Protein AF-0000000080323857 (afdb_homodimer)

Structure (mmCIF, N/CA/C/O backbone):
data_AF-0000000080323857-model_v1
#
loop_
_entity.id
_entity.type
_entity.pdbx_description
1 polymer 'Lantibiotic dehydratase N-terminal domain-containing protein'
#
loop_
_atom_site.group_PDB
_atom_site.id
_atom_site.type_symbol
_atom_site.label_atom_id
_atom_site.label_alt_id
_atom_site.label_comp_id
_atom_site.label_asym_id
_atom_site.label_entity_id
_atom_site.label_seq_id
_atom_site.pdbx_PDB_ins_code
_atom_site.Cartn_x
_atom_site.Cartn_y
_atom_site.Cartn_z
_atom_site.occupancy
_atom_site.B_iso_or_equiv
_atom_site.auth_seq_id
_atom_site.auth_comp_id
_atom_site.auth_asym_id
_atom_site.auth_atom_id
_atom_site.pdbx_PDB_model_num
ATOM 1 N N . MET A 1 1 ? -6.594 -5.926 -28.531 1 77.56 1 MET A N 1
ATOM 2 C CA . MET A 1 1 ? -6.273 -7.254 -29.047 1 77.56 1 MET A CA 1
ATOM 3 C C . MET A 1 1 ? -7.527 -7.961 -29.562 1 77.56 1 MET A C 1
ATOM 5 O O . MET A 1 1 ? -8.578 -7.887 -28.922 1 77.56 1 MET A O 1
ATOM 9 N N . LYS A 1 2 ? -7.461 -8.484 -30.781 1 89.31 2 LYS A N 1
ATOM 10 C CA . LYS A 1 2 ? -8.602 -9.227 -31.312 1 89.31 2 LYS A CA 1
ATOM 11 C C . LYS A 1 2 ? -8.562 -10.688 -30.875 1 89.31 2 LYS A C 1
ATOM 13 O O . LYS A 1 2 ? -7.926 -11.523 -31.516 1 89.31 2 LYS A O 1
ATOM 18 N N . LEU A 1 3 ? -9.258 -11.008 -29.844 1 95.25 3 LEU A N 1
ATOM 19 C CA . LEU A 1 3 ? -9.297 -12.344 -29.266 1 95.25 3 LEU A CA 1
ATOM 20 C C . LEU A 1 3 ? -10.312 -13.219 -29.984 1 95.25 3 LEU A C 1
ATOM 22 O O . LEU A 1 3 ? -11.414 -12.766 -30.297 1 95.25 3 LEU A O 1
ATOM 26 N N . THR A 1 4 ? -9.914 -14.414 -30.328 1 96.25 4 THR A N 1
ATOM 27 C CA . THR A 1 4 ? -10.805 -15.398 -30.922 1 96.25 4 THR A CA 1
ATOM 28 C C . THR A 1 4 ? -10.812 -16.688 -30.094 1 96.25 4 THR A C 1
ATOM 30 O O . THR A 1 4 ? -9.883 -16.953 -29.344 1 96.25 4 THR A O 1
ATOM 33 N N . ILE A 1 5 ? -11.867 -17.516 -30.266 1 97.12 5 ILE A N 1
ATOM 34 C CA . ILE A 1 5 ? -12.008 -18.781 -29.562 1 97.12 5 ILE A CA 1
ATOM 35 C C . ILE A 1 5 ? -11.344 -19.891 -30.359 1 97.12 5 ILE A C 1
ATOM 37 O O . ILE A 1 5 ? -11.555 -20 -31.578 1 97.12 5 ILE A O 1
ATOM 41 N N . SER A 1 6 ? -10.539 -20.672 -29.688 1 96.69 6 SER A N 1
ATOM 42 C CA . SER A 1 6 ? -9.93 -21.828 -30.359 1 96.69 6 SER A CA 1
ATOM 43 C C . SER A 1 6 ? -10.992 -22.812 -30.812 1 96.69 6 SER A C 1
ATOM 45 O O . SER A 1 6 ? -12 -23.016 -30.141 1 96.69 6 SER A O 1
ATOM 47 N N . PRO A 1 7 ? -10.766 -23.547 -31.828 1 95.44 7 PRO A N 1
ATOM 48 C CA . PRO A 1 7 ? -11.766 -24.453 -32.406 1 95.44 7 PRO A CA 1
ATOM 49 C C . PRO A 1 7 ? -11.93 -25.734 -31.578 1 95.44 7 PRO A C 1
ATOM 51 O O . PRO A 1 7 ? -12.844 -26.516 -31.828 1 95.44 7 PRO A O 1
ATOM 54 N N . VAL A 1 8 ? -11.109 -25.953 -30.656 1 95.56 8 VAL A N 1
ATOM 55 C CA . VAL A 1 8 ? -11.188 -27.172 -29.859 1 95.56 8 VAL A CA 1
ATOM 56 C C . VAL A 1 8 ? -11.109 -26.812 -28.375 1 95.56 8 VAL A C 1
ATOM 58 O O . VAL A 1 8 ? -10.422 -25.875 -27.984 1 95.56 8 VAL A O 1
ATOM 61 N N . SER A 1 9 ? -11.883 -27.484 -27.594 1 95.75 9 SER A N 1
ATOM 62 C CA . SER A 1 9 ? -11.852 -27.375 -26.141 1 95.75 9 SER A CA 1
ATOM 63 C C . SER A 1 9 ? -11.57 -28.719 -25.484 1 95.75 9 SER A C 1
ATOM 65 O O . SER A 1 9 ? -11.664 -29.766 -26.125 1 95.75 9 SER A O 1
ATOM 67 N N . ILE A 1 10 ? -11.102 -28.641 -24.25 1 95.94 10 ILE A N 1
ATOM 68 C CA . ILE A 1 10 ? -10.898 -29.828 -23.438 1 95.94 10 ILE A CA 1
ATOM 69 C C . ILE A 1 10 ? -11.914 -29.859 -22.297 1 95.94 10 ILE A C 1
ATOM 71 O O . ILE A 1 10 ? -12.188 -28.828 -21.688 1 95.94 10 ILE A O 1
ATOM 75 N N . THR A 1 11 ? -12.469 -31.016 -22.109 1 96.19 11 THR A N 1
ATOM 76 C CA . THR A 1 11 ? -13.469 -31.156 -21.062 1 96.19 11 THR A CA 1
ATOM 77 C C . THR A 1 11 ? -13.055 -32.25 -20.062 1 96.19 11 THR A C 1
ATOM 79 O O . THR A 1 11 ? -12.492 -33.25 -20.438 1 96.19 11 THR A O 1
ATOM 82 N N . ARG A 1 12 ? -13.305 -31.969 -18.828 1 96.19 12 ARG A N 1
ATOM 83 C CA . ARG A 1 12 ? -13.094 -32.938 -17.75 1 96.19 12 ARG A CA 1
ATOM 84 C C . ARG A 1 12 ? -14.414 -33.344 -17.094 1 96.19 12 ARG A C 1
ATOM 86 O O . ARG A 1 12 ? -15.258 -32.469 -16.828 1 96.19 12 ARG A O 1
ATOM 93 N N . THR A 1 13 ? -14.633 -34.562 -16.922 1 96.94 13 THR A N 1
ATOM 94 C CA . THR A 1 13 ? -15.859 -35.062 -16.297 1 96.94 13 THR A CA 1
ATOM 95 C C . THR A 1 13 ? -15.539 -36.062 -15.18 1 96.94 13 THR A C 1
ATOM 97 O O . THR A 1 13 ? -14.609 -36.875 -15.305 1 96.94 13 THR A O 1
ATOM 100 N N . PRO A 1 14 ? -16.344 -36.062 -14.109 1 96.44 14 PRO A N 1
ATOM 101 C CA . PRO A 1 14 ? -16.188 -37.094 -13.102 1 96.44 14 PRO A CA 1
ATOM 102 C C . PRO A 1 14 ? -16.578 -38.5 -13.625 1 96.44 14 PRO A C 1
ATOM 104 O O . PRO A 1 14 ? -17.172 -38.594 -14.695 1 96.44 14 PRO A O 1
ATOM 107 N N . VAL A 1 15 ? -16.266 -39.469 -12.836 1 96.31 15 VAL A N 1
ATOM 108 C CA . VAL A 1 15 ? -16.484 -40.812 -13.312 1 96.31 15 VAL A CA 1
ATOM 109 C C . VAL A 1 15 ? -17.969 -41.156 -13.25 1 96.31 15 VAL A C 1
ATOM 111 O O . VAL A 1 15 ? -18.5 -41.844 -14.133 1 96.31 15 VAL A O 1
ATOM 114 N N . PHE A 1 16 ? -18.625 -40.656 -12.219 1 97.19 16 PHE A N 1
ATOM 115 C CA . PHE A 1 16 ? -20.047 -40.938 -12.078 1 97.19 16 PHE A CA 1
ATOM 116 C C . PHE A 1 16 ? -20.891 -39.719 -12.422 1 97.19 16 PHE A C 1
ATOM 118 O O . PHE A 1 16 ? -20.422 -38.594 -12.32 1 97.19 16 PHE A O 1
ATOM 125 N N . SER A 1 17 ? -22.141 -40 -12.852 1 97.06 17 SER A N 1
ATOM 126 C CA . SER A 1 17 ? -23.141 -38.938 -12.969 1 97.06 17 SER A CA 1
ATOM 127 C C . SER A 1 17 ? -23.422 -38.281 -11.625 1 97.06 17 SER A C 1
ATOM 129 O O . SER A 1 17 ? -23.375 -38.969 -10.586 1 97.06 17 SER A O 1
ATOM 131 N N . HIS A 1 18 ? -23.75 -36.969 -11.648 1 95.88 18 HIS A N 1
ATOM 132 C CA . HIS A 1 18 ? -24.047 -36.281 -10.398 1 95.88 18 HIS A CA 1
ATOM 133 C C . HIS A 1 18 ? -25.344 -36.781 -9.781 1 95.88 18 HIS A C 1
ATOM 135 O O . HIS A 1 18 ? -25.641 -36.5 -8.625 1 95.88 18 HIS A O 1
ATOM 141 N N . GLN A 1 19 ? -26.078 -37.688 -10.523 1 95.31 19 GLN A N 1
ATOM 142 C CA . GLN A 1 19 ? -27.328 -38.25 -10.039 1 95.31 19 GLN A CA 1
ATOM 143 C C . GLN A 1 19 ? -27.172 -39.719 -9.68 1 95.31 19 GLN A C 1
ATOM 145 O O . GLN A 1 19 ? -28.156 -40.406 -9.391 1 95.31 19 GLN A O 1
ATOM 150 N N . GLN A 1 20 ? -26.016 -40.156 -9.656 1 95.69 20 GLN A N 1
ATOM 151 C CA . GLN A 1 20 ? -25.766 -41.594 -9.414 1 95.69 20 GLN A CA 1
ATOM 152 C C . GLN A 1 20 ? -26.062 -41.938 -7.965 1 95.69 20 GLN A C 1
ATOM 154 O O . GLN A 1 20 ? -25.859 -41.125 -7.059 1 95.69 20 GLN A O 1
ATOM 159 N N . ASP A 1 21 ? -26.5 -43.188 -7.805 1 95.25 21 ASP A N 1
ATOM 160 C CA . ASP A 1 21 ? -26.734 -43.719 -6.473 1 95.25 21 ASP A CA 1
ATOM 161 C C . ASP A 1 21 ? -25.594 -44.625 -6.035 1 95.25 21 ASP A C 1
ATOM 163 O O . ASP A 1 21 ? -25.125 -45.469 -6.809 1 95.25 21 ASP A O 1
ATOM 167 N N . LEU A 1 22 ? -25.219 -44.5 -4.84 1 96.12 22 LEU A N 1
ATOM 168 C CA . LEU A 1 22 ? -24.078 -45.25 -4.32 1 96.12 22 LEU A CA 1
ATOM 169 C C . LEU A 1 22 ? -24.344 -46.75 -4.359 1 96.12 22 LEU A C 1
ATOM 171 O O . LEU A 1 22 ? -23.453 -47.562 -4.637 1 96.12 22 LEU A O 1
ATOM 175 N N . GLY A 1 23 ? -25.609 -47.156 -4.012 1 94.94 23 GLY A N 1
ATOM 176 C CA . GLY A 1 23 ? -25.938 -48.562 -3.982 1 94.94 23 GLY A CA 1
ATOM 177 C C . GLY A 1 23 ? -25.734 -49.25 -5.316 1 94.94 23 GLY A C 1
ATOM 178 O O . GLY A 1 23 ? -25.359 -50.438 -5.359 1 94.94 23 GLY A O 1
ATOM 179 N N . ILE A 1 24 ? -25.859 -48.531 -6.34 1 95.19 24 ILE A N 1
ATOM 180 C CA . ILE A 1 24 ? -25.766 -49.094 -7.688 1 95.19 24 ILE A CA 1
ATOM 181 C C . ILE A 1 24 ? -24.297 -49.25 -8.094 1 95.19 24 ILE A C 1
ATOM 183 O O . ILE A 1 24 ? -23.922 -50.188 -8.766 1 95.19 24 ILE A O 1
ATOM 187 N N . VAL A 1 25 ? -23.453 -48.312 -7.652 1 96.19 25 VAL A N 1
ATOM 188 C CA . VAL A 1 25 ? -22.094 -48.281 -8.188 1 96.19 25 VAL A CA 1
ATOM 189 C C . VAL A 1 25 ? -21.094 -48.594 -7.082 1 96.19 25 VAL A C 1
ATOM 191 O O . VAL A 1 25 ? -19.922 -48.25 -7.176 1 96.19 25 VAL A O 1
ATOM 194 N N . TRP A 1 26 ? -21.516 -49.156 -6.004 1 97 26 TRP A N 1
ATOM 195 C CA . TRP A 1 26 ? -20.656 -49.406 -4.852 1 97 26 TRP A CA 1
ATOM 196 C C . TRP A 1 26 ? -19.438 -50.25 -5.254 1 97 26 TRP A C 1
ATOM 198 O O . TRP A 1 26 ? -18.312 -49.906 -4.906 1 97 26 TRP A O 1
ATOM 208 N N . ASP A 1 27 ? -19.609 -51.344 -6.035 1 95.56 27 ASP A N 1
ATOM 209 C CA . ASP A 1 27 ? -18.5 -52.188 -6.441 1 95.56 27 ASP A CA 1
ATOM 210 C C . ASP A 1 27 ? -17.531 -51.438 -7.348 1 95.56 27 ASP A C 1
ATOM 212 O O . ASP A 1 27 ? -16.312 -51.625 -7.246 1 95.56 27 ASP A O 1
ATOM 216 N N . GLU A 1 28 ? -18.078 -50.719 -8.227 1 95.19 28 GLU A N 1
ATOM 217 C CA . GLU A 1 28 ? -17.234 -49.906 -9.086 1 95.19 28 GLU A CA 1
ATOM 218 C C . GLU A 1 28 ? -16.406 -48.906 -8.273 1 95.19 28 GLU A C 1
ATOM 220 O O . GLU A 1 28 ? -15.219 -48.719 -8.531 1 95.19 28 GLU A O 1
ATOM 225 N N . LEU A 1 29 ? -17.062 -48.219 -7.324 1 96.56 29 LEU A N 1
ATOM 226 C CA . LEU A 1 29 ? -16.359 -47.281 -6.461 1 96.56 29 LEU A CA 1
ATOM 227 C C . LEU A 1 29 ? -15.242 -47.969 -5.691 1 96.56 29 LEU A C 1
ATOM 229 O O . LEU A 1 29 ? -14.141 -47.406 -5.57 1 96.56 29 LEU A O 1
ATOM 233 N N . LYS A 1 30 ? -15.477 -49.062 -5.18 1 95.75 30 LYS A N 1
ATOM 234 C CA . LYS A 1 30 ? -14.461 -49.844 -4.469 1 95.75 30 LYS A CA 1
ATOM 235 C C . LYS A 1 30 ? -13.242 -50.094 -5.352 1 95.75 30 LYS A C 1
ATOM 237 O O . LYS A 1 30 ? -12.102 -50 -4.891 1 95.75 30 LYS A O 1
ATOM 242 N N . ALA A 1 31 ? -13.523 -50.438 -6.574 1 92.94 31 ALA A N 1
ATOM 243 C CA . ALA A 1 31 ? -12.438 -50.719 -7.516 1 92.94 31 ALA A CA 1
ATOM 244 C C . ALA A 1 31 ? -11.578 -49.469 -7.719 1 92.94 31 ALA A C 1
ATOM 246 O O . ALA A 1 31 ? -10.352 -49.562 -7.777 1 92.94 31 ALA A O 1
ATOM 247 N N . TYR A 1 32 ? -12.227 -48.375 -7.84 1 92.69 32 TYR A N 1
ATOM 248 C CA . TYR A 1 32 ? -11.484 -47.125 -8 1 92.69 32 TYR A CA 1
ATOM 249 C C . TYR A 1 32 ? -10.695 -46.812 -6.738 1 92.69 32 TYR A C 1
ATOM 251 O O . TYR A 1 32 ? -9.57 -46.312 -6.816 1 92.69 32 TYR A O 1
ATOM 259 N N . ILE A 1 33 ? -11.266 -47 -5.562 1 93.56 33 ILE A N 1
ATOM 260 C CA . ILE A 1 33 ? -10.586 -46.75 -4.293 1 93.56 33 ILE A CA 1
ATOM 261 C C . ILE A 1 33 ? -9.383 -47.688 -4.164 1 93.56 33 ILE A C 1
ATOM 263 O O . ILE A 1 33 ? -8.336 -47.281 -3.652 1 93.56 33 ILE A O 1
ATOM 267 N N . GLN A 1 34 ? -9.516 -48.906 -4.648 1 91.12 34 GLN A N 1
ATOM 268 C CA . GLN A 1 34 ? -8.406 -49.875 -4.625 1 91.12 34 GLN A CA 1
ATOM 269 C C . GLN A 1 34 ? -7.184 -49.281 -5.34 1 91.12 34 GLN A C 1
ATOM 271 O O . GLN A 1 34 ? -6.055 -49.438 -4.859 1 91.12 34 GLN A O 1
ATOM 276 N N . GLU A 1 35 ? -7.418 -48.688 -6.41 1 86.06 35 GLU A N 1
ATOM 277 C CA . GLU A 1 35 ? -6.34 -48.156 -7.227 1 86.06 35 GLU A CA 1
ATOM 278 C C . GLU A 1 35 ? -5.738 -46.906 -6.586 1 86.06 35 GLU A C 1
ATOM 280 O O . GLU A 1 35 ? -4.523 -46.688 -6.621 1 86.06 35 GLU A O 1
ATOM 285 N N . SER A 1 36 ? -6.566 -46.094 -6.023 1 85.69 36 SER A N 1
ATOM 286 C CA . SER A 1 36 ? -6.117 -44.812 -5.531 1 85.69 36 SER A CA 1
ATOM 287 C C . SER A 1 36 ? -5.617 -44.906 -4.094 1 85.69 36 SER A C 1
ATOM 289 O O . SER A 1 36 ? -4.734 -44.125 -3.686 1 85.69 36 SER A O 1
ATOM 291 N N . SER A 1 37 ? -6.289 -45.75 -3.287 1 88.94 37 SER A N 1
ATOM 292 C CA . SER A 1 37 ? -5.938 -45.906 -1.881 1 88.94 37 SER A CA 1
ATOM 293 C C . SER A 1 37 ? -6.031 -47.375 -1.472 1 88.94 37 SER A C 1
ATOM 295 O O . SER A 1 37 ? -6.984 -47.781 -0.802 1 88.94 37 SER A O 1
ATOM 297 N N . PRO A 1 38 ? -4.996 -48.062 -1.685 1 88.5 38 PRO A N 1
ATOM 298 C CA . PRO A 1 38 ? -5.02 -49.469 -1.378 1 88.5 38 PRO A CA 1
ATOM 299 C C . PRO A 1 38 ? -5.219 -49.75 0.109 1 88.5 38 PRO A C 1
ATOM 301 O O . PRO A 1 38 ? -5.902 -50.719 0.471 1 88.5 38 PRO A O 1
ATOM 304 N N . SER A 1 39 ? -4.668 -48.969 0.921 1 91.44 39 SER A N 1
ATOM 305 C CA . SER A 1 39 ? -4.785 -49.156 2.361 1 91.44 39 SER A CA 1
ATOM 306 C C . SER A 1 39 ? -6.234 -49.031 2.822 1 91.44 39 SER A C 1
ATOM 308 O O . SER A 1 39 ? -6.707 -49.844 3.625 1 91.44 39 SER A O 1
ATOM 310 N N . PHE A 1 40 ? -6.941 -48.094 2.271 1 94.44 40 PHE A N 1
ATOM 311 C CA . PHE A 1 40 ? -8.336 -47.906 2.652 1 94.44 40 PHE A CA 1
ATOM 312 C C . PHE A 1 40 ? -9.211 -49 2.057 1 94.44 40 PHE A C 1
ATOM 314 O O . PHE A 1 40 ? -10.172 -49.469 2.682 1 94.44 40 PHE A O 1
ATOM 321 N N . PHE A 1 41 ? -8.875 -49.438 0.866 1 94.06 41 PHE A N 1
ATOM 322 C CA . PHE A 1 41 ? -9.609 -50.5 0.214 1 94.06 41 PHE A CA 1
ATOM 323 C C . PHE A 1 41 ? -9.625 -51.75 1.084 1 94.06 41 PHE A C 1
ATOM 325 O O . PHE A 1 41 ? -10.648 -52.438 1.197 1 94.06 41 PHE A O 1
ATOM 332 N N . GLU A 1 42 ? -8.531 -52 1.746 1 94.5 42 GLU A N 1
ATOM 333 C CA . GLU A 1 42 ? -8.43 -53.188 2.596 1 94.5 42 GLU A CA 1
ATOM 334 C C . GLU A 1 42 ? -9.445 -53.125 3.736 1 94.5 42 GLU A C 1
ATOM 336 O O . GLU A 1 42 ? -9.945 -54.188 4.18 1 94.5 42 GLU A O 1
ATOM 341 N N . MET A 1 43 ? -9.773 -51.969 4.086 1 94.56 43 MET A N 1
ATOM 342 C CA . MET A 1 43 ? -10.688 -51.812 5.207 1 94.56 43 MET A CA 1
ATOM 343 C C . MET A 1 43 ? -12.133 -52 4.762 1 94.56 43 MET A C 1
ATOM 345 O O . MET A 1 43 ? -12.992 -52.375 5.57 1 94.56 43 MET A O 1
ATOM 349 N N . ILE A 1 44 ? -12.398 -51.844 3.484 1 96.06 44 ILE A N 1
ATOM 350 C CA . ILE A 1 44 ? -13.797 -51.812 3.076 1 96.06 44 ILE A CA 1
ATOM 351 C C . ILE A 1 44 ? -14.062 -52.938 2.07 1 96.06 44 ILE A C 1
ATOM 353 O O . ILE A 1 44 ? -15.203 -53.156 1.656 1 96.06 44 ILE A O 1
ATOM 357 N N . LYS A 1 45 ? -13.148 -53.719 1.583 1 94.69 45 LYS A N 1
ATOM 358 C CA . LYS A 1 45 ? -13.219 -54.625 0.454 1 94.69 45 LYS A CA 1
ATOM 359 C C . LYS A 1 45 ? -14.281 -55.688 0.68 1 94.69 45 LYS A C 1
ATOM 361 O O . LYS A 1 45 ? -14.93 -56.156 -0.27 1 94.69 45 LYS A O 1
ATOM 366 N N . ASP A 1 46 ? -14.578 -56.062 1.938 1 93.81 46 ASP A N 1
ATOM 367 C CA . ASP A 1 46 ? -15.453 -57.188 2.217 1 93.81 46 ASP A CA 1
ATOM 368 C C . ASP A 1 46 ? -16.875 -56.719 2.539 1 93.81 46 ASP A C 1
ATOM 370 O O . ASP A 1 46 ? -17.766 -57.531 2.791 1 93.81 46 ASP A O 1
ATOM 374 N N . TYR A 1 47 ? -17.062 -55.469 2.523 1 94.88 47 TYR A N 1
ATOM 375 C CA . TYR A 1 47 ? -18.375 -54.938 2.906 1 94.88 47 TYR A CA 1
ATOM 376 C C . TYR A 1 47 ? -19.25 -54.719 1.68 1 94.88 47 TYR A C 1
ATOM 378 O O . TYR A 1 47 ? -18.766 -54.219 0.657 1 94.88 47 TYR A O 1
ATOM 386 N N . GLU A 1 48 ? -20.516 -55.156 1.767 1 94.62 48 GLU A N 1
ATOM 387 C CA . GLU A 1 48 ? -21.531 -54.812 0.767 1 94.62 48 GLU A CA 1
ATOM 388 C C . GLU A 1 48 ? -22.25 -53.531 1.109 1 94.62 48 GLU A C 1
ATOM 390 O O . GLU A 1 48 ? -22.141 -53.031 2.23 1 94.62 48 GLU A O 1
ATOM 395 N N . TYR A 1 49 ? -22.891 -52.969 0.083 1 93.81 49 TYR A N 1
ATOM 396 C CA . TYR A 1 49 ? -23.531 -51.688 0.27 1 93.81 49 TYR A CA 1
ATOM 397 C C . TYR A 1 49 ? -24.453 -51.688 1.483 1 93.81 49 TYR A C 1
ATOM 399 O O . TYR A 1 49 ? -24.516 -50.719 2.248 1 93.81 49 TYR A O 1
ATOM 407 N N . GLU A 1 50 ? -25.156 -52.781 1.721 1 91.62 50 GLU A N 1
ATOM 408 C CA . GLU A 1 50 ? -26.141 -52.906 2.799 1 91.62 50 GLU A CA 1
ATOM 409 C C . GLU A 1 50 ? -25.453 -52.844 4.164 1 91.62 50 GLU A C 1
ATOM 411 O O . GLU A 1 50 ? -26.078 -52.469 5.16 1 91.62 50 GLU A O 1
ATOM 416 N N . ASP A 1 51 ? -24.156 -53.188 4.16 1 91.88 51 ASP A N 1
ATOM 417 C CA . ASP A 1 51 ? -23.422 -53.281 5.414 1 91.88 51 ASP A CA 1
ATOM 418 C C . ASP A 1 51 ? -22.844 -51.906 5.805 1 91.88 51 ASP A C 1
ATOM 420 O O . ASP A 1 51 ? -22.312 -51.75 6.914 1 91.88 51 ASP A O 1
ATOM 424 N N . LEU A 1 52 ? -22.906 -51 4.961 1 91.94 52 LEU A N 1
ATOM 425 C CA . LEU A 1 52 ? -22.188 -49.719 5.168 1 91.94 52 LEU A CA 1
ATOM 426 C C . LEU A 1 52 ? -22.734 -49 6.383 1 91.94 52 LEU A C 1
ATOM 428 O O . LEU A 1 52 ? -22 -48.281 7.062 1 91.94 52 LEU A O 1
ATOM 432 N N . ARG A 1 53 ? -23.969 -49.125 6.664 1 90.12 53 ARG A N 1
ATOM 433 C CA . ARG A 1 53 ? -24.594 -48.438 7.785 1 90.12 53 ARG A CA 1
ATOM 434 C C . ARG A 1 53 ? -24.016 -48.906 9.117 1 90.12 53 ARG A C 1
ATOM 436 O O . ARG A 1 53 ? -24.031 -48.156 10.094 1 90.12 53 ARG A O 1
ATOM 443 N N . SER A 1 54 ? -23.5 -50.125 9.117 1 90.44 54 SER A N 1
ATOM 444 C CA . SER A 1 54 ? -23 -50.688 10.359 1 90.44 54 SER A CA 1
ATOM 445 C C . SER A 1 54 ? -21.531 -50.312 10.594 1 90.44 54 SER A C 1
ATOM 447 O O . SER A 1 54 ? -21 -50.562 11.68 1 90.44 54 SER A O 1
ATOM 449 N N . LEU A 1 55 ? -20.969 -49.656 9.648 1 92.44 55 LEU A N 1
ATOM 450 C CA . LEU A 1 55 ? -19.562 -49.281 9.75 1 92.44 55 LEU A CA 1
ATOM 451 C C . LEU A 1 55 ? -19.359 -48.125 10.695 1 92.44 55 LEU A C 1
ATOM 453 O O . LEU A 1 55 ? -20.328 -47.406 11.016 1 92.44 55 LEU A O 1
ATOM 457 N N . GLU A 1 56 ? -18.141 -47.938 11.125 1 92.56 56 GLU A N 1
ATOM 458 C CA . GLU A 1 56 ? -17.781 -46.812 11.945 1 92.56 56 GLU A CA 1
ATOM 459 C C . GLU A 1 56 ? -18 -45.5 11.188 1 92.56 56 GLU A C 1
ATOM 461 O O . GLU A 1 56 ? -17.75 -45.406 9.984 1 92.56 56 GLU A O 1
ATOM 466 N N . PRO A 1 57 ? -18.375 -44.5 11.875 1 89.25 57 PRO A N 1
ATOM 467 C CA . PRO A 1 57 ? -18.703 -43.219 11.242 1 89.25 57 PRO A CA 1
ATOM 468 C C . PRO A 1 57 ? -17.547 -42.625 10.43 1 89.25 57 PRO A C 1
ATOM 470 O O . PRO A 1 57 ? -17.766 -42.062 9.359 1 89.25 57 PRO A O 1
ATOM 473 N N . LYS A 1 58 ? -16.406 -42.844 10.914 1 91.69 58 LYS A N 1
ATOM 474 C CA . LYS A 1 58 ? -15.25 -42.281 10.227 1 91.69 58 LYS A CA 1
ATOM 475 C C . LYS A 1 58 ? -15.047 -42.969 8.875 1 91.69 58 LYS A C 1
ATOM 477 O O . LYS A 1 58 ? -14.688 -42.312 7.891 1 91.69 58 LYS A O 1
ATOM 482 N N . ILE A 1 59 ? -15.242 -44.219 8.836 1 95.25 59 ILE A N 1
ATOM 483 C CA . ILE A 1 59 ? -15.109 -45 7.605 1 95.25 59 ILE A CA 1
ATOM 484 C C . ILE A 1 59 ? -16.219 -44.625 6.629 1 95.25 59 ILE A C 1
ATOM 486 O O . ILE A 1 59 ? -15.969 -44.438 5.438 1 95.25 59 ILE A O 1
ATOM 490 N N . ARG A 1 60 ? -17.406 -44.5 7.145 1 95.56 60 ARG A N 1
ATOM 491 C CA . ARG A 1 60 ? -18.547 -44.094 6.316 1 95.56 60 ARG A CA 1
ATOM 492 C C . ARG A 1 60 ? -18.312 -42.719 5.699 1 95.56 60 ARG A C 1
ATOM 494 O O . ARG A 1 60 ? -18.625 -42.5 4.527 1 95.56 60 ARG A O 1
ATOM 501 N N . PHE A 1 61 ? -17.781 -41.875 6.527 1 95.38 61 PHE A N 1
ATOM 502 C CA . PHE A 1 61 ? -17.5 -40.531 6.062 1 95.38 61 PHE A CA 1
ATOM 503 C C . PHE A 1 61 ? -16.469 -40.531 4.949 1 95.38 61 PHE A C 1
ATOM 505 O O . PHE A 1 61 ? -16.594 -39.812 3.961 1 95.38 61 PHE A O 1
ATOM 512 N N . THR A 1 62 ? -15.484 -41.312 5.113 1 96.19 62 THR A N 1
ATOM 513 C CA . THR A 1 62 ? -14.453 -41.438 4.09 1 96.19 62 THR A CA 1
ATOM 514 C C . THR A 1 62 ? -15.047 -42 2.791 1 96.19 62 THR A C 1
ATOM 516 O O . THR A 1 62 ? -14.727 -41.5 1.707 1 96.19 62 THR A O 1
ATOM 519 N N . ILE A 1 63 ? -15.875 -43.031 2.9 1 96.75 63 ILE A N 1
ATOM 520 C CA . ILE A 1 63 ? -16.562 -43.562 1.73 1 96.75 63 ILE A CA 1
ATOM 521 C C . ILE A 1 63 ? -17.391 -42.469 1.064 1 96.75 63 ILE A C 1
ATOM 523 O O . ILE A 1 63 ? -17.359 -42.312 -0.158 1 96.75 63 ILE A O 1
ATOM 527 N N . TRP A 1 64 ? -18.062 -41.75 1.915 1 96.56 64 TRP A N 1
ATOM 528 C CA . TRP A 1 64 ? -18.906 -40.656 1.421 1 96.56 64 TRP A CA 1
ATOM 529 C C . TRP A 1 64 ? -18.062 -39.625 0.665 1 96.56 64 TRP A C 1
ATOM 531 O O . TRP A 1 64 ? -18.484 -39.125 -0.395 1 96.56 64 TRP A O 1
ATOM 541 N N . LYS A 1 65 ? -16.953 -39.25 1.149 1 96.19 65 LYS A N 1
ATOM 542 C CA . LYS A 1 65 ? -16.078 -38.281 0.495 1 96.19 65 LYS A CA 1
ATOM 543 C C . LYS A 1 65 ? -15.641 -38.781 -0.882 1 96.19 65 LYS A C 1
ATOM 545 O O . LYS A 1 65 ? -15.656 -38.031 -1.854 1 96.19 65 LYS A O 1
ATOM 550 N N . TYR A 1 66 ? -15.273 -40.031 -0.953 1 95.81 66 TYR A N 1
ATOM 551 C CA . TYR A 1 66 ? -14.867 -40.594 -2.232 1 95.81 66 TYR A CA 1
ATOM 552 C C . TYR A 1 66 ? -16.016 -40.562 -3.234 1 95.81 66 TYR A C 1
ATOM 554 O O . TYR A 1 66 ? -15.812 -40.219 -4.402 1 95.81 66 TYR A O 1
ATOM 562 N N . PHE A 1 67 ? -17.141 -40.938 -2.754 1 96.88 67 PHE A N 1
ATOM 563 C CA . PHE A 1 67 ? -18.297 -40.938 -3.631 1 96.88 67 PHE A CA 1
ATOM 564 C C . PHE A 1 67 ? -18.656 -39.531 -4.062 1 96.88 67 PHE A C 1
ATOM 566 O O . PHE A 1 67 ? -19 -39.281 -5.227 1 96.88 67 PHE A O 1
ATOM 573 N N . ASN A 1 68 ? -18.625 -38.594 -3.098 1 96.69 68 ASN A N 1
ATOM 574 C CA . ASN A 1 68 ? -18.859 -37.188 -3.391 1 96.69 68 ASN A CA 1
ATOM 575 C C . ASN A 1 68 ? -17.922 -36.688 -4.488 1 96.69 68 ASN A C 1
ATOM 577 O O . ASN A 1 68 ? -18.375 -36.094 -5.477 1 96.69 68 ASN A O 1
ATOM 581 N N . ARG A 1 69 ? -16.688 -36.969 -4.402 1 95.56 69 ARG A N 1
ATOM 582 C CA . ARG A 1 69 ? -15.688 -36.531 -5.371 1 95.56 69 ARG A CA 1
ATOM 583 C C . ARG A 1 69 ? -15.891 -37.25 -6.715 1 95.56 69 ARG A C 1
ATOM 585 O O . ARG A 1 69 ? -15.695 -36.625 -7.77 1 95.56 69 ARG A O 1
ATOM 592 N N . ALA A 1 70 ? -16.266 -38.469 -6.66 1 96.31 70 ALA A N 1
ATOM 593 C CA . ALA A 1 70 ? -16.484 -39.25 -7.883 1 96.31 70 ALA A CA 1
ATOM 594 C C . ALA A 1 70 ? -17.641 -38.656 -8.695 1 96.31 70 ALA A C 1
ATOM 596 O O . ALA A 1 70 ? -17.734 -38.875 -9.906 1 96.31 70 ALA A O 1
ATOM 597 N N . LYS A 1 71 ? -18.484 -37.938 -8.031 1 96.12 71 LYS A N 1
ATOM 598 C CA . LYS A 1 71 ? -19.656 -37.375 -8.695 1 96.12 71 LYS A CA 1
ATOM 599 C C . LYS A 1 71 ? -19.422 -35.938 -9.125 1 96.12 71 LYS A C 1
ATOM 601 O O . LYS A 1 71 ? -19.953 -35.5 -10.148 1 96.12 71 LYS A O 1
ATOM 606 N N . PHE A 1 72 ? -18.562 -35.25 -8.312 1 95.25 72 PHE A N 1
ATOM 607 C CA . PHE A 1 72 ? -18.625 -33.812 -8.469 1 95.25 72 PHE A CA 1
ATOM 608 C C . PHE A 1 72 ? -17.266 -33.25 -8.844 1 95.25 72 PHE A C 1
ATOM 610 O O . PHE A 1 72 ? -17.156 -32.094 -9.297 1 95.25 72 PHE A O 1
ATOM 617 N N . ARG A 1 73 ? -16.219 -33.938 -8.641 1 94 73 ARG A N 1
ATOM 618 C CA . ARG A 1 73 ? -14.875 -33.438 -8.93 1 94 73 ARG A CA 1
ATOM 619 C C . ARG A 1 73 ? -14.414 -33.875 -10.312 1 94 73 ARG A C 1
ATOM 621 O O . ARG A 1 73 ? -14.195 -35.062 -10.562 1 94 73 ARG A O 1
ATOM 628 N N . ALA A 1 74 ? -14.164 -32.969 -11.094 1 92.81 74 ALA A N 1
ATOM 629 C CA . ALA A 1 74 ? -13.844 -33.312 -12.484 1 92.81 74 ALA A CA 1
ATOM 630 C C . ALA A 1 74 ? -12.336 -33.312 -12.711 1 92.81 74 ALA A C 1
ATOM 632 O O . ALA A 1 74 ? -11.867 -33.594 -13.812 1 92.81 74 ALA A O 1
ATOM 633 N N . THR A 1 75 ? -11.555 -32.969 -11.727 1 86.25 75 THR A N 1
ATOM 634 C CA . THR A 1 75 ? -10.102 -33 -11.883 1 86.25 75 THR A CA 1
ATOM 635 C C . THR A 1 75 ? -9.578 -34.406 -12.016 1 86.25 75 THR A C 1
ATOM 637 O O . THR A 1 75 ? -9.844 -35.25 -11.156 1 86.25 75 THR A O 1
ATOM 640 N N . PRO A 1 76 ? -8.844 -34.656 -12.969 1 78.25 76 PRO A N 1
ATOM 641 C CA . PRO A 1 76 ? -8.391 -36.031 -13.188 1 78.25 76 PRO A CA 1
ATOM 642 C C . PRO A 1 76 ? -7.477 -36.531 -12.078 1 78.25 76 PRO A C 1
ATOM 644 O O . PRO A 1 76 ? -6.449 -35.906 -11.781 1 78.25 76 PRO A O 1
ATOM 647 N N . TYR A 1 77 ? -7.879 -37.531 -11.422 1 80.75 77 TYR A N 1
ATOM 648 C CA . TYR A 1 77 ? -7.168 -38.281 -10.406 1 80.75 77 TYR A CA 1
ATOM 649 C C . TYR A 1 77 ? -7.414 -39.781 -10.57 1 80.75 77 TYR A C 1
ATOM 651 O O . TYR A 1 77 ? -8.398 -40.312 -10.055 1 80.75 77 TYR A O 1
ATOM 659 N N . GLY A 1 78 ? -6.48 -40.312 -11.227 1 82.88 78 GLY A N 1
ATOM 660 C CA . GLY A 1 78 ? -6.699 -41.719 -11.555 1 82.88 78 GLY A CA 1
ATOM 661 C C . GLY A 1 78 ? -7.902 -41.938 -12.453 1 82.88 78 GLY A C 1
ATOM 662 O O . GLY A 1 78 ? -8.023 -41.281 -13.5 1 82.88 78 GLY A O 1
ATOM 663 N N . ASN A 1 79 ? -8.719 -42.812 -11.945 1 90.12 79 ASN A N 1
ATOM 664 C CA . ASN A 1 79 ? -9.883 -43.156 -12.758 1 90.12 79 ASN A CA 1
ATOM 665 C C . ASN A 1 79 ? -11.133 -42.438 -12.273 1 90.12 79 ASN A C 1
ATOM 667 O O . ASN A 1 79 ? -12.234 -42.688 -12.773 1 90.12 79 ASN A O 1
ATOM 671 N N . PHE A 1 80 ? -10.961 -41.5 -11.414 1 93.94 80 PHE A N 1
ATOM 672 C CA . PHE A 1 80 ? -12.109 -40.812 -10.82 1 93.94 80 PHE A CA 1
ATOM 673 C C . PHE A 1 80 ? -12.625 -39.719 -11.742 1 93.94 80 PHE A C 1
ATOM 675 O O . PHE A 1 80 ? -13.703 -39.188 -11.508 1 93.94 80 PHE A O 1
ATOM 682 N N . ALA A 1 81 ? -11.898 -39.375 -12.742 1 94.56 81 ALA A N 1
ATOM 683 C CA . ALA A 1 81 ? -12.297 -38.406 -13.75 1 94.56 81 ALA A CA 1
ATOM 684 C C . ALA A 1 81 ? -11.578 -38.656 -15.078 1 94.56 81 ALA A C 1
ATOM 686 O O . ALA A 1 81 ? -10.617 -39.438 -15.133 1 94.56 81 ALA A O 1
ATOM 687 N N . ALA A 1 82 ? -12.078 -38.062 -16.109 1 96.25 82 ALA A N 1
ATOM 688 C CA . ALA A 1 82 ? -11.508 -38.281 -17.438 1 96.25 82 ALA A CA 1
ATOM 689 C C . ALA A 1 82 ? -11.555 -37 -18.266 1 96.25 82 ALA A C 1
ATOM 691 O O . ALA A 1 82 ? -12.391 -36.125 -18 1 96.25 82 ALA A O 1
ATOM 692 N N . PHE A 1 83 ? -10.625 -36.906 -19.203 1 96.38 83 PHE A N 1
ATOM 693 C CA . PHE A 1 83 ? -10.664 -35.781 -20.125 1 96.38 83 PHE A CA 1
ATOM 694 C C . PHE A 1 83 ? -11.242 -36.188 -21.469 1 96.38 83 PHE A C 1
ATOM 696 O O . PHE A 1 83 ? -11.312 -37.375 -21.797 1 96.38 83 PHE A O 1
ATOM 703 N N . SER A 1 84 ? -11.758 -35.25 -22.219 1 96.75 84 SER A N 1
ATOM 704 C CA . SER A 1 84 ? -12.25 -35.406 -23.578 1 96.75 84 SER A CA 1
ATOM 705 C C . SER A 1 84 ? -11.953 -34.188 -24.422 1 96.75 84 SER A C 1
ATOM 707 O O . SER A 1 84 ? -11.797 -33.062 -23.891 1 96.75 84 SER A O 1
ATOM 709 N N . VAL A 1 85 ? -11.742 -34.375 -25.672 1 96.94 85 VAL A N 1
ATOM 710 C CA . VAL A 1 85 ? -11.586 -33.281 -26.609 1 96.94 85 VAL A CA 1
ATOM 711 C C . VAL A 1 85 ? -12.922 -33 -27.297 1 96.94 85 VAL A C 1
ATOM 713 O O . VAL A 1 85 ? -13.539 -33.906 -27.875 1 96.94 85 VAL A O 1
ATOM 716 N N . ILE A 1 86 ? -13.383 -31.812 -27.156 1 96.25 86 ILE A N 1
ATOM 717 C CA . ILE A 1 86 ? -14.672 -31.422 -27.734 1 96.25 86 ILE A CA 1
ATOM 718 C C . ILE A 1 86 ? -14.492 -30.234 -28.672 1 96.25 86 ILE A C 1
ATOM 720 O O . ILE A 1 86 ? -13.977 -29.188 -28.266 1 96.25 86 ILE A O 1
ATOM 724 N N . PRO A 1 87 ? -14.93 -30.312 -29.891 1 95.38 87 PRO A N 1
ATOM 725 C CA . PRO A 1 87 ? -14.836 -29.188 -30.812 1 95.38 87 PRO A CA 1
ATOM 726 C C . PRO A 1 87 ? -15.773 -28.047 -30.453 1 95.38 87 PRO A C 1
ATOM 728 O O . PRO A 1 87 ? -16.797 -28.266 -29.797 1 95.38 87 PRO A O 1
ATOM 731 N N . VAL A 1 88 ? -15.414 -26.891 -30.797 1 95.19 88 VAL A N 1
ATOM 732 C CA . VAL A 1 88 ? -16.234 -25.688 -30.688 1 95.19 88 VAL A CA 1
ATOM 733 C C . VAL A 1 88 ? -16.781 -25.297 -32.062 1 95.19 88 VAL A C 1
ATOM 735 O O . VAL A 1 88 ? -16.031 -25.141 -33 1 95.19 88 VAL A O 1
ATOM 738 N N . SER A 1 89 ? -18.047 -25.172 -32.125 1 91.56 89 SER A N 1
ATOM 739 C CA . SER A 1 89 ? -18.672 -24.969 -33.438 1 91.56 89 SER A CA 1
ATOM 740 C C . SER A 1 89 ? -19.328 -23.594 -33.5 1 91.56 89 SER A C 1
ATOM 742 O O . SER A 1 89 ? -19.844 -23.078 -32.5 1 91.56 89 SER A O 1
ATOM 744 N N . LYS A 1 90 ? -19.375 -23.031 -34.688 1 88.25 90 LYS A N 1
ATOM 745 C CA . LYS A 1 90 ? -20.016 -21.75 -34.938 1 88.25 90 LYS A CA 1
ATOM 746 C C . LYS A 1 90 ? -21.5 -21.922 -35.25 1 88.25 90 LYS A C 1
ATOM 748 O O . LYS A 1 90 ? -22.234 -20.938 -35.375 1 88.25 90 LYS A O 1
ATOM 753 N N . GLU A 1 91 ? -21.844 -23.156 -35.219 1 81.94 91 GLU A N 1
ATOM 754 C CA . GLU A 1 91 ? -23.25 -23.422 -35.531 1 81.94 91 GLU A CA 1
ATOM 755 C C . GLU A 1 91 ? -24.156 -22.891 -34.406 1 81.94 91 GLU A C 1
ATOM 757 O O . GLU A 1 91 ? -23.75 -22.891 -33.219 1 81.94 91 GLU A O 1
ATOM 762 N N . SER A 1 92 ? -25.281 -22.375 -34.656 1 72.75 92 SER A N 1
ATOM 763 C CA . SER A 1 92 ? -26.188 -21.688 -33.75 1 72.75 92 SER A CA 1
ATOM 764 C C . SER A 1 92 ? -26.75 -22.656 -32.719 1 72.75 92 SER A C 1
ATOM 766 O O . SER A 1 92 ? -26.906 -22.297 -31.547 1 72.75 92 SER A O 1
ATOM 768 N N . ASN A 1 93 ? -27.109 -23.797 -33.094 1 71.31 93 ASN A N 1
ATOM 769 C CA . ASN A 1 93 ? -27.75 -24.703 -32.156 1 71.31 93 ASN A CA 1
ATOM 770 C C . ASN A 1 93 ? -27.109 -26.094 -32.188 1 71.31 93 ASN A C 1
ATOM 772 O O . ASN A 1 93 ? -27.688 -27.031 -32.75 1 71.31 93 ASN A O 1
ATOM 776 N N . PRO A 1 94 ? -25.922 -26.109 -31.5 1 71.25 94 PRO A N 1
ATOM 777 C CA . PRO A 1 94 ? -25.281 -27.422 -31.578 1 71.25 94 PRO A CA 1
ATOM 778 C C . PRO A 1 94 ? -25.938 -28.453 -30.672 1 71.25 94 PRO A C 1
ATOM 780 O O . PRO A 1 94 ? -26.578 -28.094 -29.672 1 71.25 94 PRO A O 1
ATOM 783 N N . GLU A 1 95 ? -25.969 -29.688 -31.031 1 78.19 95 GLU A N 1
ATOM 784 C CA . GLU A 1 95 ? -26.453 -30.797 -30.219 1 78.19 95 GLU A CA 1
ATOM 785 C C . GLU A 1 95 ? -25.641 -30.922 -28.922 1 78.19 95 GLU A C 1
ATOM 787 O O . GLU A 1 95 ? -24.453 -30.641 -28.891 1 78.19 95 GLU A O 1
ATOM 792 N N . PRO A 1 96 ? -26.344 -31.281 -27.797 1 84.75 96 PRO A N 1
ATOM 793 C CA . PRO A 1 96 ? -25.609 -31.516 -26.562 1 84.75 96 PRO A CA 1
ATOM 794 C C . PRO A 1 96 ? -24.516 -32.594 -26.719 1 84.75 96 PRO A C 1
ATOM 796 O O . PRO A 1 96 ? -24.641 -33.5 -27.531 1 84.75 96 PRO A O 1
ATOM 799 N N . VAL A 1 97 ? -23.5 -32.531 -26.031 1 94.62 97 VAL A N 1
ATOM 800 C CA . VAL A 1 97 ? -22.344 -33.406 -26.156 1 94.62 97 VAL A CA 1
ATOM 801 C C . VAL A 1 97 ? -22.641 -34.75 -25.469 1 94.62 97 VAL A C 1
ATOM 803 O O . VAL A 1 97 ? -23.141 -34.781 -24.344 1 94.62 97 VAL A O 1
ATOM 806 N N . THR A 1 98 ? -22.438 -35.781 -26.125 1 97.25 98 THR A N 1
ATOM 807 C CA . THR A 1 98 ? -22.516 -37.125 -25.562 1 97.25 98 THR A CA 1
ATOM 808 C C . THR A 1 98 ? -21.141 -37.781 -25.531 1 97.25 98 THR A C 1
ATOM 810 O O . THR A 1 98 ? -20.453 -37.844 -26.547 1 97.25 98 THR A O 1
ATOM 813 N N . LEU A 1 99 ? -20.766 -38.219 -24.391 1 97.75 99 LEU A N 1
ATOM 814 C CA . LEU A 1 99 ? -19.484 -38.906 -24.203 1 97.75 99 LEU A CA 1
ATOM 815 C C . LEU A 1 99 ? -19.719 -40.375 -23.875 1 97.75 99 LEU A C 1
ATOM 817 O O . LEU A 1 99 ? -20.781 -40.781 -23.375 1 97.75 99 LEU A O 1
ATOM 821 N N . SER A 1 100 ? -18.688 -41.125 -24.125 1 97.25 100 SER A N 1
ATOM 822 C CA . SER A 1 100 ? -18.75 -42.562 -23.75 1 97.25 100 SER A CA 1
ATOM 823 C C . SER A 1 100 ? -18.703 -42.719 -22.25 1 97.25 100 SER A C 1
ATOM 825 O O . SER A 1 100 ? -17.969 -42.031 -21.547 1 97.25 100 SER A O 1
ATOM 827 N N . LYS A 1 101 ? -19.5 -43.625 -21.797 1 95.44 101 LYS A N 1
ATOM 828 C CA . LYS A 1 101 ? -19.469 -43.938 -20.375 1 95.44 101 LYS A CA 1
ATOM 829 C C . LYS A 1 101 ? -18.156 -44.625 -20 1 95.44 101 LYS A C 1
ATOM 831 O O . LYS A 1 101 ? -17.594 -44.375 -18.922 1 95.44 101 LYS A O 1
ATOM 836 N N . SER A 1 102 ? -17.656 -45.375 -20.906 1 93.69 102 SER A N 1
ATOM 837 C CA . SER A 1 102 ? -16.422 -46.125 -20.672 1 93.69 102 SER A CA 1
ATOM 838 C C . SER A 1 102 ? -15.203 -45.219 -20.812 1 93.69 102 SER A C 1
ATOM 840 O O . SER A 1 102 ? -15.203 -44.312 -21.625 1 93.69 102 SER A O 1
ATOM 842 N N . HIS A 1 103 ? -14.227 -45.562 -20.062 1 93.75 103 HIS A N 1
ATOM 843 C CA . HIS A 1 103 ? -12.969 -44.844 -20.078 1 93.75 103 HIS A CA 1
ATOM 844 C C . HIS A 1 103 ? -11.93 -45.562 -20.938 1 93.75 103 HIS A C 1
ATOM 846 O O . HIS A 1 103 ? -11.914 -46.781 -20.984 1 93.75 103 HIS A O 1
ATOM 852 N N . ILE A 1 104 ? -11.211 -44.812 -21.656 1 94.69 104 ILE A N 1
ATOM 853 C CA . ILE A 1 104 ? -9.914 -45.281 -22.141 1 94.69 104 ILE A CA 1
ATOM 854 C C . ILE A 1 104 ? -8.828 -44.969 -21.125 1 94.69 104 ILE A C 1
ATOM 856 O O . ILE A 1 104 ? -8.508 -43.781 -20.891 1 94.69 104 ILE A O 1
ATOM 860 N N . VAL A 1 105 ? -8.273 -45.938 -20.516 1 93.19 105 VAL A N 1
ATOM 861 C CA . VAL A 1 105 ? -7.336 -45.75 -19.406 1 93.19 105 VAL A CA 1
ATOM 862 C C . VAL A 1 105 ? -5.902 -45.844 -19.938 1 93.19 105 VAL A C 1
ATOM 864 O O . VAL A 1 105 ? -5.488 -46.844 -20.5 1 93.19 105 VAL A O 1
ATOM 867 N N . HIS A 1 106 ? -5.199 -44.75 -19.859 1 93.69 106 HIS A N 1
ATOM 868 C CA . HIS A 1 106 ? -3.768 -44.719 -20.141 1 93.69 106 HIS A CA 1
ATOM 869 C C . HIS A 1 106 ? -2.947 -44.906 -18.875 1 93.69 106 HIS A C 1
ATOM 871 O O . HIS A 1 106 ? -2.967 -44.062 -17.984 1 93.69 106 HIS A O 1
ATOM 877 N N . ARG A 1 107 ? -2.236 -45.969 -18.797 1 91.94 107 ARG A N 1
ATOM 878 C CA . ARG A 1 107 ? -1.461 -46.281 -17.594 1 91.94 107 ARG A CA 1
ATOM 879 C C . ARG A 1 107 ? 0.03 -46.062 -17.844 1 91.94 107 ARG A C 1
ATOM 881 O O . ARG A 1 107 ? 0.557 -46.469 -18.891 1 91.94 107 ARG A O 1
ATOM 888 N N . PHE A 1 108 ? 0.639 -45.469 -16.938 1 92.25 108 PHE A N 1
ATOM 889 C CA . PHE A 1 108 ? 2.076 -45.219 -16.969 1 92.25 108 PHE A CA 1
ATOM 890 C C . PHE A 1 108 ? 2.713 -45.625 -15.641 1 92.25 108 PHE A C 1
ATOM 892 O O . PHE A 1 108 ? 2.068 -45.562 -14.594 1 92.25 108 PHE A O 1
ATOM 899 N N . ILE A 1 109 ? 3.928 -46.031 -15.711 1 92.88 109 ILE A N 1
ATOM 900 C CA . ILE A 1 109 ? 4.664 -46.312 -14.484 1 92.88 109 ILE A CA 1
ATOM 901 C C . ILE A 1 109 ? 4.824 -45.031 -13.664 1 92.88 109 ILE A C 1
ATOM 903 O O . ILE A 1 109 ? 5.121 -43.969 -14.211 1 92.88 109 ILE A O 1
ATOM 907 N N . ASN A 1 110 ? 4.574 -45.219 -12.391 1 91.88 110 ASN A N 1
ATOM 908 C CA . ASN A 1 110 ? 4.758 -44.062 -11.516 1 91.88 110 ASN A CA 1
ATOM 909 C C . ASN A 1 110 ? 6.18 -43.5 -11.586 1 91.88 110 ASN A C 1
ATOM 911 O O . ASN A 1 110 ? 7.145 -44.281 -11.609 1 91.88 110 ASN A O 1
ATOM 915 N N . TRP A 1 111 ? 6.301 -42.25 -11.594 1 92.44 111 TRP A N 1
ATOM 916 C CA . TRP A 1 111 ? 7.594 -41.594 -11.789 1 92.44 111 TRP A CA 1
ATOM 917 C C . TRP A 1 111 ? 8.547 -41.938 -10.648 1 92.44 111 TRP A C 1
ATOM 919 O O . TRP A 1 111 ? 9.766 -42 -10.852 1 92.44 111 TRP A O 1
ATOM 929 N N . GLN A 1 112 ? 8.031 -42.156 -9.516 1 89.75 112 GLN A N 1
ATOM 930 C CA . GLN A 1 112 ? 8.836 -42.469 -8.336 1 89.75 112 GLN A CA 1
ATOM 931 C C . GLN A 1 112 ? 9.641 -43.75 -8.516 1 89.75 112 GLN A C 1
ATOM 933 O O . GLN A 1 112 ? 10.648 -43.938 -7.832 1 89.75 112 GLN A O 1
ATOM 938 N N . GLU A 1 113 ? 9.234 -44.562 -9.367 1 89.69 113 GLU A N 1
ATOM 939 C CA . GLU A 1 113 ? 9.898 -45.844 -9.586 1 89.69 113 GLU A CA 1
ATOM 940 C C . GLU A 1 113 ? 11.328 -45.656 -10.094 1 89.69 113 GLU A C 1
ATOM 942 O O . GLU A 1 113 ? 12.164 -46.531 -9.953 1 89.69 113 GLU A O 1
ATOM 947 N N . LYS A 1 114 ? 11.586 -44.5 -10.609 1 89.44 114 LYS A N 1
ATOM 948 C CA . LYS A 1 114 ? 12.914 -44.25 -11.148 1 89.44 114 LYS A CA 1
ATOM 949 C C . LYS A 1 114 ? 13.961 -44.25 -10.039 1 89.44 114 LYS A C 1
ATOM 951 O O . LYS A 1 114 ? 15.148 -44.469 -10.305 1 89.44 114 LYS A O 1
ATOM 956 N N . GLU A 1 115 ? 13.523 -44 -8.883 1 87.62 115 GLU A N 1
ATOM 957 C CA . GLU A 1 115 ? 14.43 -43.969 -7.738 1 87.62 115 GLU A CA 1
ATOM 958 C C . GLU A 1 115 ? 15 -45.375 -7.449 1 87.62 115 GLU A C 1
ATOM 960 O O . GLU A 1 115 ? 16.016 -45.5 -6.754 1 87.62 115 GLU A O 1
ATOM 965 N N . ASN A 1 116 ? 14.344 -46.25 -7.977 1 83.5 116 ASN A N 1
ATOM 966 C CA . ASN A 1 116 ? 14.773 -47.625 -7.723 1 83.5 116 ASN A CA 1
ATOM 967 C C . ASN A 1 116 ? 15.898 -48.062 -8.664 1 83.5 116 ASN A C 1
ATOM 969 O O . ASN A 1 116 ? 16.516 -49.094 -8.469 1 83.5 116 ASN A O 1
ATOM 973 N N . PHE A 1 117 ? 16.109 -47.219 -9.625 1 84.44 117 PHE A N 1
ATOM 974 C CA . PHE A 1 117 ? 17.188 -47.5 -10.555 1 84.44 117 PHE A CA 1
ATOM 975 C C . PHE A 1 117 ? 18.516 -46.969 -10.031 1 84.44 117 PHE A C 1
ATOM 977 O O . PHE A 1 117 ? 18.656 -45.781 -9.727 1 84.44 117 PHE A O 1
ATOM 984 N N . ASN A 1 118 ? 19.406 -47.844 -9.539 1 78.38 118 ASN A N 1
ATOM 985 C CA . ASN A 1 118 ? 20.734 -47.438 -9.086 1 78.38 118 ASN A CA 1
ATOM 986 C C . ASN A 1 118 ? 21.828 -47.969 -10.016 1 78.38 118 ASN A C 1
ATOM 988 O O . ASN A 1 118 ? 22.531 -48.906 -9.672 1 78.38 118 ASN A O 1
ATOM 992 N N . PHE A 1 119 ? 21.969 -47.219 -11.133 1 86.75 119 PHE A N 1
ATOM 993 C CA . PHE A 1 119 ? 23.031 -47.594 -12.055 1 86.75 119 PHE A CA 1
ATOM 994 C C . PHE A 1 119 ? 24.359 -46.969 -11.648 1 86.75 119 PHE A C 1
ATOM 996 O O . PHE A 1 119 ? 24.422 -45.75 -11.414 1 86.75 119 PHE A O 1
ATOM 1003 N N . ASP A 1 120 ? 25.266 -47.781 -11.398 1 89.19 120 ASP A N 1
ATOM 1004 C CA . ASP A 1 120 ? 26.578 -47.188 -11.117 1 89.19 120 ASP A CA 1
ATOM 1005 C C . ASP A 1 120 ? 27.25 -46.688 -12.406 1 89.19 120 ASP A C 1
ATOM 1007 O O . ASP A 1 120 ? 26.844 -47.094 -13.5 1 89.19 120 ASP A O 1
ATOM 1011 N N . SER A 1 121 ? 28.203 -45.875 -12.312 1 91.31 121 SER A N 1
ATOM 1012 C CA . SER A 1 121 ? 28.844 -45.219 -13.453 1 91.31 121 SER A CA 1
ATOM 1013 C C . SER A 1 121 ? 29.5 -46.25 -14.383 1 91.31 121 SER A C 1
ATOM 1015 O O . SER A 1 121 ? 29.5 -46.062 -15.602 1 91.31 121 SER A O 1
ATOM 1017 N N . LYS A 1 122 ? 30.031 -47.25 -13.82 1 92.31 122 LYS A N 1
ATOM 1018 C CA . LYS A 1 122 ? 30.672 -48.281 -14.625 1 92.31 122 LYS A CA 1
ATOM 1019 C C . LYS A 1 122 ? 29.656 -49 -15.508 1 92.31 122 LYS A C 1
ATOM 1021 O O . LYS A 1 122 ? 29.906 -49.25 -16.688 1 92.31 122 LYS A O 1
ATOM 1026 N N . TRP A 1 123 ? 28.656 -49.312 -14.844 1 94 123 TRP A N 1
ATOM 1027 C CA . TRP A 1 123 ? 27.562 -49.938 -15.586 1 94 123 TRP A CA 1
ATOM 1028 C C . TRP A 1 123 ? 27.031 -49 -16.688 1 94 123 TRP A C 1
ATOM 1030 O O . TRP A 1 123 ? 26.812 -49.438 -17.812 1 94 123 TRP A O 1
ATOM 1040 N N . LEU A 1 124 ? 26.812 -47.812 -16.422 1 94.75 124 LEU A N 1
ATOM 1041 C CA . LEU A 1 124 ? 26.281 -46.844 -17.359 1 94.75 124 LEU A CA 1
ATOM 1042 C C . LEU A 1 124 ? 27.172 -46.719 -18.578 1 94.75 124 LEU A C 1
ATOM 1044 O O . LEU A 1 124 ? 26.688 -46.688 -19.719 1 94.75 124 LEU A O 1
ATOM 1048 N N . ILE A 1 125 ? 28.453 -46.625 -18.359 1 93.12 125 ILE A N 1
ATOM 1049 C CA . ILE A 1 125 ? 29.406 -46.438 -19.469 1 93.12 125 ILE A CA 1
ATOM 1050 C C . ILE A 1 125 ? 29.391 -47.688 -20.344 1 93.12 125 ILE A C 1
ATOM 1052 O O . ILE A 1 125 ? 29.516 -47.594 -21.562 1 93.12 125 ILE A O 1
ATOM 1056 N N . ARG A 1 126 ? 29.219 -48.812 -19.672 1 92.19 126 ARG A N 1
ATOM 1057 C CA . ARG A 1 126 ? 29.25 -50.094 -20.391 1 92.19 126 ARG A CA 1
ATOM 1058 C C . ARG A 1 126 ? 28 -50.25 -21.234 1 92.19 126 ARG A C 1
ATOM 1060 O O . ARG A 1 126 ? 28.031 -50.875 -22.312 1 92.19 126 ARG A O 1
ATOM 1067 N N . HIS A 1 127 ? 26.984 -49.688 -20.797 1 93.31 127 HIS A N 1
ATOM 1068 C CA . HIS A 1 127 ? 25.703 -50 -21.422 1 93.31 127 HIS A CA 1
ATOM 1069 C C . HIS A 1 127 ? 25.109 -48.812 -22.156 1 93.31 127 HIS A C 1
ATOM 1071 O O . HIS A 1 127 ? 24.203 -48.969 -22.969 1 93.31 127 HIS A O 1
ATOM 1077 N N . ALA A 1 128 ? 25.641 -47.656 -21.891 1 93.38 128 ALA A N 1
ATOM 1078 C CA . ALA A 1 128 ? 25.078 -46.438 -22.5 1 93.38 128 ALA A CA 1
ATOM 1079 C C . ALA A 1 128 ? 25.312 -46.438 -24 1 93.38 128 ALA A C 1
ATOM 1081 O O . ALA A 1 128 ? 26.375 -46.844 -24.484 1 93.38 128 ALA A O 1
ATOM 1082 N N . GLY A 1 129 ? 24.281 -46.062 -24.672 1 91.06 129 GLY A N 1
ATOM 1083 C CA . GLY A 1 129 ? 24.438 -45.812 -26.109 1 91.06 129 GLY A CA 1
ATOM 1084 C C . GLY A 1 129 ? 24.984 -44.438 -26.438 1 91.06 129 GLY A C 1
ATOM 1085 O O . GLY A 1 129 ? 25.781 -44.281 -27.359 1 91.06 129 GLY A O 1
ATOM 1086 N N . PHE A 1 130 ? 24.531 -43.5 -25.688 1 95.81 130 PHE A N 1
ATOM 1087 C CA . PHE A 1 130 ? 24.906 -42.125 -25.953 1 95.81 130 PHE A CA 1
ATOM 1088 C C . PHE A 1 130 ? 25.203 -41.375 -24.656 1 95.81 130 PHE A C 1
ATOM 1090 O O . PHE A 1 130 ? 24.688 -41.75 -23.594 1 95.81 130 PHE A O 1
ATOM 1097 N N . LEU A 1 131 ? 26.016 -40.406 -24.75 1 97.19 131 LEU A N 1
ATOM 1098 C CA . LEU A 1 131 ? 26.312 -39.469 -23.672 1 97.19 131 LEU A CA 1
ATOM 1099 C C . LEU A 1 131 ? 26.172 -38.031 -24.141 1 97.19 131 LEU A C 1
ATOM 1101 O O . LEU A 1 131 ? 26.328 -37.75 -25.344 1 97.19 131 LEU A O 1
ATOM 1105 N N . THR A 1 132 ? 25.812 -37.188 -23.266 1 96.69 132 THR A N 1
ATOM 1106 C CA . THR A 1 132 ? 25.75 -35.75 -23.562 1 96.69 132 THR A CA 1
ATOM 1107 C C . THR A 1 132 ? 26.203 -34.938 -22.344 1 96.69 132 THR A C 1
ATOM 1109 O O . THR A 1 132 ? 26.188 -35.438 -21.219 1 96.69 132 THR A O 1
ATOM 1112 N N . THR A 1 133 ? 26.594 -33.75 -22.609 1 97.19 133 THR A N 1
ATOM 1113 C CA . THR A 1 133 ? 27.094 -32.875 -21.578 1 97.19 133 THR A CA 1
ATOM 1114 C C . THR A 1 133 ? 25.938 -32.344 -20.734 1 97.19 133 THR A C 1
ATOM 1116 O O . THR A 1 133 ? 24.875 -32 -21.266 1 97.19 133 THR A O 1
ATOM 1119 N N . ASN A 1 134 ? 26.156 -32.25 -19.422 1 96.81 134 ASN A N 1
ATOM 1120 C CA . ASN A 1 134 ? 25.281 -31.484 -18.516 1 96.81 134 ASN A CA 1
ATOM 1121 C C . ASN A 1 134 ? 25.125 -30.047 -18.969 1 96.81 134 ASN A C 1
ATOM 1123 O O . ASN A 1 134 ? 26.094 -29.281 -18.969 1 96.81 134 ASN A O 1
ATOM 1127 N N . THR A 1 135 ? 23.984 -29.656 -19.234 1 96.06 135 THR A N 1
ATOM 1128 C CA . THR A 1 135 ? 23.719 -28.359 -19.875 1 96.06 135 THR A CA 1
ATOM 1129 C C . THR A 1 135 ? 23.906 -27.219 -18.891 1 96.06 135 THR A C 1
ATOM 1131 O O . THR A 1 135 ? 23.875 -26.047 -19.266 1 96.06 135 THR A O 1
ATOM 1134 N N . THR A 1 136 ? 24.109 -27.469 -17.641 1 95.94 136 THR A N 1
ATOM 1135 C CA . THR A 1 136 ? 24.25 -26.438 -16.625 1 95.94 136 THR A CA 1
ATOM 1136 C C . THR A 1 136 ? 25.719 -26.109 -16.359 1 95.94 136 THR A C 1
ATOM 1138 O O . THR A 1 136 ? 26.047 -25.219 -15.578 1 95.94 136 THR A O 1
ATOM 1141 N N . ALA A 1 137 ? 26.609 -26.781 -17.047 1 94.88 137 ALA A N 1
ATOM 1142 C CA . ALA A 1 137 ? 28.031 -26.609 -16.797 1 94.88 137 ALA A CA 1
ATOM 1143 C C . ALA A 1 137 ? 28.547 -25.297 -17.391 1 94.88 137 ALA A C 1
ATOM 1145 O O . ALA A 1 137 ? 28.172 -24.922 -18.5 1 94.88 137 ALA A O 1
ATOM 1146 N N . TYR A 1 138 ? 29.422 -24.656 -16.609 1 90.94 138 TYR A N 1
ATOM 1147 C CA . TYR A 1 138 ? 30.016 -23.406 -17.078 1 90.94 138 TYR A CA 1
ATOM 1148 C C . TYR A 1 138 ? 31.312 -23.109 -16.328 1 90.94 138 TYR A C 1
ATOM 1150 O O . TYR A 1 138 ? 31.578 -23.688 -15.273 1 90.94 138 TYR A O 1
ATOM 1158 N N . ILE A 1 139 ? 32.031 -22.234 -16.922 1 86.75 139 ILE A N 1
ATOM 1159 C CA . ILE A 1 139 ? 33.25 -21.797 -16.281 1 86.75 139 ILE A CA 1
ATOM 1160 C C . ILE A 1 139 ? 33.031 -20.484 -15.539 1 86.75 139 ILE A C 1
ATOM 1162 O O . ILE A 1 139 ? 32.562 -19.5 -16.125 1 86.75 139 ILE A O 1
ATOM 1166 N N . GLY A 1 140 ? 33.219 -20.547 -14.281 1 78.31 140 GLY A N 1
ATOM 1167 C CA . GLY A 1 140 ? 33.094 -19.359 -13.453 1 78.31 140 GLY A CA 1
ATOM 1168 C C . GLY A 1 140 ? 34.094 -19.344 -12.305 1 78.31 140 GLY A C 1
ATOM 1169 O O . GLY A 1 140 ? 34.312 -20.359 -11.641 1 78.31 140 GLY A O 1
ATOM 1170 N N . GLY A 1 141 ? 34.656 -18.203 -12.039 1 66.19 141 GLY A N 1
ATOM 1171 C CA . GLY A 1 141 ? 35.594 -18.062 -10.945 1 66.19 141 GLY A CA 1
ATOM 1172 C C . GLY A 1 141 ? 36.812 -18.953 -11.094 1 66.19 141 GLY A C 1
ATOM 1173 O O . GLY A 1 141 ? 37.375 -19.453 -10.102 1 66.19 141 GLY A O 1
ATOM 1174 N N . GLY A 1 142 ? 37.125 -19.375 -12.203 1 72.19 142 GLY A N 1
ATOM 1175 C CA . GLY A 1 142 ? 38.281 -20.219 -12.461 1 72.19 142 GLY A CA 1
ATOM 1176 C C . GLY A 1 142 ? 37.969 -21.703 -12.297 1 72.19 142 GLY A C 1
ATOM 1177 O O . GLY A 1 142 ? 38.875 -22.531 -12.438 1 72.19 142 GLY A O 1
ATOM 1178 N N . GLU A 1 143 ? 36.75 -21.906 -12.031 1 85 143 GLU A N 1
ATOM 1179 C CA . GLU A 1 143 ? 36.344 -23.297 -11.812 1 85 143 GLU A CA 1
ATOM 1180 C C . GLU A 1 143 ? 35.25 -23.719 -12.797 1 85 143 GLU A C 1
ATOM 1182 O O . GLU A 1 143 ? 34.594 -22.859 -13.398 1 85 143 GLU A O 1
ATOM 1187 N N . LEU A 1 144 ? 35.219 -25.047 -12.992 1 90.88 144 LEU A N 1
ATOM 1188 C CA . LEU A 1 144 ? 34.062 -25.609 -13.711 1 90.88 144 LEU A CA 1
ATOM 1189 C C . LEU A 1 144 ? 32.906 -25.875 -12.766 1 90.88 144 LEU A C 1
ATOM 1191 O O . LEU A 1 144 ? 33.031 -26.734 -11.875 1 90.88 144 LEU A O 1
ATOM 1195 N N . ARG A 1 145 ? 31.875 -25.141 -12.961 1 91.88 145 ARG A N 1
ATOM 1196 C CA . ARG A 1 145 ? 30.719 -25.234 -12.078 1 91.88 145 ARG A CA 1
ATOM 1197 C C . ARG A 1 145 ? 29.531 -25.875 -12.789 1 91.88 145 ARG A C 1
ATOM 1199 O O . ARG A 1 145 ? 29.406 -25.766 -14.008 1 91.88 145 ARG A O 1
ATOM 1206 N N . TYR A 1 146 ? 28.766 -26.609 -12.086 1 93.38 146 TYR A N 1
ATOM 1207 C CA . TYR A 1 146 ? 27.609 -27.281 -12.664 1 93.38 146 TYR A CA 1
ATOM 1208 C C . TYR A 1 146 ? 26.594 -27.656 -11.586 1 93.38 146 TYR A C 1
ATOM 1210 O O . TYR A 1 146 ? 26.938 -27.703 -10.398 1 93.38 146 TYR A O 1
ATOM 1218 N N . ILE A 1 147 ? 25.391 -27.875 -12.031 1 94.19 147 ILE A N 1
ATOM 1219 C CA . ILE A 1 147 ? 24.344 -28.328 -11.133 1 94.19 147 ILE A CA 1
ATOM 1220 C C . ILE A 1 147 ? 24.281 -29.859 -11.156 1 94.19 147 ILE A C 1
ATOM 1222 O O . ILE A 1 147 ? 24.328 -30.469 -12.227 1 94.19 147 ILE A O 1
ATOM 1226 N N . ASN A 1 148 ? 24.281 -30.469 -10.055 1 93.81 148 ASN A N 1
ATOM 1227 C CA . ASN A 1 148 ? 24.078 -31.906 -9.93 1 93.81 148 ASN A CA 1
ATOM 1228 C C . ASN A 1 148 ? 23.016 -32.25 -8.875 1 93.81 148 ASN A C 1
ATOM 1230 O O . ASN A 1 148 ? 22.516 -31.344 -8.195 1 93.81 148 ASN A O 1
ATOM 1234 N N . THR A 1 149 ? 22.516 -33.406 -8.93 1 90.38 149 THR A N 1
ATOM 1235 C CA . THR A 1 149 ? 21.578 -33.875 -7.906 1 90.38 149 THR A CA 1
ATOM 1236 C C . THR A 1 149 ? 22.281 -34.75 -6.879 1 90.38 149 THR A C 1
ATOM 1238 O O . THR A 1 149 ? 23.125 -35.562 -7.234 1 90.38 149 THR A O 1
ATOM 1241 N N . ASP A 1 150 ? 22.062 -34.438 -5.695 1 85.56 150 ASP A N 1
ATOM 1242 C CA . ASP A 1 150 ? 22.562 -35.25 -4.59 1 85.56 150 ASP A CA 1
ATOM 1243 C C . ASP A 1 150 ? 21.469 -35.5 -3.551 1 85.56 150 ASP A C 1
ATOM 1245 O O . ASP A 1 150 ? 20.891 -34.562 -3.021 1 85.56 150 ASP A O 1
ATOM 1249 N N . ASN A 1 151 ? 21.172 -36.75 -3.324 1 80.94 151 ASN A N 1
ATOM 1250 C CA . ASN A 1 151 ? 20.172 -37.125 -2.348 1 80.94 151 ASN A CA 1
ATOM 1251 C C . ASN A 1 151 ? 18.828 -36.438 -2.604 1 80.94 151 ASN A C 1
ATOM 1253 O O . ASN A 1 151 ? 18.234 -35.875 -1.686 1 80.94 151 ASN A O 1
ATOM 1257 N N . GLY A 1 152 ? 18.562 -36.281 -3.854 1 82.12 152 GLY A N 1
ATOM 1258 C CA . GLY A 1 152 ? 17.25 -35.781 -4.219 1 82.12 152 GLY A CA 1
ATOM 1259 C C . GLY A 1 152 ? 17.172 -34.281 -4.242 1 82.12 152 GLY A C 1
ATOM 1260 O O . GLY A 1 152 ? 16.078 -33.719 -4.32 1 82.12 152 GLY A O 1
ATOM 1261 N N . THR A 1 153 ? 18.234 -33.625 -4.133 1 86.69 153 THR A N 1
ATOM 1262 C CA . THR A 1 153 ? 18.25 -32.156 -4.176 1 86.69 153 THR A CA 1
ATOM 1263 C C . THR A 1 153 ? 19.266 -31.656 -5.184 1 86.69 153 THR A C 1
ATOM 1265 O O . THR A 1 153 ? 20.266 -32.344 -5.449 1 86.69 153 THR A O 1
ATOM 1268 N N . PHE A 1 154 ? 18.984 -30.5 -5.715 1 89.94 154 PHE A N 1
ATOM 1269 C CA . PHE A 1 154 ? 19.938 -29.859 -6.613 1 89.94 154 PHE A CA 1
ATOM 1270 C C . PHE A 1 154 ? 21.031 -29.156 -5.828 1 89.94 154 PHE A C 1
ATOM 1272 O O . PHE A 1 154 ? 20.766 -28.562 -4.781 1 89.94 154 PHE A O 1
ATOM 1279 N N . GLU A 1 155 ? 22.203 -29.266 -6.371 1 89.19 155 GLU A N 1
ATOM 1280 C CA . GLU A 1 155 ? 23.344 -28.594 -5.758 1 89.19 155 GLU A CA 1
ATOM 1281 C C . GLU A 1 155 ? 24.266 -28 -6.816 1 89.19 155 GLU A C 1
ATOM 1283 O O . GLU A 1 155 ? 24.422 -28.562 -7.902 1 89.19 155 GLU A O 1
ATOM 1288 N N . LEU A 1 156 ? 24.734 -26.844 -6.496 1 88.38 156 LEU A N 1
ATOM 1289 C CA . LEU A 1 156 ? 25.781 -26.266 -7.34 1 88.38 156 LEU A CA 1
ATOM 1290 C C . LEU A 1 156 ? 27.156 -26.781 -6.934 1 88.38 156 LEU A C 1
ATOM 1292 O O . LEU A 1 156 ? 27.609 -26.547 -5.809 1 88.38 156 LEU A O 1
ATOM 1296 N N . SER A 1 157 ? 27.797 -27.469 -7.824 1 91 157 SER A N 1
ATOM 1297 C CA . SER A 1 157 ? 29.109 -28.062 -7.566 1 91 157 SER A CA 1
ATOM 1298 C C . SER A 1 157 ? 30.188 -27.422 -8.438 1 91 157 SER A C 1
ATOM 1300 O O . SER A 1 157 ? 29.875 -26.766 -9.438 1 91 157 SER A O 1
ATOM 1302 N N . ALA A 1 158 ? 31.422 -27.531 -7.961 1 89.56 158 ALA A N 1
ATOM 1303 C CA . ALA A 1 158 ? 32.531 -26.953 -8.688 1 89.56 158 ALA A CA 1
ATOM 1304 C C . ALA A 1 158 ? 33.75 -27.891 -8.664 1 89.56 158 ALA A C 1
ATOM 1306 O O . ALA A 1 158 ? 34.031 -28.531 -7.652 1 89.56 158 ALA A O 1
ATOM 1307 N N . ILE A 1 159 ? 34.375 -28.031 -9.797 1 90.62 159 ILE A N 1
ATOM 1308 C CA . ILE A 1 159 ? 35.625 -28.766 -9.891 1 90.62 159 ILE A CA 1
ATOM 1309 C C . ILE A 1 159 ? 36.688 -27.906 -10.617 1 90.62 159 ILE A C 1
ATOM 1311 O O . ILE A 1 159 ? 36.344 -26.875 -11.203 1 90.62 159 ILE A O 1
ATOM 1315 N N . GLU A 1 160 ? 37.875 -28.312 -10.539 1 87.81 160 GLU A N 1
ATOM 1316 C CA . GLU A 1 160 ? 38.906 -27.594 -11.25 1 87.81 160 GLU A CA 1
ATOM 1317 C C . GLU A 1 160 ? 38.688 -27.641 -12.758 1 87.81 160 GLU A C 1
ATOM 1319 O O . GLU A 1 160 ? 38.312 -28.688 -13.305 1 87.81 160 GLU A O 1
ATOM 1324 N N . ALA A 1 161 ? 38.969 -26.594 -13.312 1 87 161 ALA A N 1
ATOM 1325 C CA . ALA A 1 161 ? 38.781 -26.5 -14.758 1 87 161 ALA A CA 1
ATOM 1326 C C . ALA A 1 161 ? 39.969 -27.094 -15.508 1 87 161 ALA A C 1
ATOM 1328 O O . ALA A 1 161 ? 40.875 -26.359 -15.891 1 87 161 ALA A O 1
ATOM 1329 N N . GLU A 1 162 ? 39.906 -28.297 -15.789 1 89.38 162 GLU A N 1
ATOM 1330 C CA . GLU A 1 162 ? 40.969 -28.969 -16.547 1 89.38 162 GLU A CA 1
ATOM 1331 C C . GLU A 1 162 ? 40.656 -28.969 -18.047 1 89.38 162 GLU A C 1
ATOM 1333 O O . GLU A 1 162 ? 39.5 -29.109 -18.453 1 89.38 162 GLU A O 1
ATOM 1338 N N . GLU A 1 163 ? 41.688 -28.922 -18.781 1 90.94 163 GLU A N 1
ATOM 1339 C CA . GLU A 1 163 ? 41.531 -28.812 -20.234 1 90.94 163 GLU A CA 1
ATOM 1340 C C . GLU A 1 163 ? 40.875 -30.047 -20.828 1 90.94 163 GLU A C 1
ATOM 1342 O O . GLU A 1 163 ? 40 -29.938 -21.688 1 90.94 163 GLU A O 1
ATOM 1347 N N . THR A 1 164 ? 41.281 -31.203 -20.406 1 93.5 164 THR A N 1
ATOM 1348 C CA . THR A 1 164 ? 40.75 -32.438 -20.922 1 93.5 164 THR A CA 1
ATOM 1349 C C . THR A 1 164 ? 39.25 -32.531 -20.625 1 93.5 164 THR A C 1
ATOM 1351 O O . THR A 1 164 ? 38.469 -32.969 -21.484 1 93.5 164 THR A O 1
ATOM 1354 N N . THR A 1 165 ? 38.906 -32.125 -19.469 1 95.44 165 THR A N 1
ATOM 1355 C CA . THR A 1 165 ? 37.5 -32.156 -19.062 1 95.44 165 THR A CA 1
ATOM 1356 C C . THR A 1 165 ? 36.688 -31.188 -19.906 1 95.44 165 THR A C 1
ATOM 1358 O O . THR A 1 165 ? 35.625 -31.562 -20.453 1 95.44 165 THR A O 1
ATOM 1361 N N . GLN A 1 166 ? 37.156 -30.062 -20.109 1 93.69 166 GLN A N 1
ATOM 1362 C CA . GLN A 1 166 ? 36.438 -29.031 -20.859 1 93.69 166 GLN A CA 1
ATOM 1363 C C . GLN A 1 166 ? 36.281 -29.422 -22.328 1 93.69 166 GLN A C 1
ATOM 1365 O O . GLN A 1 166 ? 35.188 -29.25 -22.906 1 93.69 166 GLN A O 1
ATOM 1370 N N . SER A 1 167 ? 37.344 -29.906 -22.812 1 94.88 167 SER A N 1
ATOM 1371 C CA . SER A 1 167 ? 37.312 -30.312 -24.219 1 94.88 167 SER A CA 1
ATOM 1372 C C . SER A 1 167 ? 36.344 -31.453 -24.422 1 94.88 167 SER A C 1
ATOM 1374 O O . SER A 1 167 ? 35.688 -31.531 -25.469 1 94.88 167 SER A O 1
ATOM 1376 N N . THR A 1 168 ? 36.312 -32.375 -23.516 1 96.62 168 THR A N 1
ATOM 1377 C CA . THR A 1 168 ? 35.406 -33.5 -23.609 1 96.62 168 THR A CA 1
ATOM 1378 C C . THR A 1 168 ? 33.969 -33 -23.516 1 96.62 168 THR A C 1
ATOM 1380 O O . THR A 1 168 ? 33.094 -33.469 -24.281 1 96.62 168 THR A O 1
ATOM 1383 N N . LEU A 1 169 ? 33.688 -32.125 -22.594 1 96.81 169 LEU A N 1
ATOM 1384 C CA . LEU A 1 169 ? 32.344 -31.594 -22.422 1 96.81 169 LEU A CA 1
ATOM 1385 C C . LEU A 1 169 ? 31.906 -30.828 -23.672 1 96.81 169 LEU A C 1
ATOM 1387 O O . LEU A 1 169 ? 30.75 -30.938 -24.078 1 96.81 169 LEU A O 1
ATOM 1391 N N . ASN A 1 170 ? 32.812 -30.125 -24.219 1 94.94 170 ASN A N 1
ATOM 1392 C CA . ASN A 1 170 ? 32.5 -29.406 -25.453 1 94.94 170 ASN A CA 1
ATOM 1393 C C . ASN A 1 170 ? 32.188 -30.375 -26.594 1 94.94 170 ASN A C 1
ATOM 1395 O O . ASN A 1 170 ? 31.266 -30.125 -27.391 1 94.94 170 ASN A O 1
ATOM 1399 N N . TYR A 1 171 ? 32.938 -31.406 -26.578 1 95.88 171 TYR A N 1
ATOM 1400 C CA . TYR A 1 171 ? 32.75 -32.438 -27.609 1 95.88 171 TYR A CA 1
ATOM 1401 C C . TYR A 1 171 ? 31.391 -33.125 -27.453 1 95.88 171 TYR A C 1
ATOM 1403 O O . TYR A 1 171 ? 30.75 -33.469 -28.438 1 95.88 171 TYR A O 1
ATOM 1411 N N . CYS A 1 172 ? 30.922 -33.219 -26.297 1 96.81 172 CYS A N 1
ATOM 1412 C CA . CYS A 1 172 ? 29.703 -33.938 -25.984 1 96.81 172 CYS A CA 1
ATOM 1413 C C . CYS A 1 172 ? 28.5 -33 -25.891 1 96.81 172 CYS A C 1
ATOM 1415 O O . CYS A 1 172 ? 27.469 -33.375 -25.328 1 96.81 172 CYS A O 1
ATOM 1417 N N . ARG A 1 173 ? 28.609 -31.812 -26.344 1 93.5 173 ARG A N 1
ATOM 1418 C CA . ARG A 1 173 ? 27.453 -30.938 -26.406 1 93.5 173 ARG A CA 1
ATOM 1419 C C . ARG A 1 173 ? 26.375 -31.5 -27.328 1 93.5 173 ARG A C 1
ATOM 1421 O O . ARG A 1 173 ? 25.188 -31.219 -27.156 1 93.5 173 ARG A O 1
ATOM 1428 N N . THR A 1 174 ? 26.891 -32.219 -28.203 1 92.12 174 THR A N 1
ATOM 1429 C CA . THR A 1 174 ? 26.016 -33.062 -29.016 1 92.12 174 THR A CA 1
ATOM 1430 C C . THR A 1 174 ? 26.109 -34.531 -28.562 1 92.12 174 THR A C 1
ATOM 1432 O O . THR A 1 174 ? 27.125 -34.938 -28.016 1 92.12 174 THR A O 1
ATOM 1435 N N . LYS A 1 175 ? 25.094 -35.25 -28.812 1 94.69 175 LYS A N 1
ATOM 1436 C CA . LYS A 1 175 ? 25.094 -36.656 -28.422 1 94.69 175 LYS A CA 1
ATOM 1437 C C . LYS A 1 175 ? 26.219 -37.438 -29.109 1 94.69 175 LYS A C 1
ATOM 1439 O O . LYS A 1 175 ? 26.391 -37.312 -30.312 1 94.69 175 LYS A O 1
ATOM 1444 N N . ARG A 1 176 ? 26.953 -38.188 -28.25 1 97.06 176 ARG A N 1
ATOM 1445 C CA . ARG A 1 176 ? 28.062 -39 -28.75 1 97.06 176 ARG A CA 1
ATOM 1446 C C . ARG A 1 176 ? 27.984 -40.406 -28.203 1 97.06 176 ARG A C 1
ATOM 1448 O O . ARG A 1 176 ? 27.5 -40.625 -27.094 1 97.06 176 ARG A O 1
ATOM 1455 N N . THR A 1 177 ? 28.516 -41.281 -28.953 1 96.94 177 THR A N 1
ATOM 1456 C CA . THR A 1 177 ? 28.656 -42.656 -28.422 1 96.94 177 THR A CA 1
ATOM 1457 C C . THR A 1 177 ? 29.875 -42.75 -27.531 1 96.94 177 THR A C 1
ATOM 1459 O O . THR A 1 177 ? 30.781 -41.938 -27.594 1 96.94 177 THR A O 1
ATOM 1462 N N . VAL A 1 178 ? 29.797 -43.781 -26.719 1 95.88 178 VAL A N 1
ATOM 1463 C CA . VAL A 1 178 ? 30.938 -44 -25.828 1 95.88 178 VAL A CA 1
ATOM 1464 C C . VAL A 1 178 ? 32.219 -44.219 -26.641 1 95.88 178 VAL A C 1
ATOM 1466 O O . VAL A 1 178 ? 33.25 -43.688 -26.312 1 95.88 178 VAL A O 1
ATOM 1469 N N . GLU A 1 179 ? 32.094 -44.906 -27.734 1 94.75 179 GLU A N 1
ATOM 1470 C CA . GLU A 1 179 ? 33.219 -45.219 -28.609 1 94.75 179 GLU A CA 1
ATOM 1471 C C . GLU A 1 179 ? 33.781 -43.938 -29.219 1 94.75 179 GLU A C 1
ATOM 1473 O O . GLU A 1 179 ? 35 -43.781 -29.297 1 94.75 179 GLU A O 1
ATOM 1478 N N . GLU A 1 180 ? 32.938 -43.094 -29.641 1 96.75 180 GLU A N 1
ATOM 1479 C CA . GLU A 1 180 ? 33.375 -41.844 -30.219 1 96.75 180 GLU A CA 1
ATOM 1480 C C . GLU A 1 180 ? 34.188 -41 -29.219 1 96.75 180 GLU A C 1
ATOM 1482 O O . GLU A 1 180 ? 35.188 -40.406 -29.562 1 96.75 180 GLU A O 1
ATOM 1487 N N . ILE A 1 181 ? 33.719 -41 -28.016 1 96.94 181 ILE A N 1
ATOM 1488 C CA . ILE A 1 181 ? 34.406 -40.219 -26.969 1 96.94 181 ILE A CA 1
ATOM 1489 C C . ILE A 1 181 ? 35.75 -40.844 -26.641 1 96.94 181 ILE A C 1
ATOM 1491 O O . ILE A 1 181 ? 36.75 -40.125 -26.453 1 96.94 181 ILE A O 1
ATOM 1495 N N . GLN A 1 182 ? 35.781 -42.188 -26.594 1 94.62 182 GLN A N 1
ATOM 1496 C CA . GLN A 1 182 ? 37.031 -42.875 -26.328 1 94.62 182 GLN A CA 1
ATOM 1497 C C . GLN A 1 182 ? 38.062 -42.594 -27.422 1 94.62 182 GLN A C 1
ATOM 1499 O O . GLN A 1 182 ? 39.219 -42.344 -27.125 1 94.62 182 GLN A O 1
ATOM 1504 N N . HIS A 1 183 ? 37.594 -42.656 -28.609 1 95.25 183 HIS A N 1
ATOM 1505 C CA . HIS A 1 183 ? 38.469 -42.344 -29.734 1 95.25 183 HIS A CA 1
ATOM 1506 C C . HIS A 1 183 ? 39 -40.906 -29.656 1 95.25 183 HIS A C 1
ATOM 1508 O O . HIS A 1 183 ? 40.156 -40.656 -29.922 1 95.25 183 HIS A O 1
ATOM 1514 N N . PHE A 1 184 ? 38.094 -40.031 -29.328 1 96.06 184 PHE A N 1
ATOM 1515 C CA . PHE A 1 184 ? 38.438 -38.625 -29.188 1 96.06 184 PHE A CA 1
ATOM 1516 C C . PHE A 1 184 ? 39.531 -38.438 -28.141 1 96.06 184 PHE A C 1
ATOM 1518 O O . PHE A 1 184 ? 40.531 -37.75 -28.375 1 96.06 184 PHE A O 1
ATOM 1525 N N . LEU A 1 185 ? 39.375 -39.031 -27 1 95.44 185 LEU A N 1
ATOM 1526 C CA . LEU A 1 185 ? 40.281 -38.875 -25.875 1 95.44 185 LEU A CA 1
ATOM 1527 C C . LEU A 1 185 ? 41.625 -39.531 -26.188 1 95.44 185 LEU A C 1
ATOM 1529 O O . LEU A 1 185 ? 42.688 -39 -25.812 1 95.44 185 LEU A O 1
ATOM 1533 N N . ARG A 1 186 ? 41.625 -40.625 -26.875 1 93.44 186 ARG A N 1
ATOM 1534 C CA . ARG A 1 186 ? 42.875 -41.312 -27.25 1 93.44 186 ARG A CA 1
ATOM 1535 C C . ARG A 1 186 ? 43.656 -40.5 -28.281 1 93.44 186 ARG A C 1
ATOM 1537 O O . ARG A 1 186 ? 44.875 -40.344 -28.172 1 93.44 186 ARG A O 1
ATOM 1544 N N . ASN A 1 187 ? 42.969 -40.031 -29.219 1 93.75 187 ASN A N 1
ATOM 1545 C CA . ASN A 1 187 ? 43.625 -39.344 -30.328 1 93.75 187 ASN A CA 1
ATOM 1546 C C . ASN A 1 187 ? 44.125 -37.938 -29.906 1 93.75 187 ASN A C 1
ATOM 1548 O O . ASN A 1 187 ? 45.219 -37.531 -30.266 1 93.75 187 ASN A O 1
ATOM 1552 N N . GLU A 1 188 ? 43.281 -37.312 -29.172 1 92.38 188 GLU A N 1
ATOM 1553 C CA . GLU A 1 188 ? 43.594 -35.906 -28.875 1 92.38 188 GLU A CA 1
ATOM 1554 C C . GLU A 1 188 ? 44.5 -35.812 -27.641 1 92.38 188 GLU A C 1
ATOM 1556 O O . GLU A 1 188 ? 45.312 -34.875 -27.531 1 92.38 188 GLU A O 1
ATOM 1561 N N . TYR A 1 189 ? 44.312 -36.719 -26.75 1 91.44 189 TYR A N 1
ATOM 1562 C CA . TYR A 1 189 ? 45.031 -36.531 -25.484 1 91.44 189 TYR A CA 1
ATOM 1563 C C . TYR A 1 189 ? 45.906 -37.75 -25.172 1 91.44 189 TYR A C 1
ATOM 1565 O O . TYR A 1 189 ? 46.5 -37.812 -24.094 1 91.44 189 TYR A O 1
ATOM 1573 N N . SER A 1 190 ? 46 -38.75 -25.938 1 92 190 SER A N 1
ATOM 1574 C CA . SER A 1 190 ? 46.844 -39.938 -25.844 1 92 190 SER A CA 1
ATOM 1575 C C . SER A 1 190 ? 46.594 -40.688 -24.547 1 92 190 SER A C 1
ATOM 1577 O O . SER A 1 190 ? 47.531 -41.125 -23.891 1 92 190 SER A O 1
ATOM 1579 N N . LEU A 1 191 ? 45.375 -40.688 -24.172 1 91.81 191 LEU A N 1
ATOM 1580 C CA . LEU A 1 191 ? 45.031 -41.438 -22.969 1 91.81 191 LEU A CA 1
ATOM 1581 C C . LEU A 1 191 ? 44.969 -42.938 -23.25 1 91.81 191 LEU A C 1
ATOM 1583 O O . LEU A 1 191 ? 44.5 -43.375 -24.312 1 91.81 191 LEU A O 1
ATOM 1587 N N . SER A 1 192 ? 45.438 -43.781 -22.328 1 92.44 192 SER A N 1
ATOM 1588 C CA . SER A 1 192 ? 45.281 -45.219 -22.438 1 92.44 192 SER A CA 1
ATOM 1589 C C . SER A 1 192 ? 43.844 -45.625 -22.328 1 92.44 192 SER A C 1
ATOM 1591 O O . SER A 1 192 ? 43 -44.906 -21.812 1 92.44 192 SER A O 1
ATOM 1593 N N . PRO A 1 193 ? 43.562 -46.781 -22.859 1 90.19 193 PRO A N 1
ATOM 1594 C CA . PRO A 1 193 ? 42.156 -47.25 -22.75 1 90.19 193 PRO A CA 1
ATOM 1595 C C . PRO A 1 193 ? 41.688 -47.312 -21.312 1 90.19 193 PRO A C 1
ATOM 1597 O O . PRO A 1 193 ? 40.531 -46.969 -21.031 1 90.19 193 PRO A O 1
ATOM 1600 N N . ALA A 1 194 ? 42.5 -47.719 -20.422 1 91.31 194 ALA A N 1
ATOM 1601 C CA . ALA A 1 194 ? 42.125 -47.844 -19.016 1 91.31 194 ALA A CA 1
ATOM 1602 C C . ALA A 1 194 ? 41.844 -46.438 -18.422 1 91.31 194 ALA A C 1
ATOM 1604 O O . ALA A 1 194 ? 40.875 -46.25 -17.688 1 91.31 194 ALA A O 1
ATOM 1605 N N . MET A 1 195 ? 42.688 -45.594 -18.734 1 92.38 195 MET A N 1
ATOM 1606 C CA . MET A 1 195 ? 42.562 -44.25 -18.219 1 92.38 195 MET A CA 1
ATOM 1607 C C . MET A 1 195 ? 41.344 -43.531 -18.828 1 92.38 195 MET A C 1
ATOM 1609 O O . MET A 1 195 ? 40.688 -42.75 -18.172 1 92.38 195 MET A O 1
ATOM 1613 N N . THR A 1 196 ? 41.188 -43.812 -20.094 1 93.62 196 THR A N 1
ATOM 1614 C CA . THR A 1 196 ? 40.031 -43.25 -20.797 1 93.62 196 THR A CA 1
ATOM 1615 C C . THR A 1 196 ? 38.719 -43.688 -20.141 1 93.62 196 THR A C 1
ATOM 1617 O O . THR A 1 196 ? 37.844 -42.875 -19.891 1 93.62 196 THR A O 1
ATOM 1620 N N . ASN A 1 197 ? 38.625 -44.906 -19.859 1 91.69 197 ASN A N 1
ATOM 1621 C CA . ASN A 1 197 ? 37.406 -45.438 -19.219 1 91.69 197 ASN A CA 1
ATOM 1622 C C . ASN A 1 197 ? 37.219 -44.875 -17.812 1 91.69 197 ASN A C 1
ATOM 1624 O O . ASN A 1 197 ? 36.125 -44.562 -17.406 1 91.69 197 ASN A O 1
ATOM 1628 N N . TYR A 1 198 ? 38.281 -44.812 -17.141 1 92.81 198 TYR A N 1
ATOM 1629 C CA . TYR A 1 198 ? 38.219 -44.25 -15.797 1 92.81 198 TYR A CA 1
ATOM 1630 C C . TYR A 1 198 ? 37.781 -42.812 -15.828 1 92.81 198 TYR A C 1
ATOM 1632 O O . TYR A 1 198 ? 36.969 -42.375 -15.008 1 92.81 198 TYR A O 1
ATOM 1640 N N . PHE A 1 199 ? 38.344 -42.125 -16.781 1 94.94 199 PHE A N 1
ATOM 1641 C CA . PHE A 1 199 ? 38 -40.719 -16.953 1 94.94 199 PHE A CA 1
ATOM 1642 C C . PHE A 1 199 ? 36.531 -40.531 -17.25 1 94.94 199 PHE A C 1
ATOM 1644 O O . PHE A 1 199 ? 35.844 -39.688 -16.656 1 94.94 199 PHE A O 1
ATOM 1651 N N . LEU A 1 200 ? 35.969 -41.281 -18.094 1 95.5 200 LEU A N 1
ATOM 1652 C CA . LEU A 1 200 ? 34.562 -41.219 -18.453 1 95.5 200 LEU A CA 1
ATOM 1653 C C . LEU A 1 200 ? 33.688 -41.594 -17.266 1 95.5 200 LEU A C 1
ATOM 1655 O O . LEU A 1 200 ? 32.656 -40.969 -17.047 1 95.5 200 LEU A O 1
ATOM 1659 N N . GLU A 1 201 ? 34.094 -42.594 -16.531 1 94.31 201 GLU A N 1
ATOM 1660 C CA . GLU A 1 201 ? 33.344 -43 -15.344 1 94.31 201 GLU A CA 1
ATOM 1661 C C . GLU A 1 201 ? 33.25 -41.844 -14.328 1 94.31 201 GLU A C 1
ATOM 1663 O O . GLU A 1 201 ? 32.219 -41.656 -13.695 1 94.31 201 GLU A O 1
ATOM 1668 N N . GLN A 1 202 ? 34.281 -41.125 -14.203 1 94.44 202 GLN A N 1
ATOM 1669 C CA . GLN A 1 202 ? 34.312 -40 -13.281 1 94.44 202 GLN A CA 1
ATOM 1670 C C . GLN A 1 202 ? 33.344 -38.906 -13.727 1 94.44 202 GLN A C 1
ATOM 1672 O O . GLN A 1 202 ? 32.625 -38.344 -12.914 1 94.44 202 GLN A O 1
ATOM 1677 N N . LEU A 1 203 ? 33.375 -38.594 -15 1 96.5 203 LEU A N 1
ATOM 1678 C CA . LEU A 1 203 ? 32.531 -37.531 -15.516 1 96.5 203 LEU A CA 1
ATOM 1679 C C . LEU A 1 203 ? 31.047 -37.906 -15.336 1 96.5 203 LEU A C 1
ATOM 1681 O O . LEU A 1 203 ? 30.219 -37.031 -15.07 1 96.5 203 LEU A O 1
ATOM 1685 N N . VAL A 1 204 ? 30.75 -39.125 -15.461 1 96.44 204 VAL A N 1
ATOM 1686 C CA . VAL A 1 204 ? 29.391 -39.594 -15.297 1 96.44 204 VAL A CA 1
ATOM 1687 C C . VAL A 1 204 ? 29.016 -39.594 -13.812 1 96.44 204 VAL A C 1
ATOM 1689 O O . VAL A 1 204 ? 27.891 -39.219 -13.453 1 96.44 204 VAL A O 1
ATOM 1692 N N . THR A 1 205 ? 29.953 -39.969 -12.984 1 94.19 205 THR A N 1
ATOM 1693 C CA . THR A 1 205 ? 29.734 -39.969 -11.547 1 94.19 205 THR A CA 1
ATOM 1694 C C . THR A 1 205 ? 29.438 -38.531 -11.055 1 94.19 205 THR A C 1
ATOM 1696 O O . THR A 1 205 ? 28.547 -38.344 -10.227 1 94.19 205 THR A O 1
ATOM 1699 N N . PHE A 1 206 ? 30.141 -37.594 -11.633 1 94.56 206 PHE A N 1
ATOM 1700 C CA . PHE A 1 206 ? 29.969 -36.188 -11.242 1 94.56 206 PHE A CA 1
ATOM 1701 C C . PHE A 1 206 ? 28.766 -35.594 -11.961 1 94.56 206 PHE A C 1
ATOM 1703 O O . PHE A 1 206 ? 28.391 -34.438 -11.68 1 94.56 206 PHE A O 1
ATOM 1710 N N . GLN A 1 207 ? 28.219 -36.344 -12.828 1 96 207 GLN A N 1
ATOM 1711 C CA . GLN A 1 207 ? 27.047 -35.906 -13.609 1 96 207 GLN A CA 1
ATOM 1712 C C . GLN A 1 207 ? 27.391 -34.781 -14.555 1 96 207 GLN A C 1
ATOM 1714 O O . GLN A 1 207 ? 26.547 -33.906 -14.836 1 96 207 GLN A O 1
ATOM 1719 N N . LEU A 1 208 ? 28.656 -34.688 -14.898 1 97 208 LEU A N 1
ATOM 1720 C CA . LEU A 1 208 ? 29.078 -33.75 -15.93 1 97 208 LEU A CA 1
ATOM 1721 C C . LEU A 1 208 ? 28.688 -34.25 -17.312 1 97 208 LEU A C 1
ATOM 1723 O O . LEU A 1 208 ? 28.422 -33.469 -18.219 1 97 208 LEU A O 1
ATOM 1727 N N . LEU A 1 209 ? 28.703 -35.5 -17.406 1 97.38 209 LEU A N 1
ATOM 1728 C CA . LEU A 1 209 ? 28.094 -36.188 -18.547 1 97.38 209 LEU A CA 1
ATOM 1729 C C . LEU A 1 209 ? 26.906 -37.031 -18.109 1 97.38 209 LEU A C 1
ATOM 1731 O O . LEU A 1 209 ? 26.922 -37.656 -17.047 1 97.38 209 LEU A O 1
ATOM 1735 N N . ILE A 1 210 ? 25.906 -37.031 -18.938 1 95.88 210 ILE A N 1
ATOM 1736 C CA . ILE A 1 210 ? 24.75 -37.875 -18.641 1 95.88 210 ILE A CA 1
ATOM 1737 C C . ILE A 1 210 ? 24.531 -38.875 -19.781 1 95.88 210 ILE A C 1
ATOM 1739 O O . ILE A 1 210 ? 24.984 -38.625 -20.906 1 95.88 210 ILE A O 1
ATOM 1743 N N . THR A 1 211 ? 23.891 -39.938 -19.469 1 95.94 211 THR A N 1
ATOM 1744 C CA . THR A 1 211 ? 23.688 -41 -20.453 1 95.94 211 THR A CA 1
ATOM 1745 C C . THR A 1 211 ? 22.219 -41.094 -20.859 1 95.94 211 THR A C 1
ATOM 1747 O O . THR A 1 211 ? 21.359 -40.438 -20.281 1 95.94 211 THR A O 1
ATOM 1750 N N . ASN A 1 212 ? 21.953 -41.844 -21.891 1 94.81 212 ASN A N 1
ATOM 1751 C CA . ASN A 1 212 ? 20.578 -42.031 -22.375 1 94.81 212 ASN A CA 1
ATOM 1752 C C . ASN A 1 212 ? 19.734 -42.812 -21.359 1 94.81 212 ASN A C 1
ATOM 1754 O O . ASN A 1 212 ? 18.516 -42.938 -21.547 1 94.81 212 ASN A O 1
ATOM 1758 N N . PHE A 1 213 ? 20.297 -43.188 -20.25 1 94.88 213 PHE A N 1
ATOM 1759 C CA . PHE A 1 213 ? 19.531 -43.812 -19.188 1 94.88 213 PHE A CA 1
ATOM 1760 C C . PHE A 1 213 ? 19.016 -42.75 -18.203 1 94.88 213 PHE A C 1
ATOM 1762 O O . PHE A 1 213 ? 18.172 -43.062 -17.344 1 94.88 213 PHE A O 1
ATOM 1769 N N . GLN A 1 214 ? 19.5 -41.562 -18.391 1 94.31 214 GLN A N 1
ATOM 1770 C CA . GLN A 1 214 ? 18.969 -40.469 -17.594 1 94.31 214 GLN A CA 1
ATOM 1771 C C . GLN A 1 214 ? 17.484 -40.25 -17.906 1 94.31 214 GLN A C 1
ATOM 1773 O O . GLN A 1 214 ? 17.078 -40.281 -19.062 1 94.31 214 GLN A O 1
ATOM 1778 N N . PRO A 1 215 ? 16.641 -40.031 -16.859 1 95 215 PRO A N 1
ATOM 1779 C CA . PRO A 1 215 ? 15.211 -39.812 -17.094 1 95 215 PRO A CA 1
ATOM 1780 C C . PRO A 1 215 ? 14.93 -38.562 -17.922 1 95 215 PRO A C 1
ATOM 1782 O O . PRO A 1 215 ? 15.625 -37.562 -17.766 1 95 215 PRO A O 1
ATOM 1785 N N . ASN A 1 216 ? 14.016 -38.656 -18.828 1 95.69 216 ASN A N 1
ATOM 1786 C CA . ASN A 1 216 ? 13.5 -37.5 -19.562 1 95.69 216 ASN A CA 1
ATOM 1787 C C . ASN A 1 216 ? 12.055 -37.219 -19.203 1 95.69 216 ASN A C 1
ATOM 1789 O O . ASN A 1 216 ? 11.172 -38.062 -19.359 1 95.69 216 ASN A O 1
ATOM 1793 N N . ILE A 1 217 ? 11.758 -36.031 -18.781 1 95.44 217 ILE A N 1
ATOM 1794 C CA . ILE A 1 217 ? 10.414 -35.625 -18.375 1 95.44 217 ILE A CA 1
ATOM 1795 C C . ILE A 1 217 ? 9.625 -35.188 -19.594 1 95.44 217 ILE A C 1
ATOM 1797 O O . ILE A 1 217 ? 8.391 -35.188 -19.594 1 95.44 217 ILE A O 1
ATOM 1801 N N . ILE A 1 218 ? 10.258 -34.688 -20.641 1 97.06 218 ILE A N 1
ATOM 1802 C CA . ILE A 1 218 ? 9.656 -34.25 -21.906 1 97.06 218 ILE A CA 1
ATOM 1803 C C . ILE A 1 218 ? 10.031 -35.25 -23.016 1 97.06 218 ILE A C 1
ATOM 1805 O O . ILE A 1 218 ? 11.203 -35.594 -23.172 1 97.06 218 ILE A O 1
ATOM 1809 N N . GLY A 1 219 ? 9.078 -35.594 -23.812 1 96 219 GLY A N 1
ATOM 1810 C CA . GLY A 1 219 ? 9.344 -36.531 -24.922 1 96 219 GLY A CA 1
ATOM 1811 C C . GLY A 1 219 ? 8.695 -37.875 -24.734 1 96 219 GLY A C 1
ATOM 1812 O O . GLY A 1 219 ? 7.648 -38 -24.094 1 96 219 GLY A O 1
ATOM 1813 N N . PRO A 1 220 ? 9.344 -38.906 -25.297 1 94.19 220 PRO A N 1
ATOM 1814 C CA . PRO A 1 220 ? 8.797 -40.25 -25.109 1 94.19 220 PRO A CA 1
ATOM 1815 C C . PRO A 1 220 ? 8.836 -40.719 -23.656 1 94.19 220 PRO A C 1
ATOM 1817 O O . PRO A 1 220 ? 9.656 -40.219 -22.875 1 94.19 220 PRO A O 1
ATOM 1820 N N . ASP A 1 221 ? 7.922 -41.625 -23.359 1 94.38 221 ASP A N 1
ATOM 1821 C CA . ASP A 1 221 ? 7.879 -42.156 -21.984 1 94.38 221 ASP A CA 1
ATOM 1822 C C . ASP A 1 221 ? 9.227 -42.75 -21.578 1 94.38 221 ASP A C 1
ATOM 1824 O O . ASP A 1 221 ? 9.797 -43.562 -22.312 1 94.38 221 ASP A O 1
ATOM 1828 N N . TYR A 1 222 ? 9.766 -42.406 -20.547 1 95 222 TYR A N 1
ATOM 1829 C CA . TYR A 1 222 ? 11.086 -42.781 -20.047 1 95 222 TYR A CA 1
ATOM 1830 C C . TYR A 1 222 ? 11.203 -44.312 -19.922 1 95 222 TYR A C 1
ATOM 1832 O O . TYR A 1 222 ? 12.164 -44.906 -20.422 1 95 222 TYR A O 1
ATOM 1840 N N . TYR A 1 223 ? 10.273 -44.875 -19.219 1 94 223 TYR A N 1
ATOM 1841 C CA . TYR A 1 223 ? 10.344 -46.312 -18.938 1 94 223 TYR A CA 1
ATOM 1842 C C . TYR A 1 223 ? 10.266 -47.125 -20.219 1 94 223 TYR A C 1
ATOM 1844 O O . TYR A 1 223 ? 10.922 -48.156 -20.344 1 94 223 TYR A O 1
ATOM 1852 N N . GLY A 1 224 ? 9.461 -46.625 -21.109 1 91.56 224 GLY A N 1
ATOM 1853 C CA . GLY A 1 224 ? 9.445 -47.25 -22.438 1 91.56 224 GLY A CA 1
ATOM 1854 C C . GLY A 1 224 ? 10.766 -47.125 -23.172 1 91.56 224 GLY A C 1
ATOM 1855 O O . GLY A 1 224 ? 11.211 -48.062 -23.828 1 91.56 224 GLY A O 1
ATOM 1856 N N . ARG A 1 225 ? 11.383 -46.062 -23.047 1 91.62 225 ARG A N 1
ATOM 1857 C CA . ARG A 1 225 ? 12.633 -45.75 -23.734 1 91.62 225 ARG A CA 1
ATOM 1858 C C . ARG A 1 225 ? 13.75 -46.688 -23.25 1 91.62 225 ARG A C 1
ATOM 1860 O O . ARG A 1 225 ? 14.578 -47.125 -24.047 1 91.62 225 ARG A O 1
ATOM 1867 N N . ILE A 1 226 ? 13.734 -46.969 -21.938 1 91.12 226 ILE A N 1
ATOM 1868 C CA . ILE A 1 226 ? 14.836 -47.781 -21.391 1 91.12 226 ILE A CA 1
ATOM 1869 C C . ILE A 1 226 ? 14.438 -49.25 -21.344 1 91.12 226 ILE A C 1
ATOM 1871 O O . ILE A 1 226 ? 15.164 -50.062 -20.781 1 91.12 226 ILE A O 1
ATOM 1875 N N . GLY A 1 227 ? 13.25 -49.594 -21.766 1 88.69 227 GLY A N 1
ATOM 1876 C CA . GLY A 1 227 ? 12.781 -50.969 -21.875 1 88.69 227 GLY A CA 1
ATOM 1877 C C . GLY A 1 227 ? 12.438 -51.562 -20.516 1 88.69 227 GLY A C 1
ATOM 1878 O O . GLY A 1 227 ? 12.617 -52.75 -20.312 1 88.69 227 GLY A O 1
ATOM 1879 N N . TYR A 1 228 ? 12.094 -50.719 -19.672 1 88.06 228 TYR A N 1
ATOM 1880 C CA . TYR A 1 228 ? 11.719 -51.188 -18.328 1 88.06 228 TYR A CA 1
ATOM 1881 C C . TYR A 1 228 ? 10.234 -51.531 -18.266 1 88.06 228 TYR A C 1
ATOM 1883 O O . TYR A 1 228 ? 9.391 -50.75 -18.734 1 88.06 228 TYR A O 1
ATOM 1891 N N . SER A 1 229 ? 9.906 -52.75 -17.781 1 82.94 229 SER A N 1
ATOM 1892 C CA . SER A 1 229 ? 8.523 -53.156 -17.594 1 82.94 229 SER A CA 1
ATOM 1893 C C . SER A 1 229 ? 8.242 -53.469 -16.125 1 82.94 229 SER A C 1
ATOM 1895 O O . SER A 1 229 ? 9.023 -54.156 -15.477 1 82.94 229 SER A O 1
ATOM 1897 N N . GLN A 1 230 ? 7.32 -52.75 -15.523 1 73.5 230 GLN A N 1
ATOM 1898 C CA . GLN A 1 230 ? 6.969 -52.969 -14.125 1 73.5 230 GLN A CA 1
ATOM 1899 C C . GLN A 1 230 ? 6.012 -54.156 -13.984 1 73.5 230 GLN A C 1
ATOM 1901 O O . GLN A 1 230 ? 5.02 -54.25 -14.703 1 73.5 230 GLN A O 1
ATOM 1906 N N . ALA A 1 231 ? 6.398 -55.031 -13.125 1 63.94 231 ALA A N 1
ATOM 1907 C CA . ALA A 1 231 ? 5.562 -56.219 -12.883 1 63.94 231 ALA A CA 1
ATOM 1908 C C . ALA A 1 231 ? 4.289 -55.844 -12.125 1 63.94 231 ALA A C 1
ATOM 1910 O O . ALA A 1 231 ? 3.195 -56.281 -12.484 1 63.94 231 ALA A O 1
ATOM 1911 N N . ASP A 1 232 ? 4.48 -55.031 -10.992 1 66.5 232 ASP A N 1
ATOM 1912 C CA . ASP A 1 232 ? 3.354 -54.656 -10.148 1 66.5 232 ASP A CA 1
ATOM 1913 C C . ASP A 1 232 ? 2.771 -53.312 -10.57 1 66.5 232 ASP A C 1
ATOM 1915 O O . ASP A 1 232 ? 3.463 -52.281 -10.531 1 66.5 232 ASP A O 1
ATOM 1919 N N . LYS A 1 233 ? 1.532 -53.312 -11.086 1 66.94 233 LYS A N 1
ATOM 1920 C CA . LYS A 1 233 ? 0.854 -52.156 -11.656 1 66.94 233 LYS A CA 1
ATOM 1921 C C . LYS A 1 233 ? 0.141 -51.344 -10.57 1 66.94 233 LYS A C 1
ATOM 1923 O O . LYS A 1 233 ? -0.587 -50.406 -10.867 1 66.94 233 LYS A O 1
ATOM 1928 N N . LYS A 1 234 ? 0.369 -51.594 -9.258 1 67.5 234 LYS A N 1
ATOM 1929 C CA . LYS A 1 234 ? -0.429 -51.031 -8.172 1 67.5 234 LYS A CA 1
ATOM 1930 C C . LYS A 1 234 ? -0.218 -49.531 -8.039 1 67.5 234 LYS A C 1
ATOM 1932 O O . LYS A 1 234 ? -1.123 -48.812 -7.617 1 67.5 234 LYS A O 1
ATOM 1937 N N . ASN A 1 235 ? 0.827 -48.938 -8.477 1 80.25 235 ASN A N 1
ATOM 1938 C CA . ASN A 1 235 ? 1.042 -47.531 -8.219 1 80.25 235 ASN A CA 1
ATOM 1939 C C . ASN A 1 235 ? 1.32 -46.781 -9.508 1 80.25 235 ASN A C 1
ATOM 1941 O O . ASN A 1 235 ? 2.115 -45.812 -9.516 1 80.25 235 ASN A O 1
ATOM 1945 N N . ASP A 1 236 ? 0.485 -47.156 -10.469 1 88.69 236 ASP A N 1
ATOM 1946 C CA . ASP A 1 236 ? 0.697 -46.531 -11.773 1 88.69 236 ASP A CA 1
ATOM 1947 C C . ASP A 1 236 ? 0.108 -45.125 -11.82 1 88.69 236 ASP A C 1
ATOM 1949 O O . ASP A 1 236 ? -0.801 -44.812 -11.055 1 88.69 236 ASP A O 1
ATOM 1953 N N . TYR A 1 237 ? 0.703 -44.375 -12.609 1 91.25 237 TYR A N 1
ATOM 1954 C CA . TYR A 1 237 ? 0.121 -43.094 -12.969 1 91.25 237 TYR A CA 1
ATOM 1955 C C . TYR A 1 237 ? -0.919 -43.25 -14.07 1 91.25 237 TYR A C 1
ATOM 1957 O O . TYR A 1 237 ? -0.608 -43.75 -15.164 1 91.25 237 TYR A O 1
ATOM 1965 N N . ILE A 1 238 ? -2.162 -42.812 -13.758 1 92.06 238 ILE A N 1
ATOM 1966 C CA . ILE A 1 238 ? -3.26 -43.094 -14.672 1 92.06 238 ILE A CA 1
ATOM 1967 C C . ILE A 1 238 ? -3.846 -41.812 -15.203 1 92.06 238 ILE A C 1
ATOM 1969 O O . ILE A 1 238 ? -4.09 -40.875 -14.438 1 92.06 238 ILE A O 1
ATOM 1973 N N . ILE A 1 239 ? -4.055 -41.719 -16.547 1 92.75 239 ILE A N 1
ATOM 1974 C CA . ILE A 1 239 ? -4.816 -40.688 -17.219 1 92.75 239 ILE A CA 1
ATOM 1975 C C . ILE A 1 239 ? -5.984 -41.312 -17.984 1 92.75 239 ILE A C 1
ATOM 1977 O O . ILE A 1 239 ? -5.777 -42.125 -18.891 1 92.75 239 ILE A O 1
ATOM 1981 N N . SER A 1 240 ? -7.168 -40.906 -17.578 1 95 240 SER A N 1
ATOM 1982 C CA . SER A 1 240 ? -8.344 -41.469 -18.203 1 95 240 SER A CA 1
ATOM 1983 C C . SER A 1 240 ? -8.938 -40.531 -19.234 1 95 240 SER A C 1
ATOM 1985 O O . SER A 1 240 ? -8.969 -39.312 -19.031 1 95 240 SER A O 1
ATOM 1987 N N . GLU A 1 241 ? -9.375 -41.094 -20.359 1 95.94 241 GLU A N 1
ATOM 1988 C CA . GLU A 1 241 ? -9.977 -40.375 -21.469 1 95.94 241 GLU A CA 1
ATOM 1989 C C . GLU A 1 241 ? -11.352 -40.906 -21.828 1 95.94 241 GLU A C 1
ATOM 1991 O O . GLU A 1 241 ? -11.586 -42.125 -21.703 1 95.94 241 GLU A O 1
ATOM 1996 N N . ARG A 1 242 ? -12.32 -40 -22.125 1 96.06 242 ARG A N 1
ATOM 1997 C CA . ARG A 1 242 ? -13.602 -40.438 -22.688 1 96.06 242 ARG A CA 1
ATOM 1998 C C . ARG A 1 242 ? -13.719 -40.031 -24.156 1 96.06 242 ARG A C 1
ATOM 2000 O O . ARG A 1 242 ? -13.391 -38.906 -24.516 1 96.06 242 ARG A O 1
ATOM 2007 N N . LYS A 1 243 ? -14.188 -40.938 -24.891 1 96.06 243 LYS A N 1
ATOM 2008 C CA . LYS A 1 243 ? -14.375 -40.625 -26.312 1 96.06 243 LYS A CA 1
ATOM 2009 C C . LYS A 1 243 ? -15.656 -39.812 -26.531 1 96.06 243 LYS A C 1
ATOM 2011 O O . LYS A 1 243 ? -16.688 -40.094 -25.906 1 96.06 243 LYS A O 1
ATOM 2016 N N . ARG A 1 244 ? -15.562 -38.875 -27.312 1 96.12 244 ARG A N 1
ATOM 2017 C CA . ARG A 1 244 ? -16.734 -38.125 -27.734 1 96.12 244 ARG A CA 1
ATOM 2018 C C . ARG A 1 244 ? -17.531 -38.906 -28.781 1 96.12 244 ARG A C 1
ATOM 2020 O O . ARG A 1 244 ? -17 -39.281 -29.812 1 96.12 244 ARG A O 1
ATOM 2027 N N . ILE A 1 245 ? -18.75 -39.031 -28.578 1 96.5 245 ILE A N 1
ATOM 2028 C CA . ILE A 1 245 ? -19.625 -39.719 -29.516 1 96.5 245 ILE A CA 1
ATOM 2029 C C . ILE A 1 245 ? -20.266 -38.719 -30.469 1 96.5 245 ILE A C 1
ATOM 2031 O O . ILE A 1 245 ? -20.234 -38.906 -31.688 1 96.5 245 ILE A O 1
ATOM 2035 N N . LYS A 1 246 ? -20.781 -37.656 -29.906 1 94.62 246 LYS A N 1
ATOM 2036 C CA . LYS A 1 246 ? -21.375 -36.594 -30.734 1 94.62 246 LYS A CA 1
ATOM 2037 C C . LYS A 1 246 ? -21.469 -35.281 -29.953 1 94.62 246 LYS A C 1
ATOM 2039 O O . LYS A 1 246 ? -21.203 -35.25 -28.766 1 94.62 246 LYS A O 1
ATOM 2044 N N . GLY A 1 247 ? -21.781 -34.281 -30.734 1 93.19 247 GLY A N 1
ATOM 2045 C CA . GLY A 1 247 ? -22.016 -32.969 -30.141 1 93.19 247 GLY A CA 1
ATOM 2046 C C . GLY A 1 247 ? -20.797 -32.094 -30.141 1 93.19 247 GLY A C 1
ATOM 2047 O O . GLY A 1 247 ? -19.688 -32.531 -30.406 1 93.19 247 GLY A O 1
ATOM 2048 N N . GLN A 1 248 ? -21.062 -30.766 -29.953 1 93.88 248 GLN A N 1
ATOM 2049 C CA . GLN A 1 248 ? -20.031 -29.734 -29.922 1 93.88 248 GLN A CA 1
ATOM 2050 C C . GLN A 1 248 ? -20.438 -28.578 -29 1 93.88 248 GLN A C 1
ATOM 2052 O O . GLN A 1 248 ? -21.609 -28.469 -28.609 1 93.88 248 GLN A O 1
ATOM 2057 N N . LEU A 1 249 ? -19.484 -27.875 -28.578 1 92.81 249 LEU A N 1
ATOM 2058 C CA . LEU A 1 249 ? -19.766 -26.672 -27.797 1 92.81 249 LEU A CA 1
ATOM 2059 C C . LEU A 1 249 ? -20.094 -25.5 -28.719 1 92.81 249 LEU A C 1
ATOM 2061 O O . LEU A 1 249 ? -19.5 -25.344 -29.781 1 92.81 249 LEU A O 1
ATOM 2065 N N . SER A 1 250 ? -20.969 -24.625 -28.266 1 92 250 SER A N 1
ATOM 2066 C CA . SER A 1 250 ? -21.391 -23.484 -29.062 1 92 250 SER A CA 1
ATOM 2067 C C . SER A 1 250 ? -20.422 -22.312 -28.906 1 92 250 SER A C 1
ATOM 2069 O O . SER A 1 250 ? -20.219 -21.812 -27.812 1 92 250 SER A O 1
ATOM 2071 N N . GLU A 1 251 ? -19.922 -21.891 -30.016 1 93.94 251 GLU A N 1
ATOM 2072 C CA . GLU A 1 251 ? -19.031 -20.734 -30 1 93.94 251 GLU A CA 1
ATOM 2073 C C . GLU A 1 251 ? -19.781 -19.469 -29.609 1 93.94 251 GLU A C 1
ATOM 2075 O O . GLU A 1 251 ? -19.219 -18.594 -28.938 1 93.94 251 GLU A O 1
ATOM 2080 N N . ARG A 1 252 ? -21 -19.344 -30.016 1 92.31 252 ARG A N 1
ATOM 2081 C CA . ARG A 1 252 ? -21.828 -18.172 -29.734 1 92.31 252 ARG A CA 1
ATOM 2082 C C . ARG A 1 252 ? -21.938 -17.938 -28.234 1 92.31 252 ARG A C 1
ATOM 2084 O O . ARG A 1 252 ? -21.828 -16.797 -27.766 1 92.31 252 ARG A O 1
ATOM 2091 N N . ARG A 1 253 ? -22.109 -18.953 -27.516 1 91.88 253 ARG A N 1
ATOM 2092 C CA . ARG A 1 253 ? -22.25 -18.891 -26.062 1 91.88 253 ARG A CA 1
ATOM 2093 C C . ARG A 1 253 ? -20.938 -18.469 -25.422 1 91.88 253 ARG A C 1
ATOM 2095 O O . ARG A 1 253 ? -20.938 -17.859 -24.344 1 91.88 253 ARG A O 1
ATOM 2102 N N . LEU A 1 254 ? -19.875 -18.766 -26.156 1 95.81 254 LEU A N 1
ATOM 2103 C CA . LEU A 1 254 ? -18.547 -18.562 -25.562 1 95.81 254 LEU A CA 1
ATOM 2104 C C . LEU A 1 254 ? -17.984 -17.188 -25.969 1 95.81 254 LEU A C 1
ATOM 2106 O O . LEU A 1 254 ? -16.984 -16.75 -25.422 1 95.81 254 LEU A O 1
ATOM 2110 N N . GLN A 1 255 ? -18.609 -16.469 -26.828 1 95 255 GLN A N 1
ATOM 2111 C CA . GLN A 1 255 ? -18.109 -15.211 -27.359 1 95 255 GLN A CA 1
ATOM 2112 C C . GLN A 1 255 ? -17.938 -14.172 -26.266 1 95 255 GLN A C 1
ATOM 2114 O O . GLN A 1 255 ? -17.047 -13.32 -26.344 1 95 255 GLN A O 1
ATOM 2119 N N . ILE A 1 256 ? -18.719 -14.258 -25.234 1 96.88 256 ILE A N 1
ATOM 2120 C CA . ILE A 1 256 ? -18.688 -13.312 -24.125 1 96.88 256 ILE A CA 1
ATOM 2121 C C . ILE A 1 256 ? -17.344 -13.391 -23.422 1 96.88 256 ILE A C 1
ATOM 2123 O O . ILE A 1 256 ? -16.938 -12.438 -22.75 1 96.88 256 ILE A O 1
ATOM 2127 N N . LEU A 1 257 ? -16.625 -14.508 -23.609 1 97.38 257 LEU A N 1
ATOM 2128 C CA . LEU A 1 257 ? -15.336 -14.688 -22.953 1 97.38 257 LEU A CA 1
ATOM 2129 C C . LEU A 1 257 ? -14.305 -13.703 -23.484 1 97.38 257 LEU A C 1
ATOM 2131 O O . LEU A 1 257 ? -13.438 -13.234 -22.75 1 97.38 257 LEU A O 1
ATOM 2135 N N . ALA A 1 258 ? -14.359 -13.438 -24.766 1 96.62 258 ALA A N 1
ATOM 2136 C CA . ALA A 1 258 ? -13.453 -12.461 -25.359 1 96.62 258 ALA A CA 1
ATOM 2137 C C . ALA A 1 258 ? -13.68 -11.07 -24.781 1 96.62 258 ALA A C 1
ATOM 2139 O O . ALA A 1 258 ? -12.727 -10.383 -24.406 1 96.62 258 ALA A O 1
ATOM 2140 N N . GLU A 1 259 ? -14.93 -10.766 -24.656 1 95.06 259 GLU A N 1
ATOM 2141 C CA . GLU A 1 259 ? -15.297 -9.477 -24.078 1 95.06 259 GLU A CA 1
ATOM 2142 C C . GLU A 1 259 ? -14.875 -9.375 -22.609 1 95.06 259 GLU A C 1
ATOM 2144 O O . GLU A 1 259 ? -14.344 -8.352 -22.188 1 95.06 259 GLU A O 1
ATOM 2149 N N . LEU A 1 260 ? -15.164 -10.367 -21.906 1 96.12 260 LEU A N 1
ATOM 2150 C CA . LEU A 1 260 ? -14.805 -10.414 -20.5 1 96.12 260 LEU A CA 1
ATOM 2151 C C . LEU A 1 260 ? -13.297 -10.273 -20.312 1 96.12 260 LEU A C 1
ATOM 2153 O O . LEU A 1 260 ? -12.836 -9.523 -19.453 1 96.12 260 LEU A O 1
ATOM 2157 N N . THR A 1 261 ? -12.523 -10.992 -21.109 1 95.88 261 THR A N 1
ATOM 2158 C CA . THR A 1 261 ? -11.07 -10.961 -21.031 1 95.88 261 THR A CA 1
ATOM 2159 C C . THR A 1 261 ? -10.539 -9.555 -21.312 1 95.88 261 THR A C 1
ATOM 2161 O O . THR A 1 261 ? -9.625 -9.086 -20.625 1 95.88 261 THR A O 1
ATOM 2164 N N . GLU A 1 262 ? -11.07 -8.922 -22.234 1 93 262 GLU A N 1
ATOM 2165 C CA . GLU A 1 262 ? -10.688 -7.547 -22.531 1 93 262 GLU A CA 1
ATOM 2166 C C . GLU A 1 262 ? -10.984 -6.621 -21.359 1 93 262 GLU A C 1
ATOM 2168 O O . GLU A 1 262 ? -10.156 -5.773 -21 1 93 262 GLU A O 1
ATOM 2173 N N . PHE A 1 263 ? -12.172 -6.805 -20.797 1 94 263 PHE A N 1
ATOM 2174 C CA . PHE A 1 263 ? -12.555 -5.988 -19.656 1 94 263 PHE A CA 1
ATOM 2175 C C . PHE A 1 263 ? -11.578 -6.184 -18.5 1 94 263 PHE A C 1
ATOM 2177 O O . PHE A 1 263 ? -11.086 -5.211 -17.922 1 94 263 PHE A O 1
ATOM 2184 N N . LEU A 1 264 ? -11.312 -7.418 -18.156 1 93.88 264 LEU A N 1
ATOM 2185 C CA . LEU A 1 264 ? -10.438 -7.723 -17.031 1 93.88 264 LEU A CA 1
ATOM 2186 C C . LEU A 1 264 ? -9.016 -7.234 -17.281 1 93.88 264 LEU A C 1
ATOM 2188 O O . LEU A 1 264 ? -8.352 -6.723 -16.375 1 93.88 264 LEU A O 1
ATOM 2192 N N . SER A 1 265 ? -8.508 -7.43 -18.469 1 92.06 265 SER A N 1
ATOM 2193 C CA . SER A 1 265 ? -7.156 -7 -18.828 1 92.06 265 SER A CA 1
ATOM 2194 C C . SER A 1 265 ? -7.012 -5.488 -18.703 1 92.06 265 SER A C 1
ATOM 2196 O O . SER A 1 265 ? -5.934 -4.988 -18.375 1 92.06 265 SER A O 1
ATOM 2198 N N . LYS A 1 266 ? -8.047 -4.793 -18.875 1 89.81 266 LYS A N 1
ATOM 2199 C CA . LYS A 1 266 ? -8.023 -3.332 -18.891 1 89.81 266 LYS A CA 1
ATOM 2200 C C . LYS A 1 266 ? -8.18 -2.762 -17.484 1 89.81 266 LYS A C 1
ATOM 2202 O O . LYS A 1 266 ? -7.68 -1.674 -17.188 1 89.81 266 LYS A O 1
ATOM 2207 N N . HIS A 1 267 ? -8.812 -3.504 -16.625 1 91 267 HIS A N 1
ATOM 2208 C CA . HIS A 1 267 ? -9.258 -2.83 -15.406 1 91 267 HIS A CA 1
ATOM 2209 C C . HIS A 1 267 ? -8.664 -3.484 -14.164 1 91 267 HIS A C 1
ATOM 2211 O O . HIS A 1 267 ? -8.75 -2.934 -13.062 1 91 267 HIS A O 1
ATOM 2217 N N . THR A 1 268 ? -8.109 -4.613 -14.289 1 90.19 268 THR A N 1
ATOM 2218 C CA . THR A 1 268 ? -7.508 -5.246 -13.125 1 90.19 268 THR A CA 1
ATOM 2219 C C . THR A 1 268 ? -6.004 -4.98 -13.078 1 90.19 268 THR A C 1
ATOM 2221 O O . THR A 1 268 ? -5.398 -4.648 -14.102 1 90.19 268 THR A O 1
ATOM 2224 N N . LEU A 1 269 ? -5.434 -5.152 -11.906 1 85.5 269 LEU A N 1
ATOM 2225 C CA . LEU A 1 269 ? -4.023 -4.84 -11.703 1 85.5 269 LEU A CA 1
ATOM 2226 C C . LEU A 1 269 ? -3.143 -6.016 -12.109 1 85.5 269 LEU A C 1
ATOM 2228 O O . LEU A 1 269 ? -3.498 -7.176 -11.891 1 85.5 269 LEU A O 1
ATOM 2232 N N . VAL A 1 270 ? -2.004 -5.641 -12.688 1 86.62 270 VAL A N 1
ATOM 2233 C CA . VAL A 1 270 ? -1.012 -6.645 -13.055 1 86.62 270 VAL A CA 1
ATOM 2234 C C . VAL A 1 270 ? -0.127 -6.965 -11.852 1 86.62 270 VAL A C 1
ATOM 2236 O O . VAL A 1 270 ? 0.337 -6.059 -11.156 1 86.62 270 VAL A O 1
ATOM 2239 N N . HIS A 1 271 ? -0.005 -8.148 -11.609 1 78.5 271 HIS A N 1
ATOM 2240 C CA . HIS A 1 271 ? 0.886 -8.57 -10.531 1 78.5 271 HIS A CA 1
ATOM 2241 C C . HIS A 1 271 ? 2.299 -8.82 -11.055 1 78.5 271 HIS A C 1
ATOM 2243 O O . HIS A 1 271 ? 2.486 -9.547 -12.031 1 78.5 271 HIS A O 1
ATOM 2249 N N . SER A 1 272 ? 3.219 -8.047 -10.492 1 78.69 272 SER A N 1
ATOM 2250 C CA . SER A 1 272 ? 4.613 -8.273 -10.859 1 78.69 272 SER A CA 1
ATOM 2251 C C . SER A 1 272 ? 5.312 -9.188 -9.867 1 78.69 272 SER A C 1
ATOM 2253 O O . SER A 1 272 ? 4.887 -9.297 -8.711 1 78.69 272 SER A O 1
ATOM 2255 N N . SER A 1 273 ? 6.227 -9.945 -10.414 1 86.56 273 SER A N 1
ATOM 2256 C CA . SER A 1 273 ? 7.043 -10.781 -9.539 1 86.56 273 SER A CA 1
ATOM 2257 C C . SER A 1 273 ? 8.055 -9.945 -8.758 1 86.56 273 SER A C 1
ATOM 2259 O O . SER A 1 273 ? 8.984 -9.383 -9.344 1 86.56 273 SER A O 1
ATOM 2261 N N . PRO A 1 274 ? 7.918 -9.852 -7.492 1 85 274 PRO A N 1
ATOM 2262 C CA . PRO A 1 274 ? 8.898 -9.094 -6.707 1 85 274 PRO A CA 1
ATOM 2263 C C . PRO A 1 274 ? 10.32 -9.625 -6.863 1 85 274 PRO A C 1
ATOM 2265 O O . PRO A 1 274 ? 11.273 -8.844 -6.852 1 85 274 PRO A O 1
ATOM 2268 N N . ALA A 1 275 ? 10.391 -10.906 -7.035 1 88.12 275 ALA A N 1
ATOM 2269 C CA . ALA A 1 275 ? 11.711 -11.516 -7.215 1 88.12 275 ALA A CA 1
ATOM 2270 C C . ALA A 1 275 ? 12.359 -11.055 -8.516 1 88.12 275 ALA A C 1
ATOM 2272 O O . ALA A 1 275 ? 13.547 -10.742 -8.547 1 88.12 275 ALA A O 1
ATOM 2273 N N . LEU A 1 276 ? 11.633 -11.016 -9.555 1 92.12 276 LEU A N 1
ATOM 2274 C CA . LEU A 1 276 ? 12.148 -10.578 -10.844 1 92.12 276 LEU A CA 1
ATOM 2275 C C . LEU A 1 276 ? 12.547 -9.109 -10.805 1 92.12 276 LEU A C 1
ATOM 2277 O O . LEU A 1 276 ? 13.562 -8.719 -11.383 1 92.12 276 LEU A O 1
ATOM 2281 N N . ASP A 1 277 ? 11.711 -8.344 -10.148 1 88.31 277 ASP A N 1
ATOM 2282 C CA . ASP A 1 277 ? 12 -6.918 -10.008 1 88.31 277 ASP A CA 1
ATOM 2283 C C . ASP A 1 277 ? 13.297 -6.695 -9.234 1 88.31 277 ASP A C 1
ATOM 2285 O O . ASP A 1 277 ? 14.117 -5.852 -9.609 1 88.31 277 ASP A O 1
ATOM 2289 N N . ASP A 1 278 ? 13.367 -7.414 -8.188 1 87.44 278 ASP A N 1
ATOM 2290 C CA . ASP A 1 278 ? 14.586 -7.336 -7.391 1 87.44 278 ASP A CA 1
ATOM 2291 C C . ASP A 1 278 ? 15.805 -7.746 -8.211 1 87.44 278 ASP A C 1
ATOM 2293 O O . ASP A 1 278 ? 16.844 -7.094 -8.148 1 87.44 278 ASP A O 1
ATOM 2297 N N . PHE A 1 279 ? 15.734 -8.797 -8.938 1 92.31 279 PHE A N 1
ATOM 2298 C CA . PHE A 1 279 ? 16.812 -9.258 -9.797 1 92.31 279 PHE A CA 1
ATOM 2299 C C . PHE A 1 279 ? 17.203 -8.188 -10.805 1 92.31 279 PHE A C 1
ATOM 2301 O O . PHE A 1 279 ? 18.391 -7.914 -11 1 92.31 279 PHE A O 1
ATOM 2308 N N . ARG A 1 280 ? 16.234 -7.66 -11.406 1 90.94 280 ARG A N 1
ATOM 2309 C CA . ARG A 1 280 ? 16.484 -6.625 -12.406 1 90.94 280 ARG A CA 1
ATOM 2310 C C . ARG A 1 280 ? 17.25 -5.453 -11.805 1 90.94 280 ARG A C 1
ATOM 2312 O O . ARG A 1 280 ? 18.234 -4.996 -12.383 1 90.94 280 ARG A O 1
ATOM 2319 N N . ARG A 1 281 ? 16.781 -4.988 -10.688 1 84.56 281 ARG A N 1
ATOM 2320 C CA . ARG A 1 281 ? 17.406 -3.855 -10.016 1 84.56 281 ARG A CA 1
ATOM 2321 C C . ARG A 1 281 ? 18.859 -4.176 -9.664 1 84.56 281 ARG A C 1
ATOM 2323 O O . ARG A 1 281 ? 19.75 -3.363 -9.906 1 84.56 281 ARG A O 1
ATOM 2330 N N . ARG A 1 282 ? 19.078 -5.281 -9.148 1 83.94 282 ARG A N 1
ATOM 2331 C CA . ARG A 1 282 ? 20.422 -5.691 -8.758 1 83.94 282 ARG A CA 1
ATOM 2332 C C . ARG A 1 282 ? 21.297 -5.922 -9.984 1 83.94 282 ARG A C 1
ATOM 2334 O O . ARG A 1 282 ? 22.5 -5.668 -9.938 1 83.94 282 ARG A O 1
ATOM 2341 N N . PHE A 1 283 ? 20.75 -6.441 -11 1 89.69 283 PHE A N 1
ATOM 2342 C CA . PHE A 1 283 ? 21.469 -6.664 -12.242 1 89.69 283 PHE A CA 1
ATOM 2343 C C . PHE A 1 283 ? 22 -5.352 -12.805 1 89.69 283 PHE A C 1
ATOM 2345 O O . PHE A 1 283 ? 23.172 -5.258 -13.172 1 89.69 283 PHE A O 1
ATOM 2352 N N . VAL A 1 284 ? 21.141 -4.422 -12.812 1 81.31 284 VAL A N 1
ATOM 2353 C CA . VAL A 1 284 ? 21.531 -3.121 -13.352 1 81.31 284 VAL A CA 1
ATOM 2354 C C . VAL A 1 284 ? 22.609 -2.504 -12.477 1 81.31 284 VAL A C 1
ATOM 2356 O O . VAL A 1 284 ? 23.562 -1.9 -12.992 1 81.31 284 VAL A O 1
ATOM 2359 N N . LYS A 1 285 ? 22.406 -2.668 -11.234 1 72.06 285 LYS A N 1
ATOM 2360 C CA . LYS A 1 285 ? 23.375 -2.117 -10.305 1 72.06 285 LYS A CA 1
ATOM 2361 C C . LYS A 1 285 ? 24.75 -2.729 -10.523 1 72.06 285 LYS A C 1
ATOM 2363 O O . LYS A 1 285 ? 25.766 -2.02 -10.516 1 72.06 285 LYS A O 1
ATOM 2368 N N . LYS A 1 286 ? 24.766 -4.008 -10.82 1 74.69 286 LYS A N 1
ATOM 2369 C CA . LYS A 1 286 ? 26.047 -4.719 -10.906 1 74.69 286 LYS A CA 1
ATOM 2370 C C . LYS A 1 286 ? 26.578 -4.715 -12.344 1 74.69 286 LYS A C 1
ATOM 2372 O O . LYS A 1 286 ? 27.766 -4.473 -12.57 1 74.69 286 LYS A O 1
ATOM 2377 N N . PHE A 1 287 ? 25.641 -5.012 -13.305 1 77.81 287 PHE A N 1
ATOM 2378 C CA . PHE A 1 287 ? 26.109 -5.297 -14.656 1 77.81 287 PHE A CA 1
ATOM 2379 C C . PHE A 1 287 ? 25.703 -4.176 -15.609 1 77.81 287 PHE A C 1
ATOM 2381 O O . PHE A 1 287 ? 26.094 -4.184 -16.781 1 77.81 287 PHE A O 1
ATOM 2388 N N . GLU A 1 288 ? 24.828 -3.295 -15.062 1 73.75 288 GLU A N 1
ATOM 2389 C CA . GLU A 1 288 ? 24.328 -2.191 -15.883 1 73.75 288 GLU A CA 1
ATOM 2390 C C . GLU A 1 288 ? 23.578 -2.705 -17.109 1 73.75 288 GLU A C 1
ATOM 2392 O O . GLU A 1 288 ? 22.672 -3.521 -16.984 1 73.75 288 GLU A O 1
ATOM 2397 N N . HIS A 1 289 ? 24.109 -2.436 -18.328 1 70.06 289 HIS A N 1
ATOM 2398 C CA . HIS A 1 289 ? 23.359 -2.814 -19.531 1 70.06 289 HIS A CA 1
ATOM 2399 C C . HIS A 1 289 ? 24.109 -3.863 -20.328 1 70.06 289 HIS A C 1
ATOM 2401 O O . HIS A 1 289 ? 23.812 -4.074 -21.516 1 70.06 289 HIS A O 1
ATOM 2407 N N . LYS A 1 290 ? 25.047 -4.547 -19.578 1 79.5 290 LYS A N 1
ATOM 2408 C CA . LYS A 1 290 ? 25.844 -5.574 -20.25 1 79.5 290 LYS A CA 1
ATOM 2409 C C . LYS A 1 290 ? 25.031 -6.852 -20.453 1 79.5 290 LYS A C 1
ATOM 2411 O O . LYS A 1 290 ? 24.062 -7.105 -19.719 1 79.5 290 LYS A O 1
ATOM 2416 N N . GLU A 1 291 ? 25.391 -7.566 -21.547 1 86 291 GLU A N 1
ATOM 2417 C CA . GLU A 1 291 ? 24.891 -8.93 -21.719 1 86 291 GLU A CA 1
ATOM 2418 C C . GLU A 1 291 ? 25.766 -9.93 -20.969 1 86 291 GLU A C 1
ATOM 2420 O O . GLU A 1 291 ? 26.969 -10.031 -21.234 1 86 291 GLU A O 1
ATOM 2425 N N . VAL A 1 292 ? 25.172 -10.57 -20.094 1 88.81 292 VAL A N 1
ATOM 2426 C CA . VAL A 1 292 ? 25.906 -11.477 -19.219 1 88.81 292 VAL A CA 1
ATOM 2427 C C . VAL A 1 292 ? 25.344 -12.898 -19.359 1 88.81 292 VAL A C 1
ATOM 2429 O O . VAL A 1 292 ? 24.141 -13.086 -19.516 1 88.81 292 VAL A O 1
ATOM 2432 N N . PRO A 1 293 ? 26.25 -13.906 -19.438 1 91.19 293 PRO A N 1
ATOM 2433 C CA . PRO A 1 293 ? 25.719 -15.266 -19.406 1 91.19 293 PRO A CA 1
ATOM 2434 C C . PRO A 1 293 ? 24.781 -15.516 -18.219 1 91.19 293 PRO A C 1
ATOM 2436 O O . PRO A 1 293 ? 25.078 -15.078 -17.109 1 91.19 293 PRO A O 1
ATOM 2439 N N . LEU A 1 294 ? 23.734 -16.141 -18.453 1 95 294 LEU A N 1
ATOM 2440 C CA . LEU A 1 294 ? 22.719 -16.359 -17.422 1 95 294 LEU A CA 1
ATOM 2441 C C . LEU A 1 294 ? 23.312 -17.062 -16.203 1 95 294 LEU A C 1
ATOM 2443 O O . LEU A 1 294 ? 22.984 -16.703 -15.07 1 95 294 LEU A O 1
ATOM 2447 N N . GLN A 1 295 ? 24.188 -18 -16.438 1 90.81 295 GLN A N 1
ATOM 2448 C CA . GLN A 1 295 ? 24.75 -18.797 -15.352 1 90.81 295 GLN A CA 1
ATOM 2449 C C . GLN A 1 295 ? 25.609 -17.922 -14.438 1 90.81 295 GLN A C 1
ATOM 2451 O O . GLN A 1 295 ? 25.672 -18.156 -13.227 1 90.81 295 GLN A O 1
ATOM 2456 N N . ILE A 1 296 ? 26.219 -16.984 -15.047 1 87.38 296 ILE A N 1
ATOM 2457 C C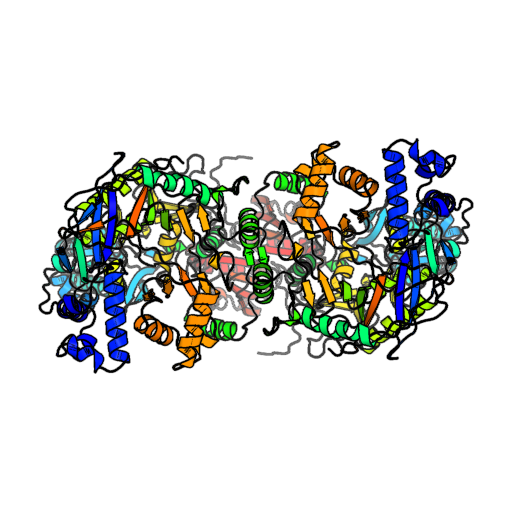A . ILE A 1 296 ? 27.062 -16.078 -14.273 1 87.38 296 ILE A CA 1
ATOM 2458 C C . ILE A 1 296 ? 26.188 -15.156 -13.43 1 87.38 296 ILE A C 1
ATOM 2460 O O . ILE A 1 296 ? 26.422 -14.969 -12.242 1 87.38 296 ILE A O 1
ATOM 2464 N N . ALA A 1 297 ? 25.203 -14.633 -14.062 1 89.75 297 ALA A N 1
ATOM 2465 C CA . ALA A 1 297 ? 24.297 -13.727 -13.367 1 89.75 297 ALA A CA 1
ATOM 2466 C C . ALA A 1 297 ? 23.594 -14.438 -12.211 1 89.75 297 ALA A C 1
ATOM 2468 O O . ALA A 1 297 ? 23.375 -13.844 -11.156 1 89.75 297 ALA A O 1
ATOM 2469 N N . MET A 1 298 ? 23.297 -15.68 -12.406 1 90.5 298 MET A N 1
ATOM 2470 C CA . MET A 1 298 ? 22.516 -16.453 -11.445 1 90.5 298 MET A CA 1
ATOM 2471 C C . MET A 1 298 ? 23.406 -17 -10.344 1 90.5 298 MET A C 1
ATOM 2473 O O . MET A 1 298 ? 22.906 -17.438 -9.297 1 90.5 298 MET A O 1
ATOM 2477 N N . ASP A 1 299 ? 24.656 -17.016 -10.578 1 84.56 299 ASP A N 1
ATOM 2478 C CA . ASP A 1 299 ? 25.578 -17.578 -9.609 1 84.56 299 ASP A CA 1
ATOM 2479 C C . ASP A 1 299 ? 25.562 -16.797 -8.297 1 84.56 299 ASP A C 1
ATOM 2481 O O . ASP A 1 299 ? 25.703 -15.57 -8.297 1 84.56 299 ASP A O 1
ATOM 2485 N N . PRO A 1 300 ? 25.375 -17.453 -7.23 1 77 300 PRO A N 1
ATOM 2486 C CA . PRO A 1 300 ? 25.234 -16.766 -5.949 1 77 300 PRO A CA 1
ATOM 2487 C C . PRO A 1 300 ? 26.531 -16.125 -5.477 1 77 300 PRO A C 1
ATOM 2489 O O . PRO A 1 300 ? 26.516 -15.203 -4.656 1 77 300 PRO A O 1
ATOM 2492 N N . GLU A 1 301 ? 27.672 -16.547 -5.996 1 70.75 301 GLU A N 1
ATOM 2493 C CA . GLU A 1 301 ? 28.969 -16.062 -5.539 1 70.75 301 GLU A CA 1
ATOM 2494 C C . GLU A 1 301 ? 29.516 -14.977 -6.469 1 70.75 301 GLU A C 1
ATOM 2496 O O . GLU A 1 301 ? 30.031 -13.953 -6.012 1 70.75 301 GLU A O 1
ATOM 2501 N N . ILE A 1 302 ? 29.391 -15.297 -7.707 1 73 302 ILE A N 1
ATOM 2502 C CA . ILE A 1 302 ? 30.031 -14.391 -8.656 1 73 302 ILE A CA 1
ATOM 2503 C C . ILE A 1 302 ? 28.984 -13.477 -9.289 1 73 302 ILE A C 1
ATOM 2505 O O . ILE A 1 302 ? 29.312 -12.406 -9.812 1 73 302 ILE A O 1
ATOM 2509 N N . GLY A 1 303 ? 27.734 -13.891 -9.281 1 81.44 303 GLY A N 1
ATOM 2510 C CA . GLY A 1 303 ? 26.656 -13.094 -9.82 1 81.44 303 GLY A CA 1
ATOM 2511 C C . GLY A 1 303 ? 25.781 -12.461 -8.75 1 81.44 303 GLY A C 1
ATOM 2512 O O . GLY A 1 303 ? 26.281 -12.031 -7.707 1 81.44 303 GLY A O 1
ATOM 2513 N N . ILE A 1 304 ? 24.531 -12.234 -9.04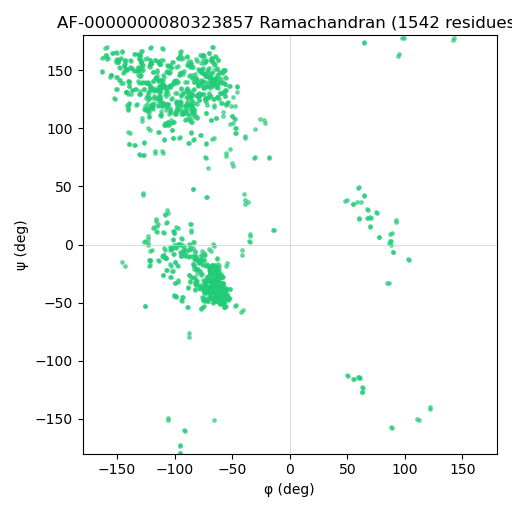7 1 83.06 304 ILE A N 1
ATOM 2514 C CA . ILE A 1 304 ? 23.609 -11.594 -8.109 1 83.06 304 ILE A CA 1
ATOM 2515 C C . ILE A 1 304 ? 22.625 -12.617 -7.559 1 83.06 304 ILE A C 1
ATOM 2517 O O . ILE A 1 304 ? 21.938 -12.352 -6.574 1 83.06 304 ILE A O 1
ATOM 2521 N N . GLY A 1 305 ? 22.609 -13.766 -8.148 1 86.56 305 GLY A N 1
ATOM 2522 C CA . GLY A 1 305 ? 21.703 -14.797 -7.668 1 86.56 305 GLY A CA 1
ATOM 2523 C C . GLY A 1 305 ? 20.25 -14.43 -7.84 1 86.56 305 GLY A C 1
ATOM 2524 O O . GLY A 1 305 ? 19.922 -13.344 -8.328 1 86.56 305 GLY A O 1
ATOM 2525 N N . TYR A 1 306 ? 19.344 -15.352 -7.535 1 90.06 306 TYR A N 1
ATOM 2526 C CA . TYR A 1 306 ? 17.906 -15.133 -7.594 1 90.06 306 TYR A CA 1
ATOM 2527 C C . TYR A 1 306 ? 17.234 -15.539 -6.285 1 90.06 306 TYR A C 1
ATOM 2529 O O . TYR A 1 306 ? 17.172 -16.719 -5.961 1 90.06 306 TYR A O 1
ATOM 2537 N N . ARG A 1 307 ? 16.828 -14.445 -5.523 1 72.75 307 ARG A N 1
ATOM 2538 C CA . ARG A 1 307 ? 16.312 -14.672 -4.176 1 72.75 307 ARG A CA 1
ATOM 2539 C C . ARG A 1 307 ? 14.805 -14.914 -4.199 1 72.75 307 ARG A C 1
ATOM 2541 O O . ARG A 1 307 ? 14.094 -14.359 -5.035 1 72.75 307 ARG A O 1
ATOM 2548 N N . SER A 1 308 ? 14.492 -16.047 -3.607 1 61.81 308 SER A N 1
ATOM 2549 C CA . SER A 1 308 ? 13.055 -16.219 -3.459 1 61.81 308 SER A CA 1
ATOM 2550 C C . SER A 1 308 ? 12.461 -15.188 -2.508 1 61.81 308 SER A C 1
ATOM 2552 O O . SER A 1 308 ? 13.047 -14.891 -1.466 1 61.81 308 SER A O 1
ATOM 2554 N N . MET A 1 309 ? 11.992 -14.047 -2.979 1 47.97 309 MET A N 1
ATOM 2555 C CA . MET A 1 309 ? 11.398 -13.062 -2.078 1 47.97 309 MET A CA 1
ATOM 2556 C C . MET A 1 309 ? 10.281 -13.695 -1.248 1 47.97 309 MET A C 1
ATOM 2558 O O . MET A 1 309 ? 9.648 -13.016 -0.443 1 47.97 309 MET A O 1
ATOM 2562 N N . THR A 1 310 ? 9.828 -14.844 -1.668 1 43.03 310 THR A N 1
ATOM 2563 C CA . THR A 1 310 ? 8.93 -15.539 -0.754 1 43.03 310 THR A CA 1
ATOM 2564 C C . THR A 1 310 ? 9.672 -15.992 0.5 1 43.03 310 THR A C 1
ATOM 2566 O O . THR A 1 310 ? 10.891 -16.141 0.482 1 43.03 310 THR A O 1
ATOM 2569 N N . ILE A 1 311 ? 9.07 -16.328 1.702 1 37.59 311 ILE A N 1
ATOM 2570 C CA . ILE A 1 311 ? 9.531 -16.719 3.031 1 37.59 311 ILE A CA 1
ATOM 2571 C C . ILE A 1 311 ? 10.516 -17.875 2.916 1 37.59 311 ILE A C 1
ATOM 2573 O O . ILE A 1 311 ? 10.164 -18.953 2.42 1 37.59 311 ILE A O 1
ATOM 2577 N N . SER A 1 312 ? 11.797 -17.844 2.645 1 33.38 312 SER A N 1
ATOM 2578 C CA . SER A 1 312 ? 12.594 -19.016 2.98 1 33.38 312 SER A CA 1
ATOM 2579 C C . SER A 1 312 ? 11.961 -19.797 4.121 1 33.38 312 SER A C 1
ATOM 2581 O O . SER A 1 312 ? 11.664 -19.25 5.18 1 33.38 312 SER A O 1
ATOM 2583 N N . LYS A 1 313 ? 11.398 -20.922 3.945 1 33.22 313 LYS A N 1
ATOM 2584 C CA . LYS A 1 313 ? 10.828 -21.75 4.996 1 33.22 313 LYS A CA 1
ATOM 2585 C C . LYS A 1 313 ? 11.711 -21.766 6.234 1 33.22 313 LYS A C 1
ATOM 2587 O O . LYS A 1 313 ? 11.219 -21.656 7.359 1 33.22 313 LYS A O 1
ATOM 2592 N N . ASP A 1 314 ? 13.039 -22.156 6.141 1 32.34 314 ASP A N 1
ATOM 2593 C CA . ASP A 1 314 ? 13.883 -22.406 7.305 1 32.34 314 ASP A CA 1
ATOM 2594 C C . ASP A 1 314 ? 14.352 -21.094 7.93 1 32.34 314 ASP A C 1
ATOM 2596 O O . ASP A 1 314 ? 14.453 -20.984 9.156 1 32.34 314 ASP A O 1
ATOM 2600 N N . GLU A 1 315 ? 14.945 -20.25 7.246 1 31.84 315 GLU A N 1
ATOM 2601 C CA . GLU A 1 315 ? 15.312 -19 7.895 1 31.84 315 GLU A CA 1
ATOM 2602 C C . GLU A 1 315 ? 14.078 -18.156 8.203 1 31.84 315 GLU A C 1
ATOM 2604 O O . GLU A 1 315 ? 14.078 -17.375 9.156 1 31.84 315 GLU A O 1
ATOM 2609 N N . ASP A 1 316 ? 13.031 -18.297 7.527 1 32.69 316 ASP A N 1
ATOM 2610 C CA . ASP A 1 316 ? 11.734 -17.703 7.855 1 32.69 316 ASP A CA 1
ATOM 2611 C C . ASP A 1 316 ? 11.078 -18.422 9.031 1 32.69 316 ASP A C 1
ATOM 2613 O O . ASP A 1 316 ? 10.164 -17.891 9.664 1 32.69 316 ASP A O 1
ATOM 2617 N N . GLN A 1 317 ? 11.312 -19.641 9.18 1 32.47 317 GLN A N 1
ATOM 2618 C CA . GLN A 1 317 ? 10.883 -20.203 10.453 1 32.47 317 GLN A CA 1
ATOM 2619 C C . GLN A 1 317 ? 11.492 -19.438 11.625 1 32.47 317 GLN A C 1
ATOM 2621 O O . GLN A 1 317 ? 10.812 -19.172 12.625 1 32.47 317 GLN A O 1
ATOM 2626 N N . LEU A 1 318 ? 12.82 -19.297 11.617 1 30.62 318 LEU A N 1
ATOM 2627 C CA . LEU A 1 318 ? 13.414 -18.453 12.656 1 30.62 318 LEU A CA 1
ATOM 2628 C C . LEU A 1 318 ? 13.008 -17 12.477 1 30.62 318 LEU A C 1
ATOM 2630 O O . LEU A 1 318 ? 12.664 -16.328 13.445 1 30.62 318 LEU A O 1
ATOM 2634 N N . ILE A 1 319 ? 13.148 -16.453 11.32 1 33.47 319 ILE A N 1
ATOM 2635 C CA . ILE A 1 319 ? 12.641 -15.094 11.148 1 33.47 319 ILE A CA 1
ATOM 2636 C C . ILE A 1 319 ? 11.117 -15.109 11.156 1 33.47 319 ILE A C 1
ATOM 2638 O O . ILE A 1 319 ? 10.484 -14.211 11.711 1 33.47 319 ILE A O 1
ATOM 2642 N N . SER A 1 320 ? 10.445 -16.062 10.625 1 33.59 320 SER A N 1
ATOM 2643 C CA . SER A 1 320 ? 9.016 -16.266 10.82 1 33.59 320 SER A CA 1
ATOM 2644 C C . SER A 1 320 ? 8.68 -16.5 12.289 1 33.59 320 SER A C 1
ATOM 2646 O O . SER A 1 320 ? 7.668 -16 12.789 1 33.59 320 SER A O 1
ATOM 2648 N N . GLU A 1 321 ? 9.336 -17.375 12.914 1 33.12 321 GLU A N 1
ATOM 2649 C CA . GLU A 1 321 ? 9.203 -17.438 14.367 1 33.12 321 GLU A CA 1
ATOM 2650 C C . GLU A 1 321 ? 9.57 -16.109 15.016 1 33.12 321 GLU A C 1
ATOM 2652 O O . GLU A 1 321 ? 8.938 -15.68 15.984 1 33.12 321 GLU A O 1
ATOM 2657 N N . LEU A 1 322 ? 10.742 -15.578 14.641 1 32.19 322 LEU A N 1
ATOM 2658 C CA . LEU A 1 322 ? 11.008 -14.242 15.148 1 32.19 322 LEU A CA 1
ATOM 2659 C C . LEU A 1 322 ? 10.031 -13.227 14.547 1 32.19 322 LEU A C 1
ATOM 2661 O O . LEU A 1 322 ? 9.664 -12.25 15.195 1 32.19 322 LEU A O 1
ATOM 2665 N N . LYS A 1 323 ? 9.727 -13.391 13.281 1 37.09 323 LYS A N 1
ATOM 2666 C CA . LYS A 1 323 ? 8.617 -12.617 12.734 1 37.09 323 LYS A CA 1
ATOM 2667 C C . LYS A 1 323 ? 7.273 -13.164 13.203 1 37.09 323 LYS A C 1
ATOM 2669 O O . LYS A 1 323 ? 6.262 -12.461 13.172 1 37.09 323 LYS A O 1
ATOM 2674 N N . LYS A 1 324 ? 6.973 -14.43 13.328 1 38.09 324 LYS A N 1
ATOM 2675 C CA . LYS A 1 324 ? 5.789 -14.875 14.055 1 38.09 324 LYS A CA 1
ATOM 2676 C C . LYS A 1 324 ? 5.684 -14.18 15.414 1 38.09 324 LYS A C 1
ATOM 2678 O O . LYS A 1 324 ? 4.582 -13.883 15.883 1 38.09 324 LYS A O 1
ATOM 2683 N N . ASN A 1 325 ? 6.68 -14.266 16.109 1 33.59 325 ASN A N 1
ATOM 2684 C CA . ASN A 1 325 ? 6.582 -13.625 17.422 1 33.59 325 ASN A CA 1
ATOM 2685 C C . ASN A 1 325 ? 6.395 -12.109 17.281 1 33.59 325 ASN A C 1
ATOM 2687 O O . ASN A 1 325 ? 6 -11.445 18.234 1 33.59 325 ASN A O 1
ATOM 2691 N N . ARG A 1 326 ? 7.207 -11.508 16.391 1 35.53 326 ARG A N 1
ATOM 2692 C CA . ARG A 1 326 ? 6.664 -10.164 16.219 1 35.53 326 ARG A CA 1
ATOM 2693 C C . ARG A 1 326 ? 5.367 -10.195 15.414 1 35.53 326 ARG A C 1
ATOM 2695 O O . ARG A 1 326 ? 5.391 -10.156 14.18 1 35.53 326 ARG A O 1
ATOM 2702 N N . GLU A 1 327 ? 4.434 -11 15.484 1 38.69 327 GLU A N 1
ATOM 2703 C CA . 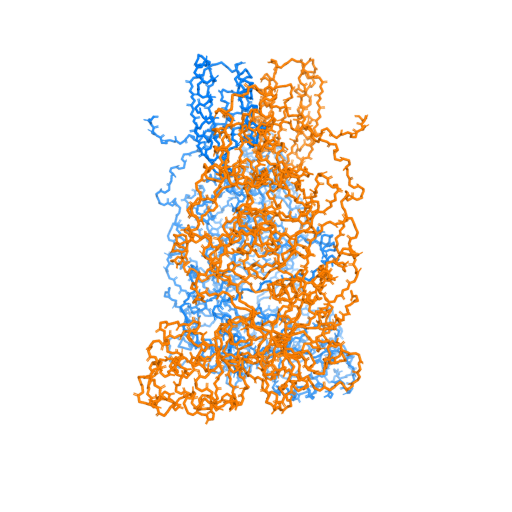GLU A 1 327 ? 3.01 -10.852 15.195 1 38.69 327 GLU A CA 1
ATOM 2704 C C . GLU A 1 327 ? 2.623 -9.383 15.062 1 38.69 327 GLU A C 1
ATOM 2706 O O . GLU A 1 327 ? 1.908 -8.844 15.906 1 38.69 327 GLU A O 1
ATOM 2711 N N . GLN A 1 328 ? 3.475 -8.539 14.977 1 40.38 328 GLN A N 1
ATOM 2712 C CA . GLN A 1 328 ? 2.969 -7.203 14.688 1 40.38 328 GLN A CA 1
ATOM 2713 C C . GLN A 1 328 ? 1.973 -7.23 13.531 1 40.38 328 GLN A C 1
ATOM 2715 O O . GLN A 1 328 ? 2.225 -7.859 12.5 1 40.38 328 GLN A O 1
ATOM 2720 N N . GLU A 1 329 ? 0.759 -7.285 13.656 1 46.25 329 GLU A N 1
ATOM 2721 C CA . GLU A 1 329 ? -0.336 -7.152 12.703 1 46.25 329 GLU A CA 1
ATOM 2722 C C . GLU A 1 329 ? 0.131 -6.469 11.422 1 46.25 329 GLU A C 1
ATOM 2724 O O . GLU A 1 329 ? 0.513 -5.297 11.438 1 46.25 329 GLU A O 1
ATOM 2729 N N . GLN A 1 330 ? 0.864 -7.137 10.578 1 51.88 330 GLN A N 1
ATOM 2730 C CA . GLN A 1 330 ? 1.227 -6.656 9.25 1 51.88 330 GLN A CA 1
ATOM 2731 C C . GLN A 1 330 ? 0.063 -5.914 8.594 1 51.88 330 GLN A C 1
ATOM 2733 O O . GLN A 1 330 ? -1.043 -6.449 8.5 1 51.88 330 GLN A O 1
ATOM 2738 N N . THR A 1 331 ? -0.065 -4.711 8.68 1 60.94 331 THR A N 1
ATOM 2739 C CA . THR A 1 331 ? -1.017 -3.91 7.918 1 60.94 331 THR A CA 1
ATOM 2740 C C . THR A 1 331 ? -0.969 -4.277 6.438 1 60.94 331 THR A C 1
ATOM 2742 O O . THR A 1 331 ? 0.09 -4.207 5.809 1 60.94 331 THR A O 1
ATOM 2745 N N . TYR A 1 332 ? -1.986 -5.137 6.016 1 73.31 332 TYR A N 1
ATOM 2746 C CA . TYR A 1 332 ? -2.186 -5.383 4.594 1 73.31 332 TYR A CA 1
ATOM 2747 C C . TYR A 1 332 ? -2.539 -4.094 3.861 1 73.31 332 TYR A C 1
ATOM 2749 O O . TYR A 1 332 ? -3.25 -3.242 4.398 1 73.31 332 TYR A O 1
ATOM 2757 N N . ASN A 1 333 ? -1.809 -3.773 2.852 1 83.06 333 ASN A N 1
ATOM 2758 C CA . ASN A 1 333 ? -2.191 -2.666 1.982 1 83.06 333 ASN A CA 1
ATOM 2759 C C . ASN A 1 333 ? -3.01 -3.146 0.788 1 83.06 333 ASN A C 1
ATOM 2761 O O . ASN A 1 333 ? -2.531 -3.947 -0.017 1 83.06 333 ASN A O 1
ATOM 2765 N N . LEU A 1 334 ? -4.203 -2.773 0.747 1 88.31 334 LEU A N 1
ATOM 2766 C CA . LEU A 1 334 ? -5.113 -3.145 -0.332 1 88.31 334 LEU A CA 1
ATOM 2767 C C . LEU A 1 334 ? -5.043 -2.137 -1.475 1 88.31 334 LEU A C 1
ATOM 2769 O O . LEU A 1 334 ? -5.199 -0.934 -1.256 1 88.31 334 LEU A O 1
ATOM 2773 N N . PRO A 1 335 ? -4.691 -2.646 -2.65 1 86.75 335 PRO A N 1
ATOM 2774 C CA . PRO A 1 335 ? -4.883 -1.723 -3.771 1 86.75 335 PRO A CA 1
ATOM 2775 C C . PRO A 1 335 ? -6.32 -1.217 -3.875 1 86.75 335 PRO A C 1
ATOM 2777 O O . PRO A 1 335 ? -7.266 -1.975 -3.639 1 86.75 335 PRO A O 1
ATOM 2780 N N . TYR A 1 336 ? -6.512 -0.025 -4.125 1 90.31 336 TYR A N 1
ATOM 2781 C CA . TYR A 1 336 ? -7.832 0.597 -4.156 1 90.31 336 TYR A CA 1
ATOM 2782 C C . TYR A 1 336 ? -7.984 1.498 -5.379 1 90.31 336 TYR A C 1
ATOM 2784 O O . TYR A 1 336 ? -7.75 2.705 -5.297 1 90.31 336 TYR A O 1
ATOM 2792 N N . THR A 1 337 ? -8.375 0.931 -6.488 1 89.69 337 THR A N 1
ATOM 2793 C CA . THR A 1 337 ? -8.609 1.642 -7.742 1 89.69 337 THR A CA 1
ATOM 2794 C C . THR A 1 337 ? -10.086 2.01 -7.891 1 89.69 337 THR A C 1
ATOM 2796 O O . THR A 1 337 ? -10.898 1.701 -7.016 1 89.69 337 THR A O 1
ATOM 2799 N N . THR A 1 338 ? -10.414 2.633 -8.984 1 91.06 338 THR A N 1
ATOM 2800 C CA . THR A 1 338 ? -11.805 3.008 -9.242 1 91.06 338 THR A CA 1
ATOM 2801 C C . THR A 1 338 ? -12.68 1.769 -9.383 1 91.06 338 THR A C 1
ATOM 2803 O O . THR A 1 338 ? -13.867 1.8 -9.031 1 91.06 338 THR A O 1
ATOM 2806 N N . LEU A 1 339 ? -12.141 0.685 -9.844 1 93 339 LEU A N 1
ATOM 2807 C CA . LEU A 1 339 ? -12.898 -0.56 -9.914 1 93 339 LEU A CA 1
ATOM 2808 C C . LEU A 1 339 ? -13.227 -1.081 -8.523 1 93 339 LEU A C 1
ATOM 2810 O O . LEU A 1 339 ? -14.344 -1.539 -8.273 1 93 339 LEU A O 1
ATOM 2814 N N . HIS A 1 340 ? -12.25 -1.036 -7.668 1 92.81 340 HIS A N 1
ATOM 2815 C CA . HIS A 1 340 ? -12.484 -1.452 -6.293 1 92.81 340 HIS A CA 1
ATOM 2816 C C . HIS A 1 340 ? -13.594 -0.621 -5.645 1 92.81 340 HIS A C 1
ATOM 2818 O O . HIS A 1 340 ? -14.461 -1.161 -4.957 1 92.81 340 HIS A O 1
ATOM 2824 N N . GLN A 1 341 ? -13.469 0.685 -5.887 1 92.56 341 GLN A N 1
ATOM 2825 C CA . GLN A 1 341 ? -14.5 1.59 -5.395 1 92.56 341 GLN A CA 1
ATOM 2826 C C . GLN A 1 341 ? -15.875 1.195 -5.918 1 92.56 341 GLN A C 1
ATOM 2828 O O . GLN A 1 341 ? -16.844 1.142 -5.16 1 92.56 341 GLN A O 1
ATOM 2833 N N . PHE A 1 342 ? -15.945 0.933 -7.18 1 95.25 342 PHE A N 1
ATOM 2834 C CA . PHE A 1 342 ? -17.188 0.53 -7.824 1 95.25 342 PHE A CA 1
ATOM 2835 C C . PHE A 1 342 ? -17.734 -0.754 -7.203 1 95.25 342 PHE A C 1
ATOM 2837 O O . PHE A 1 342 ? -18.922 -0.843 -6.883 1 95.25 342 PHE A O 1
ATOM 2844 N N . ILE A 1 343 ? -16.875 -1.715 -7.074 1 96.38 343 ILE A N 1
ATOM 2845 C CA . ILE A 1 343 ? -17.266 -3.008 -6.523 1 96.38 343 ILE A CA 1
ATOM 2846 C C . ILE A 1 343 ? -17.828 -2.82 -5.113 1 96.38 343 ILE A C 1
ATOM 2848 O O . ILE A 1 343 ? -18.875 -3.373 -4.773 1 96.38 343 ILE A O 1
ATOM 2852 N N . LEU A 1 344 ? -17.125 -2.074 -4.312 1 95.56 344 LEU A N 1
ATOM 2853 C CA . LEU A 1 344 ? -17.562 -1.844 -2.943 1 95.56 344 LEU A CA 1
ATOM 2854 C C . LEU A 1 344 ? -18.922 -1.163 -2.922 1 95.56 344 LEU A C 1
ATOM 2856 O O . LEU A 1 344 ? -19.812 -1.547 -2.145 1 95.56 344 LEU A O 1
ATOM 2860 N N . ASN A 1 345 ? -19.109 -0.133 -3.727 1 95.88 345 ASN A N 1
ATOM 2861 C CA . ASN A 1 345 ? -20.406 0.522 -3.844 1 95.88 345 ASN A CA 1
ATOM 2862 C C . ASN A 1 345 ? -21.5 -0.468 -4.23 1 95.88 345 ASN A C 1
ATOM 2864 O O . ASN A 1 345 ? -22.594 -0.448 -3.658 1 95.88 345 ASN A O 1
ATOM 2868 N N . GLN A 1 346 ? -21.203 -1.355 -5.184 1 96.25 346 GLN A N 1
ATOM 2869 C CA . GLN A 1 346 ? -22.156 -2.359 -5.625 1 96.25 346 GLN A CA 1
ATOM 2870 C C . GLN A 1 346 ? -22.484 -3.34 -4.5 1 96.25 346 GLN A C 1
ATOM 2872 O O . GLN A 1 346 ? -23.641 -3.721 -4.316 1 96.25 346 GLN A O 1
ATOM 2877 N N . MET A 1 347 ? -21.484 -3.76 -3.787 1 95.62 347 MET A N 1
ATOM 2878 C CA . MET A 1 347 ? -21.672 -4.695 -2.684 1 95.62 347 MET A CA 1
ATOM 2879 C C . MET A 1 347 ? -22.609 -4.105 -1.623 1 95.62 347 MET A C 1
ATOM 2881 O O . MET A 1 347 ? -23.391 -4.828 -1.003 1 95.62 347 MET A O 1
ATOM 2885 N N . LEU A 1 348 ? -22.484 -2.809 -1.406 1 93.69 348 LEU A N 1
ATOM 2886 C CA . LEU A 1 348 ? -23.25 -2.131 -0.366 1 93.69 348 LEU A CA 1
ATOM 2887 C C . LEU A 1 348 ? -24.688 -1.893 -0.818 1 93.69 348 LEU A C 1
ATOM 2889 O O . LEU A 1 348 ? -25.594 -1.783 0.012 1 93.69 348 LEU A O 1
ATOM 2893 N N . GLN A 1 349 ? -24.922 -1.867 -2.107 1 89 349 GLN A N 1
ATOM 2894 C CA . GLN A 1 349 ? -26.219 -1.412 -2.611 1 89 349 GLN A CA 1
ATOM 2895 C C . GLN A 1 349 ? -27.016 -2.568 -3.207 1 89 349 GLN A C 1
ATOM 2897 O O . GLN A 1 349 ? -28.234 -2.506 -3.289 1 89 349 GLN A O 1
ATOM 2902 N N . HIS A 1 350 ? -26.25 -3.654 -3.693 1 86.38 350 HIS A N 1
ATOM 2903 C CA . HIS A 1 350 ? -26.922 -4.68 -4.48 1 86.38 350 HIS A CA 1
ATOM 2904 C C . HIS A 1 350 ? -26.609 -6.078 -3.959 1 86.38 350 HIS A C 1
ATOM 2906 O O . HIS A 1 350 ? -25.641 -6.254 -3.215 1 86.38 350 HIS A O 1
ATOM 2912 N N . LYS A 1 351 ? -27.453 -6.965 -4.41 1 89.88 351 LYS A N 1
ATOM 2913 C CA . LYS A 1 351 ? -27.234 -8.359 -4.039 1 89.88 351 LYS A CA 1
ATOM 2914 C C . LYS A 1 351 ? -26.188 -9.016 -4.926 1 89.88 351 LYS A C 1
ATOM 2916 O O . LYS A 1 351 ? -25.5 -9.945 -4.5 1 89.88 351 LYS A O 1
ATOM 2921 N N . THR A 1 352 ? -26.109 -8.648 -6.152 1 95.69 352 THR A N 1
ATOM 2922 C CA . THR A 1 352 ? -25.141 -9.141 -7.121 1 95.69 352 THR A CA 1
ATOM 2923 C C . THR A 1 352 ? -24.328 -7.988 -7.715 1 95.69 352 THR A C 1
ATOM 2925 O O . THR A 1 352 ? -24.891 -6.949 -8.062 1 95.69 352 THR A O 1
ATOM 2928 N N . VAL A 1 353 ? -23.094 -8.094 -7.746 1 96.88 353 VAL A N 1
ATOM 2929 C CA . VAL A 1 353 ? -22.219 -7.09 -8.344 1 96.88 353 VAL A CA 1
ATOM 2930 C C . VAL A 1 353 ? -22.141 -7.312 -9.852 1 96.88 353 VAL A C 1
ATOM 2932 O O . VAL A 1 353 ? -21.703 -8.375 -10.312 1 96.88 353 VAL A O 1
ATOM 2935 N N . GLN A 1 354 ? -22.578 -6.438 -10.617 1 97.44 354 GLN A N 1
ATOM 2936 C CA . GLN A 1 354 ? -22.516 -6.508 -12.078 1 97.44 354 GLN A CA 1
ATOM 2937 C C . GLN A 1 354 ? -21.359 -5.656 -12.617 1 97.44 354 GLN A C 1
ATOM 2939 O O . GLN A 1 354 ? -21.5 -4.438 -12.734 1 97.44 354 GLN A O 1
ATOM 2944 N N . LEU A 1 355 ? -20.328 -6.219 -13.039 1 96.5 355 LEU A N 1
ATOM 2945 C CA . LEU A 1 355 ? -19.125 -5.508 -13.445 1 96.5 355 LEU A CA 1
ATOM 2946 C C . LEU A 1 355 ? -19.344 -4.77 -14.758 1 96.5 355 LEU A C 1
ATOM 2948 O O . LEU A 1 355 ? -18.641 -3.795 -15.055 1 96.5 355 LEU A O 1
ATOM 2952 N N . ASN A 1 356 ? -20.266 -5.312 -15.594 1 95.75 356 ASN A N 1
ATOM 2953 C CA . ASN A 1 356 ? -20.516 -4.676 -16.891 1 95.75 356 ASN A CA 1
ATOM 2954 C C . ASN A 1 356 ? -21.078 -3.266 -16.719 1 95.75 356 ASN A C 1
ATOM 2956 O O . ASN A 1 356 ? -21.109 -2.486 -17.672 1 95.75 356 ASN A O 1
ATOM 2960 N N . ASP A 1 357 ? -21.5 -2.867 -15.531 1 95.38 357 ASP A N 1
ATOM 2961 C CA . ASP A 1 357 ? -22 -1.528 -15.242 1 95.38 357 ASP A CA 1
ATOM 2962 C C . ASP A 1 357 ? -20.844 -0.551 -14.992 1 95.38 357 ASP A C 1
ATOM 2964 O O . ASP A 1 357 ? -21.062 0.663 -14.945 1 95.38 357 ASP A O 1
ATOM 2968 N N . PHE A 1 358 ? -19.688 -1.086 -14.844 1 94.88 358 PHE A N 1
ATOM 2969 C CA . PHE A 1 358 ? -18.516 -0.228 -14.656 1 94.88 358 PHE A CA 1
ATOM 2970 C C . PHE A 1 358 ? -18.125 0.443 -15.961 1 94.88 358 PHE A C 1
ATOM 2972 O O . PHE A 1 358 ? -17.859 -0.235 -16.953 1 94.88 358 PHE A O 1
ATOM 2979 N N . LYS A 1 359 ? -18.047 1.773 -15.93 1 87.94 359 LYS A N 1
ATOM 2980 C CA . LYS A 1 359 ? -17.875 2.484 -17.188 1 87.94 359 LYS A CA 1
ATOM 2981 C C . LYS A 1 359 ? -16.625 3.355 -17.172 1 87.94 359 LYS A C 1
ATOM 2983 O O . LYS A 1 359 ? -16.312 4.043 -18.141 1 87.94 359 LYS A O 1
ATOM 2988 N N . GLU A 1 360 ? -15.836 3.322 -16.188 1 82.5 360 GLU A N 1
ATOM 2989 C CA . GLU A 1 360 ? -14.664 4.184 -16.125 1 82.5 360 GLU A CA 1
ATOM 2990 C C . GLU A 1 360 ? -13.562 3.699 -17.062 1 82.5 360 GLU A C 1
ATOM 2992 O O . GLU A 1 360 ? -13.539 2.529 -17.453 1 82.5 360 GLU A O 1
ATOM 2997 N N . PRO A 1 361 ? -12.719 4.785 -17.391 1 77 361 PRO A N 1
ATOM 2998 C CA . PRO A 1 361 ? -11.633 4.395 -18.297 1 77 361 PRO A CA 1
ATOM 2999 C C . PRO A 1 361 ? -10.617 3.473 -17.625 1 77 361 PRO A C 1
ATOM 3001 O O . PRO A 1 361 ? -10.547 3.414 -16.391 1 77 361 PRO A O 1
ATOM 3004 N N . GLY A 1 362 ? -10.047 2.602 -18.359 1 67.88 362 GLY A N 1
ATOM 3005 C CA . GLY A 1 362 ? -9.109 1.597 -17.875 1 67.88 362 GLY A CA 1
ATOM 3006 C C . GLY A 1 362 ? -7.832 2.191 -17.312 1 67.88 362 GLY A C 1
ATOM 3007 O O . GLY A 1 362 ? -7.617 3.402 -17.391 1 67.88 362 GLY A O 1
ATOM 3008 N N . ILE A 1 363 ? -7.098 1.357 -16.5 1 62 363 ILE A N 1
ATOM 3009 C CA . ILE A 1 363 ? -5.82 1.706 -15.883 1 62 363 ILE A CA 1
ATOM 3010 C C . ILE A 1 363 ? -4.734 1.796 -16.953 1 62 363 ILE A C 1
ATOM 3012 O O . ILE A 1 363 ? -4.652 0.936 -17.828 1 62 363 ILE A O 1
ATOM 3016 N N . ILE A 1 364 ? -3.877 2.881 -17.062 1 57.53 364 ILE A N 1
ATOM 3017 C CA . ILE A 1 364 ? -2.68 3.01 -17.875 1 57.53 364 ILE A CA 1
ATOM 3018 C C . ILE A 1 364 ? -1.438 2.961 -16.984 1 57.53 364 ILE A C 1
ATOM 3020 O O . ILE A 1 364 ? -1.399 3.586 -15.93 1 57.53 364 ILE A O 1
ATOM 3024 N N . PRO A 1 365 ? -0.379 1.946 -17.406 1 63.34 365 PRO A N 1
ATOM 3025 C CA . PRO A 1 365 ? -0.078 1.192 -18.625 1 63.34 365 PRO A CA 1
ATOM 3026 C C . PRO A 1 365 ? -0.73 -0.188 -18.641 1 63.34 365 PRO A C 1
ATOM 3028 O O . PRO A 1 365 ? -0.928 -0.794 -17.578 1 63.34 365 PRO A O 1
ATOM 3031 N N . GLN A 1 366 ? -1.124 -0.661 -19.938 1 73 366 GLN A N 1
ATOM 3032 C CA . GLN A 1 366 ? -1.788 -1.938 -20.172 1 73 366 GLN A CA 1
ATOM 3033 C C . GLN A 1 366 ? -0.795 -2.992 -20.656 1 73 366 GLN A C 1
ATOM 3035 O O . GLN A 1 366 ? -0.089 -2.785 -21.641 1 73 366 GLN A O 1
ATOM 3040 N N . HIS A 1 367 ? -0.541 -4.016 -19.812 1 87.31 367 HIS A N 1
ATOM 3041 C CA . HIS A 1 367 ? 0.202 -5.172 -20.297 1 87.31 367 HIS A CA 1
ATOM 3042 C C . HIS A 1 367 ? -0.67 -6.059 -21.188 1 87.31 367 HIS A C 1
ATOM 3044 O O . HIS A 1 367 ? -1.854 -6.25 -20.906 1 87.31 367 HIS A O 1
ATOM 3050 N N . PRO A 1 368 ? -0.087 -6.496 -22.281 1 92.75 368 PRO A N 1
ATOM 3051 C CA . PRO A 1 368 ? -0.864 -7.383 -23.156 1 92.75 368 PRO A CA 1
ATOM 3052 C C . PRO A 1 368 ? -1.135 -8.742 -22.516 1 92.75 368 PRO A C 1
ATOM 3054 O O . PRO A 1 368 ? -0.444 -9.141 -21.578 1 92.75 368 PRO A O 1
ATOM 3057 N N . ILE A 1 369 ? -2.154 -9.398 -23.031 1 95.5 369 ILE A N 1
ATOM 3058 C CA . ILE A 1 369 ? -2.389 -10.797 -22.703 1 95.5 369 ILE A CA 1
ATOM 3059 C C . ILE A 1 369 ? -1.591 -11.695 -23.641 1 95.5 369 ILE A C 1
ATOM 3061 O O . ILE A 1 369 ? -1.243 -11.281 -24.75 1 95.5 369 ILE A O 1
ATOM 3065 N N . ALA A 1 370 ? -1.271 -12.867 -23.234 1 97.31 370 ALA A N 1
ATOM 3066 C CA . ALA A 1 370 ? -0.493 -13.805 -24.047 1 97.31 370 ALA A CA 1
ATOM 3067 C C . ALA A 1 370 ? -1.235 -14.164 -25.328 1 97.31 370 ALA A C 1
ATOM 3069 O O . ALA A 1 370 ? -2.455 -14 -25.422 1 97.31 370 ALA A O 1
ATOM 3070 N N . ASN A 1 371 ? -0.531 -14.633 -26.344 1 98.31 371 ASN A N 1
ATOM 3071 C CA . ASN A 1 371 ? -1.111 -14.984 -27.641 1 98.31 371 ASN A CA 1
ATOM 3072 C C . ASN A 1 371 ? -2.133 -16.109 -27.516 1 98.31 371 ASN A C 1
ATOM 3074 O O . ASN A 1 371 ? -3.07 -16.188 -28.312 1 98.31 371 ASN A O 1
ATOM 3078 N N . THR A 1 372 ? -1.879 -17.016 -26.594 1 98.06 372 THR A N 1
ATOM 3079 C CA . THR A 1 372 ? -2.83 -18.062 -26.266 1 98.06 372 THR A CA 1
ATOM 3080 C C . THR A 1 372 ? -3.051 -18.156 -24.75 1 98.06 372 THR A C 1
ATOM 3082 O O . THR A 1 372 ? -2.09 -18.141 -23.984 1 98.06 372 THR A O 1
ATOM 3085 N N . ILE A 1 373 ? -4.309 -18.156 -24.344 1 97.38 373 ILE A N 1
ATOM 3086 C CA . ILE A 1 373 ? -4.625 -18.266 -22.922 1 97.38 373 ILE A CA 1
ATOM 3087 C C . ILE A 1 373 ? -5.758 -19.281 -22.719 1 97.38 373 ILE A C 1
ATOM 3089 O O . ILE A 1 373 ? -6.434 -19.656 -23.688 1 97.38 373 ILE A O 1
ATOM 3093 N N . SER A 1 374 ? -5.898 -19.703 -21.484 1 97.12 374 SER A N 1
ATOM 3094 C CA . SER A 1 374 ? -6.934 -20.688 -21.156 1 97.12 374 SER A CA 1
ATOM 3095 C C . SER A 1 374 ? -7.965 -20.094 -20.188 1 97.12 374 SER A C 1
ATOM 3097 O O . SER A 1 374 ? -7.625 -19.281 -19.328 1 97.12 374 SER A O 1
ATOM 3099 N N . VAL A 1 375 ? -9.172 -20.469 -20.391 1 97.06 375 VAL A N 1
ATOM 3100 C CA . VAL A 1 375 ? -10.258 -20.141 -19.469 1 97.06 375 VAL A CA 1
ATOM 3101 C C . VAL A 1 375 ? -10.883 -21.438 -18.938 1 97.06 375 VAL A C 1
ATOM 3103 O O . VAL A 1 375 ? -11.375 -22.25 -19.719 1 97.06 375 VAL A O 1
ATOM 3106 N N . PHE A 1 376 ? -10.805 -21.594 -17.719 1 94.75 376 PHE A N 1
ATOM 3107 C CA . PHE A 1 376 ? -11.438 -22.703 -17.031 1 94.75 376 PHE A CA 1
ATOM 3108 C C . PHE A 1 376 ? -12.859 -22.344 -16.625 1 94.75 376 PHE A C 1
ATOM 3110 O O . PHE A 1 376 ? -13.078 -21.391 -15.883 1 94.75 376 PHE A O 1
ATOM 3117 N N . LEU A 1 377 ? -13.875 -23.125 -17.141 1 96.19 377 LEU A N 1
ATOM 3118 C CA . LEU A 1 377 ? -15.234 -22.672 -16.875 1 96.19 377 LEU A CA 1
ATOM 3119 C C . LEU A 1 377 ? -16.203 -23.844 -16.828 1 96.19 377 LEU A C 1
ATOM 3121 O O . LEU A 1 377 ? -15.836 -24.969 -17.188 1 96.19 377 LEU A O 1
ATOM 3125 N N . GLN A 1 378 ? -17.359 -23.578 -16.312 1 95.56 378 GLN A N 1
ATOM 3126 C CA . GLN A 1 378 ? -18.516 -24.453 -16.359 1 95.56 378 GLN A CA 1
ATOM 3127 C C . GLN A 1 378 ? -19.672 -23.797 -17.094 1 95.56 378 GLN A C 1
ATOM 3129 O O . GLN A 1 378 ? -19.859 -22.578 -17 1 95.56 378 GLN A O 1
ATOM 3134 N N . CYS A 1 379 ? -20.328 -24.609 -17.844 1 94 379 CYS A N 1
ATOM 3135 C CA . CYS A 1 379 ? -21.531 -24.125 -18.516 1 94 379 CYS A CA 1
ATOM 3136 C C . CYS A 1 379 ? -22.781 -24.547 -17.75 1 94 379 CYS A C 1
ATOM 3138 O O . CYS A 1 379 ? -23.109 -25.734 -17.688 1 94 379 CYS A O 1
ATOM 3140 N N . ILE A 1 380 ? -23.453 -23.562 -17.188 1 94.06 380 ILE A N 1
ATOM 3141 C CA . ILE A 1 380 ? -24.641 -23.812 -16.375 1 94.06 380 ILE A CA 1
ATOM 3142 C C . ILE A 1 380 ? -25.844 -23.078 -16.969 1 94.06 380 ILE A C 1
ATOM 3144 O O . ILE A 1 380 ? -26.062 -21.906 -16.672 1 94.06 380 ILE A O 1
ATOM 3148 N N . ASP A 1 381 ? -26.625 -23.828 -17.703 1 92.75 381 ASP A N 1
ATOM 3149 C CA . ASP A 1 381 ? -27.797 -23.234 -18.344 1 92.75 381 ASP A CA 1
ATOM 3150 C C . ASP A 1 381 ? -27.406 -21.969 -19.109 1 92.75 381 ASP A C 1
ATOM 3152 O O . ASP A 1 381 ? -26.562 -22 -20 1 92.75 381 ASP A O 1
ATOM 3156 N N . GLU A 1 382 ? -27.891 -20.812 -18.625 1 92.25 382 GLU A N 1
ATOM 3157 C CA . GLU A 1 382 ? -27.594 -19.578 -19.359 1 92.25 382 GLU A CA 1
ATOM 3158 C C . GLU A 1 382 ? -26.312 -18.922 -18.844 1 92.25 382 GLU A C 1
ATOM 3160 O O . GLU A 1 382 ? -25.844 -17.953 -19.422 1 92.25 382 GLU A O 1
ATOM 3165 N N . HIS A 1 383 ? -25.766 -19.484 -17.812 1 95.88 383 HIS A N 1
ATOM 3166 C CA . HIS A 1 383 ? -24.625 -18.844 -17.188 1 95.88 383 HIS A CA 1
ATOM 3167 C C . HIS A 1 383 ? -23.328 -19.594 -17.5 1 95.88 383 HIS A C 1
ATOM 3169 O O . HIS A 1 383 ? -23.359 -20.781 -17.812 1 95.88 383 HIS A O 1
ATOM 3175 N N . LEU A 1 384 ? -22.281 -18.891 -17.562 1 97.19 384 LEU A N 1
ATOM 3176 C CA . LEU A 1 384 ? -20.938 -19.438 -17.531 1 97.19 384 LEU A CA 1
ATOM 3177 C C . LEU A 1 384 ? -20.266 -19.125 -16.188 1 97.19 384 LEU A C 1
ATOM 3179 O O . LEU A 1 384 ? -20.344 -18 -15.688 1 97.19 384 LEU A O 1
ATOM 3183 N N . VAL A 1 385 ? -19.734 -20.094 -15.586 1 96.75 385 VAL A N 1
ATOM 3184 C CA . VAL A 1 385 ? -19.031 -19.891 -14.32 1 96.75 385 VAL A CA 1
ATOM 3185 C C . VAL A 1 385 ? -17.516 -20.031 -14.539 1 96.75 385 VAL A C 1
ATOM 3187 O O . VAL A 1 385 ? -17.031 -21.109 -14.906 1 96.75 385 VAL A O 1
ATOM 3190 N N . ILE A 1 386 ? -16.812 -19 -14.227 1 96.5 386 ILE A N 1
ATOM 3191 C CA . ILE A 1 386 ? -15.383 -18.984 -14.5 1 96.5 386 ILE A CA 1
ATOM 3192 C C . ILE A 1 386 ? -14.617 -19.438 -13.258 1 96.5 386 ILE A C 1
ATOM 3194 O O . ILE A 1 386 ? -14.859 -18.938 -12.156 1 96.5 386 ILE A O 1
ATOM 3198 N N . GLY A 1 387 ? -13.742 -20.406 -13.422 1 92.38 387 GLY A N 1
ATOM 3199 C CA . GLY A 1 387 ? -12.812 -20.781 -12.367 1 92.38 387 GLY A CA 1
ATOM 3200 C C . GLY A 1 387 ? -11.516 -20 -12.398 1 92.38 387 GLY A C 1
ATOM 3201 O O . GLY A 1 387 ? -11.133 -19.375 -11.414 1 92.38 387 GLY A O 1
ATOM 3202 N N . SER A 1 388 ? -10.898 -20.016 -13.5 1 92.25 388 SER A N 1
ATOM 3203 C CA . SER A 1 388 ? -9.664 -19.266 -13.734 1 92.25 388 SER A CA 1
ATOM 3204 C C . SER A 1 388 ? -9.547 -18.828 -15.188 1 92.25 388 SER A C 1
ATOM 3206 O O . SER A 1 388 ? -10.211 -19.391 -16.062 1 92.25 388 SER A O 1
ATOM 3208 N N . ALA A 1 389 ? -8.758 -17.797 -15.336 1 94.94 389 ALA A N 1
ATOM 3209 C CA . ALA A 1 389 ? -8.508 -17.297 -16.688 1 94.94 389 ALA A CA 1
ATOM 3210 C C . ALA A 1 389 ? -7.125 -16.656 -16.797 1 94.94 389 ALA A C 1
ATOM 3212 O O . ALA A 1 389 ? -6.648 -16.031 -15.844 1 94.94 389 ALA A O 1
ATOM 3213 N N . GLY A 1 390 ? -6.543 -16.844 -17.922 1 95.19 390 GLY A N 1
ATOM 3214 C CA . GLY A 1 390 ? -5.266 -16.188 -18.156 1 95.19 390 GLY A CA 1
ATOM 3215 C C . GLY A 1 390 ? -4.148 -17.172 -18.469 1 95.19 390 GLY A C 1
ATOM 3216 O O . GLY A 1 390 ? -4.328 -18.109 -19.25 1 95.19 390 GLY A O 1
ATOM 3217 N N . GLY A 1 391 ? -2.955 -16.828 -17.906 1 94.38 391 GLY A N 1
ATOM 3218 C CA . GLY A 1 391 ? -1.768 -17.625 -18.188 1 94.38 391 GLY A CA 1
ATOM 3219 C C . GLY A 1 391 ? -0.874 -17.016 -19.25 1 94.38 391 GLY A C 1
ATOM 3220 O O . GLY A 1 391 ? -1.197 -15.969 -19.812 1 94.38 391 GLY A O 1
ATOM 3221 N N . CYS A 1 392 ? 0.249 -17.719 -19.484 1 96.25 392 CYS A N 1
ATOM 3222 C CA . CYS A 1 392 ? 1.211 -17.219 -20.453 1 96.25 392 CYS A CA 1
ATOM 3223 C C . CYS A 1 392 ? 1.187 -18.062 -21.734 1 96.25 392 CYS A C 1
ATOM 3225 O O . CYS A 1 392 ? 1.788 -17.688 -22.734 1 96.25 392 CYS A O 1
ATOM 3227 N N . THR A 1 393 ? 0.524 -19.188 -21.688 1 97.69 393 THR A N 1
ATOM 3228 C CA . THR A 1 393 ? 0.302 -20.062 -22.812 1 97.69 393 THR A CA 1
ATOM 3229 C C . THR A 1 393 ? -0.827 -21.047 -22.531 1 97.69 393 THR A C 1
ATOM 3231 O O . THR A 1 393 ? -0.996 -21.484 -21.391 1 97.69 393 THR A O 1
ATOM 3234 N N . ALA A 1 394 ? -1.558 -21.453 -23.516 1 97.31 394 ALA A N 1
ATOM 3235 C CA . ALA A 1 394 ? -2.629 -22.422 -23.344 1 97.31 394 ALA A CA 1
ATOM 3236 C C . ALA A 1 394 ? -2.064 -23.828 -23.078 1 97.31 394 ALA A C 1
ATOM 3238 O O . ALA A 1 394 ? -2.771 -24.703 -22.578 1 97.31 394 ALA A O 1
ATOM 3239 N N . ASN A 1 395 ? -0.805 -24.016 -23.375 1 97.38 395 ASN A N 1
ATOM 3240 C CA . ASN A 1 395 ? -0.176 -25.328 -23.25 1 97.38 395 ASN A CA 1
ATOM 3241 C C . ASN A 1 395 ? 0.087 -25.688 -21.797 1 97.38 395 ASN A C 1
ATOM 3243 O O . ASN A 1 395 ? 0.367 -26.844 -21.469 1 97.38 395 ASN A O 1
ATOM 3247 N N . SER A 1 396 ? -0.035 -24.688 -20.938 1 95.69 396 SER A N 1
ATOM 3248 C CA . SER A 1 396 ? 0.252 -24.938 -19.531 1 95.69 396 SER A CA 1
ATOM 3249 C C . SER A 1 396 ? -0.729 -25.938 -18.922 1 95.69 396 SER A C 1
ATOM 3251 O O . SER A 1 396 ? -0.357 -26.734 -18.062 1 95.69 396 SER A O 1
ATOM 3253 N N . LEU A 1 397 ? -1.95 -25.984 -19.422 1 93.5 397 LEU A N 1
ATOM 3254 C CA . LEU A 1 397 ? -2.977 -26.844 -18.844 1 93.5 397 LEU A CA 1
ATOM 3255 C C . LEU A 1 397 ? -3.189 -28.078 -19.688 1 93.5 397 LEU A C 1
ATOM 3257 O O . LEU A 1 397 ? -3.945 -28.984 -19.312 1 93.5 397 LEU A O 1
ATOM 3261 N N . LEU A 1 398 ? -2.512 -28.172 -20.797 1 92.94 398 LEU A N 1
ATOM 3262 C CA . LEU A 1 398 ? -2.762 -29.281 -21.719 1 92.94 398 LEU A CA 1
ATOM 3263 C C . LEU A 1 398 ? -1.613 -30.281 -21.688 1 92.94 398 LEU A C 1
ATOM 3265 O O . LEU A 1 398 ? -1.787 -31.438 -22.062 1 92.94 398 LEU A O 1
ATOM 3269 N N . GLY A 1 399 ? -0.457 -29.891 -21.266 1 92.38 399 GLY A N 1
ATOM 3270 C CA . GLY A 1 399 ? 0.78 -30.641 -21.438 1 92.38 399 GLY A CA 1
ATOM 3271 C C . GLY A 1 399 ? 0.693 -32.062 -20.938 1 92.38 399 GLY A C 1
ATOM 3272 O O . GLY A 1 399 ? 1.076 -33 -21.641 1 92.38 399 GLY A O 1
ATOM 3273 N N . ARG A 1 400 ? 0.141 -32.25 -19.797 1 91.31 400 ARG A N 1
ATOM 3274 C CA . ARG A 1 400 ? 0.146 -33.594 -19.188 1 91.31 400 ARG A CA 1
ATOM 3275 C C . ARG A 1 400 ? -0.707 -34.562 -19.984 1 91.31 400 ARG A C 1
ATOM 3277 O O . ARG A 1 400 ? -0.43 -35.781 -20 1 91.31 400 ARG A O 1
ATOM 3284 N N . PHE A 1 401 ? -1.741 -34.125 -20.688 1 94.25 401 PHE A N 1
ATOM 3285 C CA . PHE A 1 401 ? -2.662 -35 -21.406 1 94.25 401 PHE A CA 1
ATOM 3286 C C . PHE A 1 401 ? -2.059 -35.438 -22.734 1 94.25 401 PHE A C 1
ATOM 3288 O O . PHE A 1 401 ? -2.557 -36.375 -23.359 1 94.25 401 PHE A O 1
ATOM 3295 N N . SER A 1 402 ? -1 -34.75 -23.078 1 95.38 402 SER A N 1
ATOM 3296 C CA . SER A 1 402 ? -0.329 -35.156 -24.312 1 95.38 402 SER A CA 1
ATOM 3297 C C . SER A 1 402 ? 0.246 -36.562 -24.219 1 95.38 402 SER A C 1
ATOM 3299 O O . SER A 1 402 ? 0.419 -37.25 -25.219 1 95.38 402 SER A O 1
ATOM 3301 N N . LEU A 1 403 ? 0.513 -37.031 -23.016 1 93.12 403 LEU A N 1
ATOM 3302 C CA . LEU A 1 403 ? 1.048 -38.375 -22.812 1 93.12 403 LEU A CA 1
ATOM 3303 C C . LEU A 1 403 ? 0.067 -39.438 -23.297 1 93.12 403 LEU A C 1
ATOM 3305 O O . LEU A 1 403 ? 0.478 -40.469 -23.828 1 93.12 403 LEU A O 1
ATOM 3309 N N . GLY A 1 404 ? -1.202 -39.125 -23.078 1 91.5 404 GLY A N 1
ATOM 3310 C CA . GLY A 1 404 ? -2.215 -40.156 -23.359 1 91.5 404 GLY A CA 1
ATOM 3311 C C . GLY A 1 404 ? -2.898 -39.938 -24.703 1 91.5 404 GLY A C 1
ATOM 3312 O O . GLY A 1 404 ? -3.514 -40.875 -25.234 1 91.5 404 GLY A O 1
ATOM 3313 N N . SER A 1 405 ? -2.748 -38.75 -25.297 1 94.38 405 SER A N 1
ATOM 3314 C CA . SER A 1 405 ? -3.535 -38.438 -26.484 1 94.38 405 SER A CA 1
ATOM 3315 C C . SER A 1 405 ? -2.703 -37.688 -27.531 1 94.38 405 SER A C 1
ATOM 3317 O O . SER A 1 405 ? -2.264 -36.562 -27.281 1 94.38 405 SER A O 1
ATOM 3319 N N . GLU A 1 406 ? -2.594 -38.25 -28.672 1 95.25 406 GLU A N 1
ATOM 3320 C CA . GLU A 1 406 ? -1.888 -37.594 -29.766 1 95.25 406 GLU A CA 1
ATOM 3321 C C . GLU A 1 406 ? -2.654 -36.375 -30.266 1 95.25 406 GLU A C 1
ATOM 3323 O O . GLU A 1 406 ? -2.053 -35.375 -30.719 1 95.25 406 GLU A O 1
ATOM 3328 N N . GLU A 1 407 ? -3.922 -36.5 -30.141 1 95.69 407 GLU A N 1
ATOM 3329 C CA . GLU A 1 407 ? -4.75 -35.344 -30.516 1 95.69 407 GLU A CA 1
ATOM 3330 C C . GLU A 1 407 ? -4.406 -34.125 -29.672 1 95.69 407 GLU A C 1
ATOM 3332 O O . GLU A 1 407 ? -4.297 -33 -30.203 1 95.69 407 GLU A O 1
ATOM 3337 N N . ILE A 1 408 ? -4.246 -34.312 -28.438 1 96.75 408 ILE A N 1
ATOM 3338 C CA . ILE A 1 408 ? -3.887 -33.219 -27.531 1 96.75 408 ILE A CA 1
ATOM 3339 C C . ILE A 1 408 ? -2.508 -32.688 -27.906 1 96.75 408 ILE A C 1
ATOM 3341 O O . ILE A 1 408 ? -2.281 -31.469 -27.875 1 96.75 408 ILE A O 1
ATOM 3345 N N . THR A 1 409 ? -1.566 -33.531 -28.234 1 97.19 409 THR A N 1
ATOM 3346 C CA . THR A 1 409 ? -0.231 -33.125 -28.656 1 97.19 409 THR A CA 1
ATOM 3347 C C . THR A 1 409 ? -0.306 -32.219 -29.875 1 97.19 409 THR A C 1
ATOM 3349 O O . THR A 1 409 ? 0.371 -31.172 -29.922 1 97.19 409 THR A O 1
ATOM 3352 N N . GLU A 1 410 ? -1.131 -32.562 -30.75 1 97.25 410 GLU A N 1
ATOM 3353 C CA . GLU A 1 410 ? -1.277 -31.766 -31.969 1 97.25 410 GLU A CA 1
ATOM 3354 C C . GLU A 1 410 ? -1.91 -30.406 -31.672 1 97.25 410 GLU A C 1
ATOM 3356 O O . GLU A 1 410 ? -1.542 -29.406 -32.281 1 97.25 410 GLU A O 1
ATOM 3361 N N . ILE A 1 411 ? -2.873 -30.438 -30.828 1 97.38 411 ILE A N 1
ATOM 3362 C CA . ILE A 1 411 ? -3.48 -29.188 -30.406 1 97.38 411 ILE A CA 1
ATOM 3363 C C . ILE A 1 411 ? -2.42 -28.281 -29.781 1 97.38 411 ILE A C 1
ATOM 3365 O O . ILE A 1 411 ? -2.352 -27.094 -30.078 1 97.38 411 ILE A O 1
ATOM 3369 N N . GLY A 1 412 ? -1.62 -28.859 -28.891 1 97.94 412 GLY A N 1
ATOM 3370 C CA . GLY A 1 412 ? -0.534 -28.109 -28.281 1 97.94 412 GLY A CA 1
ATOM 3371 C C . GLY A 1 412 ? 0.437 -27.531 -29.281 1 97.94 412 GLY A C 1
ATOM 3372 O O . GLY A 1 412 ? 0.839 -26.375 -29.172 1 97.94 412 GLY A O 1
ATOM 3373 N N . ARG A 1 413 ? 0.814 -28.281 -30.281 1 97.75 413 ARG A N 1
ATOM 3374 C CA . ARG A 1 413 ? 1.729 -27.844 -31.312 1 97.75 413 ARG A CA 1
ATOM 3375 C C . ARG A 1 413 ? 1.104 -26.719 -32.156 1 97.75 413 ARG A C 1
ATOM 3377 O O . ARG A 1 413 ? 1.804 -25.812 -32.594 1 97.75 413 ARG A O 1
ATOM 3384 N N . ARG A 1 414 ? -0.18 -26.828 -32.312 1 97.81 414 ARG A N 1
ATOM 3385 C CA . ARG A 1 414 ? -0.872 -25.734 -33 1 97.81 414 ARG A CA 1
ATOM 3386 C C . ARG A 1 414 ? -0.729 -24.438 -32.219 1 97.81 414 ARG A C 1
ATOM 3388 O O . ARG A 1 414 ? -0.482 -23.375 -32.812 1 97.81 414 ARG A O 1
ATOM 3395 N N . PHE A 1 415 ? -0.955 -24.484 -30.938 1 98.12 415 PHE A N 1
ATOM 3396 C CA . PHE A 1 415 ? -0.788 -23.297 -30.109 1 98.12 415 PHE A CA 1
ATOM 3397 C C . PHE A 1 415 ? 0.625 -22.734 -30.25 1 98.12 415 PHE A C 1
ATOM 3399 O O . PHE A 1 415 ? 0.817 -21.516 -30.297 1 98.12 415 PHE A O 1
ATOM 3406 N N . VAL A 1 416 ? 1.642 -23.578 -30.281 1 98.06 416 VAL A N 1
ATOM 3407 C CA . VAL A 1 416 ? 3.025 -23.156 -30.469 1 98.06 416 VAL A CA 1
ATOM 3408 C C . VAL A 1 416 ? 3.168 -22.406 -31.781 1 98.06 416 VAL A C 1
ATOM 3410 O O . VAL A 1 416 ? 3.824 -21.359 -31.844 1 98.06 416 VAL A O 1
ATOM 3413 N N . ARG A 1 417 ? 2.566 -22.938 -32.812 1 98 417 ARG A N 1
ATOM 3414 C CA . ARG A 1 417 ? 2.633 -22.297 -34.125 1 98 417 ARG A CA 1
ATOM 3415 C C . ARG A 1 417 ? 2.008 -20.906 -34.094 1 98 417 ARG A C 1
ATOM 3417 O O . ARG A 1 417 ? 2.545 -19.969 -34.656 1 98 417 ARG A O 1
ATOM 3424 N N . ILE A 1 418 ? 0.905 -20.766 -33.406 1 97.88 418 ILE A N 1
ATOM 3425 C CA . ILE A 1 418 ? 0.238 -19.484 -33.281 1 97.88 418 ILE A CA 1
ATOM 3426 C C . ILE A 1 418 ? 1.163 -18.5 -32.562 1 97.88 418 ILE A C 1
ATOM 3428 O O . ILE A 1 418 ? 1.335 -17.359 -33.031 1 97.88 418 ILE A O 1
ATOM 3432 N N . GLU A 1 419 ? 1.776 -18.906 -31.5 1 98.19 419 GLU A N 1
ATOM 3433 C CA . GLU A 1 419 ? 2.674 -18.062 -30.719 1 98.19 419 GLU A CA 1
ATOM 3434 C C . GLU A 1 419 ? 3.898 -17.656 -31.531 1 98.19 419 GLU A C 1
ATOM 3436 O O . GLU A 1 419 ? 4.301 -16.5 -31.531 1 98.19 419 GLU A O 1
ATOM 3441 N N . GLN A 1 420 ? 4.426 -18.594 -32.281 1 97.56 420 GLN A N 1
ATOM 3442 C CA . GLN A 1 420 ? 5.617 -18.359 -33.094 1 97.56 420 GLN A CA 1
ATOM 3443 C C . GLN A 1 420 ? 5.32 -17.406 -34.25 1 97.56 420 GLN A C 1
ATOM 3445 O O . GLN A 1 420 ? 6.105 -16.484 -34.531 1 97.56 420 GLN A O 1
ATOM 3450 N N . GLU A 1 421 ? 4.234 -17.672 -34.875 1 97.38 421 GLU A N 1
ATOM 3451 C CA . GLU A 1 421 ? 3.857 -16.844 -36.031 1 97.38 421 GLU A CA 1
ATOM 3452 C C . GLU A 1 421 ? 3.562 -15.406 -35.562 1 97.38 421 GLU A C 1
ATOM 3454 O O . GLU A 1 421 ? 3.867 -14.453 -36.312 1 97.38 421 GLU A O 1
ATOM 3459 N N . ALA A 1 422 ? 3.008 -15.258 -34.438 1 97.56 422 ALA A N 1
ATOM 3460 C CA . ALA A 1 422 ? 2.674 -13.938 -33.875 1 97.56 422 ALA A CA 1
ATOM 3461 C C . ALA A 1 422 ? 3.934 -13.172 -33.5 1 97.56 422 ALA A C 1
ATOM 3463 O O . ALA A 1 422 ? 3.934 -11.938 -33.438 1 97.56 422 ALA A O 1
ATOM 3464 N N . ASN A 1 423 ? 5.02 -13.883 -33.156 1 97.31 423 ASN A N 1
ATOM 3465 C CA . ASN A 1 423 ? 6.242 -13.258 -32.656 1 97.31 423 ASN A CA 1
ATOM 3466 C C . ASN A 1 423 ? 7.465 -13.695 -33.469 1 97.31 423 ASN A C 1
ATOM 3468 O O . ASN A 1 423 ? 8.336 -14.391 -32.938 1 97.31 423 ASN A O 1
ATOM 3472 N N . PRO A 1 424 ? 7.57 -13.109 -34.625 1 94.38 424 PRO A N 1
ATOM 3473 C CA . PRO A 1 424 ? 8.734 -13.484 -35.438 1 94.38 424 PRO A CA 1
ATOM 3474 C C . PRO A 1 424 ? 10.055 -13.07 -34.781 1 94.38 424 PRO A C 1
ATOM 3476 O O . PRO A 1 424 ? 10.141 -12.008 -34.156 1 94.38 424 PRO A O 1
ATOM 3479 N N . GLY A 1 425 ? 11.086 -13.867 -34.875 1 92.5 425 GLY A N 1
ATOM 3480 C CA . GLY A 1 425 ? 12.398 -13.578 -34.344 1 92.5 425 GLY A CA 1
ATOM 3481 C C . GLY A 1 425 ? 12.562 -14.008 -32.906 1 92.5 425 GLY A C 1
ATOM 3482 O O . GLY A 1 425 ? 13.609 -13.781 -32.281 1 92.5 425 GLY A O 1
ATOM 3483 N N . VAL A 1 426 ? 11.531 -14.555 -32.375 1 96.19 426 VAL A N 1
ATOM 3484 C CA . VAL A 1 426 ? 11.547 -15.039 -31 1 96.19 426 VAL A CA 1
ATOM 3485 C C . VAL A 1 426 ? 11.523 -16.562 -30.984 1 96.19 426 VAL A C 1
ATOM 3487 O O . VAL A 1 426 ? 10.844 -17.188 -31.812 1 96.19 426 VAL A O 1
ATOM 3490 N N . LEU A 1 427 ? 12.328 -17.172 -30.141 1 97.06 427 LEU A N 1
ATOM 3491 C CA . LEU A 1 427 ? 12.312 -18.609 -29.953 1 97.06 427 LEU A CA 1
ATOM 3492 C C . LEU A 1 427 ? 11.68 -18.984 -28.625 1 97.06 427 LEU A C 1
ATOM 3494 O O . LEU A 1 427 ? 12.141 -18.547 -27.562 1 97.06 427 LEU A O 1
ATOM 3498 N N . PHE A 1 428 ? 10.625 -19.734 -28.734 1 98.12 428 PHE A N 1
ATOM 3499 C CA . PHE A 1 428 ? 10.008 -20.266 -27.516 1 98.12 428 PHE A CA 1
ATOM 3500 C C . PHE A 1 428 ? 10.594 -21.625 -27.172 1 98.12 428 PHE A C 1
ATOM 3502 O O . PHE A 1 428 ? 10.883 -22.438 -28.047 1 98.12 428 PHE A O 1
ATOM 3509 N N . PHE A 1 429 ? 10.812 -21.844 -25.891 1 97.88 429 PHE A N 1
ATOM 3510 C CA . PHE A 1 429 ? 11.398 -23.125 -25.516 1 97.88 429 PHE A CA 1
ATOM 3511 C C . PHE A 1 429 ? 10.773 -23.641 -24.219 1 97.88 429 PHE A C 1
ATOM 3513 O O . PHE A 1 429 ? 10.312 -22.844 -23.391 1 97.88 429 PHE A O 1
ATOM 3520 N N . ASP A 1 430 ? 10.703 -24.969 -24.062 1 97.75 430 ASP A N 1
ATOM 3521 C CA . ASP A 1 430 ? 10.25 -25.641 -22.844 1 97.75 430 ASP A CA 1
ATOM 3522 C C . ASP A 1 430 ? 11.422 -26.016 -21.953 1 97.75 430 ASP A C 1
ATOM 3524 O O . ASP A 1 430 ? 12.578 -25.984 -22.391 1 97.75 430 ASP A O 1
ATOM 3528 N N . ILE A 1 431 ? 11.141 -26.297 -20.688 1 97.25 431 ILE A N 1
ATOM 3529 C CA . ILE A 1 431 ? 12.195 -26.609 -19.734 1 97.25 431 ILE A CA 1
ATOM 3530 C C . ILE A 1 431 ? 11.977 -28.016 -19.172 1 97.25 431 ILE A C 1
ATOM 3532 O O . ILE A 1 431 ? 10.914 -28.297 -18.609 1 97.25 431 ILE A O 1
ATOM 3536 N N . GLY A 1 432 ? 12.938 -28.844 -19.391 1 96.19 432 GLY A N 1
ATOM 3537 C CA . GLY A 1 432 ? 12.906 -30.156 -18.734 1 96.19 432 GLY A CA 1
ATOM 3538 C C . GLY A 1 432 ? 13.445 -30.125 -17.328 1 96.19 432 GLY A C 1
ATOM 3539 O O . GLY A 1 432 ? 14.648 -29.938 -17.109 1 96.19 432 GLY A O 1
ATOM 3540 N N . TYR A 1 433 ? 12.602 -30.281 -16.391 1 93.75 433 TYR A N 1
ATOM 3541 C CA . TYR A 1 433 ? 12.914 -30.219 -14.969 1 93.75 433 TYR A CA 1
ATOM 3542 C C . TYR A 1 433 ? 12.195 -31.312 -14.188 1 93.75 433 TYR A C 1
ATOM 3544 O O . TYR A 1 433 ? 10.992 -31.516 -14.375 1 93.75 433 TYR A O 1
ATOM 3552 N N . GLN A 1 434 ? 12.945 -32 -13.414 1 91.94 434 GLN A N 1
ATOM 3553 C CA . GLN A 1 434 ? 12.344 -33.031 -12.555 1 91.94 434 GLN A CA 1
ATOM 3554 C C . GLN A 1 434 ? 13.164 -33.25 -11.289 1 91.94 434 GLN A C 1
ATOM 3556 O O . GLN A 1 434 ? 14.391 -33.344 -11.352 1 91.94 434 GLN A O 1
ATOM 3561 N N . ILE A 1 435 ? 12.492 -33.125 -10.188 1 88.38 435 ILE A N 1
ATOM 3562 C CA . ILE A 1 435 ? 13.203 -33.406 -8.945 1 88.38 435 ILE A CA 1
ATOM 3563 C C . ILE A 1 435 ? 12.25 -34.094 -7.949 1 88.38 435 ILE A C 1
ATOM 3565 O O . ILE A 1 435 ? 12.695 -34.781 -7.035 1 88.38 435 ILE A O 1
ATOM 3569 N N . GLU A 1 436 ? 11.062 -33.906 -8.297 1 82.12 436 GLU A N 1
ATOM 3570 C CA . GLU A 1 436 ? 10.094 -34.438 -7.336 1 82.12 436 GLU A CA 1
ATOM 3571 C C . GLU A 1 436 ? 9.68 -35.844 -7.688 1 82.12 436 GLU A C 1
ATOM 3573 O O . GLU A 1 436 ? 9.977 -36.344 -8.781 1 82.12 436 GLU A O 1
ATOM 3578 N N . LYS A 1 437 ? 9.195 -36.562 -6.875 1 83.38 437 LYS A N 1
ATOM 3579 C CA . LYS A 1 437 ? 8.805 -37.938 -7.055 1 83.38 437 LYS A CA 1
ATOM 3580 C C . LYS A 1 437 ? 7.375 -38.062 -7.578 1 83.38 437 LYS A C 1
ATOM 3582 O O . LYS A 1 437 ? 7.133 -37.906 -8.781 1 83.38 437 LYS A O 1
ATOM 3587 N N . HIS A 1 438 ? 6.504 -37.875 -6.793 1 82.19 438 HIS A N 1
ATOM 3588 C CA . HIS A 1 438 ? 5.113 -38.094 -7.168 1 82.19 438 HIS A CA 1
ATOM 3589 C C . HIS A 1 438 ? 4.566 -36.938 -7.969 1 82.19 438 HIS A C 1
ATOM 3591 O O . HIS A 1 438 ? 3.85 -37.125 -8.953 1 82.19 438 HIS A O 1
ATOM 3597 N N . ALA A 1 439 ? 4.938 -35.781 -7.699 1 84 439 ALA A N 1
ATOM 3598 C CA . ALA A 1 439 ? 4.402 -34.562 -8.344 1 84 439 ALA A CA 1
ATOM 3599 C C . ALA A 1 439 ? 4.844 -34.5 -9.805 1 84 439 ALA A C 1
ATOM 3601 O O . ALA A 1 439 ? 4.152 -33.906 -10.633 1 84 439 ALA A O 1
ATOM 3602 N N . ASP A 1 440 ? 5.871 -35.156 -10.117 1 90.19 440 ASP A N 1
ATOM 3603 C CA . ASP A 1 440 ? 6.43 -35.062 -11.469 1 90.19 440 ASP A CA 1
ATOM 3604 C C . ASP A 1 440 ? 5.609 -35.875 -12.461 1 90.19 440 ASP A C 1
ATOM 3606 O O . ASP A 1 440 ? 5.785 -35.75 -13.68 1 90.19 440 ASP A O 1
ATOM 3610 N N . ASN A 1 441 ? 4.758 -36.688 -11.969 1 90.56 441 ASN A N 1
ATOM 3611 C CA . ASN A 1 441 ? 3.852 -37.375 -12.891 1 90.56 441 ASN A CA 1
ATOM 3612 C C . ASN A 1 441 ? 3.078 -36.375 -13.75 1 90.56 441 ASN A C 1
ATOM 3614 O O . ASN A 1 441 ? 2.912 -36.594 -14.953 1 90.56 441 ASN A O 1
ATOM 3618 N N . ILE A 1 442 ? 2.723 -35.312 -13.109 1 89.69 442 ILE A N 1
ATOM 3619 C CA . ILE A 1 442 ? 1.926 -34.312 -13.82 1 89.69 442 ILE A CA 1
ATOM 3620 C C . ILE A 1 442 ? 2.83 -33.469 -14.727 1 89.69 442 ILE A C 1
ATOM 3622 O O . ILE A 1 442 ? 2.35 -32.781 -15.617 1 89.69 442 ILE A O 1
ATOM 3626 N N . ASN A 1 443 ? 4.086 -33.562 -14.484 1 93.44 443 ASN A N 1
ATOM 3627 C CA . ASN A 1 443 ? 5.051 -32.781 -15.242 1 93.44 443 ASN A CA 1
ATOM 3628 C C . ASN A 1 443 ? 5.484 -33.5 -16.516 1 93.44 443 ASN A C 1
ATOM 3630 O O . ASN A 1 443 ? 6.148 -32.906 -17.375 1 93.44 443 ASN A O 1
ATOM 3634 N N . ARG A 1 444 ? 5.129 -34.75 -16.641 1 95.19 444 ARG A N 1
ATOM 3635 C CA . ARG A 1 444 ? 5.469 -35.531 -17.828 1 95.19 444 ARG A CA 1
ATOM 3636 C C . ARG A 1 444 ? 4.633 -35.094 -19.031 1 95.19 444 ARG A C 1
ATOM 3638 O O . ARG A 1 444 ? 3.418 -34.938 -18.906 1 95.19 444 ARG A O 1
ATOM 3645 N N . ARG A 1 445 ? 5.297 -34.969 -20.188 1 96.56 445 ARG A N 1
ATOM 3646 C CA . ARG A 1 445 ? 4.57 -34.531 -21.375 1 96.56 445 ARG A CA 1
ATOM 3647 C C . ARG A 1 445 ? 5.363 -34.844 -22.641 1 96.56 445 ARG A C 1
ATOM 3649 O O . ARG A 1 445 ? 6.578 -35.031 -22.594 1 96.56 445 ARG A O 1
ATOM 3656 N N . LYS A 1 446 ? 4.668 -34.875 -23.734 1 96.5 446 LYS A N 1
ATOM 3657 C CA . LYS A 1 446 ? 5.336 -35 -25.016 1 96.5 446 LYS A CA 1
ATOM 3658 C C . LYS A 1 446 ? 6.02 -33.688 -25.422 1 96.5 446 LYS A C 1
ATOM 3660 O O . LYS A 1 446 ? 5.785 -32.656 -24.812 1 96.5 446 LYS A O 1
ATOM 3665 N N . SER A 1 447 ? 6.91 -33.812 -26.344 1 96.12 447 SER A N 1
ATOM 3666 C CA . SER A 1 447 ? 7.574 -32.625 -26.875 1 96.12 447 SER A CA 1
ATOM 3667 C C . SER A 1 447 ? 6.609 -31.766 -27.672 1 96.12 447 SER A C 1
ATOM 3669 O O . SER A 1 447 ? 6.246 -32.125 -28.797 1 96.12 447 SER A O 1
ATOM 3671 N N . ILE A 1 448 ? 6.242 -30.703 -27.141 1 96.69 448 ILE A N 1
ATOM 3672 C CA . ILE A 1 448 ? 5.301 -29.797 -27.781 1 96.69 448 ILE A CA 1
ATOM 3673 C C . ILE A 1 448 ? 6.062 -28.641 -28.422 1 96.69 448 ILE A C 1
ATOM 3675 O O . ILE A 1 448 ? 5.797 -28.281 -29.578 1 96.69 448 ILE A O 1
ATOM 3679 N N . TYR A 1 449 ? 7 -28.109 -27.781 1 97.31 449 TYR A N 1
ATOM 3680 C CA . TYR A 1 449 ? 7.867 -27.062 -28.312 1 97.31 449 TYR A CA 1
ATOM 3681 C C . TYR A 1 449 ? 9.078 -27.672 -29.016 1 97.31 449 TYR A C 1
ATOM 3683 O O . TYR A 1 449 ? 9.586 -28.703 -28.594 1 97.31 449 TYR A O 1
ATOM 3691 N N . ASP A 1 450 ? 9.625 -26.969 -29.922 1 95.44 450 ASP A N 1
ATOM 3692 C CA . ASP A 1 450 ? 10.766 -27.469 -30.688 1 95.44 450 ASP A CA 1
ATOM 3693 C C . ASP A 1 450 ? 12.055 -27.359 -29.875 1 95.44 450 ASP A C 1
ATOM 3695 O O . ASP A 1 450 ? 12.945 -28.203 -30.016 1 95.44 450 ASP A O 1
ATOM 3699 N N . TYR A 1 451 ? 12.172 -26.344 -29.172 1 96.88 451 TYR A N 1
ATOM 3700 C CA . TYR A 1 451 ? 13.391 -26.109 -28.406 1 96.88 451 TYR A CA 1
ATOM 3701 C C . TYR A 1 451 ? 13.188 -26.484 -26.938 1 96.88 451 TYR A C 1
ATOM 3703 O O . TYR A 1 451 ? 12.102 -26.297 -26.375 1 96.88 451 TYR A O 1
ATOM 3711 N N . GLU A 1 452 ? 14.227 -27.094 -26.344 1 97.5 452 GLU A N 1
ATOM 3712 C CA . GLU A 1 452 ? 14.148 -27.578 -24.969 1 97.5 452 GLU A CA 1
ATOM 3713 C C . GLU A 1 452 ? 15.43 -27.25 -24.203 1 97.5 452 GLU A C 1
ATOM 3715 O O . GLU A 1 452 ? 16.531 -27.359 -24.734 1 97.5 452 GLU A O 1
ATOM 3720 N N . LEU A 1 453 ? 15.273 -26.734 -23.016 1 97.62 453 LEU A N 1
ATOM 3721 C CA . LEU A 1 453 ? 16.391 -26.625 -22.078 1 97.62 453 LEU A CA 1
ATOM 3722 C C . LEU A 1 453 ? 16.312 -27.719 -21.016 1 97.62 453 LEU A C 1
ATOM 3724 O O . LEU A 1 453 ? 15.578 -27.578 -20.031 1 97.62 453 LEU A O 1
ATOM 3728 N N . PRO A 1 454 ? 17.047 -28.766 -21.188 1 96.75 454 PRO A N 1
ATOM 3729 C CA . PRO A 1 454 ? 17.047 -29.812 -20.172 1 96.75 454 PRO A CA 1
ATOM 3730 C C . PRO A 1 454 ? 17.938 -29.5 -18.969 1 96.75 454 PRO A C 1
ATOM 3732 O O . PRO A 1 454 ? 19.109 -29.172 -19.141 1 96.75 454 PRO A O 1
ATOM 3735 N N . ILE A 1 455 ? 17.422 -29.594 -17.859 1 95.94 455 ILE A N 1
ATOM 3736 C CA . ILE A 1 455 ? 18.188 -29.469 -16.625 1 95.94 455 ILE A CA 1
ATOM 3737 C C . ILE A 1 455 ? 18.312 -30.844 -15.953 1 95.94 455 ILE A C 1
ATOM 3739 O O . ILE A 1 455 ? 17.359 -31.312 -15.336 1 95.94 455 ILE A O 1
ATOM 3743 N N . LEU A 1 456 ? 19.469 -31.422 -16.094 1 93.69 456 LEU A N 1
ATOM 3744 C CA . LEU A 1 456 ? 19.734 -32.781 -15.625 1 93.69 456 LEU A CA 1
ATOM 3745 C C . LEU A 1 456 ? 18.641 -33.75 -16.062 1 93.69 456 LEU A C 1
ATOM 3747 O O . LEU A 1 456 ? 18.141 -34.531 -15.266 1 93.69 456 LEU A O 1
ATOM 3751 N N . SER A 1 457 ? 18.188 -33.531 -17.219 1 94.69 457 SER A N 1
ATOM 3752 C CA . SER A 1 457 ? 17.203 -34.375 -17.922 1 94.69 457 SER A CA 1
ATOM 3753 C C . SER A 1 457 ? 17.703 -34.75 -19.312 1 94.69 457 SER A C 1
ATOM 3755 O O . SER A 1 457 ? 18.391 -33.969 -19.969 1 94.69 457 SER A O 1
ATOM 3757 N N . TRP A 1 458 ? 17.438 -35.969 -19.625 1 95.12 458 TRP A N 1
ATOM 3758 C CA . TRP A 1 458 ? 17.766 -36.375 -20.984 1 95.12 458 TRP A CA 1
ATOM 3759 C C . TRP A 1 458 ? 16.828 -35.75 -22 1 95.12 458 TRP A C 1
ATOM 3761 O O . TRP A 1 458 ? 15.617 -35.656 -21.75 1 95.12 458 TRP A O 1
ATOM 3771 N N . SER A 1 459 ? 17.328 -35.281 -23.062 1 94.94 459 SER A N 1
ATOM 3772 C CA . SER A 1 459 ? 16.484 -34.625 -24.078 1 94.94 459 SER A CA 1
ATOM 3773 C C . SER A 1 459 ? 16.469 -35.438 -25.375 1 94.94 459 SER A C 1
ATOM 3775 O O . SER A 1 459 ? 17.516 -35.875 -25.844 1 94.94 459 SER A O 1
ATOM 3777 N N . GLU A 1 460 ? 15.352 -35.562 -25.859 1 90.62 460 GLU A N 1
ATOM 3778 C CA . GLU A 1 460 ? 15.188 -36.188 -27.172 1 90.62 460 GLU A CA 1
ATOM 3779 C C . GLU A 1 460 ? 14.969 -35.156 -28.266 1 90.62 460 GLU A C 1
ATOM 3781 O O . GLU A 1 460 ? 14.742 -35.531 -29.422 1 90.62 460 GLU A O 1
ATOM 3786 N N . SER A 1 461 ? 15.055 -33.969 -27.891 1 91.62 461 SER A N 1
ATOM 3787 C CA . SER A 1 461 ? 14.836 -32.875 -28.844 1 91.62 461 SER A CA 1
ATOM 3788 C C . SER A 1 461 ? 16.031 -32.719 -29.766 1 91.62 461 SER A C 1
ATOM 3790 O O . SER A 1 461 ? 17.172 -32.938 -29.359 1 91.62 461 SER A O 1
ATOM 3792 N N . LYS A 1 462 ? 15.742 -32.219 -30.969 1 88.44 462 LYS A N 1
ATOM 3793 C CA . LYS A 1 462 ? 16.828 -31.922 -31.891 1 88.44 462 LYS A CA 1
ATOM 3794 C C . LYS A 1 462 ? 17.438 -30.547 -31.594 1 88.44 462 LYS A C 1
ATOM 3796 O O . LYS A 1 462 ? 18.562 -30.266 -32.031 1 88.44 462 LYS A O 1
ATOM 3801 N N . HIS A 1 463 ? 16.688 -29.766 -30.938 1 93.38 463 HIS A N 1
ATOM 3802 C CA . HIS A 1 463 ? 17.141 -28.406 -30.641 1 93.38 463 HIS A CA 1
ATOM 3803 C C . HIS A 1 463 ? 17.266 -28.188 -29.141 1 93.38 463 HIS A C 1
ATOM 3805 O O . HIS A 1 463 ? 16.453 -27.5 -28.531 1 93.38 463 HIS A O 1
ATOM 3811 N N . MET A 1 464 ? 18.328 -28.641 -28.625 1 94.31 464 MET A N 1
ATOM 3812 C CA . MET A 1 464 ? 18.609 -28.547 -27.188 1 94.31 464 MET A CA 1
ATOM 3813 C C . MET A 1 464 ? 19.359 -27.25 -26.875 1 94.31 464 MET A C 1
ATOM 3815 O O . MET A 1 464 ? 20.297 -26.891 -27.578 1 94.31 464 MET A O 1
ATOM 3819 N N . LEU A 1 465 ? 18.891 -26.578 -25.875 1 95.69 465 LEU A N 1
ATOM 3820 C CA . LEU A 1 465 ? 19.578 -25.391 -25.375 1 95.69 465 LEU A CA 1
ATOM 3821 C C . LEU A 1 465 ? 20.422 -25.719 -24.156 1 95.69 465 LEU A C 1
ATOM 3823 O O . LEU A 1 465 ? 20.188 -26.719 -23.469 1 95.69 465 LEU A O 1
ATOM 3827 N N . ALA A 1 466 ? 21.469 -24.922 -23.969 1 95 466 ALA A N 1
ATOM 3828 C CA . ALA A 1 466 ? 22.312 -24.984 -22.766 1 95 466 ALA A CA 1
ATOM 3829 C C . ALA A 1 466 ? 22.328 -23.641 -22.031 1 95 466 ALA A C 1
ATOM 3831 O O . ALA A 1 466 ? 22.141 -22.594 -22.656 1 95 466 ALA A O 1
ATOM 3832 N N . LEU A 1 467 ? 22.531 -23.719 -20.828 1 94.62 467 LEU A N 1
ATOM 3833 C CA . LEU A 1 467 ? 22.469 -22.516 -20.016 1 94.62 467 LEU A CA 1
ATOM 3834 C C . LEU A 1 467 ? 23.578 -21.531 -20.422 1 94.62 467 LEU A C 1
ATOM 3836 O O . LEU A 1 467 ? 23.391 -20.312 -20.359 1 94.62 467 LEU A O 1
ATOM 3840 N N . ASP A 1 468 ? 24.703 -22.016 -20.766 1 89.44 468 ASP A N 1
ATOM 3841 C CA . ASP A 1 468 ? 25.812 -21.141 -21.109 1 89.44 468 ASP A CA 1
ATOM 3842 C C . ASP A 1 468 ? 25.609 -20.5 -22.484 1 89.44 468 ASP A C 1
ATOM 3844 O O . ASP A 1 468 ? 26.328 -19.562 -22.859 1 89.44 468 ASP A O 1
ATOM 3848 N N . ASP A 1 469 ? 24.594 -20.984 -23.172 1 92.75 469 ASP A N 1
ATOM 3849 C CA . ASP A 1 469 ? 24.188 -20.359 -24.438 1 92.75 469 ASP A CA 1
ATOM 3850 C C . ASP A 1 469 ? 23.281 -19.156 -24.203 1 92.75 469 ASP A C 1
ATOM 3852 O O . ASP A 1 469 ? 23.141 -18.297 -25.078 1 92.75 469 ASP A O 1
ATOM 3856 N N . ILE A 1 470 ? 22.719 -19.047 -23.094 1 96.69 470 ILE A N 1
ATOM 3857 C CA . ILE A 1 470 ? 21.688 -18.047 -22.812 1 96.69 470 ILE A CA 1
ATOM 3858 C C . ILE A 1 470 ? 22.344 -16.828 -22.172 1 96.69 470 ILE A C 1
ATOM 3860 O O . ILE A 1 470 ? 22.984 -16.938 -21.125 1 96.69 470 ILE A O 1
ATOM 3864 N N . MET A 1 471 ? 22.125 -15.719 -22.812 1 95.31 471 MET A N 1
ATOM 3865 C CA . MET A 1 471 ? 22.578 -14.438 -22.281 1 95.31 471 MET A CA 1
ATOM 3866 C C . MET A 1 471 ? 21.422 -13.648 -21.703 1 95.31 471 MET A C 1
ATOM 3868 O O . MET A 1 471 ? 20.281 -13.781 -22.156 1 95.31 471 MET A O 1
ATOM 3872 N N . VAL A 1 472 ? 21.688 -12.859 -20.672 1 95.44 472 VAL A N 1
ATOM 3873 C CA . VAL A 1 472 ? 20.656 -12.023 -20.047 1 95.44 472 VAL A CA 1
ATOM 3874 C C . VAL A 1 472 ? 21.109 -10.562 -20.047 1 95.44 472 VAL A C 1
ATOM 3876 O O . VAL A 1 472 ? 22.281 -10.266 -19.844 1 95.44 472 VAL A O 1
ATOM 3879 N N . SER A 1 473 ? 20.25 -9.688 -20.312 1 92 473 SER A N 1
ATOM 3880 C CA . SER A 1 473 ? 20.469 -8.242 -20.25 1 92 473 SER A CA 1
ATOM 3881 C C . SER A 1 473 ? 19.203 -7.508 -19.828 1 92 473 SER A C 1
ATOM 3883 O O . SER A 1 473 ? 18.125 -8.094 -19.797 1 92 473 SER A O 1
ATOM 3885 N N . VAL A 1 474 ? 19.328 -6.324 -19.375 1 89.12 474 VAL A N 1
ATOM 3886 C CA . VAL A 1 474 ? 18.188 -5.484 -19.031 1 89.12 474 VAL A CA 1
ATOM 3887 C C . VAL A 1 474 ? 18.078 -4.332 -20.016 1 89.12 474 VAL A C 1
ATOM 3889 O O . VAL A 1 474 ? 19.047 -3.617 -20.266 1 89.12 474 VAL A O 1
ATOM 3892 N N . ARG A 1 475 ? 17 -4.266 -20.609 1 81.25 475 ARG A N 1
ATOM 3893 C CA . ARG A 1 475 ? 16.672 -3.17 -21.516 1 81.25 475 ARG A CA 1
ATOM 3894 C C . ARG A 1 475 ? 15.398 -2.461 -21.078 1 81.25 475 ARG A C 1
ATOM 3896 O O . ARG A 1 475 ? 14.312 -3.041 -21.125 1 81.25 475 ARG A O 1
ATOM 3903 N N . GLY A 1 476 ? 15.594 -1.245 -20.703 1 73.94 476 GLY A N 1
ATOM 3904 C CA . GLY A 1 476 ? 14.445 -0.611 -20.062 1 73.94 476 GLY A CA 1
ATOM 3905 C C . GLY A 1 476 ? 14.031 -1.287 -18.766 1 73.94 476 GLY A C 1
ATOM 3906 O O . GLY A 1 476 ? 14.836 -1.429 -17.844 1 73.94 476 GLY A O 1
ATOM 3907 N N . GLU A 1 477 ? 12.773 -1.699 -18.766 1 77.62 477 GLU A N 1
ATOM 3908 C CA . GLU A 1 477 ? 12.273 -2.377 -17.562 1 77.62 477 GLU A CA 1
ATOM 3909 C C . GLU A 1 477 ? 12.094 -3.871 -17.812 1 77.62 477 GLU A C 1
ATOM 3911 O O . GLU A 1 477 ? 11.438 -4.562 -17.031 1 77.62 477 GLU A O 1
ATOM 3916 N N . GLU A 1 478 ? 12.789 -4.309 -18.891 1 87.88 478 GLU A N 1
ATOM 3917 C CA . GLU A 1 478 ? 12.57 -5.707 -19.266 1 87.88 478 GLU A CA 1
ATOM 3918 C C . GLU A 1 478 ? 13.875 -6.5 -19.219 1 87.88 478 GLU A C 1
ATOM 3920 O O . GLU A 1 478 ? 14.922 -6.004 -19.625 1 87.88 478 GLU A O 1
ATOM 3925 N N . LEU A 1 479 ? 13.828 -7.625 -18.625 1 93.94 479 LEU A N 1
ATOM 3926 C CA . LEU A 1 479 ? 14.906 -8.602 -18.719 1 93.94 479 LEU A CA 1
ATOM 3927 C C . LEU A 1 479 ? 14.836 -9.367 -20.047 1 93.94 479 LEU A C 1
ATOM 3929 O O . LEU A 1 479 ? 13.812 -9.969 -20.359 1 93.94 479 LEU A O 1
ATOM 3933 N N . LEU A 1 480 ? 15.906 -9.336 -20.766 1 94.25 480 LEU A N 1
ATOM 3934 C CA . LEU A 1 480 ? 15.938 -9.969 -22.078 1 94.25 480 LEU A CA 1
ATOM 3935 C C . LEU A 1 480 ? 16.875 -11.164 -22.094 1 94.25 480 LEU A C 1
ATOM 3937 O O . LEU A 1 480 ? 18.031 -11.055 -21.656 1 94.25 480 LEU A O 1
ATOM 3941 N N . LEU A 1 481 ? 16.359 -12.297 -22.547 1 96.69 481 LEU A N 1
ATOM 3942 C CA . LEU A 1 481 ? 17.188 -13.477 -22.781 1 96.69 481 LEU A CA 1
ATOM 3943 C C . LEU A 1 481 ? 17.422 -13.68 -24.266 1 96.69 481 LEU A C 1
ATOM 3945 O O . LEU A 1 481 ? 16.5 -13.5 -25.078 1 96.69 481 LEU A O 1
ATOM 3949 N N . HIS A 1 482 ? 18.594 -13.992 -24.672 1 94.81 482 HIS A N 1
ATOM 3950 C CA . HIS A 1 482 ? 18.828 -14.359 -26.062 1 94.81 482 HIS A CA 1
ATOM 3951 C C . HIS A 1 482 ? 19.859 -15.477 -26.172 1 94.81 482 HIS A C 1
ATOM 3953 O O . HIS A 1 482 ? 20.656 -15.688 -25.266 1 94.81 482 HIS A O 1
ATOM 3959 N N . SER A 1 483 ? 19.734 -16.266 -27.219 1 95.94 483 SER A N 1
ATOM 3960 C CA . SER A 1 483 ? 20.656 -17.359 -27.5 1 95.94 483 SER A CA 1
ATOM 3961 C C . SER A 1 483 ? 21.844 -16.859 -28.328 1 95.94 483 SER A C 1
ATOM 3963 O O . SER A 1 483 ? 21.672 -16.156 -29.328 1 95.94 483 SER A O 1
ATOM 3965 N N . VAL A 1 484 ? 23.016 -17.25 -27.859 1 91.38 484 VAL A N 1
ATOM 3966 C CA . VAL A 1 484 ? 24.203 -16.938 -28.625 1 91.38 484 VAL A CA 1
ATOM 3967 C C . VAL A 1 484 ? 24.234 -17.766 -29.906 1 91.38 484 VAL A C 1
ATOM 3969 O O . VAL A 1 484 ? 24.5 -17.234 -30.984 1 91.38 484 VAL A O 1
ATOM 3972 N N . LYS A 1 485 ? 23.859 -18.953 -29.812 1 91.12 485 LYS A N 1
ATOM 3973 C CA . LYS A 1 485 ? 23.891 -19.922 -30.906 1 91.12 485 LYS A CA 1
ATOM 3974 C C . LYS A 1 485 ? 22.938 -19.531 -32.031 1 91.12 485 LYS A C 1
ATOM 3976 O O . LYS A 1 485 ? 23.297 -19.562 -33.188 1 91.12 485 LYS A O 1
ATOM 3981 N N . TYR A 1 486 ? 21.766 -19.094 -31.656 1 93.12 486 TYR A N 1
ATOM 3982 C CA . TYR A 1 486 ? 20.719 -18.875 -32.656 1 93.12 486 TYR A CA 1
ATOM 3983 C C . TYR A 1 486 ? 20.562 -17.375 -32.938 1 93.12 486 TYR A C 1
ATOM 3985 O O . TYR A 1 486 ? 19.953 -17 -33.969 1 93.12 486 TYR A O 1
ATOM 3993 N N . GLY A 1 487 ? 21.062 -16.562 -32.094 1 91.31 487 GLY A N 1
ATOM 3994 C CA . GLY A 1 487 ? 20.984 -15.117 -32.281 1 91.31 487 GLY A CA 1
ATOM 3995 C C . GLY A 1 487 ? 19.562 -14.586 -32.188 1 91.31 487 GLY A C 1
ATOM 3996 O O . GLY A 1 487 ? 19.203 -13.641 -32.875 1 91.31 487 GLY A O 1
ATOM 3997 N N . LYS A 1 488 ? 18.75 -15.203 -31.422 1 94.81 488 LYS A N 1
ATOM 3998 C CA . LYS A 1 488 ? 17.344 -14.805 -31.281 1 94.81 488 LYS A CA 1
ATOM 3999 C C . LYS A 1 488 ? 16.953 -14.664 -29.812 1 94.81 488 LYS A C 1
ATOM 4001 O O . LYS A 1 488 ? 17.625 -15.227 -28.938 1 94.81 488 LYS A O 1
ATOM 4006 N N . ARG A 1 489 ? 15.883 -13.875 -29.578 1 96.12 489 ARG A N 1
ATOM 4007 C CA . ARG A 1 489 ? 15.336 -13.75 -28.234 1 96.12 489 ARG A CA 1
ATOM 4008 C C . ARG A 1 489 ? 14.734 -15.07 -27.766 1 96.12 489 ARG A C 1
ATOM 4010 O O . ARG A 1 489 ? 14.109 -15.789 -28.547 1 96.12 489 ARG A O 1
ATOM 4017 N N . LEU A 1 490 ? 14.977 -15.375 -26.562 1 97.5 490 LEU A N 1
ATOM 4018 C CA . LEU A 1 490 ? 14.445 -16.594 -25.953 1 97.5 490 LEU A CA 1
ATOM 4019 C C . LEU A 1 490 ? 13.328 -16.281 -24.969 1 97.5 490 LEU A C 1
ATOM 4021 O O . LEU A 1 490 ? 13.461 -15.367 -24.156 1 97.5 490 LEU A O 1
ATOM 4025 N N . ILE A 1 491 ? 12.227 -16.969 -25.062 1 98 491 ILE A N 1
ATOM 4026 C CA . ILE A 1 491 ? 11.125 -16.875 -24.109 1 98 491 ILE A CA 1
ATOM 4027 C C . ILE A 1 491 ? 10.781 -18.266 -23.578 1 98 491 ILE A C 1
ATOM 4029 O O . ILE A 1 491 ? 10.328 -19.125 -24.344 1 98 491 ILE A O 1
ATOM 4033 N N . PRO A 1 492 ? 10.969 -18.469 -22.328 1 97.81 492 PRO A N 1
ATOM 4034 C CA . PRO A 1 492 ? 10.57 -19.766 -21.766 1 97.81 492 PRO A CA 1
ATOM 4035 C C . PRO A 1 492 ? 9.055 -19.953 -21.703 1 97.81 492 PRO A C 1
ATOM 4037 O O . PRO A 1 492 ? 8.328 -18.984 -21.453 1 97.81 492 PRO A O 1
ATOM 4040 N N . LYS A 1 493 ? 8.594 -21.109 -21.922 1 97.44 493 LYS A N 1
ATOM 4041 C CA . LYS A 1 493 ? 7.195 -21.531 -21.797 1 97.44 493 LYS A CA 1
ATOM 4042 C C . LYS A 1 493 ? 7.086 -22.922 -21.203 1 97.44 493 LYS A C 1
ATOM 4044 O O . LYS A 1 493 ? 7.512 -23.906 -21.828 1 97.44 493 LYS A O 1
ATOM 4049 N N . LEU A 1 494 ? 6.457 -23 -20.094 1 96.44 494 LEU A N 1
ATOM 4050 C CA . LEU A 1 494 ? 6.254 -24.312 -19.484 1 96.44 494 LEU A CA 1
ATOM 4051 C C . LEU A 1 494 ? 4.949 -24.938 -19.953 1 96.44 494 LEU A C 1
ATOM 4053 O O . LEU A 1 494 ? 3.867 -24.422 -19.656 1 96.44 494 LEU A O 1
ATOM 4057 N N . ALA A 1 495 ? 5.07 -26.016 -20.625 1 96.44 495 ALA A N 1
ATOM 4058 C CA . ALA A 1 495 ? 3.875 -26.75 -21.031 1 96.44 495 ALA A CA 1
ATOM 4059 C C . ALA A 1 495 ? 3.395 -27.672 -19.922 1 96.44 495 ALA A C 1
ATOM 4061 O O . ALA A 1 495 ? 3.154 -28.859 -20.141 1 96.44 495 ALA A O 1
ATOM 4062 N N . SER A 1 496 ? 3.318 -27.094 -18.734 1 93.19 496 SER A N 1
ATOM 4063 C CA . SER A 1 496 ? 2.916 -27.812 -17.531 1 93.19 496 SER A CA 1
ATOM 4064 C C . SER A 1 496 ? 2.352 -26.859 -16.484 1 93.19 496 SER A C 1
ATOM 4066 O O . SER A 1 496 ? 2.783 -25.719 -16.391 1 93.19 496 SER A O 1
ATOM 4068 N N . ALA A 1 497 ? 1.358 -27.344 -15.766 1 87.31 497 ALA A N 1
ATOM 4069 C CA . ALA A 1 497 ? 0.796 -26.562 -14.672 1 87.31 497 ALA A CA 1
ATOM 4070 C C . ALA A 1 497 ? 1.589 -26.781 -13.383 1 87.31 497 ALA A C 1
ATOM 4072 O O . ALA A 1 497 ? 1.098 -26.484 -12.289 1 87.31 497 ALA A O 1
ATOM 4073 N N . TYR A 1 498 ? 2.727 -27.266 -13.531 1 86.56 498 TYR A N 1
ATOM 4074 C CA . TYR A 1 498 ? 3.615 -27.516 -12.406 1 86.56 498 TYR A CA 1
ATOM 4075 C C . TYR A 1 498 ? 3.855 -26.25 -11.594 1 86.56 498 TYR A C 1
ATOM 4077 O O . TYR A 1 498 ? 4.105 -25.188 -12.156 1 86.56 498 TYR A O 1
ATOM 4085 N N . ASN A 1 499 ? 3.709 -26.375 -10.258 1 86.44 499 ASN A N 1
ATOM 4086 C CA . ASN A 1 499 ? 3.957 -25.234 -9.391 1 86.44 499 ASN A CA 1
ATOM 4087 C C . ASN A 1 499 ? 5.449 -24.984 -9.195 1 86.44 499 ASN A C 1
ATOM 4089 O O . ASN A 1 499 ? 6.039 -25.469 -8.219 1 86.44 499 ASN A O 1
ATOM 4093 N N . TYR A 1 500 ? 5.938 -24.172 -9.961 1 88.94 500 TYR A N 1
ATOM 4094 C CA . TYR A 1 500 ? 7.383 -23.984 -10 1 88.94 500 TYR A CA 1
ATOM 4095 C C . TYR A 1 500 ? 7.859 -23.172 -8.797 1 88.94 500 TYR A C 1
ATOM 4097 O O . TYR A 1 500 ? 9.055 -23.156 -8.492 1 88.94 500 TYR A O 1
ATOM 4105 N N . ALA A 1 501 ? 6.957 -22.5 -8.148 1 84.06 501 ALA A N 1
ATOM 4106 C CA . ALA A 1 501 ? 7.34 -21.672 -7.016 1 84.06 501 ALA A CA 1
ATOM 4107 C C . ALA A 1 501 ? 7.883 -22.516 -5.867 1 84.06 501 ALA A C 1
ATOM 4109 O O . ALA A 1 501 ? 8.602 -22.016 -5 1 84.06 501 ALA A O 1
ATOM 4110 N N . ARG A 1 502 ? 7.617 -23.781 -5.871 1 80.12 502 ARG A N 1
ATOM 4111 C CA . ARG A 1 502 ? 8.039 -24.703 -4.816 1 80.12 502 ARG A CA 1
ATOM 4112 C C . ARG A 1 502 ? 9.484 -25.156 -5.035 1 80.12 502 ARG A C 1
ATOM 4114 O O . ARG A 1 502 ? 10.102 -25.719 -4.129 1 80.12 502 ARG A O 1
ATOM 4121 N N . SER A 1 503 ? 10 -24.891 -6.184 1 86.44 503 SER A N 1
ATOM 4122 C CA . SER A 1 503 ? 11.328 -25.391 -6.527 1 86.44 503 SER A CA 1
ATOM 4123 C C . SER A 1 503 ? 12.406 -24.625 -5.762 1 86.44 503 SER A C 1
ATOM 4125 O O . SER A 1 503 ? 12.281 -23.422 -5.523 1 86.44 503 SER A O 1
ATOM 4127 N N . ASP A 1 504 ? 13.414 -25.359 -5.43 1 83.06 504 ASP A N 1
ATOM 4128 C CA . ASP A 1 504 ? 14.562 -24.75 -4.762 1 83.06 504 ASP A CA 1
ATOM 4129 C C . ASP A 1 504 ? 15.625 -24.328 -5.773 1 83.06 504 ASP A C 1
ATOM 4131 O O . ASP A 1 504 ? 16.625 -23.719 -5.406 1 83.06 504 ASP A O 1
ATOM 4135 N N . LEU A 1 505 ? 15.406 -24.688 -6.984 1 90.88 505 LEU A N 1
ATOM 4136 C CA . LEU A 1 505 ? 16.391 -24.328 -8.016 1 90.88 505 LEU A CA 1
ATOM 4137 C C . LEU A 1 505 ? 16.125 -22.938 -8.555 1 90.88 505 LEU A C 1
ATOM 4139 O O . LEU A 1 505 ? 15.141 -22.719 -9.273 1 90.88 505 LEU A O 1
ATOM 4143 N N . ALA A 1 506 ? 17.047 -22.031 -8.352 1 90.81 506 ALA A N 1
ATOM 4144 C CA . ALA A 1 506 ? 16.875 -20.609 -8.641 1 90.81 506 ALA A CA 1
ATOM 4145 C C . ALA A 1 506 ? 16.688 -20.375 -10.141 1 90.81 506 ALA A C 1
ATOM 4147 O O . ALA A 1 506 ? 15.805 -19.609 -10.547 1 90.81 506 ALA A O 1
ATOM 4148 N N . VAL A 1 507 ? 17.5 -21.047 -10.922 1 93.5 507 VAL A N 1
ATOM 4149 C CA . VAL A 1 507 ? 17.469 -20.812 -12.359 1 93.5 507 VAL A CA 1
ATOM 4150 C C . VAL A 1 507 ? 16.109 -21.25 -12.914 1 93.5 507 VAL A C 1
ATOM 4152 O O . VAL A 1 507 ? 15.555 -20.594 -13.797 1 93.5 507 VAL A O 1
ATOM 4155 N N . TYR A 1 508 ? 15.617 -22.359 -12.461 1 94.31 508 TYR A N 1
ATOM 4156 C CA . TYR A 1 508 ? 14.312 -22.844 -12.898 1 94.31 508 TYR A CA 1
ATOM 4157 C C . TYR A 1 508 ? 13.203 -21.875 -12.516 1 94.31 508 TYR A C 1
ATOM 4159 O O . TYR A 1 508 ? 12.336 -21.547 -13.336 1 94.31 508 TYR A O 1
ATOM 4167 N N . ARG A 1 509 ? 13.195 -21.375 -11.32 1 94.44 509 ARG A N 1
ATOM 4168 C CA . ARG A 1 509 ? 12.219 -20.391 -10.859 1 94.44 509 ARG A CA 1
ATOM 4169 C C . ARG A 1 509 ? 12.305 -19.109 -11.672 1 94.44 509 ARG A C 1
ATOM 4171 O O . ARG A 1 509 ? 11.281 -18.531 -12.062 1 94.44 509 ARG A O 1
ATOM 4178 N N . PHE A 1 510 ? 13.578 -18.688 -11.922 1 95.56 510 PHE A N 1
ATOM 4179 C CA . PHE A 1 510 ? 13.812 -17.484 -12.688 1 95.56 510 PHE A CA 1
ATOM 4180 C C . PHE A 1 510 ? 13.203 -17.578 -14.078 1 95.56 510 PHE A C 1
ATOM 4182 O O . PHE A 1 510 ? 12.445 -16.703 -14.5 1 95.56 510 PHE A O 1
ATOM 4189 N N . LEU A 1 511 ? 13.5 -18.625 -14.703 1 96.5 511 LEU A N 1
ATOM 4190 C CA . LEU A 1 511 ? 13 -18.812 -16.062 1 96.5 511 LEU A CA 1
ATOM 4191 C C . LEU A 1 511 ? 11.484 -18.953 -16.062 1 96.5 511 LEU A C 1
ATOM 4193 O O . LEU A 1 511 ? 10.812 -18.484 -16.984 1 96.5 511 LEU A O 1
ATOM 4197 N N . SER A 1 512 ? 10.93 -19.609 -15.055 1 95.81 512 SER A N 1
ATOM 4198 C CA . SER A 1 512 ? 9.484 -19.781 -14.945 1 95.81 512 SER A CA 1
ATOM 4199 C C . SER A 1 512 ? 8.789 -18.453 -14.672 1 95.81 512 SER A C 1
ATOM 4201 O O . SER A 1 512 ? 7.672 -18.219 -15.141 1 95.81 512 SER A O 1
ATOM 4203 N N . ASP A 1 513 ? 9.43 -17.578 -13.953 1 94.69 513 ASP A N 1
ATOM 4204 C CA . ASP A 1 513 ? 8.891 -16.25 -13.703 1 94.69 513 ASP A CA 1
ATOM 4205 C C . ASP A 1 513 ? 8.938 -15.383 -14.961 1 94.69 513 ASP A C 1
ATOM 4207 O O . ASP A 1 513 ? 8.031 -14.594 -15.211 1 94.69 513 ASP A O 1
ATOM 4211 N N . ILE A 1 514 ? 9.945 -15.547 -15.711 1 95.94 514 ILE A N 1
ATOM 4212 C CA . ILE A 1 514 ? 10.172 -14.727 -16.906 1 95.94 514 ILE A CA 1
ATOM 4213 C C . ILE A 1 514 ? 9.039 -14.938 -17.906 1 95.94 514 ILE A C 1
ATOM 4215 O O . ILE A 1 514 ? 8.68 -14.023 -18.641 1 95.94 514 ILE A O 1
ATOM 4219 N N . GLN A 1 515 ? 8.43 -16.078 -17.844 1 95.31 515 GLN A N 1
ATOM 4220 C CA . GLN A 1 515 ? 7.352 -16.375 -18.797 1 95.31 515 GLN A CA 1
ATOM 4221 C C . GLN A 1 515 ? 6.207 -15.367 -18.641 1 95.31 515 GLN A C 1
ATOM 4223 O O . GLN A 1 515 ? 5.465 -15.125 -19.594 1 95.31 515 GLN A O 1
ATOM 4228 N N . HIS A 1 516 ? 6.113 -14.812 -17.531 1 94.94 516 HIS A N 1
ATOM 4229 C CA . HIS A 1 516 ? 4.98 -13.938 -17.234 1 94.94 516 HIS A CA 1
ATOM 4230 C C . HIS A 1 516 ? 5.367 -12.469 -17.359 1 94.94 516 HIS A C 1
ATOM 4232 O O . HIS A 1 516 ? 4.508 -11.586 -17.281 1 94.94 516 HIS A O 1
ATOM 4238 N N . GLN A 1 517 ? 6.641 -12.18 -17.547 1 94 517 GLN A N 1
ATOM 4239 C CA . GLN A 1 517 ? 7.125 -10.805 -17.594 1 94 517 GLN A CA 1
ATOM 4240 C C . GLN A 1 517 ? 6.441 -10.023 -18.719 1 94 517 GLN A C 1
ATOM 4242 O O . GLN A 1 517 ? 6.379 -10.484 -19.859 1 94 517 GLN A O 1
ATOM 4247 N N . GLY A 1 518 ? 5.941 -8.867 -18.344 1 91.06 518 GLY A N 1
ATOM 4248 C CA . GLY A 1 518 ? 5.375 -7.973 -19.344 1 91.06 518 GLY A CA 1
ATOM 4249 C C . GLY A 1 518 ? 3.99 -8.391 -19.797 1 91.06 518 GLY A C 1
ATOM 4250 O O . GLY A 1 518 ? 3.463 -7.84 -20.766 1 91.06 518 GLY A O 1
ATOM 4251 N N . LEU A 1 519 ? 3.434 -9.398 -19.141 1 94.25 519 LEU A N 1
ATOM 4252 C CA . LEU A 1 519 ? 2.119 -9.898 -19.531 1 94.25 519 LEU A CA 1
ATOM 4253 C C . LEU A 1 519 ? 1.12 -9.742 -18.391 1 94.25 519 LEU A C 1
ATOM 4255 O O . LEU A 1 519 ? 1.506 -9.719 -17.219 1 94.25 519 LEU A O 1
ATOM 4259 N N . HIS A 1 520 ? -0.119 -9.531 -18.797 1 93.56 520 HIS A N 1
ATOM 4260 C CA . HIS A 1 520 ? -1.21 -9.695 -17.844 1 93.56 520 HIS A CA 1
ATOM 4261 C C . HIS A 1 520 ? -1.696 -11.141 -17.797 1 93.56 520 HIS A C 1
ATOM 4263 O O . HIS A 1 520 ? -2.689 -11.484 -18.453 1 93.56 520 HIS A O 1
ATOM 4269 N N . SER A 1 521 ? -1.055 -11.914 -16.969 1 93.81 521 SER A N 1
ATOM 4270 C CA . SER A 1 521 ? -1.255 -13.352 -17.031 1 93.81 521 SER A CA 1
ATOM 4271 C C . SER A 1 521 ? -2.271 -13.812 -15.984 1 93.81 521 SER A C 1
ATOM 4273 O O . SER A 1 521 ? -2.764 -14.938 -16.047 1 93.81 521 SER A O 1
ATOM 4275 N N . GLY A 1 522 ? -2.547 -13.031 -15 1 91.94 522 GLY A N 1
ATOM 4276 C CA . GLY A 1 522 ? -3.52 -13.367 -13.977 1 91.94 522 GLY A CA 1
ATOM 4277 C C . GLY A 1 522 ? -4.816 -12.594 -14.102 1 91.94 522 GLY A C 1
ATOM 4278 O O . GLY A 1 522 ? -4.906 -11.445 -13.664 1 91.94 522 GLY A O 1
ATOM 4279 N N . LEU A 1 523 ? -5.871 -13.273 -14.57 1 91.88 523 LEU A N 1
ATOM 4280 C CA . LEU A 1 523 ? -7.141 -12.594 -14.789 1 91.88 523 LEU A CA 1
ATOM 4281 C C . LEU A 1 523 ? -8.219 -13.141 -13.867 1 91.88 523 LEU A C 1
ATOM 4283 O O . LEU A 1 523 ? -9.406 -12.867 -14.062 1 91.88 523 LEU A O 1
ATOM 4287 N N . ALA A 1 524 ? -7.828 -13.891 -12.953 1 84.12 524 ALA A N 1
ATOM 4288 C CA . ALA A 1 524 ? -8.797 -14.422 -12 1 84.12 524 ALA A CA 1
ATOM 4289 C C . ALA A 1 524 ? -9.367 -13.312 -11.117 1 84.12 524 ALA A C 1
ATOM 4291 O O . ALA A 1 524 ? -8.672 -12.344 -10.812 1 84.12 524 ALA A O 1
ATOM 4292 N N . PHE A 1 525 ? -10.617 -13.445 -10.828 1 90.75 525 PHE A N 1
ATOM 4293 C CA . PHE A 1 525 ? -11.312 -12.43 -10.047 1 90.75 525 PHE A CA 1
ATOM 4294 C C . PHE A 1 525 ? -11.984 -13.055 -8.828 1 90.75 525 PHE A C 1
ATOM 4296 O O . PHE A 1 525 ? -12.766 -14 -8.961 1 90.75 525 PHE A O 1
ATOM 4303 N N . SER A 1 526 ? -11.617 -12.641 -7.703 1 90.81 526 SER A N 1
ATOM 4304 C CA . SER A 1 526 ? -12.242 -13.109 -6.469 1 90.81 526 SER A CA 1
ATOM 4305 C C . SER A 1 526 ? -12.398 -11.977 -5.465 1 90.81 526 SER A C 1
ATOM 4307 O O . SER A 1 526 ? -11.438 -11.25 -5.18 1 90.81 526 SER A O 1
ATOM 4309 N N . LEU A 1 527 ? -13.602 -11.883 -4.926 1 94.44 527 LEU A N 1
ATOM 4310 C CA . LEU A 1 527 ? -13.867 -10.812 -3.971 1 94.44 527 LEU A CA 1
ATOM 4311 C C . LEU A 1 527 ? -13.086 -11.031 -2.682 1 94.44 527 LEU A C 1
ATOM 4313 O O . LEU A 1 527 ? -12.68 -10.062 -2.029 1 94.44 527 LEU A O 1
ATOM 4317 N N . SER A 1 528 ? -12.891 -12.289 -2.367 1 92.88 528 SER A N 1
ATOM 4318 C CA . SER A 1 528 ? -12.195 -12.586 -1.121 1 92.88 528 SER A CA 1
ATOM 4319 C C . SER A 1 528 ? -10.727 -12.164 -1.192 1 92.88 528 SER A C 1
ATOM 4321 O O . SER A 1 528 ? -10.102 -11.914 -0.163 1 92.88 528 SER A O 1
ATOM 4323 N N . THR A 1 529 ? -10.195 -12.094 -2.355 1 89.62 529 THR A N 1
ATOM 4324 C CA . THR A 1 529 ? -8.828 -11.617 -2.537 1 89.62 529 THR A CA 1
ATOM 4325 C C . THR A 1 529 ? -8.781 -10.094 -2.555 1 89.62 529 THR A C 1
ATOM 4327 O O . THR A 1 529 ? -7.816 -9.492 -2.086 1 89.62 529 THR A O 1
ATOM 4330 N N . ILE A 1 530 ? -9.836 -9.531 -3.055 1 91.62 530 ILE A N 1
ATOM 4331 C CA . ILE A 1 530 ? -9.922 -8.078 -3.172 1 91.62 530 ILE A CA 1
ATOM 4332 C C . ILE A 1 530 ? -10.188 -7.465 -1.799 1 91.62 530 ILE A C 1
ATOM 4334 O O . ILE A 1 530 ? -9.523 -6.504 -1.405 1 91.62 530 ILE A O 1
ATOM 4338 N N . PHE A 1 531 ? -11.172 -8.055 -1.111 1 93.75 531 PHE A N 1
ATOM 4339 C CA . PHE A 1 531 ? -11.5 -7.652 0.249 1 93.75 531 PHE A CA 1
ATOM 4340 C C . PHE A 1 531 ? -11.5 -8.852 1.187 1 93.75 531 PHE A C 1
ATOM 4342 O O . PHE A 1 531 ? -12.562 -9.406 1.494 1 93.75 531 PHE A O 1
ATOM 4349 N N . PRO A 1 532 ? -10.375 -9.172 1.743 1 93.5 532 PRO A N 1
ATOM 4350 C CA . PRO A 1 532 ? -10.289 -10.391 2.551 1 93.5 532 PRO A CA 1
ATOM 4351 C C . PRO A 1 532 ? -10.984 -10.25 3.902 1 93.5 532 PRO A C 1
ATOM 4353 O O . PRO A 1 532 ? -11.047 -9.156 4.465 1 93.5 532 PRO A O 1
ATOM 4356 N N . GLY A 1 533 ? -11.539 -11.32 4.359 1 92.88 533 GLY A N 1
ATOM 4357 C CA . GLY A 1 533 ? -11.977 -11.406 5.746 1 92.88 533 GLY A CA 1
ATOM 4358 C C . GLY A 1 533 ? -13.422 -10.992 5.941 1 92.88 533 GLY A C 1
ATOM 4359 O O . GLY A 1 533 ? -13.844 -10.719 7.066 1 92.88 533 GLY A O 1
ATOM 4360 N N . LEU A 1 534 ? -14.242 -11 4.938 1 95.44 534 LEU A N 1
ATOM 4361 C CA . LEU A 1 534 ? -15.648 -10.625 5.082 1 95.44 534 LEU A CA 1
ATOM 4362 C C . LEU A 1 534 ? -16.5 -11.836 5.469 1 95.44 534 LEU A C 1
ATOM 4364 O O . LEU A 1 534 ? -16.125 -12.977 5.172 1 95.44 534 LEU A O 1
ATOM 4368 N N . ILE A 1 535 ? -17.625 -11.57 6.055 1 95.75 535 ILE A N 1
ATOM 4369 C CA . ILE A 1 535 ? -18.531 -12.625 6.492 1 95.75 535 ILE A CA 1
ATOM 4370 C C . ILE A 1 535 ? -19.344 -13.125 5.305 1 95.75 535 ILE A C 1
ATOM 4372 O O . ILE A 1 535 ? -19.719 -14.305 5.254 1 95.75 535 ILE A O 1
ATOM 4376 N N . HIS A 1 536 ? -19.594 -12.281 4.414 1 96.25 536 HIS A N 1
ATOM 4377 C CA . HIS A 1 536 ? -20.406 -12.586 3.244 1 96.25 536 HIS A CA 1
ATOM 4378 C C . HIS A 1 536 ? -19.859 -11.898 1.996 1 96.25 536 HIS A C 1
ATOM 4380 O O . HIS A 1 536 ? -19.484 -10.727 2.043 1 96.25 536 HIS A O 1
ATOM 4386 N N . TYR A 1 537 ? -19.719 -12.648 0.931 1 96.88 537 TYR A N 1
ATOM 4387 C CA . TYR A 1 537 ? -19.375 -12.125 -0.386 1 96.88 537 TYR A CA 1
ATOM 4388 C C . TYR A 1 537 ? -20.516 -12.328 -1.375 1 96.88 537 TYR A C 1
ATOM 4390 O O . TYR A 1 537 ? -20.922 -13.469 -1.63 1 96.88 537 TYR A O 1
ATOM 4398 N N . PRO A 1 538 ? -21.047 -11.258 -1.93 1 96.75 538 PRO A N 1
ATOM 4399 C CA . PRO A 1 538 ? -22.078 -11.438 -2.959 1 96.75 538 PRO A CA 1
ATOM 4400 C C . PRO A 1 538 ? -21.516 -12.008 -4.262 1 96.75 538 PRO A C 1
ATOM 4402 O O . PRO A 1 538 ? -20.297 -12.023 -4.457 1 96.75 538 PRO A O 1
ATOM 4405 N N . ARG A 1 539 ? -22.391 -12.484 -5.098 1 96.69 539 ARG A N 1
ATOM 4406 C CA . ARG A 1 539 ? -22.016 -12.969 -6.422 1 96.69 539 ARG A CA 1
ATOM 4407 C C . ARG A 1 539 ? -21.531 -11.82 -7.305 1 96.69 539 ARG A C 1
ATOM 4409 O O . ARG A 1 539 ? -22.094 -10.727 -7.273 1 96.69 539 ARG A O 1
ATOM 4416 N N . VAL A 1 540 ? -20.531 -12.039 -8.031 1 97.44 540 VAL A N 1
ATOM 4417 C CA . VAL A 1 540 ? -20.031 -11.078 -9.008 1 97.44 540 VAL A CA 1
ATOM 4418 C C . VAL A 1 540 ? -20.234 -11.625 -10.422 1 97.44 540 VAL A C 1
ATOM 4420 O O . VAL A 1 540 ? -19.844 -12.758 -10.719 1 97.44 540 VAL A O 1
ATOM 4423 N N . GLN A 1 541 ? -20.75 -10.812 -11.281 1 97.69 541 GLN A N 1
ATOM 4424 C CA . GLN A 1 541 ? -21.031 -11.25 -12.648 1 97.69 541 GLN A CA 1
ATOM 4425 C C . GLN A 1 541 ? -20.625 -10.188 -13.664 1 97.69 541 GLN A C 1
ATOM 4427 O O . GLN A 1 541 ? -20.5 -9.016 -13.32 1 97.69 541 GLN A O 1
ATOM 4432 N N . TYR A 1 542 ? -20.312 -10.531 -14.766 1 97.62 542 TYR A N 1
ATOM 4433 C CA . TYR A 1 542 ? -20.266 -9.742 -15.992 1 97.62 542 TYR A CA 1
ATOM 4434 C C . TYR A 1 542 ? -21.297 -10.234 -16.984 1 97.62 542 TYR A C 1
ATOM 4436 O O . TYR A 1 542 ? -21.078 -11.227 -17.688 1 97.62 542 TYR A O 1
ATOM 4444 N N . LYS A 1 543 ? -22.406 -9.57 -16.969 1 97.31 543 LYS A N 1
ATOM 4445 C CA . LYS A 1 543 ? -23.562 -10.062 -17.719 1 97.31 543 LYS A CA 1
ATOM 4446 C C . LYS A 1 543 ? -23.984 -11.453 -17.234 1 97.31 543 LYS A C 1
ATOM 4448 O O . LYS A 1 543 ? -24.281 -11.641 -16.062 1 97.31 543 LYS A O 1
ATOM 4453 N N . ASN A 1 544 ? -23.875 -12.5 -18.047 1 97.12 544 ASN A N 1
ATOM 4454 C CA . ASN A 1 544 ? -24.312 -13.82 -17.625 1 97.12 544 ASN A CA 1
ATOM 4455 C C . ASN A 1 544 ? -23.125 -14.695 -17.188 1 97.12 544 ASN A C 1
ATOM 4457 O O . ASN A 1 544 ? -23.281 -15.898 -16.984 1 97.12 544 ASN A O 1
ATOM 4461 N N . VAL A 1 545 ? -21.984 -14.125 -17.062 1 97.94 545 VAL A N 1
ATOM 4462 C CA . VAL A 1 545 ? -20.797 -14.867 -16.625 1 97.94 545 VAL A CA 1
ATOM 4463 C C . VAL A 1 545 ? -20.578 -14.633 -15.141 1 97.94 545 VAL A C 1
ATOM 4465 O O . VAL A 1 545 ? -20.438 -13.492 -14.695 1 97.94 545 VAL A O 1
ATOM 4468 N N . ILE A 1 546 ? -20.531 -15.633 -14.352 1 97.56 546 ILE A N 1
ATOM 4469 C CA . ILE A 1 546 ? -20.266 -15.547 -12.922 1 97.56 546 ILE A CA 1
ATOM 4470 C C . ILE A 1 546 ? -18.766 -15.625 -12.68 1 97.56 546 ILE A C 1
ATOM 4472 O O . ILE A 1 546 ? -18.125 -16.625 -13.016 1 97.56 546 ILE A O 1
ATOM 4476 N N . LEU A 1 547 ? -18.188 -14.641 -12.094 1 96.94 547 LEU A N 1
ATOM 4477 C CA . LEU A 1 547 ? -16.75 -14.578 -11.859 1 96.94 547 LEU A CA 1
ATOM 4478 C C . LEU A 1 547 ? -16.422 -14.984 -10.43 1 96.94 547 LEU A C 1
ATOM 4480 O O . LEU A 1 547 ? -15.305 -15.461 -10.164 1 96.94 547 LEU A O 1
ATOM 4484 N N . SER A 1 548 ? -17.281 -14.68 -9.57 1 95.81 548 SER A N 1
ATOM 4485 C CA . SER A 1 548 ? -17.141 -15.039 -8.164 1 95.81 548 SER A CA 1
ATOM 4486 C C . SER A 1 548 ? -18.469 -15.477 -7.562 1 95.81 548 SER A C 1
ATOM 4488 O O . SER A 1 548 ? -19.391 -14.672 -7.457 1 95.81 548 SER A O 1
ATOM 4490 N N . PRO A 1 549 ? -18.516 -16.688 -7.164 1 96.06 549 PRO A N 1
ATOM 4491 C CA . PRO A 1 549 ? -19.75 -17.141 -6.535 1 96.06 549 PRO A CA 1
ATOM 4492 C C . PRO A 1 549 ? -20 -16.5 -5.176 1 96.06 549 PRO A C 1
ATOM 4494 O O . PRO A 1 549 ? -19.062 -15.961 -4.57 1 96.06 549 PRO A O 1
ATOM 4497 N N . GLU A 1 550 ? -21.281 -16.531 -4.789 1 96.88 550 GLU A N 1
ATOM 4498 C CA . GLU A 1 550 ? -21.625 -16.047 -3.455 1 96.88 550 GLU A CA 1
ATOM 4499 C C . GLU A 1 550 ? -21.016 -16.938 -2.375 1 96.88 550 GLU A C 1
ATOM 4501 O O . GLU A 1 550 ? -21 -18.156 -2.506 1 96.88 550 GLU A O 1
ATOM 4506 N N . LYS A 1 551 ? -20.484 -16.391 -1.329 1 96.69 551 LYS A N 1
ATOM 4507 C CA . LYS A 1 551 ? -19.797 -17.125 -0.267 1 96.69 551 LYS A CA 1
ATOM 4508 C C . LYS A 1 551 ? -20.234 -16.625 1.11 1 96.69 551 LYS A C 1
ATOM 4510 O O . LYS A 1 551 ? -20.562 -15.461 1.279 1 96.69 551 LYS A O 1
ATOM 4515 N N . TRP A 1 552 ? -20.203 -17.5 2.057 1 97.12 552 TRP A N 1
ATOM 4516 C CA . TRP A 1 552 ? -20.531 -17.188 3.441 1 97.12 552 TRP A CA 1
ATOM 4517 C C . TRP A 1 552 ? -19.5 -17.781 4.395 1 97.12 552 TRP A C 1
ATOM 4519 O O . TRP A 1 552 ? -19.094 -18.938 4.238 1 97.12 552 TRP A O 1
ATOM 4529 N N . LEU A 1 553 ? -19.062 -17.016 5.316 1 96.44 553 LEU A N 1
ATOM 4530 C CA . LEU A 1 553 ? -18.203 -17.531 6.375 1 96.44 553 LEU A CA 1
ATOM 4531 C C . LEU A 1 553 ? -18.984 -18.359 7.371 1 96.44 553 LEU A C 1
ATOM 4533 O O . LEU A 1 553 ? -20.016 -17.906 7.898 1 96.44 553 LEU A O 1
ATOM 4537 N N . VAL A 1 554 ? -18.562 -19.578 7.621 1 96.5 554 VAL A N 1
ATOM 4538 C CA . VAL A 1 554 ? -19.25 -20.453 8.555 1 96.5 554 VAL A CA 1
ATOM 4539 C C . VAL A 1 554 ? -19.062 -19.953 9.984 1 96.5 554 VAL A C 1
ATOM 4541 O O . VAL A 1 554 ? -17.938 -19.734 10.422 1 96.5 554 VAL A O 1
ATOM 4544 N N . PRO A 1 555 ? -20.125 -19.781 10.656 1 94.25 555 PRO A N 1
ATOM 4545 C CA . PRO A 1 555 ? -20 -19.328 12.047 1 94.25 555 PRO A CA 1
ATOM 4546 C C . PRO A 1 555 ? -19.188 -20.281 12.906 1 94.25 555 PRO A C 1
ATOM 4548 O O . PRO A 1 555 ? -19.281 -21.5 12.758 1 94.25 555 PRO A O 1
ATOM 4551 N N . GLU A 1 556 ? -18.516 -19.75 13.836 1 90.5 556 GLU A N 1
ATOM 4552 C CA . GLU A 1 556 ? -17.641 -20.531 14.711 1 90.5 556 GLU A CA 1
ATOM 4553 C C . GLU A 1 556 ? -18.453 -21.516 15.555 1 90.5 556 GLU A C 1
ATOM 4555 O O . GLU A 1 556 ? -17.984 -22.625 15.859 1 90.5 556 GLU A O 1
ATOM 4560 N N . ALA A 1 557 ? -19.625 -21.141 15.93 1 89.31 557 ALA A N 1
ATOM 4561 C CA . ALA A 1 557 ? -20.484 -21.984 16.766 1 89.31 557 ALA A CA 1
ATOM 4562 C C . ALA A 1 557 ? -20.781 -23.297 16.078 1 89.31 557 ALA A C 1
ATOM 4564 O O . ALA A 1 557 ? -20.891 -24.344 16.734 1 89.31 557 ALA A O 1
ATOM 4565 N N . ILE A 1 558 ? -20.875 -23.281 14.797 1 90.88 558 ILE A N 1
ATOM 4566 C CA . ILE A 1 558 ? -21.188 -24.469 14.016 1 90.88 558 ILE A CA 1
ATOM 4567 C C . ILE A 1 558 ? -19.969 -25.391 13.992 1 90.88 558 ILE A C 1
ATOM 4569 O O . ILE A 1 558 ? -20.109 -26.625 14.016 1 90.88 558 ILE A O 1
ATOM 4573 N N . CYS A 1 559 ? -18.828 -24.875 13.992 1 89 559 CYS A N 1
ATOM 4574 C CA . CYS A 1 559 ? -17.594 -25.641 13.93 1 89 559 CYS A CA 1
ATOM 4575 C C . CYS A 1 559 ? -17.234 -26.219 15.297 1 89 559 CYS A C 1
ATOM 4577 O O . CYS A 1 559 ? -16.469 -27.172 15.391 1 89 559 CYS A O 1
ATOM 4579 N N . GLN A 1 560 ? -17.766 -25.656 16.359 1 86.69 560 GLN A N 1
ATOM 4580 C CA . GLN A 1 560 ? -17.328 -26.031 17.703 1 86.69 560 GLN A CA 1
ATOM 4581 C C . GLN A 1 560 ? -18.359 -26.938 18.375 1 86.69 560 GLN A C 1
ATOM 4583 O O . GLN A 1 560 ? -18 -27.797 19.188 1 86.69 560 GLN A O 1
ATOM 4588 N N . GLU A 1 561 ? -19.578 -26.844 18.047 1 79.06 561 GLU A N 1
ATOM 4589 C CA . GLU A 1 561 ? -20.641 -27.609 18.703 1 79.06 561 GLU A CA 1
ATOM 4590 C C . GLU A 1 561 ? -20.781 -29 18.094 1 79.06 561 GLU A C 1
ATOM 4592 O O . GLU A 1 561 ? -20.281 -29.25 17 1 79.06 561 GLU A O 1
ATOM 4597 N N . THR A 1 562 ? -21.281 -29.906 18.984 1 82 562 THR A N 1
ATOM 4598 C CA . THR A 1 562 ? -21.484 -31.266 18.516 1 82 562 THR A CA 1
ATOM 4599 C C . THR A 1 562 ? -22.891 -31.75 18.844 1 82 562 THR A C 1
ATOM 4601 O O . THR A 1 562 ? -23.609 -31.125 19.641 1 82 562 THR A O 1
ATOM 4604 N N . GLY A 1 563 ? -23.391 -32.719 18.109 1 82.62 563 GLY A N 1
ATOM 4605 C CA . GLY A 1 563 ? -24.641 -33.406 18.422 1 82.62 563 GLY A CA 1
ATOM 4606 C C . GLY A 1 563 ? -25.859 -32.719 17.812 1 82.62 563 GLY A C 1
ATOM 4607 O O . GLY A 1 563 ? -25.766 -32.125 16.75 1 82.62 563 GLY A O 1
ATOM 4608 N N . ALA A 1 564 ? -26.953 -32.938 18.312 1 86.94 564 ALA A N 1
ATOM 4609 C CA . ALA A 1 564 ? -28.25 -32.5 17.797 1 86.94 564 ALA A CA 1
ATOM 4610 C C . ALA A 1 564 ? -28.359 -30.969 17.797 1 86.94 564 ALA A C 1
ATOM 4612 O O . ALA A 1 564 ? -28.953 -30.375 16.891 1 86.94 564 ALA A O 1
ATOM 4613 N N . ALA A 1 565 ? -27.797 -30.406 18.719 1 87.88 565 ALA A N 1
ATOM 4614 C CA . ALA A 1 565 ? -27.828 -28.953 18.812 1 87.88 565 ALA A CA 1
ATOM 4615 C C . ALA A 1 565 ? -27.062 -28.312 17.672 1 87.88 565 ALA A C 1
ATOM 4617 O O . ALA A 1 565 ? -27.469 -27.281 17.125 1 87.88 565 ALA A O 1
ATOM 4618 N N . ALA A 1 566 ? -26.047 -28.953 17.328 1 90.62 566 ALA A N 1
ATOM 4619 C CA . ALA A 1 566 ? -25.234 -28.453 16.219 1 90.62 566 ALA A CA 1
ATOM 4620 C C . ALA A 1 566 ? -26 -28.547 14.906 1 90.62 566 ALA A C 1
ATOM 4622 O O . ALA A 1 566 ? -25.938 -27.625 14.078 1 90.62 566 ALA A O 1
ATOM 4623 N N . LEU A 1 567 ? -26.703 -29.625 14.719 1 94.62 567 LEU A N 1
ATOM 4624 C CA . LEU A 1 567 ? -27.484 -29.828 13.5 1 94.62 567 LEU A CA 1
ATOM 4625 C C . LEU A 1 567 ? -28.594 -28.797 13.391 1 94.62 567 LEU A C 1
ATOM 4627 O O . LEU A 1 567 ? -28.844 -28.25 12.312 1 94.62 567 LEU A O 1
ATOM 4631 N N . ALA A 1 568 ? -29.219 -28.516 14.484 1 94.88 568 ALA A N 1
ATOM 4632 C CA . ALA A 1 568 ? -30.281 -27.516 14.508 1 94.88 568 ALA A CA 1
ATOM 4633 C C . ALA A 1 568 ? -29.719 -26.125 14.211 1 94.88 568 ALA A C 1
ATOM 4635 O O . ALA A 1 568 ? -30.344 -25.344 13.484 1 94.88 568 ALA A O 1
ATOM 4636 N N . GLY A 1 569 ? -28.656 -25.891 14.852 1 94.88 569 GLY A N 1
ATOM 4637 C CA . GLY A 1 569 ? -27.984 -24.625 14.594 1 94.88 569 GLY A CA 1
ATOM 4638 C C . GLY A 1 569 ? -27.609 -24.438 13.141 1 94.88 569 GLY A C 1
ATOM 4639 O O . GLY A 1 569 ? -27.734 -23.344 12.594 1 94.88 569 GLY A O 1
ATOM 4640 N N . LEU A 1 570 ? -27.125 -25.469 12.562 1 96.62 570 LEU A N 1
ATOM 4641 C CA . LEU A 1 570 ? -26.734 -25.438 11.156 1 96.62 570 LEU A CA 1
ATOM 4642 C C . LEU A 1 570 ? -27.953 -25.156 10.266 1 96.62 570 LEU A C 1
ATOM 4644 O O . LEU A 1 570 ? -27.891 -24.266 9.406 1 96.62 570 LEU A O 1
ATOM 4648 N N . TYR A 1 571 ? -29 -25.844 10.445 1 96.81 571 TYR A N 1
ATOM 4649 C CA . TYR A 1 571 ? -30.203 -25.625 9.664 1 96.81 571 TYR A CA 1
ATOM 4650 C C . TYR A 1 571 ? -30.734 -24.219 9.867 1 96.81 571 TYR A C 1
ATOM 4652 O O . TYR A 1 571 ? -31.172 -23.562 8.906 1 96.81 571 TYR A O 1
ATOM 4660 N N . GLY A 1 572 ? -30.75 -23.781 11.086 1 96.25 572 GLY A N 1
ATOM 4661 C CA . GLY A 1 572 ? -31.172 -22.422 11.375 1 96.25 572 GLY A CA 1
ATOM 4662 C C . GLY A 1 572 ? -30.344 -21.375 10.641 1 96.25 572 GLY A C 1
ATOM 4663 O O . GLY A 1 572 ? -30.891 -20.422 10.086 1 96.25 572 GLY A O 1
ATOM 4664 N N . TRP A 1 573 ? -29.094 -21.578 10.633 1 96.38 573 TRP A N 1
ATOM 4665 C CA . TRP A 1 573 ? -28.203 -20.641 9.969 1 96.38 573 TRP A CA 1
ATOM 4666 C C . TRP A 1 573 ? -28.422 -20.656 8.453 1 96.38 573 TRP A C 1
ATOM 4668 O O . TRP A 1 573 ? -28.469 -19.609 7.816 1 96.38 573 TRP A O 1
ATOM 4678 N N . LEU A 1 574 ? -28.5 -21.828 7.84 1 97.69 574 LEU A N 1
ATOM 4679 C CA . LEU A 1 574 ? -28.734 -21.953 6.406 1 97.69 574 LEU A CA 1
ATOM 4680 C C . LEU A 1 574 ? -30.031 -21.281 5.996 1 97.69 574 LEU A C 1
ATOM 4682 O O . LEU A 1 574 ? -30.109 -20.656 4.941 1 97.69 574 LEU A O 1
ATOM 4686 N N . LYS A 1 575 ? -30.984 -21.406 6.812 1 97 575 LYS A N 1
ATOM 4687 C CA . LYS A 1 575 ? -32.25 -20.734 6.57 1 97 575 LYS A CA 1
ATOM 4688 C C . LYS A 1 575 ? -32.094 -19.219 6.66 1 97 575 LYS A C 1
ATOM 4690 O O . LYS A 1 575 ? -32.656 -18.484 5.848 1 97 575 LYS A O 1
ATOM 4695 N N . HIS A 1 576 ? -31.375 -18.859 7.672 1 95.56 576 HIS A N 1
ATOM 4696 C CA . HIS A 1 576 ? -31.141 -17.422 7.891 1 95.56 576 HIS A CA 1
ATOM 4697 C C . HIS A 1 576 ? -30.5 -16.781 6.668 1 95.56 576 HIS A C 1
ATOM 4699 O O . HIS A 1 576 ? -30.859 -15.672 6.281 1 95.56 576 HIS A O 1
ATOM 4705 N N . ILE A 1 577 ? -29.578 -17.453 6.039 1 95.19 577 ILE A N 1
ATOM 4706 C CA . ILE A 1 577 ? -28.875 -16.875 4.895 1 95.19 577 ILE A CA 1
ATOM 4707 C C . ILE A 1 577 ? -29.578 -17.281 3.602 1 95.19 577 ILE A C 1
ATOM 4709 O O . ILE A 1 577 ? -29.094 -16.984 2.506 1 95.19 577 ILE A O 1
ATOM 4713 N N . ASN A 1 578 ? -30.609 -18.016 3.641 1 95.12 578 ASN A N 1
ATOM 4714 C CA . ASN A 1 578 ? -31.453 -18.438 2.533 1 95.12 578 ASN A CA 1
ATOM 4715 C C . ASN A 1 578 ? -30.688 -19.328 1.552 1 95.12 578 ASN A C 1
ATOM 4717 O O . ASN A 1 578 ? -30.75 -19.109 0.339 1 95.12 578 ASN A O 1
ATOM 4721 N N . LEU A 1 579 ? -29.891 -20.219 2.035 1 96.06 579 LEU A N 1
ATOM 4722 C CA . LEU A 1 579 ? -29.172 -21.203 1.236 1 96.06 579 LEU A CA 1
ATOM 4723 C C . LEU A 1 579 ? -29.75 -22.609 1.445 1 96.06 579 LEU A C 1
ATOM 4725 O O . LEU A 1 579 ? -29.219 -23.375 2.242 1 96.06 579 LEU A O 1
ATOM 4729 N N . LEU A 1 580 ? -30.688 -22.875 0.603 1 94.56 580 LEU A N 1
ATOM 4730 C CA . LEU A 1 580 ? -31.406 -24.125 0.759 1 94.56 580 LEU A CA 1
ATOM 4731 C C . LEU A 1 580 ? -31.031 -25.109 -0.351 1 94.56 580 LEU A C 1
ATOM 4733 O O . LEU A 1 580 ? -31.422 -26.281 -0.313 1 94.56 580 LEU A O 1
ATOM 4737 N N . LYS A 1 581 ? -30.234 -24.688 -1.299 1 95.44 581 LYS A N 1
ATOM 4738 C CA . LYS A 1 581 ? -29.688 -25.531 -2.365 1 95.44 581 LYS A CA 1
ATOM 4739 C C . LYS A 1 581 ? -28.312 -26.062 -1.99 1 95.44 581 LYS A C 1
ATOM 4741 O O . LYS A 1 581 ? -27.703 -25.609 -1.014 1 95.44 581 LYS A O 1
ATOM 4746 N N . PRO A 1 582 ? -27.859 -27.047 -2.752 1 96.75 582 PRO A N 1
ATOM 4747 C CA . PRO A 1 582 ? -26.531 -27.594 -2.439 1 96.75 582 PRO A CA 1
ATOM 4748 C C . PRO A 1 582 ? -25.438 -26.531 -2.445 1 96.75 582 PRO A C 1
ATOM 4750 O O . PRO A 1 582 ? -25.5 -25.578 -3.225 1 96.75 582 PRO A O 1
ATOM 4753 N N . PHE A 1 583 ? -24.5 -26.703 -1.542 1 97.69 583 PHE A N 1
ATOM 4754 C CA . PHE A 1 583 ? -23.375 -25.781 -1.448 1 97.69 583 PHE A CA 1
ATOM 4755 C C . PHE A 1 583 ? -22.062 -26.531 -1.409 1 97.69 583 PHE A C 1
ATOM 4757 O O . PHE A 1 583 ? -22.031 -27.75 -1.173 1 97.69 583 PHE A O 1
ATOM 4764 N N . LYS A 1 584 ? -20.984 -25.906 -1.729 1 96.38 584 LYS A N 1
ATOM 4765 C CA . LYS A 1 584 ? -19.672 -26.547 -1.692 1 96.38 584 LYS A CA 1
ATOM 4766 C C . LYS A 1 584 ? -18.797 -25.938 -0.61 1 96.38 584 LYS A C 1
ATOM 4768 O O . LYS A 1 584 ? -19 -24.781 -0.215 1 96.38 584 LYS A O 1
ATOM 4773 N N . CYS A 1 585 ? -17.844 -26.672 -0.126 1 95.94 585 CYS A N 1
ATOM 4774 C CA . CYS A 1 585 ? -16.891 -26.266 0.908 1 95.94 585 CYS A CA 1
ATOM 4775 C C . CYS A 1 585 ? -15.562 -27 0.747 1 95.94 585 CYS A C 1
ATOM 4777 O O . CYS A 1 585 ? -15.547 -28.203 0.456 1 95.94 585 CYS A O 1
ATOM 4779 N N . GLY A 1 586 ? -14.523 -26.188 0.839 1 90.38 586 GLY A N 1
ATOM 4780 C CA . GLY A 1 586 ? -13.203 -26.781 0.75 1 90.38 586 GLY A CA 1
ATOM 4781 C C . GLY A 1 586 ? -12.203 -25.938 -0.004 1 90.38 586 GLY A C 1
ATOM 4782 O O . GLY A 1 586 ? -12.539 -24.844 -0.469 1 90.38 586 GLY A O 1
ATOM 4783 N N . ASP A 1 587 ? -11 -26.438 -0.061 1 82.62 587 ASP A N 1
ATOM 4784 C CA . ASP A 1 587 ? -9.914 -25.703 -0.716 1 82.62 587 ASP A CA 1
ATOM 4785 C C . ASP A 1 587 ? -9.477 -26.422 -1.992 1 82.62 587 ASP A C 1
ATOM 4787 O O . ASP A 1 587 ? -9.055 -27.578 -1.948 1 82.62 587 ASP A O 1
ATOM 4791 N N . GLY A 1 588 ? -9.594 -25.688 -3.047 1 76.94 588 GLY A N 1
ATOM 4792 C CA . GLY A 1 588 ? -9.102 -26.234 -4.301 1 76.94 588 GLY A CA 1
ATOM 4793 C C . GLY A 1 588 ? -9.703 -27.578 -4.641 1 76.94 588 GLY A C 1
ATOM 4794 O O . GLY A 1 588 ? -10.93 -27.734 -4.656 1 76.94 588 GLY A O 1
ATOM 4795 N N . ASP A 1 589 ? -8.805 -28.578 -4.672 1 71.81 589 ASP A N 1
ATOM 4796 C CA . ASP A 1 589 ? -9.219 -29.906 -5.129 1 71.81 589 ASP A CA 1
ATOM 4797 C C . ASP A 1 589 ? -9.867 -30.688 -3.996 1 71.81 589 ASP A C 1
ATOM 4799 O O . ASP A 1 589 ? -10.414 -31.781 -4.223 1 71.81 589 ASP A O 1
ATOM 4803 N N . GLN A 1 590 ? -10.016 -30.156 -2.885 1 81.81 590 GLN A N 1
ATOM 4804 C CA . GLN A 1 590 ? -10.625 -30.859 -1.76 1 81.81 590 GLN A CA 1
ATOM 4805 C C . GLN A 1 590 ? -12.016 -30.312 -1.467 1 81.81 590 GLN A C 1
ATOM 4807 O O . GLN A 1 590 ? -12.531 -30.484 -0.357 1 81.81 590 GLN A O 1
ATOM 4812 N N . THR A 1 591 ? -12.492 -29.828 -2.436 1 91.44 591 THR A N 1
ATOM 4813 C CA . THR A 1 591 ? -13.828 -29.25 -2.291 1 91.44 591 THR A CA 1
ATOM 4814 C C . THR A 1 591 ? -14.891 -30.344 -2.336 1 91.44 591 THR A C 1
ATOM 4816 O O . THR A 1 591 ? -14.797 -31.281 -3.133 1 91.44 591 THR A O 1
ATOM 4819 N N . LEU A 1 592 ? -15.867 -30.25 -1.475 1 96.44 592 LEU A N 1
ATOM 4820 C CA . LEU A 1 592 ? -17 -31.172 -1.391 1 96.44 592 LEU A CA 1
ATOM 4821 C C . LEU A 1 592 ? -18.312 -30.438 -1.585 1 96.44 592 LEU A C 1
ATOM 4823 O O . LEU A 1 592 ? -18.391 -29.219 -1.391 1 96.44 592 LEU A O 1
ATOM 4827 N N . ILE A 1 593 ? -19.312 -31.219 -2.027 1 97.25 593 ILE A N 1
ATOM 4828 C CA . ILE A 1 593 ? -20.641 -30.641 -2.219 1 97.25 593 ILE A CA 1
ATOM 4829 C C . ILE A 1 593 ? -21.609 -31.25 -1.213 1 97.25 593 ILE A C 1
ATOM 4831 O O . ILE A 1 593 ? -21.641 -32.469 -1.026 1 97.25 593 ILE A O 1
ATOM 4835 N N . PHE A 1 594 ? -22.406 -30.438 -0.552 1 97.75 594 PHE A N 1
ATOM 4836 C CA . PHE A 1 594 ? -23.359 -30.844 0.477 1 97.75 594 PHE A CA 1
ATOM 4837 C C . PHE A 1 594 ? -24.781 -30.422 0.094 1 97.75 594 PHE A C 1
ATOM 4839 O O . PHE A 1 594 ? -25 -29.297 -0.368 1 97.75 594 PHE A O 1
ATOM 4846 N N . ASN A 1 595 ? -25.703 -31.344 0.289 1 96.81 595 ASN A N 1
ATOM 4847 C CA . ASN A 1 595 ? -27.109 -31.078 0.01 1 96.81 595 ASN A CA 1
ATOM 4848 C C . ASN A 1 595 ? -27.906 -30.875 1.295 1 96.81 595 ASN A C 1
ATOM 4850 O O . ASN A 1 595 ? -28.125 -31.828 2.047 1 96.81 595 ASN A O 1
ATOM 4854 N N . PRO A 1 596 ? -28.375 -29.672 1.501 1 96.81 596 PRO A N 1
ATOM 4855 C CA . PRO A 1 596 ? -29.125 -29.391 2.732 1 96.81 596 PRO A CA 1
ATOM 4856 C C . PRO A 1 596 ? -30.391 -30.234 2.852 1 96.81 596 PRO A C 1
ATOM 4858 O O . PRO A 1 596 ? -30.938 -30.375 3.947 1 96.81 596 PRO A O 1
ATOM 4861 N N . GLU A 1 597 ? -30.906 -30.812 1.845 1 95.06 597 GLU A N 1
ATOM 4862 C CA . GLU A 1 597 ? -32.125 -31.625 1.879 1 95.06 597 GLU A CA 1
ATOM 4863 C C . GLU A 1 597 ? -31.844 -33.031 2.438 1 95.06 597 GLU A C 1
ATOM 4865 O O . GLU A 1 597 ? -32.75 -33.75 2.793 1 95.06 597 GLU A O 1
ATOM 4870 N N . THR A 1 598 ? -30.578 -33.375 2.475 1 94.56 598 THR A N 1
ATOM 4871 C CA . THR A 1 598 ? -30.172 -34.688 2.967 1 94.56 598 THR A CA 1
ATOM 4872 C C . THR A 1 598 ? -29.516 -34.594 4.34 1 94.56 598 THR A C 1
ATOM 4874 O O . THR A 1 598 ? -28.406 -34.062 4.457 1 94.56 598 THR A O 1
ATOM 4877 N N . GLU A 1 599 ? -30.062 -35.125 5.293 1 94.38 599 GLU A N 1
ATOM 4878 C CA . GLU A 1 599 ? -29.562 -35.031 6.656 1 94.38 599 GLU A CA 1
ATOM 4879 C C . GLU A 1 599 ? -28.156 -35.594 6.777 1 94.38 599 GLU A C 1
ATOM 4881 O O . GLU A 1 599 ? -27.328 -35.094 7.527 1 94.38 599 GLU A O 1
ATOM 4886 N N . GLU A 1 600 ? -27.969 -36.719 6.109 1 93 600 GLU A N 1
ATOM 4887 C CA . GLU A 1 600 ? -26.641 -37.312 6.141 1 93 600 GLU A CA 1
ATOM 4888 C C . GLU A 1 600 ? -25.562 -36.344 5.691 1 93 600 GLU A C 1
ATOM 4890 O O . GLU A 1 600 ? -24.5 -36.281 6.305 1 93 600 GLU A O 1
ATOM 4895 N N . ASP A 1 601 ? -25.828 -35.625 4.625 1 96.38 601 ASP A N 1
ATOM 4896 C CA . ASP A 1 601 ? -24.891 -34.625 4.129 1 96.38 601 ASP A CA 1
ATOM 4897 C C . ASP A 1 601 ? -24.609 -33.562 5.191 1 96.38 601 ASP A C 1
ATOM 4899 O O . ASP A 1 601 ? -23.469 -33.156 5.355 1 96.38 601 ASP A O 1
ATOM 4903 N N . MET A 1 602 ? -25.578 -33.156 5.922 1 96.06 602 MET A N 1
ATOM 4904 C CA . MET A 1 602 ? -25.438 -32.125 6.938 1 96.06 602 MET A CA 1
ATOM 4905 C C . MET A 1 602 ? -24.609 -32.625 8.117 1 96.06 602 MET A C 1
ATOM 4907 O O . MET A 1 602 ? -23.812 -31.875 8.688 1 96.06 602 MET A O 1
ATOM 4911 N N . GLN A 1 603 ? -24.875 -33.875 8.445 1 93.69 603 GLN A N 1
ATOM 4912 C CA . GLN A 1 603 ? -24.078 -34.469 9.5 1 93.69 603 GLN A CA 1
ATOM 4913 C C . GLN A 1 603 ? -22.594 -34.531 9.102 1 93.69 603 GLN A C 1
ATOM 4915 O O . GLN A 1 603 ? -21.719 -34.219 9.906 1 93.69 603 GLN A O 1
ATOM 4920 N N . TYR A 1 604 ? -22.422 -34.938 7.891 1 95.25 604 TYR A N 1
ATOM 4921 C CA . TYR A 1 604 ? -21.047 -35 7.398 1 95.25 604 TYR A CA 1
ATOM 4922 C C . TYR A 1 604 ? -20.438 -33.625 7.305 1 95.25 604 TYR A C 1
ATOM 4924 O O . TYR A 1 604 ? -19.234 -33.438 7.52 1 95.25 604 TYR A O 1
ATOM 4932 N N . PHE A 1 605 ? -21.219 -32.594 7.008 1 96.19 605 PHE A N 1
ATOM 4933 C CA . PHE A 1 605 ? -20.719 -31.219 6.977 1 96.19 605 PHE A CA 1
ATOM 4934 C C . PHE A 1 605 ? -20.234 -30.781 8.359 1 96.19 605 PHE A C 1
ATOM 4936 O O . PHE A 1 605 ? -19.188 -30.156 8.484 1 96.19 605 PHE A O 1
ATOM 4943 N N . LEU A 1 606 ? -21.016 -31.109 9.32 1 95.06 606 LEU A N 1
ATOM 4944 C CA . LEU A 1 606 ? -20.609 -30.797 10.688 1 95.06 606 LEU A CA 1
ATOM 4945 C C . LEU A 1 606 ? -19.297 -31.469 11.031 1 95.06 606 LEU A C 1
ATOM 4947 O O . LEU A 1 606 ? -18.438 -30.875 11.672 1 95.06 606 LEU A O 1
ATOM 4951 N N . LEU A 1 607 ? -19.172 -32.719 10.562 1 91.88 607 LEU A N 1
ATOM 4952 C CA . LEU A 1 607 ? -17.922 -33.438 10.781 1 91.88 607 LEU A CA 1
ATOM 4953 C C . LEU A 1 607 ? -16.781 -32.75 10.023 1 91.88 607 LEU A C 1
ATOM 4955 O O . LEU A 1 607 ? -15.656 -32.656 10.539 1 91.88 607 LEU A O 1
ATOM 4959 N N . PHE A 1 608 ? -17.078 -32.344 8.867 1 93.38 608 PHE A N 1
ATOM 4960 C CA . PHE A 1 608 ? -16.094 -31.688 8.016 1 93.38 608 PHE A CA 1
ATOM 4961 C C . PHE A 1 608 ? -15.609 -30.391 8.656 1 93.38 608 PHE A C 1
ATOM 4963 O O . PHE A 1 608 ? -14.422 -30.062 8.57 1 93.38 608 PHE A O 1
ATOM 4970 N N . CYS A 1 609 ? -16.406 -29.641 9.289 1 93 609 CYS A N 1
ATOM 4971 C CA . CYS A 1 609 ? -16.141 -28.328 9.852 1 93 609 CYS A CA 1
ATOM 4972 C C . CYS A 1 609 ? -15.367 -28.438 11.164 1 93 609 CYS A C 1
ATOM 4974 O O . CYS A 1 609 ? -14.773 -27.469 11.625 1 93 609 CYS A O 1
ATOM 4976 N N . ARG A 1 610 ? -15.336 -29.562 11.672 1 89.19 610 ARG A N 1
ATOM 4977 C CA . ARG A 1 610 ? -14.82 -29.719 13.031 1 89.19 610 ARG A CA 1
ATOM 4978 C C . ARG A 1 610 ? -13.375 -29.25 13.125 1 89.19 610 ARG A C 1
ATOM 4980 O O . ARG A 1 610 ? -12.531 -29.672 12.336 1 89.19 610 ARG A O 1
ATOM 4987 N N . ASN A 1 611 ? -13.086 -28.297 13.977 1 83.5 611 ASN A N 1
ATOM 4988 C CA . ASN A 1 611 ? -11.789 -27.734 14.336 1 83.5 611 ASN A CA 1
ATOM 4989 C C . ASN A 1 611 ? -11.188 -26.922 13.195 1 83.5 611 ASN A C 1
ATOM 4991 O O . ASN A 1 611 ? -9.961 -26.859 13.055 1 83.5 611 ASN A O 1
ATOM 4995 N N . LYS A 1 612 ? -11.969 -26.578 12.258 1 87.5 612 LYS A N 1
ATOM 4996 C CA . LYS A 1 612 ? -11.492 -25.688 11.211 1 87.5 612 LYS A CA 1
ATOM 4997 C C . LYS A 1 612 ? -11.867 -24.234 11.5 1 87.5 612 LYS A C 1
ATOM 4999 O O . LYS A 1 612 ? -12.852 -23.969 12.195 1 87.5 612 LYS A O 1
ATOM 5004 N N . GLU A 1 613 ? -10.93 -23.391 11.07 1 87.62 613 GLU A N 1
ATOM 5005 C CA . GLU A 1 613 ? -11.18 -21.969 11.242 1 87.62 613 GLU A CA 1
ATOM 5006 C C . GLU A 1 613 ? -11.305 -21.25 9.898 1 87.62 613 GLU A C 1
ATOM 5008 O O . GLU A 1 613 ? -10.695 -21.672 8.914 1 87.62 613 GLU A O 1
ATOM 5013 N N . GLN A 1 614 ? -12.18 -20.281 9.914 1 89.88 614 GLN A N 1
ATOM 5014 C CA . GLN A 1 614 ? -12.328 -19.406 8.758 1 89.88 614 GLN A CA 1
ATOM 5015 C C . GLN A 1 614 ? -12.703 -20.188 7.512 1 89.88 614 GLN A C 1
ATOM 5017 O O . GLN A 1 614 ? -12.078 -20.047 6.461 1 89.88 614 GLN A O 1
ATOM 5022 N N . LEU A 1 615 ? -13.719 -21.062 7.625 1 93.88 615 LEU A N 1
ATOM 5023 C CA . LEU A 1 615 ? -14.242 -21.859 6.527 1 93.88 615 LEU A CA 1
ATOM 5024 C C . LEU A 1 615 ? -15.352 -21.125 5.789 1 93.88 615 LEU A C 1
ATOM 5026 O O . LEU A 1 615 ? -16.219 -20.516 6.418 1 93.88 615 LEU A O 1
ATOM 5030 N N . TYR A 1 616 ? -15.289 -21.156 4.516 1 96.19 616 TYR A N 1
ATOM 5031 C CA . TYR A 1 616 ? -16.344 -20.547 3.711 1 96.19 616 TYR A CA 1
ATOM 5032 C C . TYR A 1 616 ? -17.156 -21.625 2.98 1 96.19 616 TYR A C 1
ATOM 5034 O O . TYR A 1 616 ? -16.594 -22.625 2.539 1 96.19 616 TYR A O 1
ATOM 5042 N N . ILE A 1 617 ? -18.406 -21.453 2.889 1 97.38 617 ILE A N 1
ATOM 5043 C CA . ILE A 1 617 ? -19.219 -22.219 1.954 1 97.38 617 ILE A CA 1
ATOM 5044 C C . ILE A 1 617 ? -19.578 -21.359 0.75 1 97.38 617 ILE A C 1
ATOM 5046 O O . ILE A 1 617 ? -19.609 -20.125 0.849 1 97.38 617 ILE A O 1
ATOM 5050 N N . GLU A 1 618 ? -19.797 -22 -0.378 1 96.56 618 GLU A N 1
ATOM 5051 C CA . GLU A 1 618 ? -20.062 -21.297 -1.631 1 96.56 618 GLU A CA 1
ATOM 5052 C C . GLU A 1 618 ? -21.266 -21.891 -2.346 1 96.56 618 GLU A C 1
ATOM 5054 O O . GLU A 1 618 ? -21.547 -23.094 -2.23 1 96.56 618 GLU A O 1
ATOM 5059 N N . GLU A 1 619 ? -21.953 -21.031 -3.072 1 95.88 619 GLU A N 1
ATOM 5060 C CA . GLU A 1 619 ? -23.047 -21.531 -3.891 1 95.88 619 GLU A CA 1
ATOM 5061 C C . GLU A 1 619 ? -22.547 -22.484 -4.98 1 95.88 619 GLU A C 1
ATOM 5063 O O . GLU A 1 619 ? -21.422 -22.328 -5.457 1 95.88 619 GLU A O 1
ATOM 5068 N N . THR A 1 620 ? -23.312 -23.469 -5.223 1 94 620 THR A N 1
ATOM 5069 C CA . THR A 1 620 ? -23 -24.422 -6.277 1 94 620 THR A CA 1
ATOM 5070 C C . THR A 1 620 ? -24.016 -24.328 -7.41 1 94 620 THR A C 1
ATOM 5072 O O . THR A 1 620 ? -25.141 -23.844 -7.207 1 94 620 THR A O 1
ATOM 5075 N N . PHE A 1 621 ? -23.531 -24.75 -8.562 1 92.69 621 PHE A N 1
ATOM 5076 C CA . PHE A 1 621 ? -24.391 -24.625 -9.734 1 92.69 621 PHE A CA 1
ATOM 5077 C C . PHE A 1 621 ? -24.609 -25.984 -10.375 1 92.69 621 PHE A C 1
ATOM 5079 O O . PHE A 1 621 ? -23.672 -26.609 -10.883 1 92.69 621 PHE A O 1
ATOM 5086 N N . ILE A 1 622 ? -25.766 -26.469 -10.273 1 93.69 622 ILE A N 1
ATOM 5087 C CA . ILE A 1 622 ? -26.188 -27.688 -10.953 1 93.69 622 ILE A CA 1
ATOM 5088 C C . ILE A 1 622 ? -27.203 -27.344 -12.039 1 93.69 622 ILE A C 1
ATOM 5090 O O . ILE A 1 622 ? -28.266 -26.797 -11.75 1 93.69 622 ILE A O 1
ATOM 5094 N N . PRO A 1 623 ? -26.844 -27.656 -13.258 1 93.5 623 PRO A N 1
ATOM 5095 C CA . PRO A 1 623 ? -27.703 -27.234 -14.359 1 93.5 623 PRO A CA 1
ATOM 5096 C C . PRO A 1 623 ? -29.031 -28 -14.398 1 93.5 623 PRO A C 1
ATOM 5098 O O . PRO A 1 623 ? -29.062 -29.188 -14.07 1 93.5 623 PRO A O 1
ATOM 5101 N N . ALA A 1 624 ? -30.062 -27.281 -14.797 1 92.25 624 ALA A N 1
ATOM 5102 C CA . ALA A 1 624 ? -31.328 -27.938 -15.078 1 92.25 624 ALA A CA 1
ATOM 5103 C C . ALA A 1 624 ? -31.25 -28.781 -16.344 1 92.25 624 ALA A C 1
ATOM 5105 O O . ALA A 1 624 ? -31.797 -29.891 -16.391 1 92.25 624 ALA A O 1
ATOM 5106 N N . ARG A 1 625 ? -30.516 -28.266 -17.328 1 91.38 625 ARG A N 1
ATOM 5107 C CA . ARG A 1 625 ? -30.234 -28.969 -18.578 1 91.38 625 ARG A CA 1
ATOM 5108 C C . ARG A 1 625 ? -28.766 -29.344 -18.688 1 91.38 625 ARG A C 1
ATOM 5110 O O . ARG A 1 625 ? -27.922 -28.469 -18.906 1 91.38 625 ARG A O 1
ATOM 5117 N N . PRO A 1 626 ? -28.484 -30.641 -18.609 1 92.38 626 PRO A N 1
ATOM 5118 C CA . PRO A 1 626 ? -27.078 -31.031 -18.641 1 92.38 626 PRO A CA 1
ATOM 5119 C C . PRO A 1 626 ? -26.406 -30.734 -19.984 1 92.38 626 PRO A C 1
ATOM 5121 O O . PRO A 1 626 ? -27.047 -30.922 -21.031 1 92.38 626 PRO A O 1
ATOM 5124 N N . GLN A 1 627 ? -25.219 -30.297 -19.969 1 91.19 627 GLN A N 1
ATOM 5125 C CA . GLN A 1 627 ? -24.453 -30.016 -21.188 1 91.19 627 GLN A CA 1
ATOM 5126 C C . GLN A 1 627 ? -23.812 -31.297 -21.734 1 91.19 627 GLN A C 1
ATOM 5128 O O . GLN A 1 627 ? -23.578 -31.406 -22.938 1 91.19 627 GLN A O 1
ATOM 5133 N N . ILE A 1 628 ? -23.516 -32.25 -20.797 1 96.12 628 ILE A N 1
ATOM 5134 C CA . ILE A 1 628 ? -22.875 -33.5 -21.188 1 96.12 628 ILE A CA 1
ATOM 5135 C C . ILE A 1 628 ? -23.641 -34.656 -20.594 1 96.12 628 ILE A C 1
ATOM 5137 O O . ILE A 1 628 ? -23.984 -34.656 -19.406 1 96.12 628 ILE A O 1
ATOM 5141 N N . THR A 1 629 ? -23.906 -35.594 -21.391 1 96.88 629 THR A N 1
ATOM 5142 C CA . THR A 1 629 ? -24.484 -36.875 -20.984 1 96.88 629 THR A CA 1
ATOM 5143 C C . THR A 1 629 ? -23.703 -38.031 -21.594 1 96.88 629 THR A C 1
ATOM 5145 O O . THR A 1 629 ? -22.875 -37.844 -22.484 1 96.88 629 THR A O 1
ATOM 5148 N N . ASP A 1 630 ? -23.891 -39.188 -21.078 1 96.81 630 ASP A N 1
ATOM 5149 C CA . ASP A 1 630 ? -23.328 -40.375 -21.719 1 96.81 630 ASP A CA 1
ATOM 5150 C C . ASP A 1 630 ? -24.344 -41.031 -22.625 1 96.81 630 ASP A C 1
ATOM 5152 O O . ASP A 1 630 ? -25.406 -40.469 -22.891 1 96.81 630 ASP A O 1
ATOM 5156 N N . GLU A 1 631 ? -24.031 -42.188 -23.156 1 95.38 631 GLU A N 1
ATOM 5157 C CA . GLU A 1 631 ? -24.891 -42.875 -24.109 1 95.38 631 GLU A CA 1
ATOM 5158 C C . GLU A 1 631 ? -26.188 -43.344 -23.438 1 95.38 631 GLU A C 1
ATOM 5160 O O . GLU A 1 631 ? -27.172 -43.594 -24.125 1 95.38 631 GLU A O 1
ATOM 5165 N N . ASN A 1 632 ? -26.172 -43.406 -22.062 1 94.94 632 ASN A N 1
ATOM 5166 C CA . ASN A 1 632 ? -27.359 -43.781 -21.312 1 94.94 632 ASN A CA 1
ATOM 5167 C C . ASN A 1 632 ? -28.141 -42.562 -20.859 1 94.94 632 ASN A C 1
ATOM 5169 O O . ASN A 1 632 ? -29.016 -42.656 -20 1 94.94 632 ASN A O 1
ATOM 5173 N N . ASN A 1 633 ? -27.719 -41.406 -21.281 1 94.5 633 ASN A N 1
ATOM 5174 C CA . ASN A 1 633 ? -28.344 -40.125 -20.984 1 94.5 633 ASN A CA 1
ATOM 5175 C C . ASN A 1 633 ? -28.156 -39.75 -19.516 1 94.5 633 ASN A C 1
ATOM 5177 O O . ASN A 1 633 ? -28.984 -39.031 -18.953 1 94.5 633 ASN A O 1
ATOM 5181 N N . GLU A 1 634 ? -27.141 -40.281 -18.891 1 96 634 GLU A N 1
ATOM 5182 C CA . GLU A 1 634 ? -26.781 -39.844 -17.531 1 96 634 GLU A CA 1
ATOM 5183 C C . GLU A 1 634 ? -26.016 -38.531 -17.562 1 96 634 GLU A C 1
ATOM 5185 O O . GLU A 1 634 ? -25.047 -38.406 -18.312 1 96 634 GLU A O 1
ATOM 5190 N N . PRO A 1 635 ? -26.469 -37.625 -16.812 1 96.5 635 PRO A N 1
ATOM 5191 C CA . PRO A 1 635 ? -25.844 -36.281 -16.859 1 96.5 635 PRO A CA 1
ATOM 5192 C C . PRO A 1 635 ? -24.578 -36.219 -16.016 1 96.5 635 PRO A C 1
ATOM 5194 O O . PRO A 1 635 ? -24.5 -36.812 -14.945 1 96.5 635 PRO A O 1
ATOM 5197 N N . TYR A 1 636 ? -23.594 -35.5 -16.469 1 96.81 636 TYR A N 1
ATOM 5198 C CA . TYR A 1 636 ? -22.359 -35.219 -15.742 1 96.81 636 TYR A CA 1
ATOM 5199 C C . TYR A 1 636 ? -22.203 -33.719 -15.469 1 96.81 636 TYR A C 1
ATOM 5201 O O . TYR A 1 636 ? -22.906 -32.906 -16.062 1 96.81 636 TYR A O 1
ATOM 5209 N N . LEU A 1 637 ? -21.406 -33.375 -14.5 1 95.5 637 LEU A N 1
ATOM 5210 C CA . LEU A 1 637 ? -21.016 -32 -14.227 1 95.5 637 LEU A CA 1
ATOM 5211 C C . LEU A 1 637 ? -19.625 -31.719 -14.75 1 95.5 637 LEU A C 1
ATOM 5213 O O . LEU A 1 637 ? -18.625 -31.906 -14.031 1 95.5 637 LEU A O 1
ATOM 5217 N N . PRO A 1 638 ? -19.547 -31.234 -16 1 95.75 638 PRO A N 1
ATOM 5218 C CA . PRO A 1 638 ? -18.234 -31.078 -16.641 1 95.75 638 PRO A CA 1
ATOM 5219 C C . PRO A 1 638 ? -17.578 -29.75 -16.297 1 95.75 638 PRO A C 1
ATOM 5221 O O . PRO A 1 638 ? -18.25 -28.797 -15.875 1 95.75 638 PRO A O 1
ATOM 5224 N N . GLU A 1 639 ? -16.281 -29.719 -16.406 1 95.25 639 GLU A N 1
ATOM 5225 C CA . GLU A 1 639 ? -15.469 -28.516 -16.484 1 95.25 639 GLU A CA 1
ATOM 5226 C C . GLU A 1 639 ? -14.82 -28.375 -17.859 1 95.25 639 GLU A C 1
ATOM 5228 O O . GLU A 1 639 ? -14.359 -29.375 -18.438 1 95.25 639 GLU A O 1
ATOM 5233 N N . PHE A 1 640 ? -14.836 -27.203 -18.375 1 96.38 640 PHE A N 1
ATOM 5234 C CA . PHE A 1 640 ? -14.305 -26.969 -19.719 1 96.38 640 PHE A CA 1
ATOM 5235 C C . PHE A 1 640 ? -13.047 -26.109 -19.656 1 96.38 640 PHE A C 1
ATOM 5237 O O . PHE A 1 640 ? -12.969 -25.188 -18.844 1 96.38 640 PHE A O 1
ATOM 5244 N N . ILE A 1 641 ? -12.102 -26.406 -20.469 1 96.88 641 ILE A N 1
ATOM 5245 C CA . ILE A 1 641 ? -10.969 -25.531 -20.781 1 96.88 641 ILE A CA 1
ATOM 5246 C C . ILE A 1 641 ? -11.109 -24.984 -22.203 1 96.88 641 ILE A C 1
ATOM 5248 O O . ILE A 1 641 ? -10.93 -25.719 -23.172 1 96.88 641 ILE A O 1
ATOM 5252 N N . VAL A 1 642 ? -11.484 -23.797 -22.234 1 97.56 642 VAL A N 1
ATOM 5253 C CA . VAL A 1 642 ? -11.625 -23.094 -23.5 1 97.56 642 VAL A CA 1
ATOM 5254 C C . VAL A 1 642 ? -10.453 -22.141 -23.703 1 97.56 642 VAL A C 1
ATOM 5256 O O . VAL A 1 642 ? -10.055 -21.438 -22.781 1 97.56 642 VAL A O 1
ATOM 5259 N N . ASN A 1 643 ? -9.938 -22.172 -24.891 1 98.06 643 ASN A N 1
ATOM 5260 C CA . ASN A 1 643 ? -8.742 -21.359 -25.125 1 98.06 643 ASN A CA 1
ATOM 5261 C C . ASN A 1 643 ? -9.047 -20.188 -26.047 1 98.06 643 ASN A C 1
ATOM 5263 O O . ASN A 1 643 ? -9.844 -20.312 -26.984 1 98.06 643 ASN A O 1
ATOM 5267 N N . LEU A 1 644 ? -8.5 -19.062 -25.703 1 98 644 LEU A N 1
ATOM 5268 C CA . LEU A 1 644 ? -8.562 -17.875 -26.531 1 98 644 LEU A CA 1
ATOM 5269 C C . LEU A 1 644 ? -7.215 -17.609 -27.203 1 98 644 LEU A C 1
ATOM 5271 O O . LEU A 1 644 ? -6.164 -17.922 -26.641 1 98 644 LEU A O 1
ATOM 5275 N N . GLU A 1 645 ? -7.25 -17.047 -28.375 1 97.94 645 GLU A N 1
ATOM 5276 C CA . GLU A 1 645 ? -6.008 -16.812 -29.125 1 97.94 645 GLU A CA 1
ATOM 5277 C C . GLU A 1 645 ? -6.051 -15.492 -29.875 1 97.94 645 GLU A C 1
ATOM 5279 O O . GLU A 1 645 ? -7.129 -14.984 -30.188 1 97.94 645 GLU A O 1
ATOM 5284 N N . HIS A 1 646 ? -4.965 -14.875 -30.094 1 97.44 646 HIS A N 1
ATOM 5285 C CA . HIS A 1 646 ? -4.797 -13.719 -30.953 1 97.44 646 HIS A CA 1
ATOM 5286 C C . HIS A 1 646 ? -3.438 -13.734 -31.656 1 97.44 646 HIS A C 1
ATOM 5288 O O . HIS A 1 646 ? -2.547 -14.492 -31.266 1 97.44 646 HIS A O 1
ATOM 5294 N N . LYS A 1 647 ? -3.199 -12.922 -32.688 1 96.62 647 LYS A N 1
ATOM 5295 C CA . LYS A 1 647 ? -2.002 -13 -33.5 1 96.62 647 LYS A CA 1
ATOM 5296 C C . LYS A 1 647 ? -1.18 -11.719 -33.406 1 96.62 647 LYS A C 1
ATOM 5298 O O . LYS A 1 647 ? -0.291 -11.484 -34.25 1 96.62 647 LYS A O 1
ATOM 5303 N N . GLU A 1 648 ? -1.459 -10.945 -32.469 1 95.94 648 GLU A N 1
ATOM 5304 C CA . GLU A 1 648 ? -0.691 -9.711 -32.312 1 95.94 648 GLU A CA 1
ATOM 5305 C C . GLU A 1 648 ? 0.685 -10 -31.719 1 95.94 648 GLU A C 1
ATOM 5307 O O . GLU A 1 648 ? 0.831 -10.883 -30.875 1 95.94 648 GLU A O 1
ATOM 5312 N N . GLN A 1 649 ? 1.683 -9.227 -32.094 1 96.12 649 GLN A N 1
ATOM 5313 C CA . GLN A 1 649 ? 3.033 -9.383 -31.578 1 96.12 649 GLN A CA 1
ATOM 5314 C C . GLN A 1 649 ? 3.139 -8.828 -30.156 1 96.12 649 GLN A C 1
ATOM 5316 O O . GLN A 1 649 ? 2.74 -7.691 -29.906 1 96.12 649 GLN A O 1
ATOM 5321 N N . ILE A 1 650 ? 3.682 -9.617 -29.25 1 95.31 650 ILE A N 1
ATOM 5322 C CA . ILE A 1 650 ? 3.754 -9.148 -27.875 1 95.31 650 ILE A CA 1
ATOM 5323 C C . ILE A 1 650 ? 5.207 -9.148 -27.406 1 95.31 650 ILE A C 1
ATOM 5325 O O . ILE A 1 650 ? 5.527 -8.57 -26.359 1 95.31 650 ILE A O 1
ATOM 5329 N N . TYR A 1 651 ? 6.098 -9.789 -28.141 1 95.06 651 TYR A N 1
ATOM 5330 C CA . TYR A 1 651 ? 7.527 -9.781 -27.844 1 95.06 651 TYR A CA 1
ATOM 5331 C C . TYR A 1 651 ? 8.32 -9.156 -28.984 1 95.06 651 TYR A C 1
ATOM 5333 O O . TYR A 1 651 ? 8.148 -9.516 -30.156 1 95.06 651 TYR A O 1
ATOM 5341 N N . MET A 1 652 ? 9.219 -8.305 -28.625 1 90.19 652 MET A N 1
ATOM 5342 C CA . MET A 1 652 ? 10.117 -7.727 -29.609 1 90.19 652 MET A CA 1
ATOM 5343 C C . MET A 1 652 ? 11.289 -8.664 -29.891 1 90.19 652 MET A C 1
ATOM 5345 O O . MET A 1 652 ? 11.828 -9.281 -28.969 1 90.19 652 MET A O 1
ATOM 5349 N N . PRO A 1 653 ? 11.656 -8.758 -31.109 1 89.81 653 PRO A N 1
ATOM 5350 C CA . PRO A 1 653 ? 12.773 -9.648 -31.438 1 89.81 653 PRO A CA 1
ATOM 5351 C C . PRO A 1 653 ? 14.125 -9.102 -30.984 1 89.81 653 PRO A C 1
ATOM 5353 O O . PRO A 1 653 ? 14.234 -7.918 -30.641 1 89.81 653 PRO A O 1
ATOM 5356 N N . TYR A 1 654 ? 15.133 -9.945 -30.828 1 81.75 654 TYR A N 1
ATOM 5357 C CA . TYR A 1 654 ? 16.531 -9.625 -30.578 1 81.75 654 TYR A CA 1
ATOM 5358 C C . TYR A 1 654 ? 17.344 -9.688 -31.859 1 81.75 654 TYR A C 1
ATOM 5360 O O . TYR A 1 654 ? 17.156 -10.594 -32.688 1 81.75 654 TYR A O 1
ATOM 5368 N N . PRO A 1 655 ? 18.422 -8.742 -32.188 1 71.44 655 PRO A N 1
ATOM 5369 C CA . PRO A 1 655 ? 18.734 -7.594 -31.328 1 71.44 655 PRO A CA 1
ATOM 5370 C C . PRO A 1 655 ? 17.703 -6.473 -31.453 1 71.44 655 PRO A C 1
ATOM 5372 O O . PRO A 1 655 ? 17.078 -6.309 -32.5 1 71.44 655 PRO A O 1
ATOM 5375 N N . LEU A 1 656 ? 17.312 -5.977 -30.344 1 59.03 656 LEU A N 1
ATOM 5376 C CA . LEU A 1 656 ? 16.375 -4.863 -30.391 1 59.03 656 LEU A CA 1
ATOM 5377 C C . LEU A 1 656 ? 16.859 -3.775 -31.344 1 59.03 656 LEU A C 1
ATOM 5379 O O . LEU A 1 656 ? 18.047 -3.439 -31.344 1 59.03 656 LEU A O 1
ATOM 5383 N N . LYS A 1 657 ? 16.203 -3.656 -32.344 1 47.75 657 LYS A N 1
ATOM 5384 C CA . LYS A 1 657 ? 16.531 -2.629 -33.344 1 47.75 657 LYS A CA 1
ATOM 5385 C C . LYS A 1 657 ? 16.797 -1.286 -32.656 1 47.75 657 LYS A C 1
ATOM 5387 O O . LYS A 1 657 ? 16.031 -0.862 -31.797 1 47.75 657 LYS A O 1
ATOM 5392 N N . GLY A 1 658 ? 18.016 -0.392 -33.094 1 39.91 658 GLY A N 1
ATOM 5393 C CA . GLY A 1 658 ? 18.516 0.89 -32.625 1 39.91 658 GLY A CA 1
ATOM 5394 C C . GLY A 1 658 ? 19.469 0.764 -31.438 1 39.91 658 GLY A C 1
ATOM 5395 O O . GLY A 1 658 ? 19.922 1.77 -30.891 1 39.91 658 GLY A O 1
ATOM 5396 N N . LEU A 1 659 ? 19.188 -0.21 -30.641 1 38.06 659 LEU A N 1
ATOM 5397 C CA . LEU A 1 659 ? 20.062 -0.265 -29.469 1 38.06 659 LEU A CA 1
ATOM 5398 C C . LEU A 1 659 ? 21.484 -0.587 -29.875 1 38.06 659 LEU A C 1
ATOM 5400 O O . LEU A 1 659 ? 21.719 -1.185 -30.938 1 38.06 659 LEU A O 1
ATOM 5404 N N . TRP A 1 660 ? 22.516 -0.057 -29.062 1 33.25 660 TRP A N 1
ATOM 5405 C CA . TRP A 1 660 ? 23.969 0.066 -29.125 1 33.25 660 TRP A CA 1
ATOM 5406 C C . TRP A 1 660 ? 24.625 -1.275 -29.438 1 33.25 660 TRP A C 1
ATOM 5408 O O . TRP A 1 660 ? 24.047 -2.332 -29.172 1 33.25 660 TRP A O 1
ATOM 5418 N N . ASN A 1 661 ? 25.344 -1.283 -30.578 1 32.53 661 ASN A N 1
ATOM 5419 C CA . ASN A 1 661 ? 26.375 -2.24 -30.938 1 32.53 661 ASN A CA 1
ATOM 5420 C C . ASN A 1 661 ? 26.969 -2.922 -29.719 1 32.53 661 ASN A C 1
ATOM 5422 O O . ASN A 1 661 ? 27.281 -2.26 -28.719 1 32.53 661 ASN A O 1
ATOM 5426 N N . ASN A 1 662 ? 26.672 -4.109 -29.5 1 35.34 662 ASN A N 1
ATOM 5427 C CA . ASN A 1 662 ? 27.203 -5.141 -28.609 1 35.34 662 ASN A CA 1
ATOM 5428 C C . ASN A 1 662 ? 28.703 -5.02 -28.453 1 35.34 662 ASN A C 1
ATOM 5430 O O . ASN A 1 662 ? 29.438 -5.996 -28.625 1 35.34 662 ASN A O 1
ATOM 5434 N N . GLU A 1 663 ? 29.391 -4.082 -29.016 1 32.84 663 GLU A N 1
ATOM 5435 C CA . GLU A 1 663 ? 30.797 -4.352 -28.766 1 32.84 663 GLU A CA 1
ATOM 5436 C C . GLU A 1 663 ? 31.062 -4.637 -27.297 1 32.84 663 GLU A C 1
ATOM 5438 O O . GLU A 1 663 ? 30.406 -4.055 -26.422 1 32.84 663 GLU A O 1
ATOM 5443 N N . LYS A 1 664 ? 31.703 -5.742 -27.062 1 36.41 664 LYS A N 1
ATOM 5444 C CA . LYS A 1 664 ? 32.281 -6.32 -25.859 1 36.41 664 LYS A CA 1
ATOM 5445 C C . LYS A 1 664 ? 32.75 -5.23 -24.891 1 36.41 664 LYS A C 1
ATOM 5447 O O . LYS A 1 664 ? 33.562 -4.387 -25.25 1 36.41 664 LYS A O 1
ATOM 5452 N N . TYR A 1 665 ? 31.922 -4.637 -24.266 1 33.47 665 TYR A N 1
ATOM 5453 C CA . TYR A 1 665 ? 32.312 -3.746 -23.188 1 33.47 665 TYR A CA 1
ATOM 5454 C C . TYR A 1 665 ? 33.469 -4.336 -22.391 1 33.47 665 TYR A C 1
ATOM 5456 O O . TYR A 1 665 ? 33.25 -5.082 -21.422 1 33.47 665 TYR A O 1
ATOM 5464 N N . PHE A 1 666 ? 34.344 -5.035 -23.078 1 35.44 666 PHE A N 1
ATOM 5465 C CA . PHE A 1 666 ? 35.469 -5.254 -22.172 1 35.44 666 PHE A CA 1
ATOM 5466 C C . PHE A 1 666 ? 36 -3.928 -21.625 1 35.44 666 PHE A C 1
ATOM 5468 O O . PHE A 1 666 ? 36.25 -2.992 -22.391 1 35.44 666 PHE A O 1
ATOM 5475 N N . SER A 1 667 ? 35.344 -3.357 -20.734 1 44.03 667 SER A N 1
ATOM 5476 C CA . SER A 1 667 ? 35.781 -2.164 -20.016 1 44.03 667 SER A CA 1
ATOM 5477 C C . SER A 1 667 ? 37.219 -2.328 -19.484 1 44.03 667 SER A C 1
ATOM 5479 O O . SER A 1 667 ? 37.562 -3.402 -19 1 44.03 667 SER A O 1
ATOM 5481 N N . ASN A 1 668 ? 38.062 -1.736 -20.094 1 56.66 668 ASN A N 1
ATOM 5482 C CA . ASN A 1 668 ? 39.344 -1.644 -19.422 1 56.66 668 ASN A CA 1
ATOM 5483 C C . ASN A 1 668 ? 39.188 -1.196 -17.969 1 56.66 668 ASN A C 1
ATOM 5485 O O . ASN A 1 668 ? 38.438 -0.247 -17.688 1 56.66 668 ASN A O 1
ATOM 5489 N N . LEU A 1 669 ? 39.375 -2.029 -17.062 1 64.62 669 LEU A N 1
ATOM 5490 C CA . LEU A 1 669 ? 39.375 -1.765 -15.633 1 64.62 669 LEU A CA 1
ATOM 5491 C C . LEU A 1 669 ? 40.719 -1.239 -15.156 1 64.62 669 LEU A C 1
ATOM 5493 O O . LEU A 1 669 ? 41.75 -1.804 -15.492 1 64.62 669 LEU A O 1
ATOM 5497 N N . PHE A 1 670 ? 40.719 -0.073 -14.742 1 75.5 670 PHE A N 1
ATOM 5498 C CA . PHE A 1 670 ? 41.906 0.463 -14.094 1 75.5 670 PHE A CA 1
ATOM 5499 C C . PHE A 1 670 ? 41.719 0.51 -12.586 1 75.5 670 PHE A C 1
ATOM 5501 O O . PHE A 1 670 ? 40.875 1.248 -12.078 1 75.5 670 PHE A O 1
ATOM 5508 N N . LEU A 1 671 ? 42.344 -0.326 -11.938 1 79.44 671 LEU A N 1
ATOM 5509 C CA . LEU A 1 671 ? 42.219 -0.402 -10.484 1 79.44 671 LEU A CA 1
ATOM 5510 C C . LEU A 1 671 ? 43 0.734 -9.828 1 79.44 671 LEU A C 1
ATOM 5512 O O . LEU A 1 671 ? 43.906 1.306 -10.438 1 79.44 671 LEU A O 1
ATOM 5516 N N . PRO A 1 672 ? 42.625 1.051 -8.562 1 81.69 672 PRO A N 1
ATOM 5517 C CA . PRO A 1 672 ? 43.438 2.039 -7.848 1 81.69 672 PRO A CA 1
ATOM 5518 C C . PRO A 1 672 ? 44.906 1.647 -7.762 1 81.69 672 PRO A C 1
ATOM 5520 O O . PRO A 1 672 ? 45.219 0.502 -7.434 1 81.69 672 PRO A O 1
ATOM 5523 N N . GLY A 1 673 ? 45.781 2.562 -8.062 1 77.5 673 GLY A N 1
ATOM 5524 C CA . GLY A 1 673 ? 47.219 2.291 -8.109 1 77.5 673 GLY A CA 1
ATOM 5525 C C . GLY A 1 673 ? 47.75 2.137 -9.523 1 77.5 673 GLY A C 1
ATOM 5526 O O . GLY A 1 673 ? 48.938 2.104 -9.742 1 77.5 673 GLY A O 1
ATOM 5527 N N . GLU A 1 674 ? 46.812 2.012 -10.438 1 82.5 674 GLU A N 1
ATOM 5528 C CA . GLU A 1 674 ? 47.219 1.894 -11.836 1 82.5 674 GLU A CA 1
ATOM 5529 C C . GLU A 1 674 ? 47.281 3.262 -12.508 1 82.5 674 GLU A C 1
ATOM 5531 O O . GLU A 1 674 ? 47.5 4.277 -11.836 1 82.5 674 GLU A O 1
ATOM 5536 N N . GLU A 1 675 ? 47.219 3.174 -13.828 1 85 675 GLU A N 1
ATOM 5537 C CA . GLU A 1 675 ? 47.531 4.379 -14.594 1 85 675 GLU A CA 1
ATOM 5538 C C . GLU A 1 675 ? 46.438 5.434 -14.414 1 85 675 GLU A C 1
ATOM 5540 O O . GLU A 1 675 ? 46.688 6.617 -14.672 1 85 675 GLU A O 1
ATOM 5545 N N . TRP A 1 676 ? 45.312 5.035 -14.016 1 86.38 676 TRP A N 1
ATOM 5546 C CA . TRP A 1 676 ? 44.219 5.992 -13.859 1 86.38 676 TRP A CA 1
ATOM 5547 C C . TRP A 1 676 ? 43.844 6.16 -12.391 1 86.38 676 TRP A C 1
ATOM 5549 O O . TRP A 1 676 ? 43.75 5.18 -11.648 1 86.38 676 TRP A O 1
ATOM 5559 N N . LEU A 1 677 ? 43.75 7.398 -11.992 1 90.88 677 LEU A N 1
ATOM 5560 C CA . LEU A 1 677 ? 43.125 7.727 -10.719 1 90.88 677 LEU A CA 1
ATOM 5561 C C . LEU A 1 677 ? 41.656 8.148 -10.93 1 90.88 677 LEU A C 1
ATOM 5563 O O . LEU A 1 677 ? 41.375 9.133 -11.625 1 90.88 677 LEU A O 1
ATOM 5567 N N . TYR A 1 678 ? 40.781 7.395 -10.406 1 88.44 678 TYR A N 1
ATOM 5568 C CA . TYR A 1 678 ? 39.375 7.703 -10.5 1 88.44 678 TYR A CA 1
ATOM 5569 C C . TYR A 1 678 ? 38.812 8.07 -9.133 1 88.44 678 TYR A C 1
ATOM 5571 O O . TYR A 1 678 ? 38.688 7.215 -8.25 1 88.44 678 TYR A O 1
ATOM 5579 N N . PHE A 1 679 ? 38.375 9.367 -9.008 1 91.44 679 PHE A N 1
ATOM 5580 C CA . PHE A 1 679 ? 37.844 9.867 -7.75 1 91.44 679 PHE A CA 1
ATOM 5581 C C . PHE A 1 679 ? 36.344 10.172 -7.879 1 91.44 679 PHE A C 1
ATOM 5583 O O . PHE A 1 679 ? 35.906 10.711 -8.898 1 91.44 679 PHE A O 1
ATOM 5590 N N . GLU A 1 680 ? 35.594 9.773 -6.918 1 87.88 680 GLU A N 1
ATOM 5591 C CA . GLU A 1 680 ? 34.25 10.32 -6.719 1 87.88 680 GLU A CA 1
ATOM 5592 C C . GLU A 1 680 ? 34.219 11.305 -5.555 1 87.88 680 GLU A C 1
ATOM 5594 O O . GLU A 1 680 ? 34.531 10.953 -4.422 1 87.88 680 GLU A O 1
ATOM 5599 N N . ILE A 1 681 ? 33.938 12.508 -5.914 1 88.38 681 ILE A N 1
ATOM 5600 C CA . ILE A 1 681 ? 33.875 13.578 -4.93 1 88.38 681 ILE A CA 1
ATOM 5601 C C . ILE A 1 681 ? 32.438 13.961 -4.68 1 88.38 681 ILE A C 1
ATOM 5603 O O . ILE A 1 681 ? 31.812 14.664 -5.488 1 88.38 681 ILE A O 1
ATOM 5607 N N . TYR A 1 682 ? 31.922 13.516 -3.582 1 84.62 682 TYR A N 1
ATOM 5608 C CA . TYR A 1 682 ? 30.516 13.773 -3.268 1 84.62 682 TYR A CA 1
ATOM 5609 C C . TYR A 1 682 ? 30.328 15.172 -2.695 1 84.62 682 TYR A C 1
ATOM 5611 O O . TYR A 1 682 ? 30.844 15.484 -1.618 1 84.62 682 TYR A O 1
ATOM 5619 N N . CYS A 1 683 ? 29.719 16.031 -3.432 1 77.94 683 CYS A N 1
ATOM 5620 C CA . CYS A 1 683 ? 29.453 17.406 -3.041 1 77.94 683 CYS A CA 1
ATOM 5621 C C . CYS A 1 683 ? 28.156 17.922 -3.664 1 77.94 683 CYS A C 1
ATOM 5623 O O . CYS A 1 683 ? 27.656 17.328 -4.617 1 77.94 683 CYS A O 1
ATOM 5625 N N . HIS A 1 684 ? 27.516 18.875 -2.992 1 69.94 684 HIS A N 1
ATOM 5626 C CA . HIS A 1 684 ? 26.297 19.469 -3.543 1 69.94 684 HIS A CA 1
ATOM 5627 C C . HIS A 1 684 ? 26.562 20.078 -4.914 1 69.94 684 HIS A C 1
ATOM 5629 O O . HIS A 1 684 ? 27.641 20.625 -5.156 1 69.94 684 HIS A O 1
ATOM 5635 N N . THR A 1 685 ? 25.609 20.094 -5.727 1 69.44 685 THR A N 1
ATOM 5636 C CA . THR A 1 685 ? 25.734 20.531 -7.113 1 69.44 685 THR A CA 1
ATOM 5637 C C . THR A 1 685 ? 26.156 22 -7.18 1 69.44 685 THR A C 1
ATOM 5639 O O . THR A 1 685 ? 26.906 22.406 -8.062 1 69.44 685 THR A O 1
ATOM 5642 N N . ALA A 1 686 ? 25.703 22.781 -6.191 1 67.31 686 ALA A N 1
ATOM 5643 C CA . ALA A 1 686 ? 25.969 24.219 -6.211 1 67.31 686 ALA A CA 1
ATOM 5644 C C . ALA A 1 686 ? 27.453 24.516 -6.008 1 67.31 686 ALA A C 1
ATOM 5646 O O . ALA A 1 686 ? 27.953 25.531 -6.465 1 67.31 686 ALA A O 1
ATOM 5647 N N . LYS A 1 687 ? 28.141 23.609 -5.391 1 75.19 687 LYS A N 1
ATOM 5648 C CA . LYS A 1 687 ? 29.547 23.859 -5.066 1 75.19 687 LYS A CA 1
ATOM 5649 C C . LYS A 1 687 ? 30.469 23.094 -6.016 1 75.19 687 LYS A C 1
ATOM 5651 O O . LYS A 1 687 ? 31.688 23.234 -5.953 1 75.19 687 LYS A O 1
ATOM 5656 N N . SER A 1 688 ? 29.859 22.344 -6.895 1 80.94 688 SER A N 1
ATOM 5657 C CA . SER A 1 688 ? 30.641 21.453 -7.762 1 80.94 688 SER A CA 1
ATOM 5658 C C . SER A 1 688 ? 31.578 22.266 -8.656 1 80.94 688 SER A C 1
ATOM 5660 O O . SER A 1 688 ? 32.75 21.906 -8.82 1 80.94 688 SER A O 1
ATOM 5662 N N . ASN A 1 689 ? 31.031 23.359 -9.188 1 76.44 689 ASN A N 1
ATOM 5663 C CA . ASN A 1 689 ? 31.844 24.172 -10.078 1 76.44 689 ASN A CA 1
ATOM 5664 C C . ASN A 1 689 ? 33.031 24.797 -9.336 1 76.44 689 ASN A C 1
ATOM 5666 O O . ASN A 1 689 ? 34.156 24.766 -9.82 1 76.44 689 ASN A O 1
ATOM 5670 N N . SER A 1 690 ? 32.656 25.359 -8.195 1 81.75 690 SER A N 1
ATOM 5671 C CA . SER A 1 690 ? 33.688 26 -7.41 1 81.75 690 SER A CA 1
ATOM 5672 C C . SER A 1 690 ? 34.781 25 -7.012 1 81.75 690 SER A C 1
ATOM 5674 O O . SER A 1 690 ? 35.969 25.312 -7.035 1 81.75 690 SER A O 1
ATOM 5676 N N . LEU A 1 691 ? 34.406 23.891 -6.703 1 87.56 691 LEU A N 1
ATOM 5677 C CA . LEU A 1 691 ? 35.344 22.844 -6.297 1 87.56 691 LEU A CA 1
ATOM 5678 C C . LEU A 1 691 ? 36.219 22.422 -7.469 1 87.56 691 LEU A C 1
ATOM 5680 O O . LEU A 1 691 ? 37.438 22.234 -7.309 1 87.56 691 LEU A O 1
ATOM 5684 N N . LEU A 1 692 ? 35.625 22.234 -8.609 1 87.69 692 LEU A N 1
ATOM 5685 C CA . LEU A 1 692 ? 36.375 21.812 -9.797 1 87.69 692 LEU A CA 1
ATOM 5686 C C . LEU A 1 692 ? 37.406 22.844 -10.195 1 87.69 692 LEU A C 1
ATOM 5688 O O . LEU A 1 692 ? 38.531 22.5 -10.578 1 87.69 692 LEU A O 1
ATOM 5692 N N . LEU A 1 693 ? 36.938 24.094 -10.102 1 82.94 693 LEU A N 1
ATOM 5693 C CA . LEU A 1 693 ? 37.875 25.172 -10.406 1 82.94 693 LEU A CA 1
ATOM 5694 C C . LEU A 1 693 ? 39.062 25.156 -9.43 1 82.94 693 LEU A C 1
ATOM 5696 O O . LEU A 1 693 ? 40.219 25.344 -9.828 1 82.94 693 LEU A O 1
ATOM 5700 N N . HIS A 1 694 ? 38.688 24.969 -8.242 1 88.81 694 HIS A N 1
ATOM 5701 C CA . HIS A 1 694 ? 39.688 24.891 -7.203 1 88.81 694 HIS A CA 1
ATOM 5702 C C . HIS A 1 694 ? 40.656 23.734 -7.461 1 88.81 694 HIS A C 1
ATOM 5704 O O . HIS A 1 694 ? 41.875 23.891 -7.316 1 88.81 694 HIS A O 1
ATOM 5710 N N . ILE A 1 695 ? 40.219 22.609 -7.836 1 91.69 695 ILE A N 1
ATOM 5711 C CA . ILE A 1 695 ? 41.031 21.422 -8.117 1 91.69 695 ILE A CA 1
ATOM 5712 C C . ILE A 1 695 ? 41.875 21.656 -9.359 1 91.69 695 ILE A C 1
ATOM 5714 O O . ILE A 1 695 ? 43.062 21.328 -9.383 1 91.69 695 ILE A O 1
ATOM 5718 N N . SER A 1 696 ? 41.344 22.234 -10.383 1 87.06 696 SER A N 1
ATOM 5719 C CA . SER A 1 696 ? 42.031 22.5 -11.625 1 87.06 696 SER A CA 1
ATOM 5720 C C . SER A 1 696 ? 43.219 23.453 -11.398 1 87.06 696 SER A C 1
ATOM 5722 O O . SER A 1 696 ? 44.312 23.203 -11.859 1 87.06 696 SER A O 1
ATOM 5724 N N . ARG A 1 697 ? 42.938 24.469 -10.625 1 86.31 697 ARG A N 1
ATOM 5725 C CA . ARG A 1 697 ? 43.906 25.531 -10.422 1 86.31 697 ARG A CA 1
ATOM 5726 C C . ARG A 1 697 ? 45.031 25.062 -9.492 1 86.31 697 ARG A C 1
ATOM 5728 O O . ARG A 1 697 ? 46.188 25.406 -9.703 1 86.31 697 ARG A O 1
ATOM 5735 N N . ASN A 1 698 ? 44.688 24.297 -8.547 1 91.31 698 ASN A N 1
ATOM 5736 C CA . ASN A 1 698 ? 45.656 24.062 -7.473 1 91.31 698 ASN A CA 1
ATOM 5737 C C . ASN A 1 698 ? 46.219 22.625 -7.516 1 91.31 698 ASN A C 1
ATOM 5739 O O . ASN A 1 698 ? 47.156 22.297 -6.789 1 91.31 698 ASN A O 1
ATOM 5743 N N . LEU A 1 699 ? 45.719 21.812 -8.266 1 92.62 699 LEU A N 1
ATOM 5744 C CA . LEU A 1 699 ? 46.219 20.453 -8.336 1 92.62 699 LEU A CA 1
ATOM 5745 C C . LEU A 1 699 ? 46.562 20.078 -9.773 1 92.62 699 LEU A C 1
ATOM 5747 O O . LEU A 1 699 ? 47.688 19.688 -10.07 1 92.62 699 LEU A O 1
ATOM 5751 N N . ILE A 1 700 ? 45.656 20.25 -10.719 1 89.38 700 ILE A N 1
ATOM 5752 C CA . ILE A 1 700 ? 45.844 19.75 -12.078 1 89.38 700 ILE A CA 1
ATOM 5753 C C . ILE A 1 700 ? 46.875 20.594 -12.82 1 89.38 700 ILE A C 1
ATOM 5755 O O . ILE A 1 700 ? 47.812 20.062 -13.422 1 89.38 700 ILE A O 1
ATOM 5759 N N . THR A 1 701 ? 46.688 21.922 -12.742 1 85.94 701 THR A N 1
ATOM 5760 C CA . THR A 1 701 ? 47.594 22.812 -13.477 1 85.94 701 THR A CA 1
ATOM 5761 C C . THR A 1 701 ? 49 22.703 -12.938 1 85.94 701 THR A C 1
ATOM 5763 O O . THR A 1 701 ? 49.969 22.531 -13.711 1 85.94 701 THR A O 1
ATOM 5766 N N . PRO A 1 702 ? 49.156 22.781 -11.648 1 89.81 702 PRO A N 1
ATOM 5767 C CA . PRO A 1 702 ? 50.531 22.672 -11.125 1 89.81 702 PRO A CA 1
ATOM 5768 C C . PRO A 1 702 ? 51.156 21.328 -11.406 1 89.81 702 PRO A C 1
ATOM 5770 O O . PRO A 1 702 ? 52.375 21.219 -11.477 1 89.81 702 PRO A O 1
ATOM 5773 N N . HIS A 1 703 ? 50.406 20.312 -11.5 1 91.44 703 HIS A N 1
ATOM 5774 C CA . HIS A 1 703 ? 50.938 18.969 -11.727 1 91.44 703 HIS A CA 1
ATOM 5775 C C . HIS A 1 703 ? 50.688 18.516 -13.156 1 91.44 703 HIS A C 1
ATOM 5777 O O . HIS A 1 703 ? 50.594 17.312 -13.414 1 91.44 703 HIS A O 1
ATOM 5783 N N . SER A 1 704 ? 50.594 19.375 -14.039 1 88.19 704 SER A N 1
ATOM 5784 C CA . SER A 1 704 ? 50.25 19.078 -15.43 1 88.19 704 SER A CA 1
ATOM 5785 C C . SER A 1 704 ? 51.312 18.188 -16.062 1 88.19 704 SER A C 1
ATOM 5787 O O . SER A 1 704 ? 51 17.406 -16.969 1 88.19 704 SER A O 1
ATOM 5789 N N . LYS A 1 705 ? 52.5 18.266 -15.555 1 87.88 705 LYS A N 1
ATOM 5790 C CA . LYS A 1 705 ? 53.594 17.453 -16.109 1 87.88 705 LYS A CA 1
ATOM 5791 C C . LYS A 1 705 ? 53.438 15.984 -15.703 1 87.88 705 LYS A C 1
ATOM 5793 O O . LYS A 1 705 ? 54.031 15.094 -16.328 1 87.88 705 LYS A O 1
ATOM 5798 N N . LYS A 1 706 ? 52.625 15.773 -14.695 1 91.88 706 LYS A N 1
ATOM 5799 C CA . LYS A 1 706 ? 52.5 14.414 -14.18 1 91.88 706 LYS A CA 1
ATOM 5800 C C . LYS A 1 706 ? 51.188 13.789 -14.656 1 91.88 706 LYS A C 1
ATOM 5802 O O . LYS A 1 706 ? 50.906 12.609 -14.398 1 91.88 706 LYS A O 1
ATOM 5807 N N . ILE A 1 707 ? 50.375 14.523 -15.328 1 92.06 707 ILE A N 1
ATOM 5808 C CA . ILE A 1 707 ? 49.031 14.07 -15.742 1 92.06 707 ILE A CA 1
ATOM 5809 C C . ILE A 1 707 ? 48.969 14.062 -17.266 1 92.06 707 ILE A C 1
ATOM 5811 O O . ILE A 1 707 ? 49.25 15.062 -17.922 1 92.06 707 ILE A O 1
ATOM 5815 N N . LYS A 1 708 ? 48.688 12.93 -17.812 1 88.62 708 LYS A N 1
ATOM 5816 C CA . LYS A 1 708 ? 48.562 12.789 -19.266 1 88.62 708 LYS A CA 1
ATOM 5817 C C . LYS A 1 708 ? 47.219 13.391 -19.75 1 88.62 708 LYS A C 1
ATOM 5819 O O . LYS A 1 708 ? 47.219 14.188 -20.688 1 88.62 708 LYS A O 1
ATOM 5824 N N . LYS A 1 709 ? 46.188 12.953 -19.172 1 85.19 709 LYS A N 1
ATOM 5825 C CA . LYS A 1 709 ? 44.812 13.383 -19.5 1 85.19 709 LYS A CA 1
ATOM 5826 C C . LYS A 1 709 ? 43.938 13.367 -18.25 1 85.19 709 LYS A C 1
ATOM 5828 O O . LYS A 1 709 ? 44.188 12.609 -17.312 1 85.19 709 LYS A O 1
ATOM 5833 N N . TRP A 1 710 ? 43.062 14.406 -18.188 1 87.69 710 TRP A N 1
ATOM 5834 C CA . TRP A 1 710 ? 42.094 14.367 -17.094 1 87.69 710 TRP A CA 1
ATOM 5835 C C . TRP A 1 710 ? 40.719 14.836 -17.578 1 87.69 710 TRP A C 1
ATOM 5837 O O . TRP A 1 710 ? 40.625 15.617 -18.531 1 87.69 710 TRP A O 1
ATOM 5847 N N . PHE A 1 711 ? 39.688 14.211 -17.141 1 83.12 711 PHE A N 1
ATOM 5848 C CA . PHE A 1 711 ? 38.344 14.672 -17.406 1 83.12 711 PHE A CA 1
ATOM 5849 C C . PHE A 1 711 ? 37.438 14.43 -16.203 1 83.12 711 PHE A C 1
ATOM 5851 O O . PHE A 1 711 ? 37.844 13.742 -15.258 1 83.12 711 PHE A O 1
ATOM 5858 N N . PHE A 1 712 ? 36.406 15.18 -16.094 1 86.56 712 PHE A N 1
ATOM 5859 C CA . PHE A 1 712 ? 35.438 15.023 -14.992 1 86.56 712 PHE A CA 1
ATOM 5860 C C . PHE A 1 712 ? 34.031 14.93 -15.516 1 86.56 712 PHE A C 1
ATOM 5862 O O . PHE A 1 712 ? 33.719 15.367 -16.641 1 86.56 712 PHE A O 1
ATOM 5869 N N . ILE A 1 713 ? 33.188 14.133 -14.836 1 76.88 713 ILE A N 1
ATOM 5870 C CA . ILE A 1 713 ? 31.75 14.039 -15.109 1 76.88 713 ILE A CA 1
ATOM 5871 C C . ILE A 1 713 ? 30.953 14.281 -13.828 1 76.88 713 ILE A C 1
ATOM 5873 O O . ILE A 1 713 ? 31.359 13.836 -12.75 1 76.88 713 ILE A O 1
ATOM 5877 N N . ARG A 1 714 ? 29.953 15.07 -13.898 1 76.88 714 ARG A N 1
ATOM 5878 C CA . ARG A 1 714 ? 29.062 15.25 -12.758 1 76.88 714 ARG A CA 1
ATOM 5879 C C . ARG A 1 714 ? 27.984 14.188 -12.742 1 76.88 714 ARG A C 1
ATOM 5881 O O . ARG A 1 714 ? 27.438 13.836 -13.789 1 76.88 714 ARG A O 1
ATOM 5888 N N . TYR A 1 715 ? 27.859 13.555 -11.594 1 70.5 715 TYR A N 1
ATOM 5889 C CA . TYR A 1 715 ? 26.891 12.469 -11.453 1 70.5 715 TYR A CA 1
ATOM 5890 C C . TYR A 1 715 ? 25.984 12.695 -10.242 1 70.5 715 TYR A C 1
ATOM 5892 O O . TYR A 1 715 ? 26.328 13.477 -9.344 1 70.5 715 TYR A O 1
ATOM 5900 N N . ASN A 1 716 ? 24.828 12.195 -10.172 1 64.06 716 ASN A N 1
ATOM 5901 C CA . ASN A 1 716 ? 23.922 12.492 -9.078 1 64.06 716 ASN A CA 1
ATOM 5902 C C . ASN A 1 716 ? 23.422 11.219 -8.406 1 64.06 716 ASN A C 1
ATOM 5904 O O . ASN A 1 716 ? 22.547 11.273 -7.531 1 64.06 716 ASN A O 1
ATOM 5908 N N . ASP A 1 717 ? 23.828 10.062 -8.75 1 63.03 717 ASP A N 1
ATOM 5909 C CA . ASP A 1 717 ? 23.438 8.797 -8.133 1 63.03 717 ASP A CA 1
ATOM 5910 C C . ASP A 1 717 ? 24.656 8.086 -7.547 1 63.03 717 ASP A C 1
ATOM 5912 O O . ASP A 1 717 ? 25.625 7.812 -8.258 1 63.03 717 ASP A O 1
ATOM 5916 N N . PRO A 1 718 ? 24.594 7.742 -6.32 1 62.84 718 PRO A N 1
ATOM 5917 C CA . PRO A 1 718 ? 23.5 7.816 -5.336 1 62.84 718 PRO A CA 1
ATOM 5918 C C . PRO A 1 718 ? 23.297 9.227 -4.789 1 62.84 718 PRO A C 1
ATOM 5920 O O . PRO A 1 718 ? 22.234 9.547 -4.266 1 62.84 718 PRO A O 1
ATOM 5923 N N . ALA A 1 719 ? 24.312 10.023 -4.789 1 67.06 719 ALA A N 1
ATOM 5924 C CA . ALA A 1 719 ? 24.281 11.43 -4.398 1 67.06 719 ALA A CA 1
ATOM 5925 C C . ALA A 1 719 ? 25.109 12.281 -5.355 1 67.06 719 ALA A C 1
ATOM 5927 O O . ALA A 1 719 ? 25.891 11.758 -6.145 1 67.06 719 ALA A O 1
ATOM 5928 N N . ASP A 1 720 ? 24.734 13.492 -5.297 1 69.75 720 ASP A N 1
ATOM 5929 C CA . ASP A 1 720 ? 25.484 14.375 -6.18 1 69.75 720 ASP A CA 1
ATOM 5930 C C . ASP A 1 720 ? 26.984 14.25 -5.941 1 69.75 720 ASP A C 1
ATOM 5932 O O . ASP A 1 720 ? 27.438 14.297 -4.797 1 69.75 720 ASP A O 1
ATOM 5936 N N . HIS A 1 721 ? 27.719 13.891 -7.039 1 84.81 721 HIS A N 1
ATOM 5937 C CA . HIS A 1 721 ? 29.156 13.789 -6.914 1 84.81 721 HIS A CA 1
ATOM 5938 C C . HIS A 1 721 ? 29.859 14.086 -8.242 1 84.81 721 HIS A C 1
ATOM 5940 O O . HIS A 1 721 ? 29.203 14.133 -9.289 1 84.81 721 HIS A O 1
ATOM 5946 N N . ILE A 1 722 ? 31.125 14.477 -8.172 1 83.38 722 ILE A N 1
ATOM 5947 C CA . ILE A 1 722 ? 32 14.672 -9.32 1 83.38 722 ILE A CA 1
ATOM 5948 C C . ILE A 1 722 ? 32.875 13.43 -9.516 1 83.38 722 ILE A C 1
ATOM 5950 O O . ILE A 1 722 ? 33.5 12.938 -8.57 1 83.38 722 ILE A O 1
ATOM 5954 N N . ARG A 1 723 ? 32.719 12.906 -10.695 1 84 723 ARG A N 1
ATOM 5955 C CA . ARG A 1 723 ? 33.656 11.859 -11.07 1 84 723 ARG A CA 1
ATOM 5956 C C . ARG A 1 723 ? 34.875 12.438 -11.773 1 84 723 ARG A C 1
ATOM 5958 O O . ARG A 1 723 ? 34.781 12.883 -12.922 1 84 723 ARG A O 1
ATOM 5965 N N . LEU A 1 724 ? 36 12.422 -11.055 1 88.69 724 LEU A N 1
ATOM 5966 C CA . LEU A 1 724 ? 37.25 12.969 -11.578 1 88.69 724 LEU A CA 1
ATOM 5967 C C . LEU A 1 724 ? 38.219 11.859 -11.969 1 88.69 724 LEU A C 1
ATOM 5969 O O . LEU A 1 724 ? 38.5 10.969 -11.164 1 88.69 724 LEU A O 1
ATOM 5973 N N . ARG A 1 725 ? 38.594 11.859 -13.227 1 87.38 725 ARG A N 1
ATOM 5974 C CA . ARG A 1 725 ? 39.531 10.859 -13.734 1 87.38 725 ARG A CA 1
ATOM 5975 C C . ARG A 1 725 ? 40.812 11.523 -14.195 1 87.38 725 ARG A C 1
ATOM 5977 O O . ARG A 1 725 ? 40.812 12.484 -14.961 1 87.38 725 ARG A O 1
ATOM 5984 N N . LEU A 1 726 ? 41.938 11.016 -13.648 1 91.44 726 LEU A N 1
ATOM 5985 C CA . LEU A 1 726 ? 43.25 11.5 -14.008 1 91.44 726 LEU A CA 1
ATOM 5986 C C . LEU A 1 726 ? 44.125 10.367 -14.539 1 91.44 726 LEU A C 1
ATOM 5988 O O . LEU A 1 726 ? 44.344 9.359 -13.852 1 91.44 726 LEU A O 1
ATOM 5992 N N . GLN A 1 727 ? 44.5 10.477 -15.734 1 87.62 727 GLN A N 1
ATOM 5993 C CA . GLN A 1 727 ? 45.5 9.516 -16.25 1 87.62 727 GLN A CA 1
ATOM 5994 C C . GLN A 1 727 ? 46.906 9.961 -15.945 1 87.62 727 GLN A C 1
ATOM 5996 O O . GLN A 1 727 ? 47.312 11.07 -16.297 1 87.62 727 GLN A O 1
ATOM 6001 N N . LEU A 1 728 ? 47.688 9.109 -15.336 1 90.31 728 LEU A N 1
ATOM 6002 C CA . LEU A 1 728 ? 49.031 9.445 -14.867 1 90.31 728 LEU A CA 1
ATOM 6003 C C . LEU A 1 728 ? 50.062 9.219 -15.969 1 90.31 728 LEU A C 1
ATOM 6005 O O . LEU A 1 728 ? 49.906 8.305 -16.781 1 90.31 728 LEU A O 1
ATOM 6009 N N . LYS A 1 729 ? 51.094 10.039 -16.047 1 88 729 LYS A N 1
ATOM 6010 C CA . LYS A 1 729 ? 52.25 9.789 -16.906 1 88 729 LYS A CA 1
ATOM 6011 C C . LYS A 1 729 ? 53.156 8.703 -16.312 1 88 729 LYS A C 1
ATOM 6013 O O . LYS A 1 729 ? 53.625 7.82 -17.031 1 88 729 LYS A O 1
ATOM 6018 N N . ASP A 1 730 ? 53.344 8.883 -15.047 1 85.94 730 ASP A N 1
ATOM 6019 C CA . ASP A 1 730 ? 54.094 7.887 -14.266 1 85.94 730 ASP A CA 1
ATOM 6020 C C . ASP A 1 730 ? 53.25 7.398 -13.078 1 85.94 730 ASP A C 1
ATOM 6022 O O . ASP A 1 730 ? 52.844 8.188 -12.227 1 85.94 730 ASP A O 1
ATOM 6026 N N . ILE A 1 731 ? 53.062 6.137 -12.938 1 85.12 731 ILE A N 1
ATOM 6027 C CA . ILE A 1 731 ? 52.188 5.504 -11.953 1 85.12 731 ILE A CA 1
ATOM 6028 C C . ILE A 1 731 ? 52.688 5.844 -10.547 1 85.12 731 ILE A C 1
ATOM 6030 O O . ILE A 1 731 ? 51.875 5.926 -9.602 1 85.12 731 ILE A O 1
ATOM 6034 N N . LYS A 1 732 ? 53.969 6.117 -10.406 1 79.81 732 LYS A N 1
ATOM 6035 C CA . LYS A 1 732 ? 54.562 6.371 -9.102 1 79.81 732 LYS A CA 1
ATOM 6036 C C . LYS A 1 732 ? 54.062 7.688 -8.508 1 79.81 732 LYS A C 1
ATOM 6038 O O . LYS A 1 732 ? 54.125 7.898 -7.297 1 79.81 732 LYS A O 1
ATOM 6043 N N . ASP A 1 733 ? 53.531 8.492 -9.391 1 85.62 733 ASP A N 1
ATOM 6044 C CA . ASP A 1 733 ? 53.062 9.812 -8.938 1 85.62 733 ASP A CA 1
ATOM 6045 C C . ASP A 1 733 ? 51.656 9.742 -8.359 1 85.62 733 ASP A C 1
ATOM 6047 O O . ASP A 1 733 ? 51.125 10.758 -7.906 1 85.62 733 ASP A O 1
ATOM 6051 N N . GLY A 1 734 ? 51.094 8.617 -8.414 1 87.69 734 GLY A N 1
ATOM 6052 C CA . GLY A 1 734 ? 49.688 8.461 -8.031 1 87.69 734 GLY A CA 1
ATOM 6053 C C . GLY A 1 734 ? 49.406 8.875 -6.598 1 87.69 734 GLY A C 1
ATOM 6054 O O . GLY A 1 734 ? 48.438 9.555 -6.32 1 87.69 734 GLY A O 1
ATOM 6055 N N . HIS A 1 735 ? 50.281 8.383 -5.727 1 85.38 735 HIS A N 1
ATOM 6056 C CA . HIS A 1 735 ? 50.094 8.695 -4.316 1 85.38 735 HIS A CA 1
ATOM 6057 C C . HIS A 1 735 ? 50.219 10.195 -4.055 1 85.38 735 HIS A C 1
ATOM 6059 O O . HIS A 1 735 ? 49.469 10.758 -3.26 1 85.38 735 HIS A O 1
ATOM 6065 N N . GLU A 1 736 ? 51.156 10.766 -4.68 1 85.69 736 GLU A N 1
ATOM 6066 C CA . GLU A 1 736 ? 51.375 12.203 -4.52 1 85.69 736 GLU A CA 1
ATOM 6067 C C . GLU A 1 736 ? 50.156 12.992 -4.977 1 85.69 736 GLU A C 1
ATOM 6069 O O . GLU A 1 736 ? 49.719 13.93 -4.301 1 85.69 736 GLU A O 1
ATOM 6074 N N . LEU A 1 737 ? 49.656 12.633 -6.09 1 89.88 737 LEU A N 1
ATOM 6075 C CA . LEU A 1 737 ? 48.469 13.312 -6.625 1 89.88 737 LEU A CA 1
ATOM 6076 C C . LEU A 1 737 ? 47.25 13.078 -5.742 1 89.88 737 LEU A C 1
ATOM 6078 O O . LEU A 1 737 ? 46.438 13.984 -5.535 1 89.88 737 LEU A O 1
ATOM 6082 N N . THR A 1 738 ? 47.125 11.852 -5.246 1 91.38 738 THR A N 1
ATOM 6083 C CA . THR A 1 738 ? 46.031 11.531 -4.336 1 91.38 738 THR A CA 1
ATOM 6084 C C . THR A 1 738 ? 46.125 12.352 -3.053 1 91.38 738 THR A C 1
ATOM 6086 O O . THR A 1 738 ? 45.125 12.914 -2.58 1 91.38 738 THR A O 1
ATOM 6089 N N . ALA A 1 739 ? 47.344 12.398 -2.529 1 88.25 739 ALA A N 1
ATOM 6090 C CA . ALA A 1 739 ? 47.562 13.211 -1.342 1 88.25 739 ALA A CA 1
ATOM 6091 C C . ALA A 1 739 ? 47.281 14.688 -1.621 1 88.25 739 ALA A C 1
ATOM 6093 O O . ALA A 1 739 ? 46.719 15.383 -0.779 1 88.25 739 ALA A O 1
ATOM 6094 N N . GLY A 1 740 ? 47.719 15.141 -2.729 1 90.38 740 GLY A N 1
ATOM 6095 C CA . GLY A 1 740 ? 47.469 16.516 -3.113 1 90.38 740 GLY A CA 1
ATOM 6096 C C . GLY A 1 740 ? 46 16.859 -3.172 1 90.38 740 GLY A C 1
ATOM 6097 O O . GLY A 1 740 ? 45.562 17.922 -2.697 1 90.38 740 GLY A O 1
ATOM 6098 N N . LEU A 1 741 ? 45.281 15.969 -3.799 1 92.31 741 LEU A N 1
ATOM 6099 C CA . LEU A 1 741 ? 43.812 16.172 -3.883 1 92.31 741 LEU A CA 1
ATOM 6100 C C . LEU A 1 741 ? 43.188 16.172 -2.494 1 92.31 741 LEU A C 1
ATOM 6102 O O . LEU A 1 741 ? 42.344 17.016 -2.191 1 92.31 741 LEU A O 1
ATOM 6106 N N . SER A 1 742 ? 43.562 15.242 -1.715 1 90.12 742 SER A N 1
ATOM 6107 C CA . SER A 1 742 ? 43.062 15.133 -0.352 1 90.12 742 SER A CA 1
ATOM 6108 C C . SER A 1 742 ? 43.375 16.391 0.452 1 90.12 742 SER A C 1
ATOM 6110 O O . SER A 1 742 ? 42.5 16.906 1.172 1 90.12 742 SER A O 1
ATOM 6112 N N . ASP A 1 743 ? 44.562 16.875 0.309 1 88.44 743 ASP A N 1
ATOM 6113 C CA . ASP A 1 743 ? 44.938 18.094 1.005 1 88.44 743 ASP A CA 1
ATOM 6114 C C . ASP A 1 743 ? 44.125 19.28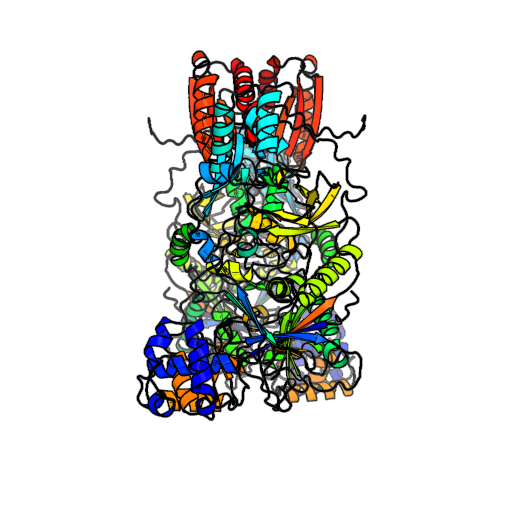1 0.547 1 88.44 743 ASP A C 1
ATOM 6116 O O . ASP A 1 743 ? 43.719 20.125 1.362 1 88.44 743 ASP A O 1
ATOM 6120 N N . LEU A 1 744 ? 43.969 19.281 -0.681 1 90.06 744 LEU A N 1
ATOM 6121 C CA . LEU A 1 744 ? 43.188 20.375 -1.272 1 90.06 744 LEU A CA 1
ATOM 6122 C C . LEU A 1 744 ? 41.75 20.344 -0.792 1 90.06 744 LEU A C 1
ATOM 6124 O O . LEU A 1 744 ? 41.125 21.391 -0.591 1 90.06 744 LEU A O 1
ATOM 6128 N N . LEU A 1 745 ? 41.156 19.172 -0.605 1 89.19 745 LEU A N 1
ATOM 6129 C CA . LEU A 1 745 ? 39.719 19.016 -0.305 1 89.19 745 LEU A CA 1
ATOM 6130 C C . LEU A 1 745 ? 39.5 18.922 1.2 1 89.19 745 LEU A C 1
ATOM 6132 O O . LEU A 1 745 ? 38.344 18.953 1.66 1 89.19 745 LEU A O 1
ATOM 6136 N N . ALA A 1 746 ? 40.531 18.797 1.998 1 84.69 746 ALA A N 1
ATOM 6137 C CA . ALA A 1 746 ? 40.438 18.594 3.441 1 84.69 746 ALA A CA 1
ATOM 6138 C C . ALA A 1 746 ? 39.562 19.656 4.09 1 84.69 746 ALA A C 1
ATOM 6140 O O . ALA A 1 746 ? 38.656 19.344 4.855 1 84.69 746 ALA A O 1
ATOM 6141 N N . PRO A 1 747 ? 39.812 20.922 3.713 1 77.88 747 PRO A N 1
ATOM 6142 C CA . PRO A 1 747 ? 38.969 21.953 4.336 1 77.88 747 PRO A CA 1
ATOM 6143 C C . PRO A 1 747 ? 37.5 21.812 3.949 1 77.88 747 PRO A C 1
ATOM 6145 O O . PRO A 1 747 ? 36.594 22.094 4.766 1 77.88 747 PRO A O 1
ATOM 6148 N N . TYR A 1 748 ? 37.25 21.422 2.742 1 79.94 748 TYR A N 1
ATOM 6149 C CA . TYR A 1 748 ? 35.875 21.266 2.254 1 79.94 748 TYR A CA 1
ATOM 6150 C C . TYR A 1 748 ? 35.219 20.047 2.887 1 79.94 748 TYR A C 1
ATOM 6152 O O . TYR A 1 748 ? 34 20.016 3.051 1 79.94 748 TYR A O 1
ATOM 6160 N N . ILE A 1 749 ? 36 19.031 3.182 1 79.19 749 ILE A N 1
ATOM 6161 C CA . ILE A 1 749 ? 35.5 17.828 3.824 1 79.19 749 ILE A CA 1
ATOM 6162 C C . ILE A 1 749 ? 35.188 18.125 5.289 1 79.19 749 ILE A C 1
ATOM 6164 O O . ILE A 1 749 ? 34.125 17.719 5.797 1 79.19 749 ILE A O 1
ATOM 6168 N N . SER A 1 750 ? 36 18.922 5.938 1 68.25 750 SER A N 1
ATOM 6169 C CA . SER A 1 750 ? 35.781 19.297 7.336 1 68.25 750 SER A CA 1
ATOM 6170 C C . SER A 1 750 ? 34.562 20.188 7.504 1 68.25 750 SER A C 1
ATOM 6172 O O . SER A 1 750 ? 33.875 20.109 8.508 1 68.25 750 SER A O 1
ATOM 6174 N N . SER A 1 751 ? 34.469 20.984 6.469 1 63.56 751 SER A N 1
ATOM 6175 C CA . SER A 1 751 ? 33.344 21.922 6.539 1 63.56 751 SER A CA 1
ATOM 6176 C C . SER A 1 751 ? 32.031 21.25 6.109 1 63.56 751 SER A C 1
ATOM 6178 O O . SER A 1 751 ? 30.953 21.828 6.27 1 63.56 751 SER A O 1
ATOM 6180 N N . GLY A 1 752 ? 32.188 20 5.531 1 67.31 752 GLY A N 1
ATOM 6181 C CA . GLY A 1 752 ? 31 19.25 5.145 1 67.31 752 GLY A CA 1
ATOM 6182 C C . GLY A 1 752 ? 30.547 19.547 3.729 1 67.31 752 GLY A C 1
ATOM 6183 O O . GLY A 1 752 ? 29.562 18.969 3.252 1 67.31 752 GLY A O 1
ATOM 6184 N N . ILE A 1 753 ? 31.188 20.5 3.121 1 68.69 753 ILE A N 1
ATOM 6185 C CA . ILE A 1 753 ? 30.859 20.812 1.737 1 68.69 753 ILE A CA 1
ATOM 6186 C C . ILE A 1 753 ? 31.078 19.594 0.854 1 68.69 753 ILE A C 1
ATOM 6188 O O . ILE A 1 753 ? 30.281 19.328 -0.051 1 68.69 753 ILE A O 1
ATOM 6192 N N . VAL A 1 754 ? 32.188 18.906 1.064 1 81.31 754 VAL A N 1
ATOM 6193 C CA . VAL A 1 754 ? 32.438 17.625 0.427 1 81.31 754 VAL A CA 1
ATOM 6194 C C . VAL A 1 754 ? 32.094 16.5 1.401 1 81.31 754 VAL A C 1
ATOM 6196 O O . VAL A 1 754 ? 32.719 16.406 2.477 1 81.31 754 VAL A O 1
ATOM 6199 N N . ALA A 1 755 ? 31.094 15.789 1.002 1 74.25 755 ALA A N 1
ATOM 6200 C CA . ALA A 1 755 ? 30.594 14.75 1.897 1 74.25 755 ALA A CA 1
ATOM 6201 C C . ALA A 1 755 ? 31.547 13.555 1.932 1 74.25 755 ALA A C 1
ATOM 6203 O O . ALA A 1 755 ? 31.656 12.875 2.955 1 74.25 755 ALA A O 1
ATOM 6204 N N . ASP A 1 756 ? 32.031 13.242 0.816 1 80.12 756 ASP A N 1
ATOM 6205 C CA . ASP A 1 756 ? 32.875 12.039 0.732 1 80.12 756 ASP A CA 1
ATOM 6206 C C . ASP A 1 756 ? 33.844 12.117 -0.453 1 80.12 756 ASP A C 1
ATOM 6208 O O . ASP A 1 756 ? 33.562 12.844 -1.415 1 80.12 756 ASP A O 1
ATOM 6212 N N . LEU A 1 757 ? 35.031 11.57 -0.323 1 85.56 757 LEU A N 1
ATOM 6213 C CA . LEU A 1 757 ? 36.031 11.398 -1.366 1 85.56 757 LEU A CA 1
ATOM 6214 C C . LEU A 1 757 ? 36.438 9.938 -1.488 1 85.56 757 LEU A C 1
ATOM 6216 O O . LEU A 1 757 ? 36.906 9.344 -0.521 1 85.56 757 LEU A O 1
ATOM 6220 N N . GLN A 1 758 ? 36.125 9.438 -2.652 1 85.94 758 GLN A N 1
ATOM 6221 C CA . GLN A 1 758 ? 36.406 8.023 -2.861 1 85.94 758 GLN A CA 1
ATOM 6222 C C . GLN A 1 758 ? 37.312 7.809 -4.078 1 85.94 758 GLN A C 1
ATOM 6224 O O . GLN A 1 758 ? 37.094 8.43 -5.121 1 85.94 758 GLN A O 1
ATOM 6229 N N . LEU A 1 759 ? 38.438 7.059 -3.951 1 88.19 759 LEU A N 1
ATOM 6230 C CA . LEU A 1 759 ? 39.188 6.527 -5.078 1 88.19 759 LEU A CA 1
ATOM 6231 C C . LEU A 1 759 ? 38.688 5.141 -5.469 1 88.19 759 LEU A C 1
ATOM 6233 O O . LEU A 1 759 ? 38.719 4.215 -4.656 1 88.19 759 LEU A O 1
ATOM 6237 N N . LYS A 1 760 ? 38.125 5.066 -6.633 1 83.88 760 LYS A N 1
ATOM 6238 C CA . LYS A 1 760 ? 37.406 3.857 -7.047 1 83.88 760 LYS A CA 1
ATOM 6239 C C . LYS A 1 760 ? 38.031 3.268 -8.312 1 83.88 760 LYS A C 1
ATOM 6241 O O . LYS A 1 760 ? 38.969 3.84 -8.883 1 83.88 760 LYS A O 1
ATOM 6246 N N . ILE A 1 761 ? 37.594 2.047 -8.664 1 77.5 761 ILE A N 1
ATOM 6247 C CA . ILE A 1 761 ? 37.969 1.398 -9.922 1 77.5 761 ILE A CA 1
ATOM 6248 C C . ILE A 1 761 ? 37.375 2.166 -11.094 1 77.5 761 ILE A C 1
ATOM 6250 O O . ILE A 1 761 ? 36.188 2.52 -11.078 1 77.5 761 ILE A O 1
ATOM 6254 N N . TYR A 1 762 ? 38.281 2.504 -11.953 1 78.06 762 TYR A N 1
ATOM 6255 C CA . TYR A 1 762 ? 37.812 3.164 -13.164 1 78.06 762 TYR A CA 1
ATOM 6256 C C . TYR A 1 762 ? 37.438 2.143 -14.234 1 78.06 762 TYR A C 1
ATOM 6258 O O . TYR A 1 762 ? 38.312 1.419 -14.742 1 78.06 762 TYR A O 1
ATOM 6266 N N . ARG A 1 763 ? 36.25 2.066 -14.383 1 64.06 763 ARG A N 1
ATOM 6267 C CA . ARG A 1 763 ? 35.75 1.207 -15.445 1 64.06 763 ARG A CA 1
ATOM 6268 C C . ARG A 1 763 ? 35.469 2.008 -16.719 1 64.06 763 ARG A C 1
ATOM 6270 O O . ARG A 1 763 ? 34.469 2.703 -16.812 1 64.06 763 ARG A O 1
ATOM 6277 N N . GLN A 1 764 ? 36.5 2.064 -17.594 1 56.78 764 GLN A N 1
ATOM 6278 C CA . GLN A 1 764 ? 36.406 2.852 -18.812 1 56.78 764 GLN A CA 1
ATOM 6279 C C . GLN A 1 764 ? 35.312 2.307 -19.734 1 56.78 764 GLN A C 1
ATOM 6281 O O . GLN A 1 764 ? 35.281 1.104 -20 1 56.78 764 GLN A O 1
ATOM 6286 N N . GLU A 1 765 ? 34.344 3.127 -19.734 1 47.06 765 GLU A N 1
ATOM 6287 C CA . GLU A 1 765 ? 33.344 2.744 -20.703 1 47.06 765 GLU A CA 1
ATOM 6288 C C . GLU A 1 765 ? 33.812 3.018 -22.125 1 47.06 765 GLU A C 1
ATOM 6290 O O . GLU A 1 765 ? 34.188 4.141 -22.453 1 47.06 765 GLU A O 1
ATOM 6295 N N . LEU A 1 766 ? 34.656 2.248 -22.641 1 39.41 766 LEU A N 1
ATOM 6296 C CA . LEU A 1 766 ? 35.031 2.479 -24.031 1 39.41 766 LEU A CA 1
ATOM 6297 C C . LEU A 1 766 ? 33.781 2.627 -24.891 1 39.41 766 LEU A C 1
ATOM 6299 O O . LEU A 1 766 ? 32.969 1.702 -24.969 1 39.41 766 LEU A O 1
ATOM 6303 N N . ASN A 1 767 ? 33.219 3.637 -24.578 1 35.75 767 ASN A N 1
ATOM 6304 C CA . ASN A 1 767 ? 32.281 3.852 -25.672 1 35.75 767 ASN A CA 1
ATOM 6305 C C . ASN A 1 767 ? 33.031 3.951 -27.016 1 35.75 767 ASN A C 1
ATOM 6307 O O . ASN A 1 767 ? 34.094 4.539 -27.094 1 35.75 767 ASN A O 1
ATOM 6311 N N . VAL A 1 768 ? 32.875 3.107 -27.859 1 33.03 768 VAL A N 1
ATOM 6312 C CA . VAL A 1 768 ? 33.188 3.346 -29.266 1 33.03 768 VAL A CA 1
ATOM 6313 C C . VAL A 1 768 ? 32.719 4.738 -29.672 1 33.03 768 VAL A C 1
ATOM 6315 O O . VAL A 1 768 ? 32.75 5.094 -30.859 1 33.03 768 VAL A O 1
ATOM 6318 N N . MET A 1 769 ? 31.984 5.496 -28.906 1 28.7 769 MET A N 1
ATOM 6319 C CA . MET A 1 769 ? 31.734 6.688 -29.719 1 28.7 769 MET A CA 1
ATOM 6320 C C . MET A 1 769 ? 33 7.531 -29.844 1 28.7 769 MET A C 1
ATOM 6322 O O . MET A 1 769 ? 33.781 7.652 -28.891 1 28.7 769 MET A O 1
ATOM 6326 N N . ASP A 1 770 ? 33.469 7.727 -31.062 1 29.14 770 ASP A N 1
ATOM 6327 C CA . ASP A 1 770 ? 34.281 8.734 -31.75 1 29.14 770 ASP A CA 1
ATOM 6328 C C . ASP A 1 770 ? 34 10.125 -31.188 1 29.14 770 ASP A C 1
ATOM 6330 O O . ASP A 1 770 ? 34.312 11.133 -31.844 1 29.14 770 ASP A O 1
ATOM 6334 N N . TRP A 1 771 ? 33.312 10.414 -30.156 1 24.89 771 TRP A N 1
ATOM 6335 C CA . TRP A 1 771 ? 33.344 11.867 -30.016 1 24.89 771 TRP A CA 1
ATOM 6336 C C . TRP A 1 771 ? 34.719 12.336 -29.531 1 24.89 771 TRP A C 1
ATOM 6338 O O . TRP A 1 771 ? 35.188 11.914 -28.469 1 24.89 771 TRP A O 1
ATOM 6348 N N . LYS A 1 772 ? 35.625 12.555 -30.453 1 27.12 772 LYS A N 1
ATOM 6349 C CA . LYS A 1 772 ? 36.656 13.586 -30.469 1 27.12 772 LYS A CA 1
ATOM 6350 C C . LYS A 1 772 ? 36.125 14.914 -29.938 1 27.12 772 LYS A C 1
ATOM 6352 O O . LYS A 1 772 ? 36.031 15.891 -30.688 1 27.12 772 LYS A O 1
ATOM 6357 N N . GLU A 1 773 ? 35.312 15.195 -28.828 1 23.45 773 GLU A N 1
ATOM 6358 C CA . GLU A 1 773 ? 35.625 16.547 -28.375 1 23.45 773 GLU A CA 1
ATOM 6359 C C . GLU A 1 773 ? 36.875 16.547 -27.484 1 23.45 773 GLU A C 1
ATOM 6361 O O . GLU A 1 773 ? 37.062 15.625 -26.703 1 23.45 773 GLU A O 1
ATOM 6366 N N . MET B 1 1 ? -2.963 4.215 29.688 1 77.81 1 MET B N 1
ATOM 6367 C CA . MET B 1 1 ? -2.92 5.594 30.172 1 77.81 1 MET B CA 1
ATOM 6368 C C . MET B 1 1 ? -4.215 5.957 30.891 1 77.81 1 MET B C 1
ATOM 6370 O O . MET B 1 1 ? -5.305 5.59 30.438 1 77.81 1 MET B O 1
ATOM 6374 N N . LYS B 1 2 ? -4.094 6.512 32.094 1 89.5 2 LYS B N 1
ATOM 6375 C CA . LYS B 1 2 ? -5.277 6.938 32.812 1 89.5 2 LYS B CA 1
ATOM 6376 C C . LYS B 1 2 ? -5.703 8.344 32.406 1 89.5 2 LYS B C 1
ATOM 6378 O O . LYS B 1 2 ? -5.211 9.328 32.969 1 89.5 2 LYS B O 1
ATOM 6383 N N . LEU B 1 3 ? -6.605 8.453 31.516 1 95.19 3 LEU B N 1
ATOM 6384 C CA . LEU B 1 3 ? -7.09 9.719 31 1 95.19 3 LEU B CA 1
ATOM 6385 C C . LEU B 1 3 ? -8.164 10.312 31.906 1 95.19 3 LEU B C 1
ATOM 6387 O O . LEU B 1 3 ? -9.047 9.586 32.375 1 95.19 3 LEU B O 1
ATOM 6391 N N . THR B 1 4 ? -8.055 11.578 32.188 1 96.31 4 THR B N 1
ATOM 6392 C CA . THR B 1 4 ? -9.07 12.305 32.969 1 96.31 4 THR B CA 1
ATOM 6393 C C . THR B 1 4 ? -9.547 13.531 32.188 1 96.31 4 THR B C 1
ATOM 6395 O O . THR B 1 4 ? -8.859 14.016 31.281 1 96.31 4 THR B O 1
ATOM 6398 N N . ILE B 1 5 ? -10.742 14.047 32.562 1 97.06 5 ILE B N 1
ATOM 6399 C CA . ILE B 1 5 ? -11.328 15.219 31.906 1 97.06 5 ILE B CA 1
ATOM 6400 C C . ILE B 1 5 ? -10.859 16.484 32.594 1 97.06 5 ILE B C 1
ATOM 6402 O O . ILE B 1 5 ? -10.883 16.562 33.844 1 97.06 5 ILE B O 1
ATOM 6406 N N . SER B 1 6 ? -10.422 17.438 31.828 1 96.62 6 SER B N 1
ATOM 6407 C CA . SER B 1 6 ? -10.031 18.734 32.406 1 96.62 6 SER B CA 1
ATOM 6408 C C . SER B 1 6 ? -11.227 19.422 33.062 1 96.62 6 SER B C 1
ATOM 6410 O O . SER B 1 6 ? -12.352 19.328 32.562 1 96.62 6 SER B O 1
ATOM 6412 N N . PRO B 1 7 ? -11.023 20.203 34.031 1 95.38 7 PRO B N 1
ATOM 6413 C CA . PRO B 1 7 ? -12.125 20.828 34.781 1 95.38 7 PRO B CA 1
ATOM 6414 C C . PRO B 1 7 ? -12.758 22 34.031 1 95.38 7 PRO B C 1
ATOM 6416 O O . PRO B 1 7 ? -13.789 22.531 34.438 1 95.38 7 PRO B O 1
ATOM 6419 N N . VAL B 1 8 ? -12.195 22.406 33 1 95.5 8 VAL B N 1
ATOM 6420 C CA . VAL B 1 8 ? -12.719 23.547 32.25 1 95.5 8 VAL B CA 1
ATOM 6421 C C . VAL B 1 8 ? -12.805 23.188 30.766 1 95.5 8 VAL B C 1
ATOM 6423 O O . VAL B 1 8 ? -11.961 22.438 30.25 1 95.5 8 VAL B O 1
ATOM 6426 N N . SER B 1 9 ? -13.844 23.594 30.141 1 95.75 9 SER B N 1
ATOM 6427 C CA . SER B 1 9 ? -14.023 23.453 28.688 1 95.75 9 SER B CA 1
ATOM 6428 C C . SER B 1 9 ? -14.227 24.812 28.031 1 95.75 9 SER B C 1
ATOM 6430 O O . SER B 1 9 ? -14.484 25.812 28.703 1 95.75 9 SER B O 1
ATOM 6432 N N . ILE B 1 10 ? -13.961 24.844 26.734 1 95.88 10 ILE B N 1
ATOM 6433 C CA . ILE B 1 10 ? -14.227 26.031 25.922 1 95.88 10 ILE B CA 1
ATOM 6434 C C . ILE B 1 10 ? -15.383 25.75 24.969 1 95.88 10 ILE B C 1
ATOM 6436 O O . ILE B 1 10 ? -15.477 24.672 24.391 1 95.88 10 ILE B O 1
ATOM 6440 N N . THR B 1 11 ? -16.25 26.703 24.891 1 96.19 11 THR B N 1
ATOM 6441 C CA . THR B 1 11 ? -17.422 26.562 24.031 1 96.19 11 THR B CA 1
ATOM 6442 C C . THR B 1 11 ? -17.484 27.688 23.016 1 96.19 11 THR B C 1
ATOM 6444 O O . THR B 1 11 ? -17.141 28.828 23.312 1 96.19 11 THR B O 1
ATOM 6447 N N . ARG B 1 12 ? -17.844 27.344 21.828 1 96.19 12 ARG B N 1
ATOM 6448 C CA . ARG B 1 12 ? -18.078 28.312 20.766 1 96.19 12 ARG B CA 1
ATOM 6449 C C . ARG B 1 12 ? -19.547 28.312 20.344 1 96.19 12 ARG B C 1
ATOM 6451 O O . ARG B 1 12 ? -20.172 27.25 20.203 1 96.19 12 ARG B O 1
ATOM 6458 N N . THR B 1 13 ? -20.109 29.453 20.234 1 97 13 THR B N 1
ATOM 6459 C CA . THR B 1 13 ? -21.5 29.594 19.828 1 97 13 THR B CA 1
ATOM 6460 C C . THR B 1 13 ? -21.656 30.609 18.703 1 97 13 THR B C 1
ATOM 6462 O O . THR B 1 13 ? -20.969 31.625 18.688 1 97 13 THR B O 1
ATOM 6465 N N . PRO B 1 14 ? -22.594 30.359 17.781 1 96.5 14 PRO B N 1
ATOM 6466 C CA . PRO B 1 14 ? -22.891 31.391 16.781 1 96.5 14 PRO B CA 1
ATOM 6467 C C . PRO B 1 14 ? -23.531 32.625 17.391 1 96.5 14 PRO B C 1
ATOM 6469 O O . PRO B 1 14 ? -23.969 32.625 18.547 1 96.5 14 PRO B O 1
ATOM 6472 N N . VAL B 1 15 ? -23.625 33.625 16.578 1 96.5 15 VAL B N 1
ATOM 6473 C CA . VAL B 1 15 ? -24.109 34.906 17.109 1 96.5 15 VAL B CA 1
ATOM 6474 C C . VAL B 1 15 ? -25.625 34.812 17.312 1 96.5 15 VAL B C 1
ATOM 6476 O O . VAL B 1 15 ? -26.172 35.375 18.266 1 96.5 15 VAL B O 1
ATOM 6479 N N . PHE B 1 16 ? -26.297 34.125 16.391 1 97.31 16 PHE B N 1
ATOM 6480 C CA . PHE B 1 16 ? -27.734 34.031 16.5 1 97.31 16 PHE B CA 1
ATOM 6481 C C . PHE B 1 16 ? -28.156 32.656 16.953 1 97.31 16 PHE B C 1
ATOM 6483 O O . PHE B 1 16 ? -27.438 31.672 16.734 1 97.31 16 PHE B O 1
ATOM 6490 N N . SER B 1 17 ? -29.344 32.594 17.594 1 97.12 17 SER B N 1
ATOM 6491 C CA . SER B 1 17 ? -30 31.312 17.859 1 97.12 17 SER B CA 1
ATOM 6492 C C . SER B 1 17 ? -30.312 30.578 16.562 1 97.12 17 SER B C 1
ATOM 6494 O O . SER B 1 17 ? -30.625 31.203 15.547 1 97.12 17 SER B O 1
ATOM 6496 N N . HIS B 1 18 ? -30.281 29.219 16.625 1 95.88 18 HIS B N 1
ATOM 6497 C CA . HIS B 1 18 ? -30.594 28.453 15.414 1 95.88 18 HIS B CA 1
ATOM 6498 C C . HIS B 1 18 ? -32.062 28.562 15.047 1 95.88 18 HIS B C 1
ATOM 6500 O O . HIS B 1 18 ? -32.469 28.172 13.945 1 95.88 18 HIS B O 1
ATOM 6506 N N . GLN B 1 19 ? -32.875 29.266 15.906 1 95.25 19 GLN B N 1
ATOM 6507 C CA . GLN B 1 19 ? -34.281 29.469 15.648 1 95.25 19 GLN B CA 1
ATOM 6508 C C . GLN B 1 19 ? -34.594 30.922 15.305 1 95.25 19 GLN B C 1
ATOM 6510 O O . GLN B 1 19 ? -35.75 31.312 15.211 1 95.25 19 GLN B O 1
ATOM 6515 N N . GLN B 1 20 ? -33.625 31.656 15.094 1 95.69 20 GLN B N 1
ATOM 6516 C CA . GLN B 1 20 ? -33.781 33.094 14.852 1 95.69 20 GLN B CA 1
ATOM 6517 C C . GLN B 1 20 ? -34.406 33.344 13.477 1 95.69 20 GLN B C 1
ATOM 6519 O O . GLN B 1 20 ? -34.188 32.562 12.539 1 95.69 20 GLN B O 1
ATOM 6524 N N . ASP B 1 21 ? -35.156 34.406 13.422 1 95.25 21 ASP B N 1
ATOM 6525 C CA . ASP B 1 21 ? -35.781 34.812 12.164 1 95.25 21 ASP B CA 1
ATOM 6526 C C . ASP B 1 21 ? -35 36 11.555 1 95.25 21 ASP B C 1
ATOM 6528 O O . ASP B 1 21 ? -34.625 36.938 12.266 1 95.25 21 ASP B O 1
ATOM 6532 N N . LEU B 1 22 ? -34.812 35.938 10.312 1 96.12 22 LEU B N 1
ATOM 6533 C CA . LEU B 1 22 ? -34 36.969 9.625 1 96.12 22 LEU B CA 1
ATOM 6534 C C . LEU B 1 22 ? -34.656 38.344 9.742 1 96.12 22 LEU B C 1
ATOM 6536 O O . LEU B 1 22 ? -33.969 39.344 9.875 1 96.12 22 LEU B O 1
ATOM 6540 N N . GLY B 1 23 ? -36.031 38.375 9.617 1 94.94 23 GLY B N 1
ATOM 6541 C CA . GLY B 1 23 ? -36.719 39.656 9.68 1 94.94 23 GLY B CA 1
ATOM 6542 C C . GLY B 1 23 ? -36.469 40.406 10.969 1 94.94 23 GLY B C 1
ATOM 6543 O O . GLY B 1 23 ? -36.406 41.625 10.977 1 94.94 23 GLY B O 1
ATOM 6544 N N . ILE B 1 24 ? -36.219 39.688 11.984 1 95.12 24 ILE B N 1
ATOM 6545 C CA . ILE B 1 24 ? -36.062 40.281 13.305 1 95.12 24 ILE B CA 1
ATOM 6546 C C . ILE B 1 24 ? -34.625 40.812 13.461 1 95.12 24 ILE B C 1
ATOM 6548 O O . ILE B 1 24 ? -34.406 41.875 14.086 1 95.12 24 ILE B O 1
ATOM 6552 N N . VAL B 1 25 ? -33.656 40.156 12.867 1 96.19 25 VAL B N 1
ATOM 6553 C CA . VAL B 1 25 ? -32.281 40.469 13.172 1 96.19 25 VAL B CA 1
ATOM 6554 C C . VAL B 1 25 ? -31.594 41.031 11.922 1 96.19 25 VAL B C 1
ATOM 6556 O O . VAL B 1 25 ? -30.359 41 11.805 1 96.19 25 VAL B O 1
ATOM 6559 N N . TRP B 1 26 ? -32.312 41.438 10.945 1 97 26 TRP B N 1
ATOM 6560 C CA . TRP B 1 26 ? -31.766 41.875 9.672 1 97 26 TRP B CA 1
ATOM 6561 C C . TRP B 1 26 ? -30.766 43 9.883 1 97 26 TRP B C 1
ATOM 6563 O O . TRP B 1 26 ? -29.656 42.969 9.336 1 97 26 TRP B O 1
ATOM 6573 N N . ASP B 1 27 ? -31.078 44.031 10.711 1 95.56 27 ASP B N 1
ATOM 6574 C CA . ASP B 1 27 ? -30.188 45.156 10.945 1 95.56 27 ASP B CA 1
ATOM 6575 C C . ASP B 1 27 ? -28.906 44.719 11.656 1 95.56 27 ASP B C 1
ATOM 6577 O O . ASP B 1 27 ? -27.828 45.219 11.359 1 95.56 27 ASP B O 1
ATOM 6581 N N . GLU B 1 28 ? -29.094 43.875 12.586 1 95.25 28 GLU B N 1
ATOM 6582 C CA . GLU B 1 28 ? -27.922 43.344 13.281 1 95.25 28 GLU B CA 1
ATOM 6583 C C . GLU B 1 28 ? -27.016 42.562 12.312 1 95.25 28 GLU B C 1
ATOM 6585 O O . GLU B 1 28 ? -25.797 42.719 12.359 1 95.25 28 GLU B O 1
ATOM 6590 N N . LEU B 1 29 ? -27.625 41.719 11.469 1 96.62 29 LEU B N 1
ATOM 6591 C CA . LEU B 1 29 ? -26.859 40.969 10.477 1 96.62 29 LEU B CA 1
ATOM 6592 C C . LEU B 1 29 ? -26.109 41.906 9.547 1 96.62 29 LEU B C 1
ATOM 6594 O O . LEU B 1 29 ? -24.938 41.688 9.227 1 96.62 29 LEU B O 1
ATOM 6598 N N . LYS B 1 30 ? -26.703 42.938 9.109 1 95.81 30 LYS B N 1
ATOM 6599 C CA . LYS B 1 30 ? -26.062 43.938 8.25 1 95.81 30 LYS B CA 1
ATOM 6600 C C . LYS B 1 30 ? -24.828 44.531 8.922 1 95.81 30 LYS B C 1
ATOM 6602 O O . LYS B 1 30 ? -23.797 44.688 8.273 1 95.81 30 LYS B O 1
ATOM 6607 N N . ALA B 1 31 ? -25 44.812 10.18 1 93.06 31 ALA B N 1
ATOM 6608 C CA . ALA B 1 31 ? -23.875 45.375 10.938 1 93.06 31 ALA B CA 1
ATOM 6609 C C . ALA B 1 31 ? -22.688 44.406 10.961 1 93.06 31 ALA B C 1
ATOM 6611 O O . ALA B 1 31 ? -21.547 44.812 10.82 1 93.06 31 ALA B O 1
ATOM 6612 N N . TYR B 1 32 ? -23 43.188 11.172 1 92.81 32 TYR B N 1
ATOM 6613 C CA . TYR B 1 32 ? -21.922 42.188 11.18 1 92.81 32 TYR B CA 1
ATOM 6614 C C . TYR B 1 32 ? -21.297 42.031 9.797 1 92.81 32 TYR B C 1
ATOM 6616 O O . TYR B 1 32 ? -20.094 41.875 9.672 1 92.81 32 TYR B O 1
ATOM 6624 N N . ILE B 1 33 ? -22.094 42.062 8.742 1 93.62 33 ILE B N 1
ATOM 6625 C CA . ILE B 1 33 ? -21.609 41.969 7.371 1 93.62 33 ILE B CA 1
ATOM 6626 C C . ILE B 1 33 ? -20.719 43.156 7.062 1 93.62 33 ILE B C 1
ATOM 6628 O O . ILE B 1 33 ? -19.703 43.031 6.371 1 93.62 33 ILE B O 1
ATOM 6632 N N . GLN B 1 34 ? -21.078 44.344 7.582 1 91.25 34 GLN B N 1
ATOM 6633 C CA . GLN B 1 34 ? -20.281 45.531 7.391 1 91.25 34 GLN B CA 1
ATOM 6634 C C . GLN B 1 34 ? -18.844 45.344 7.879 1 91.25 34 GLN B C 1
ATOM 6636 O O . GLN B 1 34 ? -17.891 45.75 7.219 1 91.25 34 GLN B O 1
ATOM 6641 N N . GLU B 1 35 ? -18.734 44.719 8.961 1 86.12 35 GLU B N 1
ATOM 6642 C CA . GLU B 1 35 ? -17.438 44.5 9.57 1 86.12 35 GLU B CA 1
ATOM 6643 C C . GLU B 1 35 ? -16.641 43.438 8.812 1 86.12 35 GLU B C 1
ATOM 6645 O O . GLU B 1 35 ? -15.422 43.562 8.641 1 86.12 35 GLU B O 1
ATOM 6650 N N . SER B 1 36 ? -17.312 42.438 8.375 1 85.69 36 SER B N 1
ATOM 6651 C CA . SER B 1 36 ? -16.625 41.281 7.789 1 85.69 36 SER B CA 1
ATOM 6652 C C . SER B 1 36 ? -16.406 41.469 6.289 1 85.69 36 SER B C 1
ATOM 6654 O O . SER B 1 36 ? -15.445 40.969 5.723 1 85.69 36 SER B O 1
ATOM 6656 N N . SER B 1 37 ? -17.406 42.094 5.629 1 88.94 37 SER B N 1
ATOM 6657 C CA . SER B 1 37 ? -17.359 42.312 4.191 1 88.94 37 SER B CA 1
ATOM 6658 C C . SER B 1 37 ? -17.891 43.688 3.834 1 88.94 37 SER B C 1
ATOM 6660 O O . SER B 1 37 ? -19.031 43.812 3.355 1 88.94 37 SER B O 1
ATOM 6662 N N . PRO B 1 38 ? -17.062 44.625 3.875 1 88.56 38 PRO B N 1
ATOM 6663 C CA . PRO B 1 38 ? -17.516 45.969 3.605 1 88.56 38 PRO B CA 1
ATOM 6664 C C . PRO B 1 38 ? -18.031 46.156 2.18 1 88.56 38 PRO B C 1
ATOM 6666 O O . PRO B 1 38 ? -19 46.906 1.959 1 88.56 38 PRO B O 1
ATOM 6669 N N . SER B 1 39 ? -17.422 45.5 1.27 1 91.5 39 SER B N 1
ATOM 6670 C CA . SER B 1 39 ? -17.828 45.625 -0.126 1 91.5 39 SER B CA 1
ATOM 6671 C C . SER B 1 39 ? -19.25 45.125 -0.336 1 91.5 39 SER B C 1
ATOM 6673 O O . SER B 1 39 ? -20.047 45.75 -1.03 1 91.5 39 SER B O 1
ATOM 6675 N N . PHE B 1 40 ? -19.578 44.031 0.311 1 94.38 40 PHE B N 1
ATOM 6676 C CA . PHE B 1 40 ? -20.922 43.5 0.166 1 94.38 40 PHE B CA 1
ATOM 6677 C C . PHE B 1 40 ? -21.938 44.344 0.925 1 94.38 40 PHE B C 1
ATOM 6679 O O . PHE B 1 40 ? -23.078 44.5 0.482 1 94.38 40 PHE B O 1
ATOM 6686 N N . PHE B 1 41 ? -21.531 44.844 2.053 1 94.19 41 PHE B N 1
ATOM 6687 C CA . PHE B 1 41 ? -22.406 45.719 2.842 1 94.19 41 PHE B CA 1
ATOM 6688 C C . PHE B 1 41 ? -22.891 46.906 2.014 1 94.19 41 PHE B C 1
ATOM 6690 O O . PHE B 1 41 ? -24.062 47.281 2.092 1 94.19 41 PHE B O 1
ATOM 6697 N N . GLU B 1 42 ? -22.047 47.438 1.182 1 94.62 42 GLU B N 1
ATOM 6698 C CA . GLU B 1 42 ? -22.406 48.562 0.351 1 94.62 42 GLU B CA 1
ATOM 6699 C C . GLU B 1 42 ? -23.547 48.219 -0.601 1 94.62 42 GLU B C 1
ATOM 6701 O O . GLU B 1 42 ? -24.375 49.094 -0.929 1 94.62 42 GLU B O 1
ATOM 6706 N N . MET B 1 43 ? -23.625 47 -0.918 1 94.69 43 MET B N 1
ATOM 6707 C CA . MET B 1 43 ? -24.641 46.562 -1.868 1 94.69 43 MET B CA 1
ATOM 6708 C C . MET B 1 43 ? -25.984 46.406 -1.18 1 94.69 43 MET B C 1
ATOM 6710 O O . MET B 1 43 ? -27.031 46.5 -1.821 1 94.69 43 MET B O 1
ATOM 6714 N N . ILE B 1 44 ? -25.969 46.188 0.116 1 96.19 44 ILE B N 1
ATOM 6715 C CA . ILE B 1 44 ? -27.234 45.812 0.754 1 96.19 44 ILE B CA 1
ATOM 6716 C C . ILE B 1 44 ? -27.609 46.844 1.812 1 96.19 44 ILE B C 1
ATOM 6718 O O . ILE B 1 44 ? -28.672 46.781 2.412 1 96.19 44 ILE B O 1
ATOM 6722 N N . LYS B 1 45 ? -26.859 47.844 2.152 1 94.75 45 LYS B N 1
ATOM 6723 C CA . LYS B 1 45 ? -26.984 48.75 3.297 1 94.75 45 LYS B CA 1
ATOM 6724 C C . LYS B 1 45 ? -28.312 49.5 3.277 1 94.75 45 LYS B C 1
ATOM 6726 O O . LYS B 1 45 ? -28.891 49.781 4.332 1 94.75 45 LYS B O 1
ATOM 6731 N N . ASP B 1 46 ? -28.891 49.719 2.098 1 93.94 46 ASP B N 1
ATOM 6732 C CA . ASP B 1 46 ? -30.062 50.594 1.991 1 93.94 46 ASP B CA 1
ATOM 6733 C C . ASP B 1 46 ? -31.344 49.75 1.902 1 93.94 46 ASP B C 1
ATOM 6735 O O . ASP B 1 46 ? -32.438 50.281 1.827 1 93.94 46 ASP B O 1
ATOM 6739 N N . TYR B 1 47 ? -31.188 48.5 1.921 1 94.88 47 TYR B N 1
ATOM 6740 C CA . TYR B 1 47 ? -32.375 47.625 1.752 1 94.88 47 TYR B CA 1
ATOM 6741 C C . TYR B 1 47 ? -32.938 47.219 3.102 1 94.88 47 TYR B C 1
ATOM 6743 O O . TYR B 1 47 ? -32.188 46.875 4.023 1 94.88 47 TYR B O 1
ATOM 6751 N N . GLU B 1 48 ? -34.281 47.312 3.244 1 94.69 48 GLU B N 1
ATOM 6752 C CA . GLU B 1 48 ? -34.969 46.75 4.391 1 94.69 48 GLU B CA 1
ATOM 6753 C C . GLU B 1 48 ? -35.375 45.281 4.148 1 94.69 48 GLU B C 1
ATOM 6755 O O . GLU B 1 48 ? -35.312 44.812 3.014 1 94.69 48 GLU B O 1
ATOM 6760 N N . TYR B 1 49 ? -35.656 44.625 5.258 1 93.81 49 TYR B N 1
ATOM 6761 C CA . TYR B 1 49 ? -35.969 43.188 5.156 1 93.81 49 TYR B CA 1
ATOM 6762 C C . TYR B 1 49 ? -37.062 42.938 4.113 1 93.81 49 TYR B C 1
ATOM 6764 O O . TYR B 1 49 ? -36.969 41.969 3.348 1 93.81 49 TYR B O 1
ATOM 6772 N N . GLU B 1 50 ? -38.031 43.781 4.027 1 91.62 50 GLU B N 1
ATOM 6773 C CA . GLU B 1 50 ? -39.188 43.625 3.133 1 91.62 50 GLU B CA 1
ATOM 6774 C C . GLU B 1 50 ? -38.75 43.719 1.67 1 91.62 50 GLU B C 1
ATOM 6776 O O . GLU B 1 50 ? -39.406 43.156 0.787 1 91.62 50 GLU B O 1
ATOM 6781 N N . ASP B 1 51 ? -37.594 44.375 1.456 1 91.94 51 ASP B N 1
ATOM 6782 C CA . ASP B 1 51 ? -37.156 44.625 0.095 1 91.94 51 ASP B CA 1
ATOM 6783 C C . ASP B 1 51 ? -36.281 43.469 -0.42 1 91.94 51 ASP B C 1
ATOM 6785 O O . ASP B 1 51 ? -35.938 43.406 -1.601 1 91.94 51 ASP B O 1
ATOM 6789 N N . LEU B 1 52 ? -35.969 42.562 0.406 1 92 52 LEU B N 1
ATOM 6790 C CA . LEU B 1 52 ? -35 41.531 0.056 1 92 52 LEU B CA 1
ATOM 6791 C C . LEU B 1 52 ? -35.531 40.656 -1.063 1 92 52 LEU B C 1
ATOM 6793 O O . LEU B 1 52 ? -34.75 40.156 -1.874 1 92 52 LEU B O 1
ATOM 6797 N N . ARG B 1 53 ? -36.75 40.438 -1.14 1 90.5 53 ARG B N 1
ATOM 6798 C CA . ARG B 1 53 ? -37.375 39.594 -2.146 1 90.5 53 ARG B CA 1
ATOM 6799 C C . ARG B 1 53 ? -37.188 40.156 -3.549 1 90.5 53 ARG B C 1
ATOM 6801 O O . ARG B 1 53 ? -37.156 39.406 -4.527 1 90.5 53 ARG B O 1
ATOM 6808 N N . SER B 1 54 ? -37 41.469 -3.609 1 90.38 54 SER B N 1
ATOM 6809 C CA . SER B 1 54 ? -36.875 42.125 -4.906 1 90.38 54 SER B CA 1
ATOM 6810 C C . SER B 1 54 ? -35.438 42.125 -5.395 1 90.38 54 SER B C 1
ATOM 6812 O O . SER B 1 54 ? -35.188 42.469 -6.547 1 90.38 54 SER B O 1
ATOM 6814 N N . LEU B 1 55 ? -34.562 41.656 -4.574 1 92.56 55 LEU B N 1
ATOM 6815 C CA . LEU B 1 55 ? -33.125 41.688 -4.926 1 92.56 55 LEU B CA 1
ATOM 6816 C C . LEU B 1 55 ? -32.812 40.562 -5.91 1 92.56 55 LEU B C 1
ATOM 6818 O O . LEU B 1 55 ? -33.562 39.625 -6.066 1 92.56 55 LEU B O 1
ATOM 6822 N N . GLU B 1 56 ? -31.656 40.75 -6.535 1 92.56 56 GLU B N 1
ATOM 6823 C CA . GLU B 1 56 ? -31.156 39.719 -7.426 1 92.56 56 GLU B CA 1
ATOM 6824 C C . GLU B 1 56 ? -30.891 38.406 -6.668 1 92.56 56 GLU B C 1
ATOM 6826 O O . GLU B 1 56 ? -30.422 38.438 -5.531 1 92.56 56 GLU B O 1
ATOM 6831 N N . PRO B 1 57 ? -31.109 37.312 -7.305 1 89.25 57 PRO B N 1
ATOM 6832 C CA . PRO B 1 57 ? -30.969 36.031 -6.648 1 89.25 57 PRO B CA 1
ATOM 6833 C C . PRO B 1 57 ? -29.578 35.781 -6.059 1 89.25 57 PRO B C 1
ATOM 6835 O O . PRO B 1 57 ? -29.453 35.219 -4.98 1 89.25 57 PRO B O 1
ATOM 6838 N N . LYS B 1 58 ? -28.641 36.281 -6.727 1 91.69 58 LYS B N 1
ATOM 6839 C CA . LYS B 1 58 ? -27.281 36.062 -6.25 1 91.69 58 LYS B CA 1
ATOM 6840 C C . LYS B 1 58 ? -27.031 36.812 -4.941 1 91.69 58 LYS B C 1
ATOM 6842 O O . LYS B 1 58 ? -26.344 36.312 -4.051 1 91.69 58 LYS B O 1
ATOM 6847 N N . ILE B 1 59 ? -27.547 37.969 -4.844 1 95.31 59 ILE B N 1
ATOM 6848 C CA . ILE B 1 59 ? -27.422 38.781 -3.639 1 95.31 59 ILE B CA 1
ATOM 6849 C C . ILE B 1 59 ? -28.219 38.156 -2.498 1 95.31 59 ILE B C 1
ATOM 6851 O O . ILE B 1 59 ? -27.734 38.062 -1.368 1 95.31 59 ILE B O 1
ATOM 6855 N N . ARG B 1 60 ? -29.391 37.688 -2.801 1 95.56 60 ARG B N 1
ATOM 6856 C CA . ARG B 1 60 ? -30.219 37.031 -1.804 1 95.56 60 ARG B CA 1
ATOM 6857 C C . ARG B 1 60 ? -29.531 35.781 -1.264 1 95.56 60 ARG B C 1
ATOM 6859 O O . ARG B 1 60 ? -29.578 35.5 -0.061 1 95.56 60 ARG B O 1
ATOM 6866 N N . PHE B 1 61 ? -28.953 35.094 -2.182 1 95.44 61 PHE B N 1
ATOM 6867 C CA . PHE B 1 61 ? -28.25 33.875 -1.798 1 95.44 61 PHE B CA 1
ATOM 6868 C C . PHE B 1 61 ? -27.094 34.188 -0.875 1 95.44 61 PHE B C 1
ATOM 6870 O O . PHE B 1 61 ? -26.844 33.469 0.103 1 95.44 61 PHE B O 1
ATOM 6877 N N . THR B 1 62 ? -26.391 35.219 -1.188 1 96.19 62 THR B N 1
ATOM 6878 C CA . THR B 1 62 ? -25.266 35.625 -0.348 1 96.19 62 THR B CA 1
ATOM 6879 C C . THR B 1 62 ? -25.75 36.031 1.042 1 96.19 62 THR B C 1
ATOM 6881 O O . THR B 1 62 ? -25.141 35.656 2.049 1 96.19 62 THR B O 1
ATOM 6884 N N . ILE B 1 63 ? -26.844 36.781 1.086 1 96.75 63 ILE B N 1
ATOM 6885 C CA . ILE B 1 63 ? -27.438 37.156 2.363 1 96.75 63 ILE B CA 1
ATOM 6886 C C . ILE B 1 63 ? -27.828 35.906 3.137 1 96.75 63 ILE B C 1
ATOM 6888 O O . ILE B 1 63 ? -27.562 35.812 4.332 1 96.75 63 ILE B O 1
ATOM 6892 N N . TRP B 1 64 ? -28.406 35 2.398 1 96.56 64 TRP B N 1
ATOM 6893 C CA . TRP B 1 64 ? -28.844 33.75 3.004 1 96.56 64 TRP B CA 1
ATOM 6894 C C . TRP B 1 64 ? -27.641 32.969 3.588 1 96.56 64 TRP B C 1
ATOM 6896 O O . TRP B 1 64 ? -27.734 32.438 4.688 1 96.56 64 TRP B O 1
ATOM 6906 N N . LYS B 1 65 ? -26.578 32.906 2.912 1 96.19 65 LYS B N 1
ATOM 6907 C CA . LYS B 1 65 ? -25.375 32.219 3.387 1 96.19 65 LYS B CA 1
ATOM 6908 C C . LYS B 1 65 ? -24.859 32.844 4.684 1 96.19 65 LYS B C 1
ATOM 6910 O O . LYS B 1 65 ? -24.516 32.156 5.625 1 96.19 65 LYS B O 1
ATOM 6915 N N . TYR B 1 66 ? -24.828 34.156 4.715 1 95.88 66 TYR B N 1
ATOM 6916 C CA . TYR B 1 66 ? -24.375 34.844 5.922 1 95.88 66 TYR B CA 1
ATOM 6917 C C . TYR B 1 66 ? -25.281 34.531 7.102 1 95.88 66 TYR B C 1
ATOM 6919 O O . TYR B 1 66 ? -24.812 34.281 8.211 1 95.88 66 TYR B O 1
ATOM 6927 N N . PHE B 1 67 ? -26.547 34.594 6.82 1 96.94 67 PHE B N 1
ATOM 6928 C CA . PHE B 1 67 ? -27.5 34.312 7.879 1 96.94 67 PHE B CA 1
ATOM 6929 C C . PHE B 1 67 ? -27.391 32.844 8.336 1 96.94 67 PHE B C 1
ATOM 6931 O O . PHE B 1 67 ? -27.453 32.562 9.531 1 96.94 67 PHE B O 1
ATOM 6938 N N . ASN B 1 68 ? -27.281 31.953 7.367 1 96.69 68 ASN B N 1
ATOM 6939 C CA . ASN B 1 68 ? -27.078 30.531 7.664 1 96.69 68 ASN B CA 1
ATOM 6940 C C . ASN B 1 68 ? -25.875 30.328 8.578 1 96.69 68 ASN B C 1
ATOM 6942 O O . ASN B 1 68 ? -25.984 29.656 9.609 1 96.69 68 ASN B O 1
ATOM 6946 N N . ARG B 1 69 ? -24.797 30.922 8.289 1 95.56 69 ARG B N 1
ATOM 6947 C CA . ARG B 1 69 ? -23.562 30.797 9.062 1 95.56 69 ARG B CA 1
ATOM 6948 C C . ARG B 1 69 ? -23.719 31.438 10.438 1 95.56 69 ARG B C 1
ATOM 6950 O O . ARG B 1 69 ? -23.188 30.938 11.43 1 95.56 69 ARG B O 1
ATOM 6957 N N . ALA B 1 70 ? -24.406 32.531 10.469 1 96.38 70 ALA B N 1
ATOM 6958 C CA . ALA B 1 70 ? -24.609 33.25 11.727 1 96.38 70 ALA B CA 1
ATOM 6959 C C . ALA B 1 70 ? -25.422 32.406 12.711 1 96.38 70 ALA B C 1
ATOM 6961 O O . ALA B 1 70 ? -25.359 32.625 13.922 1 96.38 70 ALA B O 1
ATOM 6962 N N . LYS B 1 71 ? -26.141 31.469 12.18 1 96.12 71 LYS B N 1
ATOM 6963 C CA . LYS B 1 71 ? -27 30.641 13.016 1 96.12 71 LYS B CA 1
ATOM 6964 C C . LYS B 1 71 ? -26.312 29.312 13.375 1 96.12 71 LYS B C 1
ATOM 6966 O O . LYS B 1 71 ? -26.531 28.766 14.461 1 96.12 71 LYS B O 1
ATOM 6971 N N . PHE B 1 72 ? -25.469 28.844 12.414 1 95.25 72 PHE B N 1
ATOM 6972 C CA . PHE B 1 72 ? -25.109 27.438 12.547 1 95.25 72 PHE B CA 1
ATOM 6973 C C . PHE B 1 72 ? -23.594 27.266 12.672 1 95.25 72 PHE B C 1
ATOM 6975 O O . PHE B 1 72 ? -23.125 26.203 13.078 1 95.25 72 PHE B O 1
ATOM 6982 N N . ARG B 1 73 ? -22.828 28.219 12.312 1 94 73 ARG B N 1
ATOM 6983 C CA . ARG B 1 73 ? -21.375 28.094 12.359 1 94 73 ARG B CA 1
ATOM 6984 C C . ARG B 1 73 ? -20.828 28.672 13.664 1 94 73 ARG B C 1
ATOM 6986 O O . ARG B 1 73 ? -20.891 29.875 13.891 1 94 73 ARG B O 1
ATOM 6993 N N . ALA B 1 74 ? -20.219 27.891 14.367 1 92.75 74 ALA B N 1
ATOM 6994 C CA . ALA B 1 74 ? -19.766 28.312 15.695 1 92.75 74 ALA B CA 1
ATOM 6995 C C . ALA B 1 74 ? -18.297 28.719 15.664 1 92.75 74 ALA B C 1
ATOM 6997 O O . ALA B 1 74 ? -17.75 29.156 16.688 1 92.75 74 ALA B O 1
ATOM 6998 N N . THR B 1 75 ? -17.641 28.609 14.555 1 86.31 75 THR B N 1
ATOM 6999 C CA . THR B 1 75 ? -16.234 29 14.469 1 86.31 75 THR B CA 1
ATOM 7000 C C . THR B 1 75 ? -16.094 30.516 14.555 1 86.31 75 THR B C 1
ATOM 7002 O O . THR B 1 75 ? -16.703 31.25 13.773 1 86.31 75 THR B O 1
ATOM 7005 N N . PRO B 1 76 ? -15.289 30.938 15.383 1 78.5 76 PRO B N 1
ATOM 7006 C CA . PRO B 1 76 ? -15.18 32.406 15.562 1 78.5 76 PRO B CA 1
ATOM 7007 C C . PRO B 1 76 ? -14.625 33.094 14.328 1 78.5 76 PRO B C 1
ATOM 7009 O O . PRO B 1 76 ? -13.531 32.781 13.867 1 78.5 76 PRO B O 1
ATOM 7012 N N . TYR B 1 77 ? -15.375 33.969 13.781 1 81.25 77 TYR B N 1
ATOM 7013 C CA . TYR B 1 77 ? -15.07 34.875 12.672 1 81.25 77 TYR B CA 1
ATOM 7014 C C . TYR B 1 77 ? -15.68 36.25 12.906 1 81.25 77 TYR B C 1
ATOM 7016 O O . TYR B 1 77 ? -16.844 36.469 12.57 1 81.25 77 TYR B O 1
ATOM 7024 N N . GLY B 1 78 ? -14.828 37 13.383 1 83.06 78 GLY B N 1
ATOM 7025 C CA . GLY B 1 78 ? -15.352 38.312 13.766 1 83.06 78 GLY B CA 1
ATOM 7026 C C . GLY B 1 78 ? -16.406 38.219 14.859 1 83.06 78 GLY B C 1
ATOM 7027 O O . GLY B 1 78 ? -16.172 37.594 15.898 1 83.06 78 GLY B O 1
ATOM 7028 N N . ASN B 1 79 ? -17.516 38.844 14.516 1 90.25 79 ASN B N 1
ATOM 7029 C CA . ASN B 1 79 ? -18.578 38.875 15.516 1 90.25 79 ASN B CA 1
ATOM 7030 C C . ASN B 1 79 ? -19.641 37.844 15.234 1 90.25 79 ASN B C 1
ATOM 7032 O O . ASN B 1 79 ? -20.672 37.781 15.914 1 90.25 79 ASN B O 1
ATOM 7036 N N . PHE B 1 80 ? -19.375 36.969 14.344 1 94 80 PHE B N 1
ATOM 7037 C CA . PHE B 1 80 ? -20.375 36 13.938 1 94 80 PHE B CA 1
ATOM 7038 C C . PHE B 1 80 ? -20.422 34.812 14.906 1 94 80 PHE B C 1
ATOM 7040 O O . PHE B 1 80 ? -21.344 34 14.836 1 94 80 PHE B O 1
ATOM 7047 N N . ALA B 1 81 ? -19.469 34.688 15.758 1 94.69 81 ALA B N 1
ATOM 7048 C CA . ALA B 1 81 ? -19.438 33.688 16.797 1 94.69 81 ALA B CA 1
ATOM 7049 C C . ALA B 1 81 ? -18.594 34.156 17.984 1 94.69 81 ALA B C 1
ATOM 7051 O O . ALA B 1 81 ? -17.875 35.125 17.891 1 94.69 81 ALA B O 1
ATOM 7052 N N . ALA B 1 82 ? -18.75 33.469 19.078 1 96.31 82 ALA B N 1
ATOM 7053 C CA . ALA B 1 82 ? -18.031 33.875 20.297 1 96.31 82 ALA B CA 1
ATOM 7054 C C . ALA B 1 82 ? -17.609 32.625 21.078 1 96.31 82 ALA B C 1
ATOM 7056 O O . ALA B 1 82 ? -18.203 31.562 20.953 1 96.31 82 ALA B O 1
ATOM 7057 N N . PHE B 1 83 ? -16.547 32.812 21.859 1 96.38 83 PHE B N 1
ATOM 7058 C CA . PHE B 1 83 ? -16.125 31.734 22.75 1 96.38 83 PHE B CA 1
ATOM 7059 C C . PHE B 1 83 ? -16.562 32 24.188 1 96.38 83 PHE B C 1
ATOM 7061 O O . PHE B 1 83 ? -16.891 33.156 24.531 1 96.38 83 PHE B O 1
ATOM 7068 N N . SER B 1 84 ? -16.672 30.984 24.984 1 96.81 84 SER B N 1
ATOM 7069 C CA . SER B 1 84 ? -16.969 31.047 26.406 1 96.81 84 SER B CA 1
ATOM 7070 C C . SER B 1 84 ? -16.219 29.953 27.172 1 96.81 84 SER B C 1
ATOM 7072 O O . SER B 1 84 ? -15.875 28.922 26.594 1 96.81 84 SER B O 1
ATOM 7074 N N . VAL B 1 85 ? -15.852 30.25 28.375 1 96.88 85 VAL B N 1
ATOM 7075 C CA . VAL B 1 85 ? -15.258 29.25 29.25 1 96.88 85 VAL B CA 1
ATOM 7076 C C . VAL B 1 85 ? -16.328 28.625 30.141 1 96.88 85 VAL B C 1
ATOM 7078 O O . VAL B 1 85 ? -17.062 29.344 30.844 1 96.88 85 VAL B O 1
ATOM 7081 N N . ILE B 1 86 ? -16.484 27.375 30.062 1 96.19 86 ILE B N 1
ATOM 7082 C CA . ILE B 1 86 ? -17.5 26.672 30.828 1 96.19 86 ILE B CA 1
ATOM 7083 C C . ILE B 1 86 ? -16.859 25.594 31.703 1 96.19 86 ILE B C 1
ATOM 7085 O O . ILE B 1 86 ? -16.156 24.719 31.188 1 96.19 86 ILE B O 1
ATOM 7089 N N . PRO B 1 87 ? -17.109 25.594 32.969 1 95.38 87 PRO B N 1
ATOM 7090 C CA . PRO B 1 87 ? -16.562 24.547 33.844 1 95.38 87 PRO B CA 1
ATOM 7091 C C . PRO B 1 87 ? -17.203 23.188 33.625 1 95.38 87 PRO B C 1
ATOM 7093 O O . PRO B 1 87 ? -18.359 23.109 33.156 1 95.38 87 PRO B O 1
ATOM 7096 N N . VAL B 1 88 ? -16.484 22.172 33.875 1 95.19 88 VAL B N 1
ATOM 7097 C CA . VAL B 1 88 ? -16.969 20.797 33.875 1 95.19 88 VAL B CA 1
ATOM 7098 C C . VAL B 1 88 ? -17.172 20.312 35.312 1 95.19 88 VAL B C 1
ATOM 7100 O O . VAL B 1 88 ? -16.25 20.375 36.125 1 95.19 88 VAL B O 1
ATOM 7103 N N . SER B 1 89 ? -18.312 19.859 35.562 1 91.5 89 SER B N 1
ATOM 7104 C CA . SER B 1 89 ? -18.641 19.516 36.969 1 91.5 89 SER B CA 1
ATOM 7105 C C . SER B 1 89 ? -18.891 18.031 37.125 1 91.5 89 SER B C 1
ATOM 7107 O O . SER B 1 89 ? -19.406 17.375 36.219 1 91.5 89 SER B O 1
ATOM 7109 N N . LYS B 1 90 ? -18.578 17.5 38.25 1 88.12 90 LYS B N 1
ATOM 7110 C CA . LYS B 1 90 ? -18.797 16.094 38.594 1 88.12 90 LYS B CA 1
ATOM 7111 C C . LYS B 1 90 ? -20.203 15.883 39.156 1 88.12 90 LYS B C 1
ATOM 7113 O O . LYS B 1 90 ? -20.625 14.75 39.375 1 88.12 90 LYS B O 1
ATOM 7118 N N . GLU B 1 91 ? -20.875 16.984 39.219 1 81.81 91 GLU B N 1
ATOM 7119 C CA . GLU B 1 91 ? -22.234 16.859 39.75 1 81.81 91 GLU B CA 1
ATOM 7120 C C . GLU B 1 91 ? -23.141 16.094 38.781 1 81.81 91 GLU B C 1
ATOM 7122 O O . GLU B 1 91 ? -22.953 16.172 37.562 1 81.81 91 GLU B O 1
ATOM 7127 N N . SER B 1 92 ? -24.016 15.305 39.219 1 72.75 92 SER B N 1
ATOM 7128 C CA . SER B 1 92 ? -24.844 14.383 38.438 1 72.75 92 SER B CA 1
ATOM 7129 C C . SER B 1 92 ? -25.812 15.141 37.531 1 72.75 92 SER B C 1
ATOM 7131 O O . SER B 1 92 ? -26.078 14.719 36.406 1 72.75 92 SER B O 1
ATOM 7133 N N . ASN B 1 93 ? -26.391 16.156 38.031 1 71.12 93 ASN B N 1
ATOM 7134 C CA . ASN B 1 93 ? -27.406 16.828 37.219 1 71.12 93 ASN B CA 1
ATOM 7135 C C . ASN B 1 93 ? -27.156 18.344 37.156 1 71.12 93 ASN B C 1
ATOM 7137 O O . ASN B 1 93 ? -27.859 19.109 37.812 1 71.12 93 ASN B O 1
ATOM 7141 N N . PRO B 1 94 ? -26.156 18.656 36.312 1 71.06 94 PRO B N 1
ATOM 7142 C CA . PRO B 1 94 ? -25.891 20.094 36.312 1 71.06 94 PRO B CA 1
ATOM 7143 C C . PRO B 1 94 ? -26.938 20.891 35.531 1 71.06 94 PRO B C 1
ATOM 7145 O O . PRO B 1 94 ? -27.609 20.359 34.656 1 71.06 94 PRO B O 1
ATOM 7148 N N . GLU B 1 95 ? -27.219 22.094 35.906 1 78.06 95 GLU B N 1
ATOM 7149 C CA . GLU B 1 95 ? -28.109 23.016 35.219 1 78.06 95 GLU B CA 1
ATOM 7150 C C . GLU B 1 95 ? -27.594 23.312 33.812 1 78.06 95 GLU B C 1
ATOM 7152 O O . GLU B 1 95 ? -26.391 23.375 33.594 1 78.06 95 GLU B O 1
ATOM 7157 N N . PRO B 1 96 ? -28.547 23.453 32.844 1 84.69 96 PRO B N 1
ATOM 7158 C CA . PRO B 1 96 ? -28.109 23.844 31.5 1 84.69 96 PRO B CA 1
ATOM 7159 C C . PRO B 1 96 ? -27.328 25.156 31.484 1 84.69 96 PRO B C 1
ATOM 7161 O O . PRO B 1 96 ? -27.562 26.031 32.344 1 84.69 96 PRO B O 1
ATOM 7164 N N . VAL B 1 97 ? -26.469 25.359 30.656 1 94.62 97 VAL B N 1
ATOM 7165 C CA . VAL B 1 97 ? -25.578 26.516 30.609 1 94.62 97 VAL B CA 1
ATOM 7166 C C . VAL B 1 97 ? -26.328 27.703 30 1 94.62 97 VAL B C 1
ATOM 7168 O O . VAL B 1 97 ? -27 27.562 28.984 1 94.62 97 VAL B O 1
ATOM 7171 N N . THR B 1 98 ? -26.297 28.781 30.625 1 97.31 98 THR B N 1
ATOM 7172 C CA . THR B 1 98 ? -26.844 30.047 30.125 1 97.31 98 THR B CA 1
ATOM 7173 C C . THR B 1 98 ? -25.719 31.047 29.875 1 97.31 98 THR B C 1
ATOM 7175 O O . THR B 1 98 ? -24.906 31.328 30.766 1 97.31 98 THR B O 1
ATOM 7178 N N . LEU B 1 99 ? -25.641 31.531 28.688 1 97.75 99 LEU B N 1
ATOM 7179 C CA . LEU B 1 99 ? -24.656 32.531 28.312 1 97.75 99 LEU B CA 1
ATOM 7180 C C . LEU B 1 99 ? -25.312 33.875 28.062 1 97.75 99 LEU B C 1
ATOM 7182 O O . LEU B 1 99 ? -26.5 33.969 27.75 1 97.75 99 LEU B O 1
ATOM 7186 N N . SER B 1 100 ? -24.484 34.875 28.156 1 97.25 100 SER B N 1
ATOM 7187 C CA . SER B 1 100 ? -24.984 36.219 27.812 1 97.25 100 SER B CA 1
ATOM 7188 C C . SER B 1 100 ? -25.25 36.344 26.328 1 97.25 100 SER B C 1
ATOM 7190 O O . SER B 1 100 ? -24.469 35.844 25.5 1 97.25 100 SER B O 1
ATOM 7192 N N . LYS B 1 101 ? -26.312 37 26.031 1 95.5 101 LYS B N 1
ATOM 7193 C CA . LYS B 1 101 ? -26.594 37.281 24.625 1 95.5 101 LYS B CA 1
ATOM 7194 C C . LYS B 1 101 ? -25.578 38.25 24.047 1 95.5 101 LYS B C 1
ATOM 7196 O O . LYS B 1 101 ? -25.172 38.125 22.891 1 95.5 101 LYS B O 1
ATOM 7201 N N . SER B 1 102 ? -25.172 39.188 24.875 1 93.81 102 SER B N 1
ATOM 7202 C CA . SER B 1 102 ? -24.234 40.219 24.438 1 93.81 102 SER B CA 1
ATOM 7203 C C . SER B 1 102 ? -22.812 39.656 24.375 1 93.81 102 SER B C 1
ATOM 7205 O O . SER B 1 102 ? -22.438 38.812 25.156 1 93.81 102 SER B O 1
ATOM 7207 N N . HIS B 1 103 ? -22.109 40.219 23.453 1 94 103 HIS B N 1
ATOM 7208 C CA . HIS B 1 103 ? -20.719 39.875 23.266 1 94 103 HIS B CA 1
ATOM 7209 C C . HIS B 1 103 ? -19.781 40.844 23.953 1 94 103 HIS B C 1
ATOM 7211 O O . HIS B 1 103 ? -20.094 42.031 24.031 1 94 103 HIS B O 1
ATOM 7217 N N . ILE B 1 104 ? -18.781 40.344 24.531 1 94.81 104 ILE B N 1
ATOM 7218 C CA . ILE B 1 104 ? -17.609 41.125 24.828 1 94.81 104 ILE B CA 1
ATOM 7219 C C . ILE B 1 104 ? -16.641 41.094 23.625 1 94.81 104 ILE B C 1
ATOM 7221 O O . ILE B 1 104 ? -16.062 40.062 23.328 1 94.81 104 ILE B O 1
ATOM 7225 N N . VAL B 1 105 ? -16.484 42.188 22.938 1 93.31 105 VAL B N 1
ATOM 7226 C CA . VAL B 1 105 ? -15.719 42.219 21.703 1 93.31 105 VAL B CA 1
ATOM 7227 C C . VAL B 1 105 ? -14.297 42.688 21.984 1 93.31 105 VAL B C 1
ATOM 7229 O O . VAL B 1 105 ? -14.078 43.781 22.469 1 93.31 105 VAL B O 1
ATOM 7232 N N . HIS B 1 106 ? -13.359 41.844 21.75 1 93.75 106 HIS B N 1
ATOM 7233 C CA . HIS B 1 106 ? -11.945 42.188 21.797 1 93.75 106 HIS B CA 1
ATOM 7234 C C . HIS B 1 106 ? -11.422 42.562 20.406 1 93.75 106 HIS B C 1
ATOM 7236 O O . HIS B 1 106 ? -11.359 41.719 19.531 1 93.75 106 HIS B O 1
ATOM 7242 N N . ARG B 1 107 ? -11.023 43.75 20.234 1 91.94 107 ARG B N 1
ATOM 7243 C CA . ARG B 1 107 ? -10.57 44.25 18.938 1 91.94 107 ARG B CA 1
ATOM 7244 C C . ARG B 1 107 ? -9.055 44.438 18.922 1 91.94 107 ARG B C 1
ATOM 7246 O O . ARG B 1 107 ? -8.484 44.969 19.875 1 91.94 107 ARG B O 1
ATOM 7253 N N . PHE B 1 108 ? -8.469 44 17.922 1 92.25 108 PHE B N 1
ATOM 7254 C CA . PHE B 1 108 ? -7.035 44.156 17.703 1 92.25 108 PHE B CA 1
ATOM 7255 C C . PHE B 1 108 ? -6.758 44.656 16.281 1 92.25 108 PHE B C 1
ATOM 7257 O O . PHE B 1 108 ? -7.52 44.375 15.359 1 92.25 108 PHE B O 1
ATOM 7264 N N . ILE B 1 109 ? -5.703 45.375 16.172 1 92.88 109 ILE B N 1
ATOM 7265 C CA . ILE B 1 109 ? -5.285 45.844 14.852 1 92.88 109 ILE B CA 1
ATOM 7266 C C . ILE B 1 109 ? -4.922 44.625 13.984 1 92.88 109 ILE B C 1
ATOM 7268 O O . ILE B 1 109 ? -4.258 43.688 14.461 1 92.88 109 ILE B O 1
ATOM 7272 N N . ASN B 1 110 ? -5.41 44.688 12.773 1 91.94 110 ASN B N 1
ATOM 7273 C CA . ASN B 1 110 ? -5.078 43.594 11.859 1 91.94 110 ASN B CA 1
ATOM 7274 C C . ASN B 1 110 ? -3.568 43.438 11.688 1 91.94 110 ASN B C 1
ATOM 7276 O O . ASN B 1 110 ? -2.855 44.438 11.562 1 91.94 110 ASN B O 1
ATOM 7280 N N . TRP B 1 111 ? -3.117 42.25 11.641 1 92.44 111 TRP B N 1
ATOM 7281 C CA . TRP B 1 111 ? -1.686 42 11.602 1 92.44 111 TRP B CA 1
ATOM 7282 C C . TRP B 1 111 ? -1.055 42.531 10.328 1 92.44 111 TRP B C 1
ATOM 7284 O O . TRP B 1 111 ? 0.112 42.938 10.328 1 92.44 111 TRP B O 1
ATOM 7294 N N . GLN B 1 112 ? -1.789 42.625 9.312 1 89.81 112 GLN B N 1
ATOM 7295 C CA . GLN B 1 112 ? -1.304 43.062 8.023 1 89.81 112 GLN B CA 1
ATOM 7296 C C . GLN B 1 112 ? -0.853 44.531 8.094 1 89.81 112 GLN B C 1
ATOM 7298 O O . GLN B 1 112 ? -0.066 45 7.258 1 89.81 112 GLN B O 1
ATOM 7303 N N . GLU B 1 113 ? -1.317 45.219 9.008 1 89.69 113 GLU B N 1
ATOM 7304 C CA . GLU B 1 113 ? -1 46.625 9.148 1 89.69 113 GLU B CA 1
ATOM 7305 C C . GLU B 1 113 ? 0.491 46.844 9.391 1 89.69 113 GLU B C 1
ATOM 7307 O O . GLU B 1 113 ? 1.025 47.938 9.125 1 89.69 113 GLU B O 1
ATOM 7312 N N . LYS B 1 114 ? 1.141 45.844 9.844 1 89.5 114 LYS B N 1
ATOM 7313 C CA . LYS B 1 114 ? 2.564 45.969 10.141 1 89.5 114 LYS B CA 1
ATOM 7314 C C . LYS B 1 114 ? 3.371 46.219 8.867 1 89.5 114 LYS B C 1
ATOM 7316 O O . LYS B 1 114 ? 4.48 46.75 8.93 1 89.5 114 LYS B O 1
ATOM 7321 N N . GLU B 1 115 ? 2.83 45.844 7.805 1 87.69 115 GLU B N 1
ATOM 7322 C CA . GLU B 1 115 ? 3.504 46 6.52 1 87.69 115 GLU B CA 1
ATOM 7323 C C . GLU B 1 115 ? 3.629 47.5 6.164 1 87.69 115 GLU B C 1
ATOM 7325 O O . GLU B 1 115 ? 4.441 47.875 5.316 1 87.69 115 GLU B O 1
ATOM 7330 N N . ASN B 1 116 ? 2.855 48.188 6.809 1 83.81 116 ASN B N 1
ATOM 7331 C CA . ASN B 1 116 ? 2.859 49.625 6.512 1 83.81 116 ASN B CA 1
ATOM 7332 C C . ASN B 1 116 ? 3.975 50.344 7.258 1 83.81 116 ASN B C 1
ATOM 7334 O O . ASN B 1 116 ? 4.254 51.531 6.98 1 83.81 116 ASN B O 1
ATOM 7338 N N . PHE B 1 117 ? 4.559 49.594 8.164 1 84.69 117 PHE B N 1
ATOM 7339 C CA . PHE B 1 117 ? 5.656 50.188 8.914 1 84.69 117 PHE B CA 1
ATOM 7340 C C . PHE B 1 117 ? 6.969 50.062 8.148 1 84.69 117 PHE B C 1
ATOM 7342 O O . PHE B 1 117 ? 7.352 48.969 7.762 1 84.69 117 PHE B O 1
ATOM 7349 N N . ASN B 1 118 ? 7.492 51.125 7.543 1 78.69 118 ASN B N 1
ATOM 7350 C CA . ASN B 1 118 ? 8.773 51.094 6.855 1 78.69 118 ASN B CA 1
ATOM 7351 C C . ASN B 1 118 ? 9.836 51.906 7.609 1 78.69 118 ASN B C 1
ATOM 7353 O O . ASN B 1 118 ? 10.227 52.969 7.184 1 78.69 118 ASN B O 1
ATOM 7357 N N . PHE B 1 119 ? 10.336 51.188 8.672 1 87.06 119 PHE B N 1
ATOM 7358 C CA . PHE B 1 119 ? 11.398 51.844 9.43 1 87.06 119 PHE B CA 1
ATOM 7359 C C . PHE B 1 119 ? 12.758 51.562 8.789 1 87.06 119 PHE B C 1
ATOM 7361 O O . PHE B 1 119 ? 13.102 50.438 8.523 1 87.06 119 PHE B O 1
ATOM 7368 N N . ASP B 1 120 ? 13.375 52.594 8.43 1 89.31 120 ASP B N 1
ATOM 7369 C CA . ASP B 1 120 ? 14.719 52.375 7.918 1 89.31 120 ASP B CA 1
ATOM 7370 C C . ASP B 1 120 ? 15.703 52.094 9.055 1 89.31 120 ASP B C 1
ATOM 7372 O O . ASP B 1 120 ? 15.406 52.406 10.219 1 89.31 120 ASP B O 1
ATOM 7376 N N . SER B 1 121 ? 16.828 51.562 8.789 1 91.56 121 SER B N 1
ATOM 7377 C CA . SER B 1 121 ? 17.797 51.125 9.789 1 91.56 121 SER B CA 1
ATOM 7378 C C . SER B 1 121 ? 18.297 52.312 10.617 1 91.56 121 SER B C 1
ATOM 7380 O O . SER B 1 121 ? 18.562 52.156 11.812 1 91.56 121 SER B O 1
ATOM 7382 N N . LYS B 1 122 ? 18.469 53.438 9.992 1 92.44 122 LYS B N 1
ATOM 7383 C CA . LYS B 1 122 ? 18.922 54.625 10.703 1 92.44 122 LYS B CA 1
ATOM 7384 C C . LYS B 1 122 ? 17.906 55.031 11.758 1 92.44 122 LYS B C 1
ATOM 7386 O O . LYS B 1 122 ? 18.281 55.375 12.891 1 92.44 122 LYS B O 1
ATOM 7391 N N . TRP B 1 123 ? 16.766 55.062 11.273 1 94.06 123 TRP B N 1
ATOM 7392 C CA . TRP B 1 123 ? 15.688 55.375 12.203 1 94.06 123 TRP B CA 1
ATOM 7393 C C . TRP B 1 123 ? 15.617 54.375 13.344 1 94.06 123 TRP B C 1
ATOM 7395 O O . TRP B 1 123 ? 15.477 54.781 14.508 1 94.06 123 TRP B O 1
ATOM 7405 N N . LEU B 1 124 ? 15.68 53.156 13.109 1 94.75 124 LEU B N 1
ATOM 7406 C CA . LEU B 1 124 ? 15.586 52.094 14.102 1 94.75 124 LEU B CA 1
ATOM 7407 C C . LEU B 1 124 ? 16.688 52.25 15.148 1 94.75 124 LEU B C 1
ATOM 7409 O O . LEU B 1 124 ? 16.422 52.094 16.344 1 94.75 124 LEU B O 1
ATOM 7413 N N . ILE B 1 125 ? 17.891 52.5 14.719 1 93.12 125 ILE B N 1
ATOM 7414 C CA . ILE B 1 125 ? 19.016 52.594 15.648 1 93.12 125 ILE B CA 1
ATOM 7415 C C . ILE B 1 125 ? 18.828 53.812 16.547 1 93.12 125 ILE B C 1
ATOM 7417 O O . ILE B 1 125 ? 19.172 53.781 17.719 1 93.12 125 ILE B O 1
ATOM 7421 N N . ARG B 1 126 ? 18.25 54.844 15.93 1 92.12 126 ARG B N 1
ATOM 7422 C CA . ARG B 1 126 ? 18.062 56.094 16.656 1 92.12 126 ARG B CA 1
ATOM 7423 C C . ARG B 1 126 ? 16.953 55.938 17.703 1 92.12 126 ARG B C 1
ATOM 7425 O O . ARG B 1 126 ? 17 56.594 18.766 1 92.12 126 ARG B O 1
ATOM 7432 N N . HIS B 1 127 ? 16.062 55.125 17.438 1 93.31 127 HIS B N 1
ATOM 7433 C CA . HIS B 1 127 ? 14.867 55.125 18.266 1 93.31 127 HIS B CA 1
ATOM 7434 C C . HIS B 1 127 ? 14.75 53.812 19.062 1 93.31 127 HIS B C 1
ATOM 7436 O O . HIS B 1 127 ? 13.977 53.719 20.016 1 93.31 127 HIS B O 1
ATOM 7442 N N . ALA B 1 128 ? 15.523 52.844 18.703 1 93.38 128 ALA B N 1
ATOM 7443 C CA . ALA B 1 128 ? 15.414 51.531 19.359 1 93.38 128 ALA B CA 1
ATOM 7444 C C . ALA B 1 128 ? 15.898 51.625 20.812 1 93.38 128 ALA B C 1
ATOM 7446 O O . ALA B 1 128 ? 16.859 52.312 21.109 1 93.38 128 ALA B O 1
ATOM 7447 N N . GLY B 1 129 ? 15.117 51 21.641 1 91.06 129 GLY B N 1
ATOM 7448 C CA . GLY B 1 129 ? 15.562 50.844 23.016 1 91.06 129 GLY B CA 1
ATOM 7449 C C . GLY B 1 129 ? 16.5 49.688 23.219 1 91.06 129 GLY B C 1
ATOM 7450 O O . GLY B 1 129 ? 17.469 49.781 24 1 91.06 129 GLY B O 1
ATOM 7451 N N . PHE B 1 130 ? 16.203 48.625 22.547 1 95.81 130 PHE B N 1
ATOM 7452 C CA . PHE B 1 130 ? 16.984 47.406 22.703 1 95.81 130 PHE B CA 1
ATOM 7453 C C . PHE B 1 130 ? 17.234 46.719 21.359 1 95.81 130 PHE B C 1
ATOM 7455 O O . PHE B 1 130 ? 16.469 46.938 20.406 1 95.81 130 PHE B O 1
ATOM 7462 N N . LEU B 1 131 ? 18.281 46.031 21.297 1 97.19 131 LEU B N 1
ATOM 7463 C CA . LEU B 1 131 ? 18.625 45.156 20.156 1 97.19 131 LEU B CA 1
ATOM 7464 C C . LEU B 1 131 ? 18.953 43.75 20.625 1 97.19 131 LEU B C 1
ATOM 7466 O O . LEU B 1 131 ? 19.359 43.562 21.781 1 97.19 131 LEU B O 1
ATOM 7470 N N . THR B 1 132 ? 18.703 42.812 19.812 1 96.75 132 THR B N 1
ATOM 7471 C CA . THR B 1 132 ? 19.078 41.438 20.062 1 96.75 132 THR B CA 1
ATOM 7472 C C . THR B 1 132 ? 19.5 40.75 18.781 1 96.75 132 THR B C 1
ATOM 7474 O O . THR B 1 132 ? 19.172 41.188 17.688 1 96.75 132 THR B O 1
ATOM 7477 N N . THR B 1 133 ? 20.234 39.719 18.953 1 97.25 133 THR B N 1
ATOM 7478 C CA . THR B 1 133 ? 20.766 38.938 17.828 1 97.25 133 THR B CA 1
ATOM 7479 C C . THR B 1 133 ? 19.672 38.125 17.188 1 97.25 133 THR B C 1
ATOM 7481 O O . THR B 1 133 ? 18.844 37.531 17.875 1 97.25 133 THR B O 1
ATOM 7484 N N . ASN B 1 134 ? 19.688 38.062 15.852 1 96.81 134 ASN B N 1
ATOM 7485 C CA . ASN B 1 134 ? 18.906 37.094 15.094 1 96.81 134 ASN B CA 1
ATOM 7486 C C . ASN B 1 134 ? 19.219 35.656 15.539 1 96.81 134 ASN B C 1
ATOM 7488 O O . ASN B 1 134 ? 20.328 35.156 15.359 1 96.81 134 ASN B O 1
ATOM 7492 N N . THR B 1 135 ? 18.266 34.969 15.969 1 96.06 135 THR B N 1
ATOM 7493 C CA . THR B 1 135 ? 18.469 33.688 16.609 1 96.06 135 THR B CA 1
ATOM 7494 C C . THR B 1 135 ? 18.781 32.594 15.578 1 96.06 135 THR B C 1
ATOM 7496 O O . THR B 1 135 ? 19.125 31.469 15.938 1 96.06 135 THR B O 1
ATOM 7499 N N . THR B 1 136 ? 18.719 32.875 14.336 1 95.94 136 THR B N 1
ATOM 7500 C CA . THR B 1 136 ? 18.938 31.891 13.281 1 95.94 136 THR B CA 1
ATOM 7501 C C . THR B 1 136 ? 20.391 31.969 12.773 1 95.94 136 THR B C 1
ATOM 7503 O O . THR B 1 136 ? 20.797 31.172 11.922 1 95.94 136 THR B O 1
ATOM 7506 N N . ALA B 1 137 ? 21.156 32.844 13.328 1 94.94 137 ALA B N 1
ATOM 7507 C CA . ALA B 1 137 ? 22.516 33.062 12.828 1 94.94 137 ALA B CA 1
ATOM 7508 C C . ALA B 1 137 ? 23.453 31.938 13.305 1 94.94 137 ALA B C 1
ATOM 7510 O O . ALA B 1 137 ? 23.375 31.5 14.445 1 94.94 137 ALA B O 1
ATOM 7511 N N . TYR B 1 138 ? 24.328 31.531 12.359 1 91 138 TYR B N 1
ATOM 7512 C CA . TYR B 1 138 ? 25.297 30.5 12.695 1 91 138 TYR B CA 1
ATOM 7513 C C . TYR B 1 138 ? 26.469 30.531 11.727 1 91 138 TYR B C 1
ATOM 7515 O O . TYR B 1 138 ? 26.406 31.141 10.664 1 91 138 TYR B O 1
ATOM 7523 N N . ILE B 1 139 ? 27.484 29.891 12.18 1 86.81 139 ILE B N 1
ATOM 7524 C CA . ILE B 1 139 ? 28.672 29.781 11.328 1 86.81 139 ILE B CA 1
ATOM 7525 C C . ILE B 1 139 ? 28.656 28.422 10.609 1 86.81 139 ILE B C 1
ATOM 7527 O O . ILE B 1 139 ? 28.578 27.375 11.25 1 86.81 139 ILE B O 1
ATOM 7531 N N . GLY B 1 140 ? 28.641 28.516 9.336 1 78.25 140 GLY B N 1
ATOM 7532 C CA . GLY B 1 140 ? 28.703 27.328 8.516 1 78.25 140 GLY B CA 1
ATOM 7533 C C . GLY B 1 140 ? 29.453 27.531 7.215 1 78.25 140 GLY B C 1
ATOM 7534 O O . GLY B 1 140 ? 29.281 28.562 6.551 1 78.25 140 GLY B O 1
ATOM 7535 N N . GLY B 1 141 ? 30.25 26.594 6.828 1 66.19 141 GLY B N 1
ATOM 7536 C CA . GLY B 1 141 ? 31.016 26.688 5.594 1 66.19 141 GLY B CA 1
ATOM 7537 C C . GLY B 1 141 ? 31.953 27.875 5.566 1 66.19 141 GLY B C 1
ATOM 7538 O O . GLY B 1 141 ? 32.156 28.484 4.516 1 66.19 141 GLY B O 1
ATOM 7539 N N . GLY B 1 142 ? 32.312 28.375 6.621 1 72.12 142 GLY B N 1
ATOM 7540 C CA . GLY B 1 142 ? 33.219 29.516 6.715 1 72.12 142 GLY B CA 1
ATOM 7541 C C . GLY B 1 142 ? 32.531 30.844 6.641 1 72.12 142 GLY B C 1
ATOM 7542 O O . GLY B 1 142 ? 33.156 31.891 6.645 1 72.12 142 GLY B O 1
ATOM 7543 N N . GLU B 1 143 ? 31.266 30.719 6.574 1 85.06 143 GLU B N 1
ATOM 7544 C CA . GLU B 1 143 ? 30.469 31.938 6.457 1 85.06 143 GLU B CA 1
ATOM 7545 C C . GLU B 1 143 ? 29.5 32.062 7.617 1 85.06 143 GLU B C 1
ATOM 7547 O O . GLU B 1 143 ? 29.188 31.094 8.305 1 85.06 143 GLU B O 1
ATOM 7552 N N . LEU B 1 144 ? 29.125 33.344 7.859 1 91 144 LEU B N 1
ATOM 7553 C CA . LEU B 1 144 ? 28.016 33.625 8.766 1 91 144 LEU B CA 1
ATOM 7554 C C . LEU B 1 144 ? 26.688 33.531 8.031 1 91 144 LEU B C 1
ATOM 7556 O O . LEU B 1 144 ? 26.406 34.375 7.16 1 91 144 LEU B O 1
ATOM 7560 N N . ARG B 1 145 ? 25.922 32.562 8.375 1 92 145 ARG B N 1
ATOM 7561 C CA . ARG B 1 145 ? 24.656 32.312 7.699 1 92 145 ARG B CA 1
ATOM 7562 C C . ARG B 1 145 ? 23.469 32.656 8.609 1 92 145 ARG B C 1
ATOM 7564 O O . ARG B 1 145 ? 23.578 32.531 9.828 1 92 145 ARG B O 1
ATOM 7571 N N . TYR B 1 146 ? 22.438 33.156 8.062 1 93.44 146 TYR B N 1
ATOM 7572 C CA . TYR B 1 146 ? 21.25 33.5 8.844 1 93.44 146 TYR B CA 1
ATOM 7573 C C . TYR B 1 146 ? 20.016 33.562 7.953 1 93.44 146 TYR B C 1
ATOM 7575 O O . TYR B 1 146 ? 20.125 33.688 6.73 1 93.44 146 TYR B O 1
ATOM 7583 N N . ILE B 1 147 ? 18.891 33.469 8.594 1 94.31 147 ILE B N 1
ATOM 7584 C CA . ILE B 1 147 ? 17.625 33.625 7.898 1 94.31 147 ILE B CA 1
ATOM 7585 C C . ILE B 1 147 ? 17.156 35.062 7.965 1 94.31 147 ILE B C 1
ATOM 7587 O O . ILE B 1 147 ? 17.234 35.688 9.023 1 94.31 147 ILE B O 1
ATOM 7591 N N . ASN B 1 148 ? 16.797 35.656 6.902 1 93.94 148 ASN B N 1
ATOM 7592 C CA . ASN B 1 148 ? 16.219 36.969 6.844 1 93.94 148 ASN B CA 1
ATOM 7593 C C . ASN B 1 148 ? 14.945 37 5.992 1 93.94 148 ASN B C 1
ATOM 7595 O O . ASN B 1 148 ? 14.594 35.969 5.383 1 93.94 148 ASN B O 1
ATOM 7599 N N . THR B 1 149 ? 14.164 37.969 6.16 1 90.44 149 THR B N 1
ATOM 7600 C CA . THR B 1 149 ? 12.984 38.156 5.324 1 90.44 149 THR B CA 1
ATOM 7601 C C . THR B 1 149 ? 13.242 39.156 4.207 1 90.44 149 THR B C 1
ATOM 7603 O O . THR B 1 149 ? 13.898 40.188 4.43 1 90.44 149 THR B O 1
ATOM 7606 N N . ASP B 1 150 ? 12.914 38.781 3.061 1 85.62 150 ASP B N 1
ATOM 7607 C CA . ASP B 1 150 ? 12.992 39.656 1.902 1 85.62 150 ASP B CA 1
ATOM 7608 C C . ASP B 1 150 ? 11.719 39.594 1.063 1 85.62 150 ASP B C 1
ATOM 7610 O O . ASP B 1 150 ? 11.336 38.5 0.613 1 85.62 150 ASP B O 1
ATOM 7614 N N . ASN B 1 151 ? 11.07 40.688 0.91 1 81.12 151 ASN B N 1
ATOM 7615 C CA . ASN B 1 151 ? 9.844 40.781 0.116 1 81.12 151 ASN B CA 1
ATOM 7616 C C . ASN B 1 151 ? 8.805 39.781 0.575 1 81.12 151 ASN B C 1
ATOM 7618 O O . ASN B 1 151 ? 8.227 39.062 -0.243 1 81.12 151 ASN B O 1
ATOM 7622 N N . GLY B 1 152 ? 8.797 39.562 1.843 1 82.25 152 GLY B N 1
ATOM 7623 C CA . GLY B 1 152 ? 7.734 38.75 2.41 1 82.25 152 GLY B CA 1
ATOM 7624 C C . GLY B 1 152 ? 8.055 37.281 2.42 1 82.25 152 GLY B C 1
ATOM 7625 O O . GLY B 1 152 ? 7.18 36.438 2.66 1 82.25 152 GLY B O 1
ATOM 7626 N N . THR B 1 153 ? 9.234 36.938 2.135 1 86.69 153 THR B N 1
ATOM 7627 C CA . THR B 1 153 ? 9.633 35.531 2.152 1 86.69 153 THR B CA 1
ATOM 7628 C C . THR B 1 153 ? 10.914 35.344 2.969 1 86.69 153 THR B C 1
ATOM 7630 O O . THR B 1 153 ? 11.719 36.281 3.092 1 86.69 153 THR B O 1
ATOM 7633 N N . PHE B 1 154 ? 11.039 34.156 3.51 1 90.06 154 PHE B N 1
ATOM 7634 C CA . PHE B 1 154 ? 12.266 33.812 4.223 1 90.06 154 PHE B CA 1
ATOM 7635 C C . PHE B 1 154 ? 13.367 33.406 3.25 1 90.06 154 PHE B C 1
ATOM 7637 O O . PHE B 1 154 ? 13.094 32.75 2.254 1 90.06 154 PHE B O 1
ATOM 7644 N N . GLU B 1 155 ? 14.539 33.844 3.592 1 89.31 155 GLU B N 1
ATOM 7645 C CA . GLU B 1 155 ? 15.695 33.5 2.779 1 89.31 155 GLU B CA 1
ATOM 7646 C C . GLU B 1 155 ? 16.906 33.188 3.652 1 89.31 155 GLU B C 1
ATOM 7648 O O . GLU B 1 155 ? 17.094 33.781 4.707 1 89.31 155 GLU B O 1
ATOM 7653 N N . LEU B 1 156 ? 17.609 32.188 3.229 1 88.5 156 LEU B N 1
ATOM 7654 C CA . LEU B 1 156 ? 18.891 31.922 3.873 1 88.5 156 LEU B CA 1
ATOM 7655 C C . LEU B 1 156 ? 20 32.781 3.256 1 88.5 156 LEU B C 1
ATOM 7657 O O . LEU B 1 156 ? 20.297 32.656 2.064 1 88.5 156 LEU B O 1
ATOM 7661 N N . SER B 1 157 ? 20.562 33.625 4.047 1 91.25 157 SER B N 1
ATOM 7662 C CA . SER B 1 157 ? 21.609 34.531 3.59 1 91.25 157 SER B CA 1
ATOM 7663 C C . SER B 1 157 ? 22.953 34.219 4.258 1 91.25 157 SER B C 1
ATOM 7665 O O . SER B 1 157 ? 22.984 33.531 5.273 1 91.25 157 SER B O 1
ATOM 7667 N N . ALA B 1 158 ? 24.016 34.656 3.584 1 89.75 158 ALA B N 1
ATOM 7668 C CA . ALA B 1 158 ? 25.359 34.406 4.109 1 89.75 158 ALA B CA 1
ATOM 7669 C C . ALA B 1 158 ? 26.25 35.625 3.906 1 89.75 158 ALA B C 1
ATOM 7671 O O . ALA B 1 158 ? 26.172 36.312 2.877 1 89.75 158 ALA B O 1
ATOM 7672 N N . ILE B 1 159 ? 27.016 35.969 4.914 1 90.94 159 ILE B N 1
ATOM 7673 C CA . ILE B 1 159 ? 28.031 37 4.816 1 90.94 159 ILE B CA 1
ATOM 7674 C C . ILE B 1 159 ? 29.375 36.469 5.348 1 90.94 159 ILE B C 1
ATOM 7676 O O . ILE B 1 159 ? 29.422 35.406 5.949 1 90.94 159 ILE B O 1
ATOM 7680 N N . GLU B 1 160 ? 30.375 37.156 5.082 1 88 160 GLU B N 1
ATOM 7681 C CA . GLU B 1 160 ? 31.688 36.781 5.598 1 88 160 GLU B CA 1
ATOM 7682 C C . GLU B 1 160 ? 31.703 36.781 7.121 1 88 160 GLU B C 1
ATOM 7684 O O . GLU B 1 160 ? 31.156 37.688 7.742 1 88 160 GLU B O 1
ATOM 7689 N N . ALA B 1 161 ? 32.344 35.844 7.605 1 87.31 161 ALA B N 1
ATOM 7690 C CA . ALA B 1 161 ? 32.406 35.75 9.062 1 87.31 161 ALA B CA 1
ATOM 7691 C C . ALA B 1 161 ? 33.531 36.656 9.617 1 87.31 161 ALA B C 1
ATOM 7693 O O . ALA B 1 161 ? 34.625 36.188 9.883 1 87.31 161 ALA B O 1
ATOM 7694 N N . GLU B 1 162 ? 33.188 37.812 9.898 1 89.5 162 GLU B N 1
ATOM 7695 C CA . GLU B 1 162 ? 34.156 38.75 10.477 1 89.5 162 GLU B CA 1
ATOM 7696 C C . GLU B 1 162 ? 34.094 38.688 12.008 1 89.5 162 GLU B C 1
ATOM 7698 O O . GLU B 1 162 ? 33.031 38.531 12.602 1 89.5 162 GLU B O 1
ATOM 7703 N N . GLU B 1 163 ? 35.219 38.938 12.578 1 91 163 GLU B N 1
ATOM 7704 C CA . GLU B 1 163 ? 35.344 38.812 14.023 1 91 163 GLU B CA 1
ATOM 7705 C C . GLU B 1 163 ? 34.5 39.875 14.742 1 91 163 GLU B C 1
ATOM 7707 O O . GLU B 1 163 ? 33.812 39.562 15.734 1 91 163 GLU B O 1
ATOM 7712 N N . THR B 1 164 ? 34.5 41.062 14.289 1 93.62 164 THR B N 1
ATOM 7713 C CA . THR B 1 164 ? 33.75 42.156 14.906 1 93.62 164 THR B CA 1
ATOM 7714 C C . THR B 1 164 ? 32.25 41.844 14.875 1 93.62 164 THR B C 1
ATOM 7716 O O . THR B 1 164 ? 31.547 42.062 15.859 1 93.62 164 THR B O 1
ATOM 7719 N N . THR B 1 165 ? 31.828 41.312 13.773 1 95.56 165 THR B N 1
ATOM 7720 C CA . THR B 1 165 ? 30.422 40.969 13.609 1 95.56 165 THR B CA 1
ATOM 7721 C C . THR B 1 165 ? 30.047 39.844 14.562 1 95.56 165 THR B C 1
ATOM 7723 O O . THR B 1 165 ? 29.031 39.938 15.266 1 95.56 165 THR B O 1
ATOM 7726 N N . GLN B 1 166 ? 30.844 38.875 14.656 1 93.81 166 GLN B N 1
ATOM 7727 C CA . GLN B 1 166 ? 30.547 37.719 15.492 1 93.81 166 GLN B CA 1
ATOM 7728 C C . GLN B 1 166 ? 30.531 38.094 16.969 1 93.81 166 GLN B C 1
ATOM 7730 O O . GLN B 1 166 ? 29.656 37.656 17.719 1 93.81 166 GLN B O 1
ATOM 7735 N N . SER B 1 167 ? 31.516 38.844 17.281 1 95 167 SER B N 1
ATOM 7736 C CA . SER B 1 167 ? 31.609 39.25 18.672 1 95 167 SER B CA 1
ATOM 7737 C C . SER B 1 167 ? 30.406 40.125 19.078 1 95 167 SER B C 1
ATOM 7739 O O . SER B 1 167 ? 29.938 40.031 20.219 1 95 167 SER B O 1
ATOM 7741 N N . THR B 1 168 ? 30 40.938 18.203 1 96.69 168 THR B N 1
ATOM 7742 C CA . THR B 1 168 ? 28.844 41.781 18.469 1 96.69 168 THR B CA 1
ATOM 7743 C C . THR B 1 168 ? 27.578 40.938 18.609 1 96.69 168 THR B C 1
ATOM 7745 O O . THR B 1 168 ? 26.766 41.188 19.516 1 96.69 168 THR B O 1
ATOM 7748 N N . LEU B 1 169 ? 27.422 40.031 17.719 1 96.88 169 LEU B N 1
ATOM 7749 C CA . LEU B 1 169 ? 26.25 39.125 17.766 1 96.88 169 LEU B CA 1
ATOM 7750 C C . LEU B 1 169 ? 26.234 38.312 19.047 1 96.88 169 LEU B C 1
ATOM 7752 O O . LEU B 1 169 ? 25.172 38.125 19.641 1 96.88 169 LEU B O 1
ATOM 7756 N N . ASN B 1 170 ? 27.391 37.906 19.438 1 94.94 170 ASN B N 1
ATOM 7757 C CA . ASN B 1 170 ? 27.469 37.156 20.688 1 94.94 170 ASN B CA 1
ATOM 7758 C C . ASN B 1 170 ? 27.109 38.031 21.875 1 94.94 170 ASN B C 1
ATOM 7760 O O . ASN B 1 170 ? 26.438 37.562 22.812 1 94.94 170 ASN B O 1
ATOM 7764 N N . TYR B 1 171 ? 27.547 39.219 21.766 1 95.88 171 TYR B N 1
ATOM 7765 C CA . TYR B 1 171 ? 27.266 40.188 22.828 1 95.88 171 TYR B CA 1
ATOM 7766 C C . TYR B 1 171 ? 25.766 40.469 22.906 1 95.88 171 TYR B C 1
ATOM 7768 O O . TYR B 1 171 ? 25.234 40.688 24 1 95.88 171 TYR B O 1
ATOM 7776 N N . CYS B 1 172 ? 25.109 40.406 21.844 1 96.81 172 CYS B N 1
ATOM 7777 C CA . CYS B 1 172 ? 23.703 40.812 21.766 1 96.81 172 CYS B CA 1
ATOM 7778 C C . CYS B 1 172 ? 22.797 39.562 21.844 1 96.81 172 CYS B C 1
ATOM 7780 O O . CYS B 1 172 ? 21.625 39.625 21.484 1 96.81 172 CYS B O 1
ATOM 7782 N N . ARG B 1 173 ? 23.297 38.469 22.25 1 93.56 173 ARG B N 1
ATOM 7783 C CA . ARG B 1 173 ? 22.438 37.312 22.484 1 93.56 173 ARG B CA 1
ATOM 7784 C C . ARG B 1 173 ? 21.422 37.594 23.594 1 93.56 173 ARG B C 1
ATOM 7786 O O . ARG B 1 173 ? 20.344 37 23.609 1 93.56 173 ARG B O 1
ATOM 7793 N N . THR B 1 174 ? 21.859 38.438 24.375 1 92.25 174 THR B N 1
ATOM 7794 C CA . THR B 1 174 ? 20.938 39.031 25.344 1 92.25 174 THR B CA 1
ATOM 7795 C C . THR B 1 174 ? 20.578 40.469 24.922 1 92.25 174 THR B C 1
ATOM 7797 O O . THR B 1 174 ? 21.328 41.125 24.203 1 92.25 174 THR B O 1
ATOM 7800 N N . LYS B 1 175 ? 19.469 40.906 25.328 1 94.81 175 LYS B N 1
ATOM 7801 C CA . LYS B 1 175 ? 19.016 42.25 24.969 1 94.81 175 LYS B CA 1
ATOM 7802 C C . LYS B 1 175 ? 20 43.312 25.484 1 94.81 175 LYS B C 1
ATOM 7804 O O . LYS B 1 175 ? 20.391 43.281 26.641 1 94.81 175 LYS B O 1
ATOM 7809 N N . ARG B 1 176 ? 20.344 44.188 24.547 1 97.06 176 ARG B N 1
ATOM 7810 C CA . ARG B 1 176 ? 21.281 45.281 24.859 1 97.06 176 ARG B CA 1
ATOM 7811 C C . ARG B 1 176 ? 20.734 46.625 24.359 1 97.06 176 ARG B C 1
ATOM 7813 O O . ARG B 1 176 ? 20.047 46.688 23.344 1 97.06 176 ARG B O 1
ATOM 7820 N N . THR B 1 177 ? 21.125 47.625 25.016 1 96.94 177 THR B N 1
ATOM 7821 C CA . THR B 1 177 ? 20.812 48.969 24.516 1 96.94 177 THR B CA 1
ATOM 7822 C C . THR B 1 177 ? 21.797 49.375 23.422 1 96.94 177 THR B C 1
ATOM 7824 O O . THR B 1 177 ? 22.891 48.812 23.328 1 96.94 177 THR B O 1
ATOM 7827 N N . VAL B 1 178 ? 21.312 50.312 22.656 1 95.81 178 VAL B N 1
ATOM 7828 C CA . VAL B 1 178 ? 22.172 50.812 21.594 1 95.81 178 VAL B CA 1
ATOM 7829 C C . VAL B 1 178 ? 23.469 51.375 22.203 1 95.81 178 VAL B C 1
ATOM 7831 O O . VAL B 1 178 ? 24.562 51.125 21.688 1 95.81 178 VAL B O 1
ATOM 7834 N N . GLU B 1 179 ? 23.344 52.031 23.312 1 94.69 179 GLU B N 1
ATOM 7835 C CA . GLU B 1 179 ? 24.484 52.656 23.984 1 94.69 179 GLU B CA 1
ATOM 7836 C C . GLU B 1 179 ? 25.469 51.594 24.469 1 94.69 179 GLU B C 1
ATOM 7838 O O . GLU B 1 179 ? 26.688 51.75 24.359 1 94.69 179 GLU B O 1
ATOM 7843 N N . GLU B 1 180 ? 24.969 50.562 25.016 1 96.69 180 GLU B N 1
ATOM 7844 C CA . GLU B 1 180 ? 25.812 49.469 25.484 1 96.69 180 GLU B CA 1
ATOM 7845 C C . GLU B 1 180 ? 26.609 48.875 24.344 1 96.69 180 GLU B C 1
ATOM 7847 O O . GLU B 1 180 ? 27.797 48.531 24.5 1 96.69 180 GLU B O 1
ATOM 7852 N N . ILE B 1 181 ? 26 48.719 23.234 1 96.94 181 ILE B N 1
ATOM 7853 C CA . ILE B 1 181 ? 26.656 48.094 22.078 1 96.94 181 ILE B CA 1
ATOM 7854 C C . ILE B 1 181 ? 27.734 49.062 21.547 1 96.94 181 ILE B C 1
ATOM 7856 O O . ILE B 1 181 ? 28.828 48.625 21.172 1 96.94 181 ILE B O 1
ATOM 7860 N N . GLN B 1 182 ? 27.375 50.344 21.516 1 94.56 182 GLN B N 1
ATOM 7861 C CA . GLN B 1 182 ? 28.344 51.344 21.062 1 94.56 182 GLN B CA 1
ATOM 7862 C C . GLN B 1 182 ? 29.578 51.375 21.969 1 94.56 182 GLN B C 1
ATOM 7864 O O . GLN B 1 182 ? 30.703 51.438 21.469 1 94.56 182 GLN B O 1
ATOM 7869 N N . HIS B 1 183 ? 29.344 51.344 23.219 1 95.25 183 HIS B N 1
ATOM 7870 C CA . HIS B 1 183 ? 30.438 51.281 24.188 1 95.25 183 HIS B CA 1
ATOM 7871 C C . HIS B 1 183 ? 31.297 50.031 23.984 1 95.25 183 HIS B C 1
ATOM 7873 O O . HIS B 1 183 ? 32.531 50.094 24.062 1 95.25 183 HIS B O 1
ATOM 7879 N N . PHE B 1 184 ? 30.625 48.969 23.781 1 96.06 184 PHE B N 1
ATOM 7880 C CA . PHE B 1 184 ? 31.312 47.688 23.562 1 96.06 184 PHE B CA 1
ATOM 7881 C C . PHE B 1 184 ? 32.219 47.781 22.344 1 96.06 184 PHE B C 1
ATOM 7883 O O . PHE B 1 184 ? 33.375 47.406 22.406 1 96.06 184 PHE B O 1
ATOM 7890 N N . LEU B 1 185 ? 31.703 48.25 21.266 1 95.44 185 LEU B N 1
ATOM 7891 C CA . LEU B 1 185 ? 32.438 48.344 20 1 95.44 185 LEU B CA 1
ATOM 7892 C C . LEU B 1 185 ? 33.594 49.312 20.109 1 95.44 185 LEU B C 1
ATOM 7894 O O . LEU B 1 185 ? 34.656 49.094 19.547 1 95.44 185 LEU B O 1
ATOM 7898 N N . ARG B 1 186 ? 33.438 50.375 20.797 1 93.44 186 ARG B N 1
ATOM 7899 C CA . ARG B 1 186 ? 34.469 51.375 20.984 1 93.44 186 ARG B CA 1
ATOM 7900 C C . ARG B 1 186 ? 35.625 50.844 21.844 1 93.44 186 ARG B C 1
ATOM 7902 O O . ARG B 1 186 ? 36.781 51.031 21.531 1 93.44 186 ARG B O 1
ATOM 7909 N N . ASN B 1 187 ? 35.25 50.25 22.859 1 93.75 187 ASN B N 1
ATOM 7910 C CA . ASN B 1 187 ? 36.25 49.75 23.828 1 93.75 187 ASN B CA 1
ATOM 7911 C C . ASN B 1 187 ? 37 48.531 23.312 1 93.75 187 ASN B C 1
ATOM 7913 O O . ASN B 1 187 ? 38.219 48.438 23.484 1 93.75 187 ASN B O 1
ATOM 7917 N N . GLU B 1 188 ? 36.25 47.688 22.719 1 92.38 188 GLU B N 1
ATOM 7918 C CA . GLU B 1 188 ? 36.875 46.438 22.328 1 92.38 188 GLU B CA 1
ATOM 7919 C C . GLU B 1 188 ? 37.531 46.531 20.969 1 92.38 188 GLU B C 1
ATOM 7921 O O . GLU B 1 188 ? 38.531 45.844 20.703 1 92.38 188 GLU B O 1
ATOM 7926 N N . TYR B 1 189 ? 36.969 47.344 20.125 1 91.5 189 TYR B N 1
ATOM 7927 C CA . TYR B 1 189 ? 37.5 47.312 18.766 1 91.5 189 TYR B CA 1
ATOM 7928 C C . TYR B 1 189 ? 37.969 48.719 18.344 1 91.5 189 TYR B C 1
ATOM 7930 O O . TYR B 1 189 ? 38.312 48.938 17.188 1 91.5 189 TYR B O 1
ATOM 7938 N N . SER B 1 190 ? 37.875 49.719 19.094 1 92 190 SER B N 1
ATOM 7939 C CA . SER B 1 190 ? 38.375 51.094 18.891 1 92 190 SER B CA 1
ATOM 7940 C C . SER B 1 190 ? 37.719 51.719 17.672 1 92 190 SER B C 1
ATOM 7942 O O . SER B 1 190 ? 38.375 52.406 16.891 1 92 190 SER B O 1
ATOM 7944 N N . LEU B 1 191 ? 36.5 51.406 17.5 1 91.75 191 LEU B N 1
ATOM 7945 C CA . LEU B 1 191 ? 35.75 52 16.391 1 91.75 191 LEU B CA 1
ATOM 7946 C C . LEU B 1 191 ? 35.375 53.438 16.719 1 91.75 191 LEU B C 1
ATOM 7948 O O . LEU B 1 191 ? 34.969 53.719 17.844 1 91.75 191 LEU B O 1
ATOM 7952 N N . SER B 1 192 ? 35.438 54.344 15.742 1 92.31 192 SER B N 1
ATOM 7953 C CA . SER B 1 192 ? 34.938 55.688 15.914 1 92.31 192 SER B CA 1
ATOM 7954 C C . SER B 1 192 ? 33.406 55.719 16.062 1 92.31 192 SER B C 1
ATOM 7956 O O . SER B 1 192 ? 32.75 54.75 15.664 1 92.31 192 SER B O 1
ATOM 7958 N N . PRO B 1 193 ? 32.938 56.719 16.641 1 90.12 193 PRO B N 1
ATOM 7959 C CA . PRO B 1 193 ? 31.484 56.812 16.781 1 90.12 193 PRO B CA 1
ATOM 7960 C C . PRO B 1 193 ? 30.75 56.719 15.445 1 90.12 193 PRO B C 1
ATOM 7962 O O . PRO B 1 193 ? 29.703 56.062 15.359 1 90.12 193 PRO B O 1
ATOM 7965 N N . ALA B 1 194 ? 31.266 57.312 14.445 1 91.25 194 ALA B N 1
ATOM 7966 C CA . ALA B 1 194 ? 30.641 57.281 13.125 1 91.25 194 ALA B CA 1
ATOM 7967 C C . ALA B 1 194 ? 30.672 55.875 12.555 1 91.25 194 ALA B C 1
ATOM 7969 O O . ALA B 1 194 ? 29.672 55.406 11.977 1 91.25 194 ALA B O 1
ATOM 7970 N N . MET B 1 195 ? 31.75 55.281 12.703 1 92.38 195 MET B N 1
ATOM 7971 C CA . MET B 1 195 ? 31.906 53.906 12.195 1 92.38 195 MET B CA 1
ATOM 7972 C C . MET B 1 195 ? 31.031 52.938 12.984 1 92.38 195 MET B C 1
ATOM 7974 O O . MET B 1 195 ? 30.5 52 12.422 1 92.38 195 MET B O 1
ATOM 7978 N N . THR B 1 196 ? 31.016 53.188 14.25 1 93.5 196 THR B N 1
ATOM 7979 C CA . THR B 1 196 ? 30.188 52.375 15.117 1 93.5 196 THR B CA 1
ATOM 7980 C C . THR B 1 196 ? 28.734 52.438 14.703 1 93.5 196 THR B C 1
ATOM 7982 O O . THR B 1 196 ? 28.062 51.406 14.586 1 93.5 196 THR B O 1
ATOM 7985 N N . ASN B 1 197 ? 28.234 53.594 14.469 1 91.62 197 ASN B N 1
ATOM 7986 C CA . ASN B 1 197 ? 26.859 53.75 14.062 1 91.62 197 ASN B CA 1
ATOM 7987 C C . ASN B 1 197 ? 26.594 53.125 12.688 1 91.62 197 ASN B C 1
ATOM 7989 O O . ASN B 1 197 ? 25.547 52.531 12.469 1 91.62 197 ASN B O 1
ATOM 7993 N N . TYR B 1 198 ? 27.484 53.344 11.844 1 92.75 198 TYR B N 1
ATOM 7994 C CA . TYR B 1 198 ? 27.359 52.75 10.516 1 92.75 198 TYR B CA 1
ATOM 7995 C C . TYR B 1 198 ? 27.328 51.219 10.594 1 92.75 198 TYR B C 1
ATOM 7997 O O . TYR B 1 198 ? 26.531 50.562 9.906 1 92.75 198 TYR B O 1
ATOM 8005 N N . PHE B 1 199 ? 28.203 50.719 11.43 1 94.94 199 PHE B N 1
ATOM 8006 C CA . PHE B 1 199 ? 28.297 49.281 11.625 1 94.94 199 PHE B CA 1
ATOM 8007 C C . PHE B 1 199 ? 26.984 48.75 12.172 1 94.94 199 PHE B C 1
ATOM 8009 O O . PHE B 1 199 ? 26.469 47.75 11.664 1 94.94 199 PHE B O 1
ATOM 8016 N N . LEU B 1 200 ? 26.406 49.344 13.094 1 95.5 200 LEU B N 1
ATOM 8017 C CA . LEU B 1 200 ? 25.141 48.906 13.688 1 95.5 200 LEU B CA 1
ATOM 8018 C C . LEU B 1 200 ? 24 49 12.672 1 95.5 200 LEU B C 1
ATOM 8020 O O . LEU B 1 200 ? 23.141 48.125 12.617 1 95.5 200 LEU B O 1
ATOM 8024 N N . GLU B 1 201 ? 23.984 50.062 11.906 1 94.44 201 GLU B N 1
ATOM 8025 C CA . GLU B 1 201 ? 22.969 50.219 10.867 1 94.44 201 GLU B CA 1
ATOM 8026 C C . GLU B 1 201 ? 23.031 49.062 9.859 1 94.44 201 GLU B C 1
ATOM 8028 O O . GLU B 1 201 ? 22 48.594 9.398 1 94.44 201 GLU B O 1
ATOM 8033 N N . GLN B 1 202 ? 24.172 48.625 9.555 1 94.56 202 GLN B N 1
ATOM 8034 C CA . GLN B 1 202 ? 24.344 47.531 8.609 1 94.56 202 GLN B CA 1
ATOM 8035 C C . GLN B 1 202 ? 23.797 46.219 9.188 1 94.56 202 GLN B C 1
ATOM 8037 O O . GLN B 1 202 ? 23.109 45.469 8.492 1 94.56 202 GLN B O 1
ATOM 8042 N N . LEU B 1 203 ? 24.125 46 10.422 1 96.5 203 LEU B N 1
ATOM 8043 C CA . LEU B 1 203 ? 23.672 44.75 11.055 1 96.5 203 LEU B CA 1
ATOM 8044 C C . LEU B 1 203 ? 22.156 44.688 11.133 1 96.5 203 LEU B C 1
ATOM 8046 O O . LEU B 1 203 ? 21.547 43.625 10.992 1 96.5 203 LEU B O 1
ATOM 8050 N N . VAL B 1 204 ? 21.578 45.812 11.344 1 96.5 204 VAL B N 1
ATOM 8051 C CA . VAL B 1 204 ? 20.125 45.906 11.414 1 96.5 204 VAL B CA 1
ATOM 8052 C C . VAL B 1 204 ? 19.516 45.75 10.023 1 96.5 204 VAL B C 1
ATOM 8054 O O . VAL B 1 204 ? 18.484 45.094 9.844 1 96.5 204 VAL B O 1
ATOM 8057 N N . THR B 1 205 ? 20.172 46.344 9.047 1 94.31 205 THR B N 1
ATOM 8058 C CA . THR B 1 205 ? 19.719 46.25 7.664 1 94.31 205 THR B CA 1
ATOM 8059 C C . THR B 1 205 ? 19.734 44.781 7.199 1 94.31 205 THR B C 1
ATOM 8061 O O . THR B 1 205 ? 18.812 44.344 6.531 1 94.31 205 THR B O 1
ATOM 8064 N N . PHE B 1 206 ? 20.75 44.094 7.629 1 94.62 206 PHE B N 1
ATOM 8065 C CA . PHE B 1 206 ? 20.891 42.688 7.246 1 94.62 206 PHE B CA 1
ATOM 8066 C C . PHE B 1 206 ? 20.031 41.781 8.141 1 94.62 206 PHE B C 1
ATOM 8068 O O . PHE B 1 206 ? 19.938 40.594 7.902 1 94.62 206 PHE B O 1
ATOM 8075 N N . GLN B 1 207 ? 19.453 42.375 9.109 1 96.06 207 GLN B N 1
ATOM 8076 C CA . GLN B 1 207 ? 18.578 41.688 10.055 1 96.06 207 GLN B CA 1
ATOM 8077 C C . GLN B 1 207 ? 19.375 40.719 10.914 1 96.06 207 GLN B C 1
ATOM 8079 O O . GLN B 1 207 ? 18.859 39.656 11.312 1 96.06 207 GLN B O 1
ATOM 8084 N N . LEU B 1 208 ? 20.656 40.969 11.031 1 97.06 208 LEU B N 1
ATOM 8085 C CA . LEU B 1 208 ? 21.484 40.188 11.961 1 97.06 208 LEU B CA 1
ATOM 8086 C C . LEU B 1 208 ? 21.203 40.594 13.398 1 97.06 208 LEU B C 1
ATOM 8088 O O . LEU B 1 208 ? 21.328 39.781 14.32 1 97.06 208 LEU B O 1
ATOM 8092 N N . LEU B 1 209 ? 20.891 41.844 13.508 1 97.38 209 LEU B N 1
ATOM 8093 C CA . LEU B 1 209 ? 20.344 42.375 14.742 1 97.38 209 LEU B CA 1
ATOM 8094 C C . LEU B 1 209 ? 18.906 42.844 14.539 1 97.38 209 LEU B C 1
ATOM 8096 O O . LEU B 1 209 ? 18.594 43.406 13.5 1 97.38 209 LEU B O 1
ATOM 8100 N N . ILE B 1 210 ? 18.109 42.594 15.516 1 95.88 210 ILE B N 1
ATOM 8101 C CA . ILE B 1 210 ? 16.734 43.094 15.445 1 95.88 210 ILE B CA 1
ATOM 8102 C C . ILE B 1 210 ? 16.453 44 16.625 1 95.88 210 ILE B C 1
ATOM 8104 O O . ILE B 1 210 ? 17.125 43.938 17.656 1 95.88 210 ILE B O 1
ATOM 8108 N N . THR B 1 211 ? 15.508 44.875 16.453 1 95.94 211 THR B N 1
ATOM 8109 C CA . THR B 1 211 ? 15.203 45.875 17.469 1 95.94 211 THR B CA 1
ATOM 8110 C C . THR B 1 211 ? 13.859 45.594 18.125 1 95.94 211 THR B C 1
ATOM 8112 O O . THR B 1 211 ? 13.117 44.719 17.672 1 95.94 211 THR B O 1
ATOM 8115 N N . ASN B 1 212 ? 13.555 46.25 19.188 1 94.88 212 ASN B N 1
ATOM 8116 C CA . ASN B 1 212 ? 12.289 46.094 19.891 1 94.88 212 ASN B CA 1
ATOM 8117 C C . ASN B 1 212 ? 11.109 46.562 19.062 1 94.88 212 ASN B C 1
ATOM 8119 O O . ASN B 1 212 ? 9.953 46.406 19.453 1 94.88 212 ASN B O 1
ATOM 8123 N N . PHE B 1 213 ? 11.375 47.062 17.875 1 95 213 PHE B N 1
ATOM 8124 C CA . PHE B 1 213 ? 10.297 47.469 16.969 1 95 213 PHE B CA 1
ATOM 8125 C C . PHE B 1 213 ? 9.914 46.281 16.062 1 95 213 PHE B C 1
ATOM 8127 O O . PHE B 1 213 ? 8.898 46.344 15.367 1 95 213 PHE B O 1
ATOM 8134 N N . GLN B 1 214 ? 10.727 45.281 16.141 1 94.38 214 GLN B N 1
ATOM 8135 C CA . GLN B 1 214 ? 10.375 44.031 15.43 1 94.38 214 GLN B CA 1
ATOM 8136 C C . GLN B 1 214 ? 9.078 43.438 15.969 1 94.38 214 GLN B C 1
ATOM 8138 O O . GLN B 1 214 ? 8.875 43.406 17.188 1 94.38 214 GLN B O 1
ATOM 8143 N N . PRO B 1 215 ? 8.164 43 15.086 1 95 215 PRO B N 1
ATOM 8144 C CA . PRO B 1 215 ? 6.902 42.406 15.539 1 95 215 PRO B CA 1
ATOM 8145 C C . PRO B 1 215 ? 7.098 41.156 16.375 1 95 215 PRO B C 1
ATOM 8147 O O . PRO B 1 215 ? 7.996 40.344 16.078 1 95 215 PRO B O 1
ATOM 8150 N N . ASN B 1 216 ? 6.344 41 17.406 1 95.81 216 ASN B N 1
ATOM 8151 C CA . ASN B 1 216 ? 6.285 39.781 18.203 1 95.81 216 ASN B CA 1
ATOM 8152 C C . ASN B 1 216 ? 4.93 39.094 18.078 1 95.81 216 ASN B C 1
ATOM 8154 O O . ASN B 1 216 ? 3.895 39.688 18.391 1 95.81 216 ASN B O 1
ATOM 8158 N N . ILE B 1 217 ? 4.902 37.906 17.703 1 95.38 217 ILE B N 1
ATOM 8159 C CA . ILE B 1 217 ? 3.668 37.125 17.516 1 95.38 217 ILE B CA 1
ATOM 8160 C C . ILE B 1 217 ? 3.236 36.5 18.844 1 95.38 217 ILE B C 1
ATOM 8162 O O . ILE B 1 217 ? 2.061 36.188 19.031 1 95.38 217 ILE B O 1
ATOM 8166 N N . ILE B 1 218 ? 4.145 36.219 19.75 1 97.12 218 ILE B N 1
ATOM 8167 C CA . ILE B 1 218 ? 3.896 35.688 21.094 1 97.12 218 ILE B CA 1
ATOM 8168 C C . ILE B 1 218 ? 4.18 36.75 22.141 1 97.12 218 ILE B C 1
ATOM 8170 O O . ILE B 1 218 ? 5.227 37.406 22.109 1 97.12 218 ILE B O 1
ATOM 8174 N N . GLY B 1 219 ? 3.299 36.875 23.094 1 96 219 GLY B N 1
ATOM 8175 C CA . GLY B 1 219 ? 3.49 37.875 24.141 1 96 219 GLY B CA 1
ATOM 8176 C C . GLY B 1 219 ? 2.479 39 24.109 1 96 219 GLY B C 1
ATOM 8177 O O . GLY B 1 219 ? 1.349 38.812 23.641 1 96 219 GLY B O 1
ATOM 8178 N N . PRO B 1 220 ? 2.908 40.156 24.578 1 94.12 220 PRO B N 1
ATOM 8179 C CA . PRO B 1 220 ? 1.998 41.312 24.516 1 94.12 220 PRO B CA 1
ATOM 8180 C C . PRO B 1 220 ? 1.675 41.719 23.078 1 94.12 220 PRO B C 1
ATOM 8182 O O . PRO B 1 220 ? 2.455 41.469 22.172 1 94.12 220 PRO B O 1
ATOM 8185 N N . ASP B 1 221 ? 0.509 42.375 22.953 1 94.44 221 ASP B N 1
ATOM 8186 C CA . ASP B 1 221 ? 0.109 42.844 21.625 1 94.44 221 ASP B CA 1
ATOM 8187 C C . ASP B 1 221 ? 1.166 43.75 21.016 1 94.44 221 ASP B C 1
ATOM 8189 O O . ASP B 1 221 ? 1.608 44.719 21.656 1 94.44 221 ASP B O 1
ATOM 8193 N N . TYR B 1 222 ? 1.602 43.531 19.891 1 95.12 222 TYR B N 1
ATOM 8194 C CA . TYR B 1 222 ? 2.674 44.25 19.203 1 95.12 222 TYR B CA 1
ATOM 8195 C C . TYR B 1 222 ? 2.365 45.75 19.094 1 95.12 222 TYR B C 1
ATOM 8197 O O . TYR B 1 222 ? 3.205 46.562 19.422 1 95.12 222 TYR B O 1
ATOM 8205 N N . TYR B 1 223 ? 1.215 46.031 18.562 1 94.06 223 TYR B N 1
ATOM 8206 C CA . TYR B 1 223 ? 0.854 47.406 18.297 1 94.06 223 TYR B CA 1
ATOM 8207 C C . TYR B 1 223 ? 0.772 48.219 19.594 1 94.06 223 TYR B C 1
ATOM 8209 O O . TYR B 1 223 ? 1.143 49.375 19.625 1 94.06 223 TYR B O 1
ATOM 8217 N N . GLY B 1 224 ? 0.294 47.562 20.594 1 91.62 224 GLY B N 1
ATOM 8218 C CA . GLY B 1 224 ? 0.33 48.188 21.906 1 91.62 224 GLY B CA 1
ATOM 8219 C C . GLY B 1 224 ? 1.739 48.438 22.406 1 91.62 224 GLY B C 1
ATOM 8220 O O . GLY B 1 224 ? 2.016 49.469 23.016 1 91.62 224 GLY B O 1
ATOM 8221 N N . ARG B 1 225 ? 2.586 47.531 22.172 1 91.62 225 ARG B N 1
ATOM 8222 C CA . ARG B 1 225 ? 3.967 47.625 22.641 1 91.62 225 ARG B CA 1
ATOM 8223 C C . ARG B 1 225 ? 4.703 48.781 22 1 91.62 225 ARG B C 1
ATOM 8225 O O . ARG B 1 225 ? 5.508 49.469 22.641 1 91.62 225 ARG B O 1
ATOM 8232 N N . ILE B 1 226 ? 4.395 49.031 20.719 1 91.25 226 ILE B N 1
ATOM 8233 C CA . ILE B 1 226 ? 5.141 50.094 20.016 1 91.25 226 ILE B CA 1
ATOM 8234 C C . ILE B 1 226 ? 4.363 51.406 20.062 1 91.25 226 ILE B C 1
ATOM 8236 O O . ILE B 1 226 ? 4.742 52.375 19.406 1 91.25 226 ILE B O 1
ATOM 8240 N N . GLY B 1 227 ? 3.219 51.438 20.672 1 88.81 227 GLY B N 1
ATOM 8241 C CA . GLY B 1 227 ? 2.426 52.625 20.875 1 88.81 227 GLY B CA 1
ATOM 8242 C C . GLY B 1 227 ? 1.72 53.094 19.609 1 88.81 227 GLY B C 1
ATOM 8243 O O . GLY B 1 227 ? 1.537 54.281 19.406 1 88.81 227 GLY B O 1
ATOM 8244 N N . TYR B 1 228 ? 1.468 52.156 18.812 1 88.19 228 TYR B N 1
ATOM 8245 C CA . TYR B 1 228 ? 0.774 52.469 17.562 1 88.19 228 TYR B CA 1
ATOM 8246 C C . TYR B 1 228 ? -0.737 52.406 17.75 1 88.19 228 TYR B C 1
ATOM 8248 O O . TYR B 1 228 ? -1.257 51.469 18.344 1 88.19 228 TYR B O 1
ATOM 8256 N N . SER B 1 229 ? -1.441 53.469 17.359 1 82.62 229 SER B N 1
ATOM 8257 C CA . SER B 1 229 ? -2.898 53.531 17.406 1 82.62 229 SER B CA 1
ATOM 8258 C C . SER B 1 229 ? -3.496 53.719 16.016 1 82.62 229 SER B C 1
ATOM 8260 O O . SER B 1 229 ? -3.047 54.562 15.25 1 82.62 229 SER B O 1
ATOM 8262 N N . GLN B 1 230 ? -4.27 52.75 15.562 1 73.25 230 GLN B N 1
ATOM 8263 C CA . GLN B 1 230 ? -4.895 52.844 14.242 1 73.25 230 GLN B CA 1
ATOM 8264 C C . GLN B 1 230 ? -6.137 53.719 14.273 1 73.25 230 GLN B C 1
ATOM 8266 O O . GLN B 1 230 ? -6.977 53.594 15.164 1 73.25 230 GLN B O 1
ATOM 8271 N N . ALA B 1 231 ? -6.148 54.656 13.383 1 63.34 231 ALA B N 1
ATOM 8272 C CA . ALA B 1 231 ? -7.293 55.562 13.305 1 63.34 231 ALA B CA 1
ATOM 8273 C C . ALA B 1 231 ? -8.523 54.844 12.766 1 63.34 231 ALA B C 1
ATOM 8275 O O . ALA B 1 231 ? -9.625 55 13.305 1 63.34 231 ALA B O 1
ATOM 8276 N N . ASP B 1 232 ? -8.32 54.094 11.602 1 66.12 232 ASP B N 1
ATOM 8277 C CA . ASP B 1 232 ? -9.43 53.406 10.945 1 66.12 232 ASP B CA 1
ATOM 8278 C C . ASP B 1 232 ? -9.57 51.969 11.43 1 66.12 232 ASP B C 1
ATOM 8280 O O . ASP B 1 232 ? -8.656 51.156 11.25 1 66.12 232 ASP B O 1
ATOM 8284 N N . LYS B 1 233 ? -10.656 51.688 12.141 1 66.38 233 LYS B N 1
ATOM 8285 C CA . LYS B 1 233 ? -10.898 50.406 12.789 1 66.38 233 LYS B CA 1
ATOM 8286 C C . LYS B 1 233 ? -11.547 49.406 11.812 1 66.38 233 LYS B C 1
ATOM 8288 O O . LYS B 1 233 ? -11.953 48.312 12.211 1 66.38 233 LYS B O 1
ATOM 8293 N N . LYS B 1 234 ? -11.594 49.656 10.508 1 66.81 234 LYS B N 1
ATOM 8294 C CA . LYS B 1 234 ? -12.391 48.906 9.547 1 66.81 234 LYS B CA 1
ATOM 8295 C C . LYS B 1 234 ? -11.828 47.5 9.352 1 66.81 234 LYS B C 1
ATOM 8297 O O . LYS B 1 234 ? -12.57 46.562 9.07 1 66.81 234 LYS B O 1
ATOM 8302 N N . ASN B 1 235 ? -10.625 47.219 9.617 1 80.12 235 ASN B N 1
ATOM 8303 C CA . ASN B 1 235 ? -10.094 45.906 9.297 1 80.12 235 ASN B CA 1
ATOM 8304 C C . ASN B 1 235 ? -9.422 45.25 10.508 1 80.12 235 ASN B C 1
ATOM 8306 O O . ASN B 1 235 ? -8.414 44.562 10.359 1 80.12 235 ASN B O 1
ATOM 8310 N N . ASP B 1 236 ? -10.156 45.438 11.602 1 88.69 236 ASP B N 1
ATOM 8311 C CA . ASP B 1 236 ? -9.578 44.938 12.836 1 88.69 236 ASP B CA 1
ATOM 8312 C C . ASP B 1 236 ? -9.75 43.406 12.945 1 88.69 236 ASP B C 1
ATOM 8314 O O . ASP B 1 236 ? -10.664 42.844 12.336 1 88.69 236 ASP B O 1
ATOM 8318 N N . TYR B 1 237 ? -8.836 42.844 13.602 1 91.25 237 TYR B N 1
ATOM 8319 C CA . TYR B 1 237 ? -8.984 41.469 14.031 1 91.25 237 TYR B CA 1
ATOM 8320 C C . TYR B 1 237 ? -9.836 41.375 15.297 1 91.25 237 TYR B C 1
ATOM 8322 O O . TYR B 1 237 ? -9.5 41.969 16.312 1 91.25 237 TYR B O 1
ATOM 8330 N N . ILE B 1 238 ? -10.953 40.625 15.188 1 92.12 238 ILE B N 1
ATOM 8331 C CA . ILE B 1 238 ? -11.914 40.625 16.281 1 92.12 238 ILE B CA 1
ATOM 8332 C C . ILE B 1 238 ? -12.031 39.219 16.875 1 92.12 238 ILE B C 1
ATOM 8334 O O . ILE B 1 238 ? -12.141 38.219 16.141 1 92.12 238 ILE B O 1
ATOM 8338 N N . ILE B 1 239 ? -11.992 39.125 18.234 1 92.88 239 ILE B N 1
ATOM 8339 C CA . ILE B 1 239 ? -12.328 37.938 19.016 1 92.88 239 ILE B CA 1
ATOM 8340 C C . ILE B 1 239 ? -13.484 38.25 19.969 1 92.88 239 ILE B C 1
ATOM 8342 O O . ILE B 1 239 ? -13.352 39.125 20.844 1 92.88 239 ILE B O 1
ATOM 8346 N N . SER B 1 240 ? -14.562 37.531 19.734 1 95.06 240 SER B N 1
ATOM 8347 C CA . SER B 1 240 ? -15.734 37.781 20.562 1 95.06 240 SER B CA 1
ATOM 8348 C C . SER B 1 240 ? -15.875 36.75 21.672 1 95.06 240 SER B C 1
ATOM 8350 O O . SER B 1 240 ? -15.609 35.562 21.453 1 95.06 240 SER B O 1
ATOM 8352 N N . GLU B 1 241 ? -16.266 37.219 22.859 1 96.06 241 GLU B N 1
ATOM 8353 C CA . GLU B 1 241 ? -16.453 36.375 24.047 1 96.06 241 GLU B CA 1
ATOM 8354 C C . GLU B 1 241 ? -17.844 36.562 24.625 1 96.06 241 GLU B C 1
ATOM 8356 O O . GLU B 1 241 ? -18.406 37.656 24.562 1 96.06 241 GLU B O 1
ATOM 8361 N N . ARG B 1 242 ? -18.469 35.438 25.078 1 96.12 242 ARG B N 1
ATOM 8362 C CA . ARG B 1 242 ? -19.703 35.531 25.859 1 96.12 242 ARG B CA 1
ATOM 8363 C C . ARG B 1 242 ? -19.469 35.156 27.312 1 96.12 242 ARG B C 1
ATOM 8365 O O . ARG B 1 242 ? -18.797 34.156 27.609 1 96.12 242 ARG B O 1
ATOM 8372 N N . LYS B 1 243 ? -20.031 35.906 28.125 1 96.12 243 LYS B N 1
ATOM 8373 C CA . LYS B 1 243 ? -19.906 35.594 29.562 1 96.12 243 LYS B CA 1
ATOM 8374 C C . LYS B 1 243 ? -20.859 34.5 29.969 1 96.12 243 LYS B C 1
ATOM 8376 O O . LYS B 1 243 ? -22.031 34.469 29.547 1 96.12 243 LYS B O 1
ATOM 8381 N N . ARG B 1 244 ? -20.391 33.625 30.719 1 96.12 244 ARG B N 1
ATOM 8382 C CA . ARG B 1 244 ? -21.25 32.594 31.297 1 96.12 244 ARG B CA 1
ATOM 8383 C C . ARG B 1 244 ? -22.031 33.156 32.5 1 96.12 244 ARG B C 1
ATOM 8385 O O . ARG B 1 244 ? -21.453 33.688 33.438 1 96.12 244 ARG B O 1
ATOM 8392 N N . ILE B 1 245 ? -23.25 32.938 32.469 1 96.5 245 ILE B N 1
ATOM 8393 C CA . ILE B 1 245 ? -24.109 33.406 33.562 1 96.5 245 ILE B CA 1
ATOM 8394 C C . ILE B 1 245 ? -24.281 32.281 34.594 1 96.5 245 ILE B C 1
ATOM 8396 O O . ILE B 1 245 ? -24.109 32.531 35.812 1 96.5 245 ILE B O 1
ATOM 8400 N N . LYS B 1 246 ? -24.594 31.125 34.125 1 94.69 246 LYS B N 1
ATOM 8401 C CA . LYS B 1 246 ? -24.734 29.969 35 1 94.69 246 LYS B CA 1
ATOM 8402 C C . LYS B 1 246 ? -24.594 28.656 34.25 1 94.69 246 LYS B C 1
ATOM 8404 O O . LYS B 1 246 ? -24.531 28.656 33 1 94.69 246 LYS B O 1
ATOM 8409 N N . GLY B 1 247 ? -24.5 27.625 35.031 1 93.12 247 GLY B N 1
ATOM 8410 C CA . GLY B 1 247 ? -24.484 26.281 34.469 1 93.12 247 GLY B CA 1
ATOM 8411 C C . GLY B 1 247 ? -23.078 25.75 34.25 1 93.12 247 GLY B C 1
ATOM 8412 O O . GLY B 1 247 ? -22.109 26.484 34.344 1 93.12 247 GLY B O 1
ATOM 8413 N N . GLN B 1 248 ? -23.031 24.406 34.062 1 93.88 248 GLN B N 1
ATOM 8414 C CA . GLN B 1 248 ? -21.781 23.688 33.844 1 93.88 248 GLN B CA 1
ATOM 8415 C C . GLN B 1 248 ? -22.016 22.453 32.969 1 93.88 248 GLN B C 1
ATOM 8417 O O . GLN B 1 248 ? -23.156 22.016 32.781 1 93.88 248 GLN B O 1
ATOM 8422 N N . LEU B 1 249 ? -20.984 22 32.406 1 92.75 249 LEU B N 1
ATOM 8423 C CA . LEU B 1 249 ? -21.062 20.75 31.641 1 92.75 249 LEU B CA 1
ATOM 8424 C C . LEU B 1 249 ? -20.922 19.547 32.562 1 92.75 249 LEU B C 1
ATOM 8426 O O . LEU B 1 249 ? -20.141 19.594 33.531 1 92.75 249 LEU B O 1
ATOM 8430 N N . SER B 1 250 ? -21.594 18.484 32.25 1 91.94 250 SER B N 1
ATOM 8431 C CA . SER B 1 250 ? -21.562 17.281 33.094 1 91.94 250 SER B CA 1
ATOM 8432 C C . SER B 1 250 ? -20.359 16.406 32.75 1 91.94 250 SER B C 1
ATOM 8434 O O . SER B 1 250 ? -20.219 15.945 31.625 1 91.94 250 SER B O 1
ATOM 8436 N N . GLU B 1 251 ? -19.594 16.156 33.75 1 93.94 251 GLU B N 1
ATOM 8437 C CA . GLU B 1 251 ? -18.438 15.273 33.562 1 93.94 251 GLU B CA 1
ATOM 8438 C C . GLU B 1 251 ? -18.891 13.844 33.25 1 93.94 251 GLU B C 1
ATOM 8440 O O . GLU B 1 251 ? -18.234 13.125 32.5 1 93.94 251 GLU B O 1
ATOM 8445 N N . ARG B 1 252 ? -19.938 13.398 33.875 1 92.31 252 ARG B N 1
ATOM 8446 C CA . ARG B 1 252 ? -20.469 12.047 33.688 1 92.31 252 ARG B CA 1
ATOM 8447 C C . ARG B 1 252 ? -20.75 11.75 32.25 1 92.31 252 ARG B C 1
ATOM 8449 O O . ARG B 1 252 ? -20.422 10.672 31.734 1 92.31 252 ARG B O 1
ATOM 8456 N N . ARG B 1 253 ? -21.312 12.672 31.578 1 91.88 253 ARG B N 1
ATOM 8457 C CA . ARG B 1 253 ? -21.656 12.531 30.172 1 91.88 253 ARG B CA 1
ATOM 8458 C C . ARG B 1 253 ? -20.406 12.461 29.297 1 91.88 253 ARG B C 1
ATOM 8460 O O . ARG B 1 253 ? -20.422 11.852 28.234 1 91.88 253 ARG B O 1
ATOM 8467 N N . LEU B 1 254 ? -19.359 13.047 29.859 1 95.81 254 LEU B N 1
ATOM 8468 C CA . LEU B 1 254 ? -18.141 13.18 29.062 1 95.81 254 LEU B CA 1
ATOM 8469 C C . LEU B 1 254 ? -17.188 12.023 29.328 1 95.81 254 LEU B C 1
ATOM 8471 O O . LEU B 1 254 ? -16.203 11.844 28.609 1 95.81 254 LEU B O 1
ATOM 8475 N N . GLN B 1 255 ? -17.438 11.188 30.25 1 94.94 255 GLN B N 1
ATOM 8476 C CA . GLN B 1 255 ? -16.531 10.117 30.672 1 94.94 255 GLN B CA 1
ATOM 8477 C C . GLN B 1 255 ? -16.281 9.133 29.547 1 94.94 255 GLN B C 1
ATOM 8479 O O . GLN B 1 255 ? -15.195 8.547 29.453 1 94.94 255 GLN B O 1
ATOM 8484 N N . ILE B 1 256 ? -17.219 8.984 28.672 1 96.88 256 ILE B N 1
ATOM 8485 C CA . ILE B 1 256 ? -17.125 8.047 27.562 1 96.88 256 ILE B CA 1
ATOM 8486 C C . ILE B 1 256 ? -15.984 8.461 26.625 1 96.88 256 ILE B C 1
ATOM 8488 O O . ILE B 1 256 ? -15.461 7.637 25.875 1 96.88 256 ILE B O 1
ATOM 8492 N N . LEU B 1 257 ? -15.57 9.734 26.703 1 97.38 257 LEU B N 1
ATOM 8493 C CA . LEU B 1 257 ? -14.5 10.234 25.844 1 97.38 257 LEU B CA 1
ATOM 8494 C C . LEU B 1 257 ? -13.172 9.57 26.188 1 97.38 257 LEU B C 1
ATOM 8496 O O . LEU B 1 257 ? -12.352 9.336 25.312 1 97.38 257 LEU B O 1
ATOM 8500 N N . ALA B 1 258 ? -12.938 9.336 27.453 1 96.62 258 ALA B N 1
ATOM 8501 C CA . ALA B 1 258 ? -11.719 8.648 27.859 1 96.62 258 ALA B CA 1
ATOM 8502 C C . ALA B 1 258 ? -11.664 7.234 27.297 1 96.62 258 ALA B C 1
ATOM 8504 O O . ALA B 1 258 ? -10.641 6.812 26.75 1 96.62 258 ALA B O 1
ATOM 8505 N N . GLU B 1 259 ? -12.797 6.605 27.375 1 95 259 GLU B N 1
ATOM 8506 C CA . GLU B 1 259 ? -12.898 5.25 26.844 1 95 259 GLU B CA 1
ATOM 8507 C C . GLU B 1 259 ? -12.711 5.234 25.328 1 95 259 GLU B C 1
ATOM 8509 O O . GLU B 1 259 ? -12.008 4.375 24.797 1 95 259 GLU B O 1
ATOM 8514 N N . LEU B 1 260 ? -13.375 6.094 24.703 1 96.12 260 LEU B N 1
ATOM 8515 C CA . LEU B 1 260 ? -13.273 6.203 23.25 1 96.12 260 LEU B CA 1
ATOM 8516 C C . LEU B 1 260 ? -11.836 6.461 22.812 1 96.12 260 LEU B C 1
ATOM 8518 O O . LEU B 1 260 ? -11.344 5.84 21.875 1 96.12 260 LEU B O 1
ATOM 8522 N N . THR B 1 261 ? -11.164 7.379 23.484 1 95.88 261 THR B N 1
ATOM 8523 C CA . THR B 1 261 ? -9.789 7.73 23.156 1 95.88 261 THR B CA 1
ATOM 8524 C C . THR B 1 261 ? -8.867 6.523 23.312 1 95.88 261 THR B C 1
ATOM 8526 O O . THR B 1 261 ? -7.984 6.301 22.484 1 95.88 261 THR B O 1
ATOM 8529 N N . GLU B 1 262 ? -9.047 5.801 24.281 1 93.06 262 GLU B N 1
ATOM 8530 C CA . GLU B 1 262 ? -8.273 4.582 24.5 1 93.06 262 GLU B CA 1
ATOM 8531 C C . GLU B 1 262 ? -8.5 3.584 23.359 1 93.06 262 GLU B C 1
ATOM 8533 O O . GLU B 1 262 ? -7.555 2.977 22.859 1 93.06 262 GLU B O 1
ATOM 8538 N N . PHE B 1 263 ? -9.773 3.42 23.016 1 94 263 PHE B N 1
ATOM 8539 C CA . PHE B 1 263 ? -10.117 2.506 21.938 1 94 263 PHE B CA 1
ATOM 8540 C C . PHE B 1 263 ? -9.43 2.928 20.641 1 94 263 PHE B C 1
ATOM 8542 O O . PHE B 1 263 ? -8.805 2.107 19.969 1 94 263 PHE B O 1
ATOM 8549 N N . LEU B 1 264 ? -9.555 4.184 20.281 1 93.94 264 LEU B N 1
ATOM 8550 C CA . LEU B 1 264 ? -8.992 4.68 19.031 1 93.94 264 LEU B CA 1
ATOM 8551 C C . LEU B 1 264 ? -7.473 4.594 19.047 1 93.94 264 LEU B C 1
ATOM 8553 O O . LEU B 1 264 ? -6.859 4.25 18.031 1 93.94 264 LEU B O 1
ATOM 8557 N N . SER B 1 265 ? -6.844 4.945 20.141 1 92.12 265 SER B N 1
ATOM 8558 C CA . SER B 1 265 ? -5.387 4.898 20.234 1 92.12 265 SER B CA 1
ATOM 8559 C C . SER B 1 265 ? -4.867 3.475 20.062 1 92.12 265 SER B C 1
ATOM 8561 O O . SER B 1 265 ? -3.768 3.27 19.547 1 92.12 265 SER B O 1
ATOM 8563 N N . LYS B 1 266 ? -5.645 2.533 20.391 1 89.94 266 LYS B N 1
ATOM 8564 C CA . LYS B 1 266 ? -5.23 1.134 20.375 1 89.94 266 LYS B CA 1
ATOM 8565 C C . LYS B 1 266 ? -5.461 0.514 19 1 89.94 266 LYS B C 1
ATOM 8567 O O . LYS B 1 266 ? -4.75 -0.412 18.594 1 89.94 266 LYS B O 1
ATOM 8572 N N . HIS B 1 267 ? -6.406 1.034 18.266 1 91.12 267 HIS B N 1
ATOM 8573 C CA . HIS B 1 267 ? -6.852 0.239 17.141 1 91.12 267 HIS B CA 1
ATOM 8574 C C . HIS B 1 267 ? -6.672 1 15.82 1 91.12 267 HIS B C 1
ATOM 8576 O O . HIS B 1 267 ? -6.793 0.42 14.742 1 91.12 267 HIS B O 1
ATOM 8582 N N . THR B 1 268 ? -6.426 2.234 15.875 1 90.19 268 THR B N 1
ATOM 8583 C CA . THR B 1 268 ? -6.215 2.98 14.633 1 90.19 268 THR B CA 1
ATOM 8584 C C . THR B 1 268 ? -4.727 3.119 14.336 1 90.19 268 THR B C 1
ATOM 8586 O O . THR B 1 268 ? -3.893 2.986 15.234 1 90.19 268 THR B O 1
ATOM 8589 N N . LEU B 1 269 ? -4.43 3.398 13.094 1 85.62 269 LEU B N 1
ATOM 8590 C CA . LEU B 1 269 ? -3.045 3.469 12.641 1 85.62 269 LEU B CA 1
ATOM 8591 C C . LEU B 1 269 ? -2.449 4.844 12.93 1 85.62 269 LEU B C 1
ATOM 8593 O O . LEU B 1 269 ? -3.131 5.859 12.797 1 85.62 269 LEU B O 1
ATOM 8597 N N . VAL B 1 270 ? -1.173 4.801 13.289 1 86.62 270 VAL B N 1
ATOM 8598 C CA . VAL B 1 270 ? -0.433 6.035 13.516 1 86.62 270 VAL B CA 1
ATOM 8599 C C . VAL B 1 270 ? 0.126 6.551 12.188 1 86.62 270 VAL B C 1
ATOM 8601 O O . VAL B 1 270 ? 0.69 5.781 11.406 1 86.62 270 VAL B O 1
ATOM 8604 N N . HIS B 1 271 ? -0.108 7.719 11.945 1 78.31 271 HIS B N 1
ATOM 8605 C CA . HIS B 1 271 ? 0.448 8.336 10.742 1 78.31 271 HIS B CA 1
ATOM 8606 C C . HIS B 1 271 ? 1.806 8.969 11.023 1 78.31 271 HIS B C 1
ATOM 8608 O O . HIS B 1 271 ? 1.945 9.75 11.969 1 78.31 271 HIS B O 1
ATOM 8614 N N . SER B 1 272 ? 2.791 8.453 10.312 1 78.62 272 SER B N 1
ATOM 8615 C CA . SER B 1 272 ? 4.117 9.055 10.461 1 78.62 272 SER B CA 1
ATOM 8616 C C . SER B 1 272 ? 4.379 10.094 9.375 1 78.62 272 SER B C 1
ATOM 8618 O O . SER B 1 272 ? 3.773 10.039 8.297 1 78.62 272 SER B O 1
ATOM 8620 N N . SER B 1 273 ? 5.121 11.078 9.773 1 86.44 273 SER B N 1
ATOM 8621 C CA . SER B 1 273 ? 5.531 12.078 8.797 1 86.44 273 SER B CA 1
ATOM 8622 C C . SER B 1 273 ? 6.582 11.523 7.844 1 86.44 273 SER B C 1
ATOM 8624 O O . SER B 1 273 ? 7.703 11.227 8.25 1 86.44 273 SER B O 1
ATOM 8626 N N . PRO B 1 274 ? 6.273 11.367 6.609 1 85.12 274 PRO B N 1
ATOM 8627 C CA . PRO B 1 274 ? 7.273 10.875 5.66 1 85.12 274 PRO B CA 1
ATOM 8628 C C . PRO B 1 274 ? 8.516 11.766 5.594 1 85.12 274 PRO B C 1
ATOM 8630 O O . PRO B 1 274 ? 9.625 11.258 5.402 1 85.12 274 PRO B O 1
ATOM 8633 N N . ALA B 1 275 ? 8.281 13.039 5.773 1 88.25 275 ALA B N 1
ATOM 8634 C CA . ALA B 1 275 ? 9.398 13.977 5.746 1 88.25 275 ALA B CA 1
ATOM 8635 C C . ALA B 1 275 ? 10.352 13.727 6.91 1 88.25 275 ALA B C 1
ATOM 8637 O O . ALA B 1 275 ? 11.57 13.742 6.738 1 88.25 275 ALA B O 1
ATOM 8638 N N . LEU B 1 276 ? 9.836 13.523 8.047 1 92.06 276 LEU B N 1
ATOM 8639 C CA . LEU B 1 276 ? 10.656 13.273 9.227 1 92.06 276 LEU B CA 1
ATOM 8640 C C . LEU B 1 276 ? 11.406 11.953 9.094 1 92.06 276 LEU B C 1
ATOM 8642 O O . LEU B 1 276 ? 12.57 11.852 9.492 1 92.06 276 LEU B O 1
ATOM 8646 N N . ASP B 1 277 ? 10.719 10.977 8.57 1 88.25 277 ASP B N 1
ATOM 8647 C CA . ASP B 1 277 ? 11.344 9.68 8.359 1 88.25 277 ASP B CA 1
ATOM 8648 C C . ASP B 1 277 ? 12.508 9.781 7.375 1 88.25 277 ASP B C 1
ATOM 8650 O O . ASP B 1 277 ? 13.57 9.195 7.594 1 88.25 277 ASP B O 1
ATOM 8654 N N . ASP B 1 278 ? 12.211 10.461 6.348 1 87.56 278 ASP B N 1
ATOM 8655 C CA . ASP B 1 278 ? 13.258 10.688 5.359 1 87.56 278 ASP B CA 1
ATOM 8656 C C . ASP B 1 278 ? 14.453 11.422 5.973 1 87.56 278 ASP B C 1
ATOM 8658 O O . ASP B 1 278 ? 15.602 11.07 5.723 1 87.56 278 ASP B O 1
ATOM 8662 N N . PHE B 1 279 ? 14.227 12.438 6.723 1 92.31 279 PHE B N 1
ATOM 8663 C CA . PHE B 1 279 ? 15.281 13.195 7.395 1 92.31 279 PHE B CA 1
ATOM 8664 C C . PHE B 1 279 ? 16.094 12.289 8.305 1 92.31 279 PHE B C 1
ATOM 8666 O O . PHE B 1 279 ? 17.328 12.344 8.297 1 92.31 279 PHE B O 1
ATOM 8673 N N . ARG B 1 280 ? 15.414 11.539 9.047 1 90.81 280 ARG B N 1
ATOM 8674 C CA . ARG B 1 280 ? 16.078 10.625 9.969 1 90.81 280 ARG B CA 1
ATOM 8675 C C . ARG B 1 280 ? 17.031 9.68 9.227 1 90.81 280 ARG B C 1
ATOM 8677 O O . ARG B 1 280 ? 18.188 9.516 9.617 1 90.81 280 ARG B O 1
ATOM 8684 N N . ARG B 1 281 ? 16.516 9.078 8.195 1 84.5 281 ARG B N 1
ATOM 8685 C CA . ARG B 1 281 ? 17.297 8.141 7.406 1 84.5 281 ARG B CA 1
ATOM 8686 C C . ARG B 1 281 ? 18.531 8.82 6.824 1 84.5 281 ARG B C 1
ATOM 8688 O O . ARG B 1 281 ? 19.641 8.281 6.891 1 84.5 281 ARG B O 1
ATOM 8695 N N . ARG B 1 282 ? 18.359 9.938 6.301 1 84 282 ARG B N 1
ATOM 8696 C CA . ARG B 1 282 ? 19.469 10.68 5.699 1 84 282 ARG B CA 1
ATOM 8697 C C . ARG B 1 282 ? 20.453 11.164 6.762 1 84 282 ARG B C 1
ATOM 8699 O O . ARG B 1 282 ? 21.656 11.234 6.516 1 84 282 ARG B O 1
ATOM 8706 N N . PHE B 1 283 ? 19.953 11.547 7.867 1 89.62 283 PHE B N 1
ATOM 8707 C CA . PHE B 1 283 ? 20.781 11.984 8.977 1 89.62 283 PHE B CA 1
ATOM 8708 C C . PHE B 1 283 ? 21.734 10.867 9.414 1 89.62 283 PHE B C 1
ATOM 8710 O O . PHE B 1 283 ? 22.938 11.094 9.57 1 89.62 283 PHE B O 1
ATOM 8717 N N . VAL B 1 284 ? 21.172 9.742 9.539 1 81.25 284 VAL B N 1
ATOM 8718 C CA . VAL B 1 284 ? 21.969 8.602 9.969 1 81.25 284 VAL B CA 1
ATOM 8719 C C . VAL B 1 284 ? 23.016 8.281 8.914 1 81.25 284 VAL B C 1
ATOM 8721 O O . VAL B 1 284 ? 24.156 7.957 9.25 1 81.25 284 VAL B O 1
ATOM 8724 N N . LYS B 1 285 ? 22.562 8.352 7.734 1 71.81 285 LYS B N 1
ATOM 8725 C CA . LYS B 1 285 ? 23.484 8.055 6.637 1 71.81 285 LYS B CA 1
ATOM 8726 C C . LYS B 1 285 ? 24.672 9.016 6.637 1 71.81 285 LYS B C 1
ATOM 8728 O O . LYS B 1 285 ? 25.812 8.602 6.434 1 71.81 285 LYS B O 1
ATOM 8733 N N . LYS B 1 286 ? 24.406 10.258 6.965 1 74.94 286 LYS B N 1
ATOM 8734 C CA . LYS B 1 286 ? 25.438 11.281 6.859 1 74.94 286 LYS B CA 1
ATOM 8735 C C . LYS B 1 286 ? 26.172 11.453 8.18 1 74.94 286 LYS B C 1
ATOM 8737 O O . LYS B 1 286 ? 27.406 11.531 8.203 1 74.94 286 LYS B O 1
ATOM 8742 N N . PHE B 1 287 ? 25.375 11.516 9.289 1 77.69 287 PHE B N 1
ATOM 8743 C CA . PHE B 1 287 ? 25.969 11.945 10.555 1 77.69 287 PHE B CA 1
ATOM 8744 C C . PHE B 1 287 ? 26.047 10.773 11.539 1 77.69 287 PHE B C 1
ATOM 8746 O O . PHE B 1 287 ? 26.609 10.906 12.617 1 77.69 287 PHE B O 1
ATOM 8753 N N . GLU B 1 288 ? 25.344 9.68 11.125 1 73.25 288 GLU B N 1
ATOM 8754 C CA . GLU B 1 288 ? 25.297 8.5 11.984 1 73.25 288 GLU B CA 1
ATOM 8755 C C . GLU B 1 288 ? 24.656 8.82 13.336 1 73.25 288 GLU B C 1
ATOM 8757 O O . GLU B 1 288 ? 23.562 9.367 13.398 1 73.25 288 GLU B O 1
ATOM 8762 N N . HIS B 1 289 ? 25.438 8.734 14.445 1 69.88 289 HIS B N 1
ATOM 8763 C CA . HIS B 1 289 ? 24.828 8.922 15.758 1 69.88 289 HIS B CA 1
ATOM 8764 C C . HIS B 1 289 ? 25.406 10.156 16.453 1 69.88 289 HIS B C 1
ATOM 8766 O O . HIS B 1 289 ? 25.266 10.305 17.672 1 69.88 289 HIS B O 1
ATOM 8772 N N . LYS B 1 290 ? 25.969 11.047 15.578 1 79.38 290 LYS B N 1
ATOM 8773 C CA . LYS B 1 290 ? 26.562 12.258 16.125 1 79.38 290 LYS B CA 1
ATOM 8774 C C . LYS B 1 290 ? 25.5 13.281 16.484 1 79.38 290 LYS B C 1
ATOM 8776 O O . LYS B 1 290 ? 24.391 13.25 15.938 1 79.38 290 LYS B O 1
ATOM 8781 N N . GLU B 1 291 ? 25.828 14.094 17.516 1 86.06 291 GLU B N 1
ATOM 8782 C CA . GLU B 1 291 ? 25.016 15.273 17.797 1 86.06 291 GLU B CA 1
ATOM 8783 C C . GLU B 1 291 ? 25.469 16.453 16.938 1 86.06 291 GLU B C 1
ATOM 8785 O O . GLU B 1 291 ? 26.625 16.875 17 1 86.06 291 GLU B O 1
ATOM 8790 N N . VAL B 1 292 ? 24.594 16.906 16.188 1 88.75 292 VAL B N 1
ATOM 8791 C CA . VAL B 1 292 ? 24.906 17.953 15.227 1 88.75 292 VAL B CA 1
ATOM 8792 C C . VAL B 1 292 ? 24.031 19.172 15.484 1 88.75 292 VAL B C 1
ATOM 8794 O O . VAL B 1 292 ? 22.859 19.047 15.836 1 88.75 292 VAL B O 1
ATOM 8797 N N . PRO B 1 293 ? 24.625 20.391 15.43 1 91.19 293 PRO B N 1
ATOM 8798 C CA . PRO B 1 293 ? 23.75 21.562 15.531 1 91.19 293 PRO B CA 1
ATOM 8799 C C . PRO B 1 293 ? 22.609 21.531 14.523 1 91.19 293 PRO B C 1
ATOM 8801 O O . PRO B 1 293 ? 22.812 21.156 13.359 1 91.19 293 PRO B O 1
ATOM 8804 N N . LEU B 1 294 ? 21.484 21.859 14.938 1 95.06 294 LEU B N 1
ATOM 8805 C CA . LEU B 1 294 ? 20.297 21.766 14.109 1 95.06 294 LEU B CA 1
ATOM 8806 C C . LEU B 1 294 ? 20.453 22.562 12.82 1 95.06 294 LEU B C 1
ATOM 8808 O O . LEU B 1 294 ? 20.062 22.109 11.742 1 95.06 294 LEU B O 1
ATOM 8812 N N . GLN B 1 295 ? 21.078 23.719 12.938 1 90.94 295 GLN B N 1
ATOM 8813 C CA . GLN B 1 295 ? 21.234 24.609 11.781 1 90.94 295 GLN B CA 1
ATOM 8814 C C . GLN B 1 295 ? 22.125 23.984 10.719 1 90.94 295 GLN B C 1
ATOM 8816 O O . GLN B 1 295 ? 21.922 24.188 9.523 1 90.94 295 GLN B O 1
ATOM 8821 N N . ILE B 1 296 ? 23.047 23.25 11.195 1 87.5 296 ILE B N 1
ATOM 8822 C CA . ILE B 1 296 ? 23.953 22.578 10.266 1 87.5 296 ILE B CA 1
ATOM 8823 C C . ILE B 1 296 ? 23.234 21.438 9.562 1 87.5 296 ILE B C 1
ATOM 8825 O O . ILE B 1 296 ? 23.312 21.297 8.344 1 87.5 296 ILE B O 1
ATOM 8829 N N . ALA B 1 297 ? 22.562 20.688 10.336 1 89.81 297 ALA B N 1
ATOM 8830 C CA . ALA B 1 297 ? 21.812 19.562 9.781 1 89.81 297 ALA B CA 1
ATOM 8831 C C . ALA B 1 297 ? 20.766 20.031 8.773 1 89.81 297 ALA B C 1
ATOM 8833 O O . ALA B 1 297 ? 20.531 19.375 7.762 1 89.81 297 ALA B O 1
ATOM 8834 N N . MET B 1 298 ? 20.188 21.156 9.047 1 90.62 298 MET B N 1
ATOM 8835 C CA . MET B 1 298 ? 19.078 21.672 8.242 1 90.62 298 MET B CA 1
ATOM 8836 C C . MET B 1 298 ? 19.594 22.422 7.02 1 90.62 298 MET B C 1
ATOM 8838 O O . MET B 1 298 ? 18.844 22.672 6.082 1 90.62 298 MET B O 1
ATOM 8842 N N . ASP B 1 299 ? 20.812 22.766 7.043 1 84.88 299 ASP B N 1
ATOM 8843 C CA . ASP B 1 299 ? 21.391 23.531 5.945 1 84.88 299 ASP B CA 1
ATOM 8844 C C . ASP B 1 299 ? 21.359 22.734 4.641 1 84.88 299 ASP B C 1
ATOM 8846 O O . ASP B 1 299 ? 21.812 21.594 4.59 1 84.88 299 ASP B O 1
ATOM 8850 N N . PRO B 1 300 ? 20.828 23.297 3.641 1 77.25 300 PRO B N 1
ATOM 8851 C CA . PRO B 1 300 ? 20.656 22.562 2.385 1 77.25 300 PRO B CA 1
ATOM 8852 C C . PRO B 1 300 ? 22 22.281 1.69 1 77.25 300 PRO B C 1
ATOM 8854 O O . PRO B 1 300 ? 22.078 21.359 0.871 1 77.25 300 PRO B O 1
ATOM 8857 N N . GLU B 1 301 ? 23.047 23 2.021 1 70.81 301 GLU B N 1
ATOM 8858 C CA . GLU B 1 301 ? 24.328 22.844 1.345 1 70.81 301 GLU B CA 1
ATOM 8859 C C . GLU B 1 301 ? 25.281 21.969 2.154 1 70.81 301 GLU B C 1
ATOM 8861 O O . GLU B 1 301 ? 25.969 21.109 1.598 1 70.81 301 GLU B O 1
ATOM 8866 N N . ILE B 1 302 ? 25.281 22.266 3.393 1 73.19 302 ILE B N 1
ATOM 8867 C CA . ILE B 1 302 ? 26.297 21.594 4.203 1 73.19 302 ILE B CA 1
ATOM 8868 C C . ILE B 1 302 ? 25.641 20.453 4.977 1 73.19 302 ILE B C 1
ATOM 8870 O O . ILE B 1 302 ? 26.328 19.516 5.418 1 73.19 302 ILE B O 1
ATOM 8874 N N . GLY B 1 303 ? 24.344 20.516 5.184 1 81.56 303 GLY B N 1
ATOM 8875 C CA . GLY B 1 303 ? 23.625 19.469 5.879 1 81.56 303 GLY B CA 1
ATOM 8876 C C . GLY B 1 303 ? 22.781 18.609 4.953 1 81.56 303 GLY B C 1
ATOM 8877 O O . GLY B 1 303 ? 23.203 18.312 3.834 1 81.56 303 GLY B O 1
ATOM 8878 N N . ILE B 1 304 ? 21.703 18.094 5.445 1 83.25 304 ILE B N 1
ATOM 8879 C CA . ILE B 1 304 ? 20.844 17.203 4.664 1 83.25 304 ILE B CA 1
ATOM 8880 C C . ILE B 1 304 ? 19.547 17.922 4.305 1 83.25 304 ILE B C 1
ATOM 8882 O O . ILE B 1 304 ? 18.781 17.453 3.447 1 83.25 304 ILE B O 1
ATOM 8886 N N . GLY B 1 305 ? 19.328 19.047 4.918 1 86.69 305 GLY B N 1
ATOM 8887 C CA . GLY B 1 305 ? 18.109 19.781 4.617 1 86.69 305 GLY B CA 1
ATOM 8888 C C . GLY B 1 305 ? 16.844 19.031 5.02 1 86.69 305 GLY B C 1
ATOM 8889 O O . GLY B 1 305 ? 16.922 17.922 5.523 1 86.69 305 GLY B O 1
ATOM 8890 N N . TYR B 1 306 ? 15.695 19.688 4.895 1 90 306 TYR B N 1
ATOM 8891 C CA . TYR B 1 306 ? 14.398 19.094 5.191 1 90 306 TYR B CA 1
ATOM 8892 C C . TYR B 1 306 ? 13.438 19.281 4.02 1 90 306 TYR B C 1
ATOM 8894 O O . TYR B 1 306 ? 13.008 20.391 3.73 1 90 306 TYR B O 1
ATOM 8902 N N . ARG B 1 307 ? 13.164 18.094 3.311 1 72.81 307 ARG B N 1
ATOM 8903 C CA . ARG B 1 307 ? 12.391 18.141 2.072 1 72.81 307 ARG B CA 1
ATOM 8904 C C . ARG B 1 307 ? 10.898 17.984 2.354 1 72.81 307 ARG B C 1
ATOM 8906 O O . ARG B 1 307 ? 10.508 17.266 3.281 1 72.81 307 ARG B O 1
ATOM 8913 N N . SER B 1 308 ? 10.195 18.969 1.813 1 61.81 308 SER B N 1
ATOM 8914 C CA . SER B 1 308 ? 8.758 18.766 1.916 1 61.81 308 SER B CA 1
ATOM 8915 C C . SER B 1 308 ? 8.297 17.594 1.056 1 61.81 308 SER B C 1
ATOM 8917 O O . SER B 1 308 ? 8.742 17.453 -0.086 1 61.81 308 SER B O 1
ATOM 8919 N N . MET B 1 309 ? 8.227 16.391 1.51 1 47.91 309 MET B N 1
ATOM 8920 C CA . MET B 1 309 ? 7.781 15.266 0.693 1 47.91 309 MET B CA 1
ATOM 8921 C C . MET B 1 309 ? 6.406 15.547 0.095 1 47.91 309 MET B C 1
ATOM 8923 O O . MET B 1 309 ? 5.859 14.711 -0.628 1 47.91 309 MET B O 1
ATOM 8927 N N . THR B 1 310 ? 5.676 16.469 0.625 1 42.09 310 THR B N 1
ATOM 8928 C CA . THR B 1 310 ? 4.438 16.797 -0.073 1 42.09 310 THR B CA 1
ATOM 8929 C C . THR B 1 310 ? 4.73 17.422 -1.44 1 42.09 310 THR B C 1
ATOM 8931 O O . THR B 1 310 ? 5.875 17.766 -1.733 1 42.09 310 THR B O 1
ATOM 8934 N N . ILE B 1 311 ? 3.781 18.422 -2.098 1 37.34 311 ILE B N 1
ATOM 8935 C CA . ILE B 1 311 ? 3.66 19.016 -3.43 1 37.34 311 ILE B CA 1
ATOM 8936 C C . ILE B 1 311 ? 4.797 20 -3.662 1 37.34 311 ILE B C 1
ATOM 8938 O O . ILE B 1 311 ? 4.887 21.031 -2.98 1 37.34 311 ILE B O 1
ATOM 8942 N N . SER B 1 312 ? 6.02 19.891 -3.768 1 32.72 312 SER B N 1
ATOM 8943 C CA . SER B 1 312 ? 6.598 21.094 -4.355 1 32.72 312 SER B CA 1
ATOM 8944 C C . SER B 1 312 ? 5.617 21.766 -5.309 1 32.72 312 SER B C 1
ATOM 8946 O O . SER B 1 312 ? 5.195 21.172 -6.301 1 32.72 312 SER B O 1
ATOM 8948 N N . LYS B 1 313 ? 4.902 22.766 -4.992 1 32.75 313 LYS B N 1
ATOM 8949 C CA . LYS B 1 313 ? 3.982 23.469 -5.871 1 32.75 313 LYS B CA 1
ATOM 8950 C C . LYS B 1 313 ? 4.586 23.672 -7.258 1 32.75 313 LYS B C 1
ATOM 8952 O O . LYS B 1 313 ? 3.908 23.469 -8.266 1 32.75 313 LYS B O 1
ATOM 8957 N N . ASP B 1 314 ? 5.773 24.344 -7.391 1 32.03 314 ASP B N 1
ATOM 8958 C CA . ASP B 1 314 ? 6.301 24.781 -8.688 1 32.03 314 ASP B CA 1
ATOM 8959 C C . ASP B 1 314 ? 6.91 23.594 -9.445 1 32.03 314 ASP B C 1
ATOM 8961 O O . ASP B 1 314 ? 6.793 23.516 -10.664 1 32.03 314 ASP B O 1
ATOM 8965 N N . GLU B 1 315 ? 7.793 22.922 -8.914 1 31.69 315 GLU B N 1
ATOM 8966 C CA . GLU B 1 315 ? 8.273 21.766 -9.672 1 31.69 315 GLU B CA 1
ATOM 8967 C C . GLU B 1 315 ? 7.211 20.672 -9.758 1 31.69 315 GLU B C 1
ATOM 8969 O O . GLU B 1 315 ? 7.191 19.891 -10.703 1 31.69 315 GLU B O 1
ATOM 8974 N N . ASP B 1 316 ? 6.309 20.609 -8.891 1 32.25 316 ASP B N 1
ATOM 8975 C CA . ASP B 1 316 ? 5.141 19.734 -8.969 1 32.25 316 ASP B CA 1
ATOM 8976 C C . ASP B 1 316 ? 4.125 20.266 -9.977 1 32.25 316 ASP B C 1
ATOM 8978 O O . ASP B 1 316 ? 3.242 19.531 -10.43 1 32.25 316 ASP B O 1
ATOM 8982 N N . GLN B 1 317 ? 4.039 21.5 -10.156 1 32.28 317 GLN B N 1
ATOM 8983 C CA . GLN B 1 317 ? 3.26 21.922 -11.312 1 32.28 317 GLN B CA 1
ATOM 8984 C C . GLN B 1 317 ? 3.797 21.297 -12.594 1 32.28 317 GLN B C 1
ATOM 8986 O O . GLN B 1 317 ? 3.023 20.859 -13.453 1 32.28 317 GLN B O 1
ATOM 8991 N N . LEU B 1 318 ? 5.09 21.469 -12.844 1 30.34 318 LEU B N 1
ATOM 8992 C CA . LEU B 1 318 ? 5.66 20.781 -13.992 1 30.34 318 LEU B CA 1
ATOM 8993 C C . LEU B 1 318 ? 5.656 19.266 -13.773 1 30.34 318 LEU B C 1
ATOM 8995 O O . LEU B 1 318 ? 5.305 18.5 -14.672 1 30.34 318 LEU B O 1
ATOM 8999 N N . ILE B 1 319 ? 6.137 18.812 -12.664 1 32.97 319 ILE B N 1
ATOM 9000 C CA . ILE B 1 319 ? 6.012 17.375 -12.422 1 32.97 319 ILE B CA 1
ATOM 9001 C C . ILE B 1 319 ? 4.555 1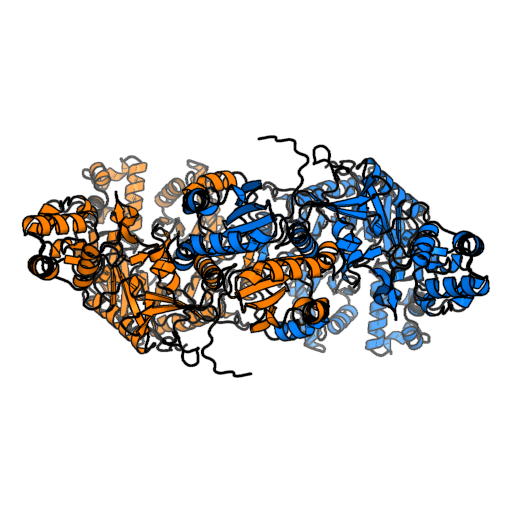7.031 -12.133 1 32.97 319 ILE B C 1
ATOM 9003 O O . ILE B 1 319 ? 4.062 15.984 -12.562 1 32.97 319 ILE B O 1
ATOM 9007 N N . SER B 1 320 ? 3.797 17.812 -11.469 1 33.25 320 SER B N 1
ATOM 9008 C CA . SER B 1 320 ? 2.348 17.656 -11.383 1 33.25 320 SER B CA 1
ATOM 9009 C C . SER B 1 320 ? 1.703 17.75 -12.766 1 33.25 320 SER B C 1
ATOM 9011 O O . SER B 1 320 ? 0.767 17 -13.07 1 33.25 320 SER B O 1
ATOM 9013 N N . GLU B 1 321 ? 1.983 18.734 -13.5 1 32.91 321 GLU B N 1
ATOM 9014 C CA . GLU B 1 321 ? 1.57 18.719 -14.898 1 32.91 321 GLU B CA 1
ATOM 9015 C C . GLU B 1 321 ? 2.135 17.5 -15.633 1 32.91 321 GLU B C 1
ATOM 9017 O O . GLU B 1 321 ? 1.456 16.906 -16.469 1 32.91 321 GLU B O 1
ATOM 9022 N N . LEU B 1 322 ? 3.441 17.281 -15.484 1 32 322 LEU B N 1
ATOM 9023 C CA . LEU B 1 322 ? 3.936 16.031 -16.062 1 32 322 LEU B CA 1
ATOM 9024 C C . LEU B 1 322 ? 3.379 14.836 -15.305 1 32 322 LEU B C 1
ATOM 9026 O O . LEU B 1 322 ? 3.15 13.773 -15.891 1 32 322 LEU B O 1
ATOM 9030 N N . LYS B 1 323 ? 3.256 14.945 -14 1 36.66 323 LYS B N 1
ATOM 9031 C CA . LYS B 1 323 ? 2.498 13.93 -13.273 1 36.66 323 LYS B CA 1
ATOM 9032 C C . LYS B 1 323 ? 0.999 14.102 -13.5 1 36.66 323 LYS B C 1
ATOM 9034 O O . LYS B 1 323 ? 0.229 13.156 -13.32 1 36.66 323 LYS B O 1
ATOM 9039 N N . LYS B 1 324 ? 0.351 15.242 -13.531 1 37.88 324 LYS B N 1
ATOM 9040 C CA . LYS B 1 324 ? -1.013 15.336 -14.039 1 37.88 324 LYS B CA 1
ATOM 9041 C C . LYS B 1 324 ? -1.155 14.602 -15.367 1 37.88 324 LYS B C 1
ATOM 9043 O O . LYS B 1 324 ? -2.205 14.023 -15.656 1 37.88 324 LYS B O 1
ATOM 9048 N N . ASN B 1 325 ? -0.349 14.906 -16.219 1 33.34 325 ASN B N 1
ATOM 9049 C CA . ASN B 1 325 ? -0.49 14.234 -17.5 1 33.34 325 ASN B CA 1
ATOM 9050 C C . ASN B 1 325 ? -0.223 12.734 -17.391 1 33.34 325 ASN B C 1
ATOM 9052 O O . ASN B 1 325 ? -0.585 11.961 -18.281 1 33.34 325 ASN B O 1
ATOM 9056 N N . ARG B 1 326 ? 0.884 12.391 -16.688 1 35.31 326 ARG B N 1
ATOM 9057 C CA . ARG B 1 326 ? 0.78 10.953 -16.484 1 35.31 326 ARG B CA 1
ATOM 9058 C C . ARG B 1 326 ? -0.305 10.617 -15.469 1 35.31 326 ARG B C 1
ATOM 9060 O O . ARG B 1 326 ? -0.046 10.586 -14.266 1 35.31 326 ARG B O 1
ATOM 9067 N N . GLU B 1 327 ? -1.413 11.125 -15.344 1 38.5 327 GLU B N 1
ATOM 9068 C CA . GLU B 1 327 ? -2.666 10.594 -14.812 1 38.5 327 GLU B CA 1
ATOM 9069 C C . GLU B 1 327 ? -2.611 9.07 -14.688 1 38.5 327 GLU B C 1
ATOM 9071 O O . GLU B 1 327 ? -3.273 8.359 -15.438 1 38.5 327 GLU B O 1
ATOM 9076 N N . GLN B 1 328 ? -1.549 8.492 -14.797 1 40 328 GLN B N 1
ATOM 9077 C CA . GLN B 1 328 ? -1.618 7.07 -14.477 1 40 328 GLN B CA 1
ATOM 9078 C C . GLN B 1 328 ? -2.377 6.836 -13.172 1 40 328 GLN B C 1
ATOM 9080 O O . GLN B 1 328 ? -2.143 7.531 -12.18 1 40 328 GLN B O 1
ATOM 9085 N N . GLU B 1 329 ? -3.564 6.559 -13.102 1 46.12 329 GLU B N 1
ATOM 9086 C CA . GLU B 1 329 ? -4.414 6.148 -11.984 1 46.12 329 GLU B CA 1
ATOM 9087 C C . GLU B 1 329 ? -3.576 5.645 -10.812 1 46.12 329 GLU B C 1
ATOM 9089 O O . GLU B 1 329 ? -2.885 4.629 -10.922 1 46.12 329 GLU B O 1
ATOM 9094 N N . GLN B 1 330 ? -2.938 6.508 -10.062 1 51.53 330 GLN B N 1
ATOM 9095 C CA . GLN B 1 330 ? -2.234 6.191 -8.828 1 51.53 330 GLN B CA 1
ATOM 9096 C C . GLN B 1 330 ? -3.004 5.16 -8.008 1 51.53 330 GLN B C 1
ATOM 9098 O O . GLN B 1 330 ? -4.184 5.352 -7.707 1 51.53 330 GLN B O 1
ATOM 9103 N N . THR B 1 331 ? -2.809 3.963 -8.117 1 60.78 331 THR B N 1
ATOM 9104 C CA . THR B 1 331 ? -3.336 2.943 -7.219 1 60.78 331 THR B CA 1
ATOM 9105 C C . THR B 1 331 ? -3.115 3.342 -5.762 1 60.78 331 THR B C 1
ATOM 9107 O O . THR B 1 331 ? -1.983 3.607 -5.352 1 60.78 331 THR B O 1
ATOM 9110 N N . TYR B 1 332 ? -4.238 3.885 -5.129 1 72.81 332 TYR B N 1
ATOM 9111 C CA . TYR B 1 332 ? -4.219 4.094 -3.686 1 72.81 332 TYR B CA 1
ATOM 9112 C C . TYR B 1 332 ? -4.059 2.771 -2.945 1 72.81 332 TYR B C 1
ATOM 9114 O O . TYR B 1 332 ? -4.57 1.739 -3.387 1 72.81 332 TYR B O 1
ATOM 9122 N N . ASN B 1 333 ? -3.119 2.688 -2.084 1 82.94 333 ASN B N 1
ATOM 9123 C CA . ASN B 1 333 ? -3.025 1.542 -1.185 1 82.94 333 ASN B CA 1
ATOM 9124 C C . ASN B 1 333 ? -3.705 1.822 0.152 1 82.94 333 ASN B C 1
ATOM 9126 O O . ASN B 1 333 ? -3.309 2.738 0.875 1 82.94 333 ASN B O 1
ATOM 9130 N N . LEU B 1 334 ? -4.75 1.146 0.391 1 88.5 334 LEU B N 1
ATOM 9131 C CA . LEU B 1 334 ? -5.504 1.308 1.629 1 88.5 334 LEU B CA 1
ATOM 9132 C C . LEU B 1 334 ? -4.984 0.368 2.711 1 88.5 334 LEU B C 1
ATOM 9134 O O . LEU B 1 334 ? -4.848 -0.836 2.48 1 88.5 334 LEU B O 1
ATOM 9138 N N . PRO B 1 335 ? -4.594 0.967 3.824 1 86.81 335 PRO B N 1
ATOM 9139 C CA . PRO B 1 335 ? -4.352 0.041 4.934 1 86.81 335 PRO B CA 1
ATOM 9140 C C . PRO B 1 335 ? -5.57 -0.823 5.254 1 86.81 335 PRO B C 1
ATOM 9142 O O . PRO B 1 335 ? -6.707 -0.344 5.191 1 86.81 335 PRO B O 1
ATOM 9145 N N . TYR B 1 336 ? -5.395 -2.023 5.5 1 90.25 336 TYR B N 1
ATOM 9146 C CA . TYR B 1 336 ? -6.48 -2.969 5.73 1 90.25 336 TYR B CA 1
ATOM 9147 C C . TYR B 1 336 ? -6.191 -3.852 6.938 1 90.25 336 TYR B C 1
ATOM 9149 O O . TYR B 1 336 ? -5.668 -4.961 6.797 1 90.25 336 TYR B O 1
ATOM 9157 N N . THR B 1 337 ? -6.531 -3.379 8.125 1 89.81 337 THR B N 1
ATOM 9158 C CA . THR B 1 337 ? -6.355 -4.098 9.383 1 89.81 337 THR B CA 1
ATOM 9159 C C . THR B 1 337 ? -7.633 -4.836 9.766 1 89.81 337 THR B C 1
ATOM 9161 O O . THR B 1 337 ? -8.633 -4.77 9.047 1 89.81 337 THR B O 1
ATOM 9164 N N . THR B 1 338 ? -7.602 -5.504 10.891 1 91.06 338 THR B N 1
ATOM 9165 C CA . THR B 1 338 ? -8.773 -6.223 11.367 1 91.06 338 THR B CA 1
ATOM 9166 C C . THR B 1 338 ? -9.914 -5.258 11.672 1 91.06 338 THR B C 1
ATOM 9168 O O . THR B 1 338 ? -11.086 -5.609 11.539 1 91.06 338 THR B O 1
ATOM 9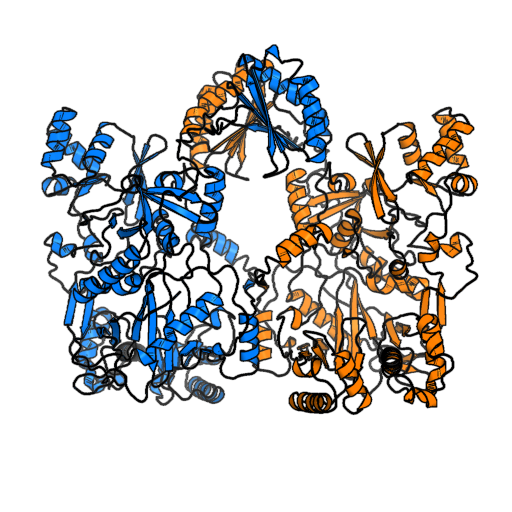171 N N . LEU B 1 339 ? -9.609 -4.059 12.062 1 93.06 339 LEU B N 1
ATOM 9172 C CA . LEU B 1 339 ? -10.641 -3.055 12.289 1 93.06 339 LEU B CA 1
ATOM 9173 C C . LEU B 1 339 ? -11.328 -2.672 10.984 1 93.06 339 LEU B C 1
ATOM 9175 O O . LEU B 1 339 ? -12.547 -2.533 10.938 1 93.06 339 LEU B O 1
ATOM 9179 N N . HIS B 1 340 ? -10.531 -2.479 9.984 1 92.75 340 HIS B N 1
ATOM 9180 C CA . HIS B 1 340 ? -11.094 -2.166 8.672 1 92.75 340 HIS B CA 1
ATOM 9181 C C . HIS B 1 340 ? -12.031 -3.273 8.195 1 92.75 340 HIS B C 1
ATOM 9183 O O . HIS B 1 340 ? -13.109 -2.994 7.672 1 92.75 340 HIS B O 1
ATOM 9189 N N . GLN B 1 341 ? -11.539 -4.492 8.383 1 92.56 341 GLN B N 1
ATOM 9190 C CA . GLN B 1 341 ? -12.367 -5.645 8.047 1 92.56 341 GLN B CA 1
ATOM 9191 C C . GLN B 1 341 ? -13.688 -5.613 8.805 1 92.56 341 GLN B C 1
ATOM 9193 O O . GLN B 1 341 ? -14.75 -5.836 8.219 1 92.56 341 GLN B O 1
ATOM 9198 N N . PHE B 1 342 ? -13.609 -5.355 10.062 1 95.31 342 PHE B N 1
ATOM 9199 C CA . PHE B 1 342 ? -14.789 -5.277 10.922 1 95.31 342 PHE B CA 1
ATOM 9200 C C . PHE B 1 342 ? -15.742 -4.191 10.43 1 95.31 342 PHE B C 1
ATOM 9202 O O . PHE B 1 342 ? -16.953 -4.426 10.305 1 95.31 342 PHE B O 1
ATOM 9209 N N . ILE B 1 343 ? -15.203 -3.047 10.18 1 96.38 343 ILE B N 1
ATOM 9210 C CA . ILE B 1 343 ? -16.016 -1.916 9.734 1 96.38 343 ILE B CA 1
ATOM 9211 C C . ILE B 1 343 ? -16.719 -2.273 8.43 1 96.38 343 ILE B C 1
ATOM 9213 O O . ILE B 1 343 ? -17.922 -2.027 8.289 1 96.38 343 ILE B O 1
ATOM 9217 N N . LEU B 1 344 ? -16 -2.826 7.508 1 95.5 344 LEU B N 1
ATOM 9218 C CA . LEU B 1 344 ? -16.594 -3.195 6.227 1 95.5 344 LEU B CA 1
ATOM 9219 C C . LEU B 1 344 ? -17.719 -4.211 6.418 1 95.5 344 LEU B C 1
ATOM 9221 O O . LEU B 1 344 ? -18.781 -4.086 5.809 1 95.5 344 LEU B O 1
ATOM 9225 N N . ASN B 1 345 ? -17.484 -5.227 7.219 1 95.88 345 ASN B N 1
ATOM 9226 C CA . ASN B 1 345 ? -18.531 -6.199 7.535 1 95.88 345 ASN B CA 1
ATOM 9227 C C . ASN B 1 345 ? -19.766 -5.527 8.125 1 95.88 345 ASN B C 1
ATOM 9229 O O . ASN B 1 345 ? -20.891 -5.848 7.746 1 95.88 345 ASN B O 1
ATOM 9233 N N . GLN B 1 346 ? -19.547 -4.574 9.031 1 96.25 346 GLN B N 1
ATOM 9234 C CA . GLN B 1 346 ? -20.641 -3.85 9.648 1 96.25 346 GLN B CA 1
ATOM 9235 C C . GLN B 1 346 ? -21.406 -3.018 8.617 1 96.25 346 GLN B C 1
ATOM 9237 O O . GLN B 1 346 ? -22.625 -2.959 8.641 1 96.25 346 GLN B O 1
ATOM 9242 N N . MET B 1 347 ? -20.688 -2.363 7.766 1 95.56 347 MET B N 1
ATOM 9243 C CA . MET B 1 347 ? -21.297 -1.536 6.73 1 95.56 347 MET B CA 1
ATOM 9244 C C . MET B 1 347 ? -22.203 -2.373 5.824 1 95.56 347 MET B C 1
ATOM 9246 O O . MET B 1 347 ? -23.234 -1.899 5.367 1 95.56 347 MET B O 1
ATOM 9250 N N . LEU B 1 348 ? -21.781 -3.6 5.566 1 93.62 348 LEU B N 1
ATOM 9251 C CA . LEU B 1 348 ? -22.5 -4.48 4.652 1 93.62 348 LEU B CA 1
ATOM 9252 C C . LEU B 1 348 ? -23.734 -5.082 5.332 1 93.62 348 LEU B C 1
ATOM 9254 O O . LEU B 1 348 ? -24.703 -5.441 4.66 1 93.62 348 LEU B O 1
ATOM 9258 N N . GLN B 1 349 ? -23.734 -5.145 6.637 1 88.81 349 GLN B N 1
ATOM 9259 C CA . GLN B 1 349 ? -24.75 -5.914 7.336 1 88.81 349 GLN B CA 1
ATOM 9260 C C . GLN B 1 349 ? -25.719 -4.996 8.086 1 88.81 349 GLN B C 1
ATOM 9262 O O . GLN B 1 349 ? -26.859 -5.379 8.375 1 88.81 349 GLN B O 1
ATOM 9267 N N . HIS B 1 350 ? -25.203 -3.74 8.469 1 86.44 350 HIS B N 1
ATOM 9268 C CA . HIS B 1 350 ? -25.984 -2.91 9.383 1 86.44 350 HIS B CA 1
ATOM 9269 C C . HIS B 1 350 ? -26.125 -1.489 8.852 1 86.44 350 HIS B C 1
ATOM 9271 O O . HIS B 1 350 ? -25.375 -1.076 7.961 1 86.44 350 HIS B O 1
ATOM 9277 N N . LYS B 1 351 ? -27.094 -0.846 9.453 1 89.81 351 LYS B N 1
ATOM 9278 C CA . LYS B 1 351 ? -27.328 0.548 9.086 1 89.81 351 LYS B CA 1
ATOM 9279 C C . LYS B 1 351 ? -26.344 1.475 9.805 1 89.81 351 LYS B C 1
ATOM 9281 O O . LYS B 1 351 ? -26.016 2.549 9.297 1 89.81 351 LYS B O 1
ATOM 9286 N N . THR B 1 352 ? -25.969 1.174 10.992 1 95.56 352 THR B N 1
ATOM 9287 C CA . THR B 1 352 ? -25.016 1.928 11.797 1 95.56 352 THR B CA 1
ATOM 9288 C C . THR B 1 352 ? -23.844 1.044 12.219 1 95.56 352 THR B C 1
ATOM 9290 O O . THR B 1 352 ? -24.047 -0.102 12.633 1 95.56 352 THR B O 1
ATOM 9293 N N . VAL B 1 353 ? -22.703 1.477 12.047 1 96.88 353 VAL B N 1
ATOM 9294 C CA . VAL B 1 353 ? -21.5 0.751 12.469 1 96.88 353 VAL B CA 1
ATOM 9295 C C . VAL B 1 353 ? -21.234 1.023 13.945 1 96.88 353 VAL B C 1
ATOM 9297 O O . VAL B 1 353 ? -21.016 2.172 14.344 1 96.88 353 VAL B O 1
ATOM 9300 N N . GLN B 1 354 ? -21.281 0.083 14.75 1 97.44 354 GLN B N 1
ATOM 9301 C CA . GLN B 1 354 ? -20.984 0.204 16.172 1 97.44 354 GLN B CA 1
ATOM 9302 C C . GLN B 1 354 ? -19.578 -0.303 16.5 1 97.44 354 GLN B C 1
ATOM 9304 O O . GLN B 1 354 ? -19.375 -1.511 16.625 1 97.44 354 GLN B O 1
ATOM 9309 N N . LEU B 1 355 ? -18.672 0.512 16.75 1 96.5 355 LEU B N 1
ATOM 9310 C CA . LEU B 1 355 ? -17.266 0.158 16.922 1 96.5 355 LEU B CA 1
ATOM 9311 C C . LEU B 1 355 ? -17.062 -0.578 18.25 1 96.5 355 LEU B C 1
ATOM 9313 O O . LEU B 1 355 ? -16.094 -1.328 18.406 1 96.5 355 LEU B O 1
ATOM 9317 N N . ASN B 1 356 ? -17.953 -0.266 19.234 1 95.81 356 ASN B N 1
ATOM 9318 C CA . ASN B 1 356 ? -17.797 -0.913 20.531 1 95.81 356 ASN B CA 1
ATOM 9319 C C . ASN B 1 356 ? -17.984 -2.424 20.438 1 95.81 356 ASN B C 1
ATOM 9321 O O . ASN B 1 356 ? -17.641 -3.158 21.359 1 95.81 356 ASN B O 1
ATOM 9325 N N . ASP B 1 357 ? -18.484 -2.951 19.328 1 95.31 357 ASP B N 1
ATOM 9326 C CA . ASP B 1 357 ? -18.656 -4.383 19.094 1 95.31 357 ASP B CA 1
ATOM 9327 C C . ASP B 1 357 ? -17.344 -5.027 18.641 1 95.31 357 ASP B C 1
ATOM 9329 O O . ASP B 1 357 ? -17.234 -6.254 18.609 1 95.31 357 ASP B O 1
ATOM 9333 N N . PHE B 1 358 ? -16.406 -4.207 18.297 1 94.75 358 PHE B N 1
ATOM 9334 C CA . PHE B 1 358 ? -15.109 -4.73 17.891 1 94.75 358 PHE B CA 1
ATOM 9335 C C . PHE B 1 358 ? -14.336 -5.238 19.094 1 94.75 358 PHE B C 1
ATOM 9337 O O . PHE B 1 358 ? -14.102 -4.488 20.047 1 94.75 358 PHE B O 1
ATOM 9344 N N . LYS B 1 359 ? -13.906 -6.5 19.031 1 88.06 359 LYS B N 1
ATOM 9345 C CA . LYS B 1 359 ? -13.344 -7.105 20.234 1 88.06 359 LYS B CA 1
ATOM 9346 C C . LYS B 1 359 ? -11.93 -7.617 19.984 1 88.06 359 LYS B C 1
ATOM 9348 O O . LYS B 1 359 ? -11.305 -8.203 20.875 1 88.06 359 LYS B O 1
ATOM 9353 N N . GLU B 1 360 ? -11.32 -7.379 18.906 1 82.69 360 GLU B N 1
ATOM 9354 C CA . GLU B 1 360 ? -9.992 -7.902 18.625 1 82.69 360 GLU B CA 1
ATOM 9355 C C . GLU B 1 360 ? -8.914 -7.125 19.375 1 82.69 360 GLU B C 1
ATOM 9357 O O . GLU B 1 360 ? -9.148 -5.992 19.797 1 82.69 360 GLU B O 1
ATOM 9362 N N . PRO B 1 361 ? -7.766 -7.938 19.531 1 77.25 361 PRO B N 1
ATOM 9363 C CA . PRO B 1 361 ? -6.684 -7.258 20.234 1 77.25 361 PRO B CA 1
ATOM 9364 C C . PRO B 1 361 ? -6.074 -6.113 19.438 1 77.25 361 PRO B C 1
ATOM 9366 O O . PRO B 1 361 ? -6.23 -6.062 18.203 1 77.25 361 PRO B O 1
ATOM 9369 N N . GLY B 1 362 ? -5.637 -5.113 20.062 1 68.19 362 GLY B N 1
ATOM 9370 C CA . GLY B 1 362 ? -5.102 -3.904 19.469 1 68.19 362 GLY B CA 1
ATOM 9371 C C . GLY B 1 362 ? -3.816 -4.137 18.688 1 68.19 362 GLY B C 1
ATOM 9372 O O . GLY B 1 362 ? -3.271 -5.242 18.703 1 68.19 362 GLY B O 1
ATOM 9373 N N . ILE B 1 363 ? -3.475 -3.141 17.812 1 62.62 363 ILE B N 1
ATOM 9374 C CA . ILE B 1 363 ? -2.27 -3.139 16.984 1 62.62 363 ILE B CA 1
ATOM 9375 C C . ILE B 1 363 ? -1.04 -2.945 17.875 1 62.62 363 ILE B C 1
ATOM 9377 O O . ILE B 1 363 ? -1.058 -2.133 18.797 1 62.62 363 ILE B O 1
ATOM 9381 N N . ILE B 1 364 ? 0.082 -3.713 17.719 1 58.47 364 ILE B N 1
ATOM 9382 C CA . ILE B 1 364 ? 1.387 -3.545 18.344 1 58.47 364 ILE B CA 1
ATOM 9383 C C . ILE B 1 364 ? 2.428 -3.178 17.297 1 58.47 364 ILE B C 1
ATOM 9385 O O . ILE B 1 364 ? 2.49 -3.799 16.234 1 58.47 364 ILE B O 1
ATOM 9389 N N . PRO B 1 365 ? 3.248 -2.027 17.562 1 63.41 365 PRO B N 1
ATOM 9390 C CA . PRO B 1 365 ? 3.451 -1.187 18.75 1 63.41 365 PRO B CA 1
ATOM 9391 C C . PRO B 1 365 ? 2.436 -0.051 18.844 1 63.41 365 PRO B C 1
ATOM 9393 O O . PRO B 1 365 ? 1.931 0.422 17.828 1 63.41 365 PRO B O 1
ATOM 9396 N N . GLN B 1 366 ? 2.197 0.369 20.188 1 75 366 GLN B N 1
ATOM 9397 C CA . GLN B 1 366 ? 1.267 1.443 20.5 1 75 366 GLN B CA 1
ATOM 9398 C C . GLN B 1 366 ? 2.01 2.73 20.844 1 75 366 GLN B C 1
ATOM 9400 O O . GLN B 1 366 ? 2.916 2.729 21.688 1 75 366 GLN B O 1
ATOM 9405 N N . HIS B 1 367 ? 1.814 3.752 20.047 1 87.56 367 HIS B N 1
ATOM 9406 C CA . HIS B 1 367 ? 2.301 5.074 20.422 1 87.56 367 HIS B CA 1
ATOM 9407 C C . HIS B 1 367 ? 1.389 5.723 21.469 1 87.56 367 HIS B C 1
ATOM 9409 O O . HIS B 1 367 ? 0.165 5.594 21.391 1 87.56 367 HIS B O 1
ATOM 9415 N N . PRO B 1 368 ? 2.016 6.336 22.453 1 92.88 368 PRO B N 1
ATOM 9416 C CA . PRO B 1 368 ? 1.194 7.004 23.453 1 92.88 368 PRO B CA 1
ATOM 9417 C C . PRO B 1 368 ? 0.472 8.234 22.906 1 92.88 368 PRO B C 1
ATOM 9419 O O . PRO B 1 368 ? 0.857 8.766 21.875 1 92.88 368 PRO B O 1
ATOM 9422 N N . ILE B 1 369 ? -0.572 8.617 23.625 1 95.56 369 ILE B N 1
ATOM 9423 C CA . ILE B 1 369 ? -1.224 9.898 23.359 1 95.56 369 ILE B CA 1
ATOM 9424 C C . ILE B 1 369 ? -0.55 10.992 24.172 1 95.56 369 ILE B C 1
ATOM 9426 O O . ILE B 1 369 ? 0.075 10.719 25.203 1 95.56 369 ILE B O 1
ATOM 9430 N N . ALA B 1 370 ? -0.617 12.203 23.75 1 97.38 370 ALA B N 1
ATOM 9431 C CA . ALA B 1 370 ? 0.008 13.328 24.438 1 97.38 370 ALA B CA 1
ATOM 9432 C C . ALA B 1 370 ? -0.58 13.516 25.828 1 97.38 370 ALA B C 1
ATOM 9434 O O . ALA B 1 370 ? -1.678 13.031 26.125 1 97.38 370 ALA B O 1
ATOM 9435 N N . ASN B 1 371 ? 0.132 14.18 26.719 1 98.25 371 ASN B N 1
ATOM 9436 C CA . ASN B 1 371 ? -0.296 14.391 28.094 1 98.25 371 ASN B CA 1
ATOM 9437 C C . ASN B 1 371 ? -1.587 15.203 28.172 1 98.25 371 ASN B C 1
ATOM 9439 O O . ASN B 1 371 ? -2.367 15.055 29.109 1 98.25 371 ASN B O 1
ATOM 9443 N N . THR B 1 372 ? -1.738 16.109 27.234 1 98.06 372 THR B N 1
ATOM 9444 C CA . THR B 1 372 ? -2.975 16.875 27.094 1 98.06 372 THR B CA 1
ATOM 9445 C C . THR B 1 372 ? -3.459 16.859 25.641 1 98.06 372 THR B C 1
ATOM 9447 O O . THR B 1 372 ? -2.674 17.094 24.719 1 98.06 372 THR B O 1
ATOM 9450 N N . ILE B 1 373 ? -4.727 16.531 25.453 1 97.38 373 ILE B N 1
ATOM 9451 C CA . ILE B 1 373 ? -5.293 16.516 24.109 1 97.38 373 ILE B CA 1
ATOM 9452 C C . ILE B 1 373 ? -6.668 17.188 24.125 1 97.38 373 ILE B C 1
ATOM 9454 O O . ILE B 1 373 ? -7.25 17.391 25.188 1 97.38 373 ILE B O 1
ATOM 9458 N N . SER B 1 374 ? -7.133 17.531 22.938 1 97.12 374 SER B N 1
ATOM 9459 C CA . SER B 1 374 ? -8.43 18.188 22.812 1 97.12 374 SER B CA 1
ATOM 9460 C C . SER B 1 374 ? -9.414 17.328 22.031 1 97.12 374 SER B C 1
ATOM 9462 O O . SER B 1 374 ? -9.016 16.625 21.094 1 97.12 374 SER B O 1
ATOM 9464 N N . VAL B 1 375 ? -10.609 17.375 22.422 1 97 375 VAL B N 1
ATOM 9465 C CA . VAL B 1 375 ? -11.719 16.766 21.688 1 97 375 VAL B CA 1
ATOM 9466 C C . VAL B 1 375 ? -12.742 17.828 21.312 1 97 375 VAL B C 1
ATOM 9468 O O . VAL B 1 375 ? -13.289 18.5 22.188 1 97 375 VAL B O 1
ATOM 9471 N N . PHE B 1 376 ? -12.922 17.969 20.109 1 94.75 376 PHE B N 1
ATOM 9472 C CA . PHE B 1 376 ? -13.938 18.859 19.547 1 94.75 376 PHE B CA 1
ATOM 9473 C C . PHE B 1 376 ? -15.258 18.125 19.391 1 94.75 376 PHE B C 1
ATOM 9475 O O . PHE B 1 376 ? -15.336 17.109 18.672 1 94.75 376 PHE B O 1
ATOM 9482 N N . LEU B 1 377 ? -16.328 18.609 20.094 1 96.19 377 LEU B N 1
ATOM 9483 C CA . LEU B 1 377 ? -17.547 17.812 20.047 1 96.19 377 LEU B CA 1
ATOM 9484 C C . LEU B 1 377 ? -18.797 18.688 20.172 1 96.19 377 LEU B C 1
ATOM 9486 O O . LEU B 1 377 ? -18.688 19.875 20.5 1 96.19 377 LEU B O 1
ATOM 9490 N N . GLN B 1 378 ? -19.891 18.109 19.844 1 95.56 378 GLN B N 1
ATOM 9491 C CA . GLN B 1 378 ? -21.234 18.656 20.109 1 95.56 378 GLN B CA 1
ATOM 9492 C C . GLN B 1 378 ? -22.031 17.719 21.016 1 95.56 378 GLN B C 1
ATOM 9494 O O . GLN B 1 378 ? -21.891 16.5 20.938 1 95.56 378 GLN B O 1
ATOM 9499 N N . CYS B 1 379 ? -22.734 18.359 21.875 1 94.06 379 CYS B N 1
ATOM 9500 C CA . CYS B 1 379 ? -23.641 17.594 22.734 1 94.06 379 CYS B CA 1
ATOM 9501 C C . CYS B 1 379 ? -25.062 17.656 22.203 1 94.06 379 CYS B C 1
ATOM 9503 O O . CYS B 1 379 ? -25.703 18.703 22.219 1 94.06 379 CYS B O 1
ATOM 9505 N N . ILE B 1 380 ? -25.547 16.5 21.75 1 94.12 380 ILE B N 1
ATOM 9506 C CA . ILE B 1 380 ? -26.875 16.422 21.156 1 94.12 380 ILE B CA 1
ATOM 9507 C C . ILE B 1 380 ? -27.719 15.398 21.922 1 94.12 380 ILE B C 1
ATOM 9509 O O . ILE B 1 380 ? -27.656 14.195 21.641 1 94.12 380 ILE B O 1
ATOM 9513 N N . ASP B 1 381 ? -28.531 15.938 22.766 1 92.75 381 ASP B N 1
ATOM 9514 C CA . ASP B 1 381 ? -29.375 15.062 23.594 1 92.75 381 ASP B CA 1
ATOM 9515 C C . ASP B 1 381 ? -28.547 13.969 24.25 1 92.75 381 ASP B C 1
ATOM 9517 O O . ASP B 1 381 ? -27.594 14.25 24.984 1 92.75 381 ASP B O 1
ATOM 9521 N N . GLU B 1 382 ? -28.766 12.711 23.844 1 92.31 382 GLU B N 1
ATOM 9522 C CA . GLU B 1 382 ? -28.031 11.625 24.5 1 92.31 382 GLU B CA 1
ATOM 9523 C C . GLU B 1 382 ? -26.734 11.312 23.75 1 92.31 382 GLU B C 1
ATOM 9525 O O . GLU B 1 382 ? -25.922 10.508 24.219 1 92.31 382 GLU B O 1
ATOM 9530 N N . HIS B 1 383 ? -26.547 11.977 22.672 1 95.94 383 HIS B N 1
ATOM 9531 C CA . HIS B 1 383 ? -25.391 11.641 21.844 1 95.94 383 HIS B CA 1
ATOM 9532 C C . HIS B 1 383 ? -24.312 12.719 21.938 1 95.94 383 HIS B C 1
ATOM 9534 O O . HIS B 1 383 ? -24.609 13.867 22.281 1 95.94 383 HIS B O 1
ATOM 9540 N N . LEU B 1 384 ? -23.125 12.32 21.828 1 97.19 384 LEU B N 1
ATOM 9541 C CA . LEU B 1 384 ? -21.984 13.195 21.562 1 97.19 384 LEU B CA 1
ATOM 9542 C C . LEU B 1 384 ? -21.5 13.055 20.125 1 97.19 384 LEU B C 1
ATOM 9544 O O . LEU B 1 384 ? -21.375 11.938 19.625 1 97.19 384 LEU B O 1
ATOM 9548 N N . VAL B 1 385 ? -21.344 14.109 19.469 1 96.75 385 VAL B N 1
ATOM 9549 C CA . VAL B 1 385 ? -20.844 14.086 18.094 1 96.75 385 VAL B CA 1
ATOM 9550 C C . VAL B 1 385 ? -19.406 14.617 18.062 1 96.75 385 VAL B C 1
ATOM 9552 O O . VAL B 1 385 ? -19.172 15.789 18.359 1 96.75 385 VAL B O 1
ATOM 9555 N N . ILE B 1 386 ? -18.516 13.805 17.609 1 96.44 386 ILE B N 1
ATOM 9556 C CA . ILE B 1 386 ? -17.109 14.18 17.625 1 96.44 386 ILE B CA 1
ATOM 9557 C C . ILE B 1 386 ? -16.719 14.789 16.281 1 96.44 386 ILE B C 1
ATOM 9559 O O . ILE B 1 386 ? -17 14.219 15.234 1 96.44 386 ILE B O 1
ATOM 9563 N N . GLY B 1 387 ? -16.109 15.953 16.328 1 92.19 387 GLY B N 1
ATOM 9564 C CA . GLY B 1 387 ? -15.5 16.531 15.141 1 92.19 387 GLY B CA 1
ATOM 9565 C C . GLY B 1 387 ? -14.055 16.125 14.938 1 92.19 387 GLY B C 1
ATOM 9566 O O . GLY B 1 387 ? -13.695 15.594 13.891 1 92.19 387 GLY B O 1
ATOM 9567 N N . SER B 1 388 ? -13.281 16.328 15.93 1 92.12 388 SER B N 1
ATOM 9568 C CA . SER B 1 388 ? -11.875 15.945 15.93 1 92.12 388 SER B CA 1
ATOM 9569 C C . SER B 1 388 ? -11.406 15.586 17.344 1 92.12 388 SER B C 1
ATOM 9571 O O . SER B 1 388 ? -12.031 15.977 18.328 1 92.12 388 SER B O 1
ATOM 9573 N N . ALA B 1 389 ? -10.344 14.805 17.312 1 94.88 389 ALA B N 1
ATOM 9574 C CA . ALA B 1 389 ? -9.75 14.414 18.594 1 94.88 389 ALA B CA 1
ATOM 9575 C C . ALA B 1 389 ? -8.25 14.172 18.453 1 94.88 389 ALA B C 1
ATOM 9577 O O . ALA B 1 389 ? -7.793 13.68 17.422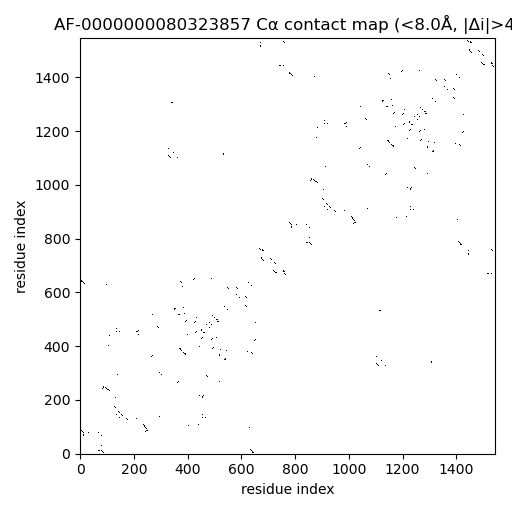 1 94.88 389 ALA B O 1
ATOM 9578 N N . GLY B 1 390 ? -7.562 14.531 19.469 1 95.19 390 GLY B N 1
ATOM 9579 C CA . GLY B 1 390 ? -6.137 14.242 19.484 1 95.19 390 GLY B CA 1
ATOM 9580 C C . GLY B 1 390 ? -5.281 15.484 19.625 1 95.19 390 GLY B C 1
ATOM 9581 O O . GLY B 1 390 ? -5.555 16.344 20.469 1 95.19 390 GLY B O 1
ATOM 9582 N N . GLY B 1 391 ? -4.168 15.477 18.844 1 94.31 391 GLY B N 1
ATOM 9583 C CA . GLY B 1 391 ? -3.203 16.562 18.938 1 94.31 391 GLY B CA 1
ATOM 9584 C C . GLY B 1 391 ? -2.018 16.234 19.828 1 94.31 391 GLY B C 1
ATOM 9585 O O . GLY B 1 391 ? -1.953 15.141 20.406 1 94.31 391 GLY B O 1
ATOM 9586 N N . CYS B 1 392 ? -1.094 17.203 19.891 1 96.19 392 CYS B N 1
ATOM 9587 C CA . CYS B 1 392 ? 0.114 17 20.672 1 96.19 392 CYS B CA 1
ATOM 9588 C C . CYS B 1 392 ? 0.08 17.844 21.953 1 96.19 392 CYS B C 1
ATOM 9590 O O . CYS B 1 392 ? 0.917 17.656 22.844 1 96.19 392 CYS B O 1
ATOM 9592 N N . THR B 1 393 ? -0.853 18.75 22.031 1 97.69 393 THR B N 1
ATOM 9593 C CA . THR B 1 393 ? -1.106 19.562 23.219 1 97.69 393 THR B CA 1
ATOM 9594 C C . THR B 1 393 ? -2.488 20.203 23.141 1 97.69 393 THR B C 1
ATOM 9596 O O . THR B 1 393 ? -2.955 20.562 22.047 1 97.69 393 THR B O 1
ATOM 9599 N N . ALA B 1 394 ? -3.127 20.422 24.234 1 97.31 394 ALA B N 1
ATOM 9600 C CA . ALA B 1 394 ? -4.43 21.078 24.281 1 97.31 394 ALA B CA 1
ATOM 9601 C C . ALA B 1 394 ? -4.305 22.562 23.953 1 97.31 394 ALA B C 1
ATOM 9603 O O . ALA B 1 394 ? -5.293 23.203 23.594 1 97.31 394 ALA B O 1
ATOM 9604 N N . ASN B 1 395 ? -3.111 23.094 24.047 1 97.38 395 ASN B N 1
ATOM 9605 C CA . ASN B 1 395 ? -2.881 24.531 23.844 1 97.38 395 ASN B CA 1
ATOM 9606 C C . ASN B 1 395 ? -2.967 24.906 22.375 1 97.38 395 ASN B C 1
ATOM 9608 O O . ASN B 1 395 ? -3.059 26.094 22.031 1 97.38 395 ASN B O 1
ATOM 9612 N N . SER B 1 396 ? -2.953 23.891 21.516 1 95.62 396 SER B N 1
ATOM 9613 C CA . SER B 1 396 ? -2.979 24.172 20.094 1 95.62 396 SER B CA 1
ATOM 9614 C C . SER B 1 396 ? -4.273 24.875 19.688 1 95.62 396 SER B C 1
ATOM 9616 O O . SER B 1 396 ? -4.277 25.734 18.812 1 95.62 396 SER B O 1
ATOM 9618 N N . LEU B 1 397 ? -5.371 24.594 20.375 1 93.5 397 LEU B N 1
ATOM 9619 C CA . LEU B 1 397 ? -6.668 25.141 19.984 1 93.5 397 LEU B CA 1
ATOM 9620 C C . LEU B 1 397 ? -7.055 26.297 20.891 1 93.5 397 LEU B C 1
ATOM 9622 O O . LEU B 1 397 ? -8.055 26.969 20.656 1 93.5 397 LEU B O 1
ATOM 9626 N N . LEU B 1 398 ? -6.262 26.578 21.891 1 92.88 398 LEU B N 1
ATOM 9627 C CA . LEU B 1 398 ? -6.637 27.594 22.859 1 92.88 398 LEU B CA 1
ATOM 9628 C C . LEU B 1 398 ? -5.809 28.859 22.656 1 92.88 398 LEU B C 1
ATOM 9630 O O . LEU B 1 398 ? -6.215 29.953 23.094 1 92.88 398 LEU B O 1
ATOM 9634 N N . GLY B 1 399 ? -4.684 28.781 22.047 1 92.31 399 GLY B N 1
ATOM 9635 C CA . GLY B 1 399 ? -3.674 29.828 22.016 1 92.31 399 GLY B CA 1
ATOM 9636 C C . GLY B 1 399 ? -4.215 31.172 21.562 1 92.31 399 GLY B C 1
ATOM 9637 O O . GLY B 1 399 ? -3.986 32.188 22.219 1 92.31 399 GLY B O 1
ATOM 9638 N N . ARG B 1 400 ? -4.973 31.188 20.531 1 91.06 400 ARG B N 1
ATOM 9639 C CA . ARG B 1 400 ? -5.418 32.438 19.953 1 91.06 400 ARG B CA 1
ATOM 9640 C C . ARG B 1 400 ? -6.355 33.188 20.906 1 91.06 400 ARG B C 1
ATOM 9642 O O . ARG B 1 400 ? -6.402 34.438 20.891 1 91.06 400 ARG B O 1
ATOM 9649 N N . PHE B 1 401 ? -7.098 32.5 21.766 1 94.19 401 PHE B N 1
ATOM 9650 C CA . PHE B 1 401 ? -8.086 33.125 22.641 1 94.19 401 PHE B CA 1
ATOM 9651 C C . PHE B 1 401 ? -7.41 33.75 23.859 1 94.19 401 PHE B C 1
ATOM 9653 O O . PHE B 1 401 ? -8.023 34.531 24.578 1 94.19 401 PHE B O 1
ATOM 9660 N N . SER B 1 402 ? -6.172 33.375 24.016 1 95.25 402 SER B N 1
ATOM 9661 C CA . SER B 1 402 ? -5.434 33.969 25.125 1 95.25 402 SER B CA 1
ATOM 9662 C C . SER B 1 402 ? -5.273 35.469 24.953 1 95.25 402 SER B C 1
ATOM 9664 O O . SER B 1 402 ? -5.125 36.188 25.938 1 95.25 402 SER B O 1
ATOM 9666 N N . LEU B 1 403 ? -5.336 35.969 23.75 1 93 403 LEU B N 1
ATOM 9667 C CA . LEU B 1 403 ? -5.219 37.375 23.484 1 93 403 LEU B CA 1
ATOM 9668 C C . LEU B 1 403 ? -6.355 38.156 24.141 1 93 403 LEU B C 1
ATOM 9670 O O . LEU B 1 403 ? -6.152 39.281 24.609 1 93 403 LEU B O 1
ATOM 9674 N N . GLY B 1 404 ? -7.52 37.531 24.141 1 91.31 404 GLY B N 1
ATOM 9675 C CA . GLY B 1 404 ? -8.703 38.25 24.594 1 91.31 404 GLY B CA 1
ATOM 9676 C C . GLY B 1 404 ? -9.078 37.906 26.031 1 91.31 404 GLY B C 1
ATOM 9677 O O . GLY B 1 404 ? -9.82 38.656 26.672 1 91.31 404 GLY B O 1
ATOM 9678 N N . SER B 1 405 ? -8.516 36.812 26.578 1 94.38 405 SER B N 1
ATOM 9679 C CA . SER B 1 405 ? -8.984 36.344 27.875 1 94.38 405 SER B CA 1
ATOM 9680 C C . SER B 1 405 ? -7.82 35.875 28.75 1 94.38 405 SER B C 1
ATOM 9682 O O . SER B 1 405 ? -7.141 34.906 28.406 1 94.38 405 SER B O 1
ATOM 9684 N N . GLU B 1 406 ? -7.672 36.469 29.875 1 95.19 406 GLU B N 1
ATOM 9685 C CA . GLU B 1 406 ? -6.648 36.031 30.812 1 95.19 406 GLU B CA 1
ATOM 9686 C C . GLU B 1 406 ? -6.973 34.656 31.406 1 95.19 406 GLU B C 1
ATOM 9688 O O . GLU B 1 406 ? -6.07 33.906 31.734 1 95.19 406 GLU B O 1
ATOM 9693 N N . GLU B 1 407 ? -8.227 34.469 31.5 1 95.62 407 GLU B N 1
ATOM 9694 C CA . GLU B 1 407 ? -8.648 33.156 31.984 1 95.62 407 GLU B CA 1
ATOM 9695 C C . GLU B 1 407 ? -8.141 32.031 31.078 1 95.62 407 GLU B C 1
ATOM 9697 O O . GLU B 1 407 ? -7.66 31 31.547 1 95.62 407 GLU B O 1
ATOM 9702 N N . ILE B 1 408 ? -8.25 32.219 29.828 1 96.69 408 ILE B N 1
ATOM 9703 C CA . ILE B 1 408 ? -7.77 31.25 28.859 1 96.69 408 ILE B CA 1
ATOM 9704 C C . ILE B 1 408 ? -6.254 31.094 28.984 1 96.69 408 ILE B C 1
ATOM 9706 O O . ILE B 1 408 ? -5.723 29.984 28.875 1 96.69 408 ILE B O 1
ATOM 9710 N N . THR B 1 409 ? -5.531 32.188 29.172 1 97.12 409 THR B N 1
ATOM 9711 C CA . THR B 1 409 ? -4.086 32.156 29.344 1 97.12 409 THR B CA 1
ATOM 9712 C C . THR B 1 409 ? -3.711 31.281 30.547 1 97.12 409 THR B C 1
ATOM 9714 O O . THR B 1 409 ? -2.787 30.469 30.453 1 97.12 409 THR B O 1
ATOM 9717 N N . GLU B 1 410 ? -4.445 31.422 31.547 1 97.25 410 GLU B N 1
ATOM 9718 C CA . GLU B 1 410 ? -4.172 30.656 32.75 1 97.25 410 GLU B CA 1
ATOM 9719 C C . GLU B 1 410 ? -4.465 29.172 32.531 1 97.25 410 GLU B C 1
ATOM 9721 O O . GLU B 1 410 ? -3.75 28.312 33.062 1 97.25 410 GLU B O 1
ATOM 9726 N N . ILE B 1 411 ? -5.527 28.906 31.891 1 97.31 411 ILE B N 1
ATOM 9727 C CA . ILE B 1 411 ? -5.844 27.531 31.547 1 97.31 411 ILE B CA 1
ATOM 9728 C C . ILE B 1 411 ? -4.707 26.922 30.719 1 97.31 411 ILE B C 1
ATOM 9730 O O . ILE B 1 411 ? -4.281 25.797 30.969 1 97.31 411 ILE B O 1
ATOM 9734 N N . GLY B 1 412 ? -4.246 27.672 29.719 1 97.94 412 GLY B N 1
ATOM 9735 C CA . GLY B 1 412 ? -3.121 27.219 28.922 1 97.94 412 GLY B CA 1
ATOM 9736 C C . GLY B 1 412 ? -1.877 26.938 29.75 1 97.94 412 GLY B C 1
ATOM 9737 O O . GLY B 1 412 ? -1.207 25.922 29.531 1 97.94 412 GLY B O 1
ATOM 9738 N N . ARG B 1 413 ? -1.552 27.797 30.672 1 97.75 413 ARG B N 1
ATOM 9739 C CA . ARG B 1 413 ? -0.391 27.625 31.547 1 97.75 413 ARG B CA 1
ATOM 9740 C C . ARG B 1 413 ? -0.551 26.406 32.438 1 97.75 413 ARG B C 1
ATOM 9742 O O . ARG B 1 413 ? 0.43 25.719 32.75 1 97.75 413 ARG B O 1
ATOM 9749 N N . ARG B 1 414 ? -1.767 26.172 32.812 1 97.75 414 ARG B N 1
ATOM 9750 C CA . ARG B 1 414 ? -2.023 24.953 33.562 1 97.75 414 ARG B CA 1
ATOM 9751 C C . ARG B 1 414 ? -1.672 23.719 32.75 1 97.75 414 ARG B C 1
ATOM 9753 O O . ARG B 1 414 ? -1.066 22.781 33.281 1 97.75 414 ARG B O 1
ATOM 9760 N N . PHE B 1 415 ? -2.115 23.672 31.531 1 98.12 415 PHE B N 1
ATOM 9761 C CA . PHE B 1 415 ? -1.78 22.547 30.656 1 98.12 415 PHE B CA 1
ATOM 9762 C C . PHE B 1 415 ? -0.27 22.391 30.547 1 98.12 415 PHE B C 1
ATOM 9764 O O . PHE B 1 415 ? 0.243 21.266 30.531 1 98.12 415 PHE B O 1
ATOM 9771 N N . VAL B 1 416 ? 0.477 23.484 30.438 1 98 416 VAL B N 1
ATOM 9772 C CA . VAL B 1 416 ? 1.935 23.438 30.359 1 98 416 VAL B CA 1
ATOM 9773 C C . VAL B 1 416 ? 2.49 22.781 31.625 1 98 416 VAL B C 1
ATOM 9775 O O . VAL B 1 416 ? 3.4 21.953 31.547 1 98 416 VAL B O 1
ATOM 9778 N N . ARG B 1 417 ? 1.948 23.172 32.75 1 97.94 417 ARG B N 1
ATOM 9779 C CA . ARG B 1 417 ? 2.4 22.594 34.031 1 97.94 417 ARG B CA 1
ATOM 9780 C C . ARG B 1 417 ? 2.168 21.094 34.062 1 97.94 417 ARG B C 1
ATOM 9782 O O . ARG B 1 417 ? 3.023 20.344 34.531 1 97.94 417 ARG B O 1
ATOM 9789 N N . ILE B 1 418 ? 1.05 20.641 33.594 1 97.88 418 ILE B N 1
ATOM 9790 C CA . ILE B 1 418 ? 0.735 19.219 33.531 1 97.88 418 ILE B CA 1
ATOM 9791 C C . ILE B 1 418 ? 1.757 18.5 32.656 1 97.88 418 ILE B C 1
ATOM 9793 O O . ILE B 1 418 ? 2.295 17.453 33.062 1 97.88 418 ILE B O 1
ATOM 9797 N N . GLU B 1 419 ? 2.043 19.031 31.5 1 98.12 419 GLU B N 1
ATOM 9798 C CA . GLU B 1 419 ? 2.994 18.438 30.562 1 98.12 419 GLU B CA 1
ATOM 9799 C C . GLU B 1 419 ? 4.398 18.391 31.156 1 98.12 419 GLU B C 1
ATOM 9801 O O . GLU B 1 419 ? 5.086 17.375 31.062 1 98.12 419 GLU B O 1
ATOM 9806 N N . GLN B 1 420 ? 4.781 19.453 31.828 1 97.5 420 GLN B N 1
ATOM 9807 C CA . GLN B 1 420 ? 6.109 19.562 32.438 1 97.5 420 GLN B CA 1
ATOM 9808 C C . GLN B 1 420 ? 6.273 18.594 33.594 1 97.5 420 GLN B C 1
ATOM 9810 O O . GLN B 1 420 ? 7.305 17.922 33.719 1 97.5 420 GLN B O 1
ATOM 9815 N N . GLU B 1 421 ? 5.273 18.578 34.406 1 97.38 421 GLU B N 1
ATOM 9816 C CA . GLU B 1 421 ? 5.324 17.688 35.562 1 97.38 421 GLU B CA 1
ATOM 9817 C C . GLU B 1 421 ? 5.352 16.219 35.156 1 97.38 421 GLU B C 1
ATOM 9819 O O . GLU B 1 421 ? 6.012 15.406 35.781 1 97.38 421 GLU B O 1
ATOM 9824 N N . ALA B 1 422 ? 4.676 15.898 34.094 1 97.56 422 ALA B N 1
ATOM 9825 C CA . ALA B 1 422 ? 4.621 14.531 33.594 1 97.56 422 ALA B CA 1
ATOM 9826 C C . ALA B 1 422 ? 5.957 14.117 33 1 97.56 422 ALA B C 1
ATOM 9828 O O . ALA B 1 422 ? 6.281 12.93 32.938 1 97.56 422 ALA B O 1
ATOM 9829 N N . ASN B 1 423 ? 6.738 15.086 32.5 1 97.31 423 ASN B N 1
ATOM 9830 C CA . ASN B 1 423 ? 7.98 14.797 31.797 1 97.31 423 ASN B CA 1
ATOM 9831 C C . ASN B 1 423 ? 9.156 15.562 32.375 1 97.31 423 ASN B C 1
ATOM 9833 O O . ASN B 1 423 ? 9.711 16.453 31.75 1 97.31 423 ASN B O 1
ATOM 9837 N N . PRO B 1 424 ? 9.609 15.062 33.5 1 94.56 424 PRO B N 1
ATOM 9838 C CA . PRO B 1 424 ? 10.75 15.75 34.094 1 94.56 424 PRO B CA 1
ATOM 9839 C C . PRO B 1 424 ? 12.008 15.688 33.25 1 94.56 424 PRO B C 1
ATOM 9841 O O . PRO B 1 424 ? 12.273 14.664 32.594 1 94.56 424 PRO B O 1
ATOM 9844 N N . GLY B 1 425 ? 12.789 16.719 33.188 1 92.69 425 GLY B N 1
ATOM 9845 C CA . GLY B 1 425 ? 14.031 16.781 32.438 1 92.69 425 GLY B CA 1
ATOM 9846 C C . GLY B 1 425 ? 13.828 17.188 30.984 1 92.69 425 GLY B C 1
ATOM 9847 O O . GLY B 1 425 ? 14.781 17.219 30.203 1 92.69 425 GLY B O 1
ATOM 9848 N N . VAL B 1 426 ? 12.617 17.438 30.656 1 96.25 426 VAL B N 1
ATOM 9849 C CA . VAL B 1 426 ? 12.273 17.875 29.297 1 96.25 426 VAL B CA 1
ATOM 9850 C C . VAL B 1 426 ? 11.844 19.344 29.328 1 96.25 426 VAL B C 1
ATOM 9852 O O . VAL B 1 426 ? 11.172 19.781 30.266 1 96.25 426 VAL B O 1
ATOM 9855 N N . LEU B 1 427 ? 12.305 20.125 28.375 1 97.12 427 LEU B N 1
ATOM 9856 C CA . LEU B 1 427 ? 11.883 21.516 28.234 1 97.12 427 LEU B CA 1
ATOM 9857 C C . LEU B 1 427 ? 10.953 21.672 27.031 1 97.12 427 LEU B C 1
ATOM 9859 O O . LEU B 1 427 ? 11.336 21.359 25.906 1 97.12 427 LEU B O 1
ATOM 9863 N N . PHE B 1 428 ? 9.781 22.094 27.328 1 98.12 428 PHE B N 1
ATOM 9864 C CA . PHE B 1 428 ? 8.852 22.422 26.25 1 98.12 428 PHE B CA 1
ATOM 9865 C C . PHE B 1 428 ? 8.992 23.875 25.828 1 98.12 428 PHE B C 1
ATOM 9867 O O . PHE B 1 428 ? 9.195 24.75 26.672 1 98.12 428 PHE B O 1
ATOM 9874 N N . PHE B 1 429 ? 8.922 24.125 24.547 1 97.88 429 PHE B N 1
ATOM 9875 C CA . PHE B 1 429 ? 9.07 25.5 24.109 1 97.88 429 PHE B CA 1
ATOM 9876 C C . PHE B 1 429 ? 8.133 25.797 22.953 1 97.88 429 PHE B C 1
ATOM 9878 O O . PHE B 1 429 ? 7.762 24.906 22.188 1 97.88 429 PHE B O 1
ATOM 9885 N N . ASP B 1 430 ? 7.695 27.062 22.828 1 97.75 430 ASP B N 1
ATOM 9886 C CA . ASP B 1 430 ? 6.879 27.562 21.719 1 97.75 430 ASP B CA 1
ATOM 9887 C C . ASP B 1 430 ? 7.75 28.203 20.656 1 97.75 430 ASP B C 1
ATOM 9889 O O . ASP B 1 430 ? 8.93 28.484 20.875 1 97.75 430 ASP B O 1
ATOM 9893 N N . ILE B 1 431 ? 7.203 28.375 19.469 1 97.19 431 ILE B N 1
ATOM 9894 C CA . ILE B 1 431 ? 7.961 28.938 18.359 1 97.19 431 ILE B CA 1
ATOM 9895 C C . ILE B 1 431 ? 7.289 30.219 17.859 1 97.19 431 ILE B C 1
ATOM 9897 O O . ILE B 1 431 ? 6.113 30.203 17.484 1 97.19 431 ILE B O 1
ATOM 9901 N N . GLY B 1 432 ? 8.023 31.281 17.938 1 96.19 432 GLY B N 1
ATOM 9902 C CA . GLY B 1 432 ? 7.539 32.531 17.328 1 96.19 432 GLY B CA 1
ATOM 9903 C C . GLY B 1 432 ? 7.824 32.594 15.844 1 96.19 432 GLY B C 1
ATOM 9904 O O . GLY B 1 432 ? 8.984 32.719 15.438 1 96.19 432 GLY B O 1
ATOM 9905 N N . TYR B 1 433 ? 6.812 32.531 15.07 1 93.62 433 TYR B N 1
ATOM 9906 C CA . TYR B 1 433 ? 6.895 32.5 13.617 1 93.62 433 TYR B CA 1
ATOM 9907 C C . TYR B 1 433 ? 5.789 33.344 12.992 1 93.62 433 TYR B C 1
ATOM 9909 O O . TYR B 1 433 ? 4.621 33.219 13.375 1 93.62 433 TYR B O 1
ATOM 9917 N N . GLN B 1 434 ? 6.195 34.188 12.117 1 91.88 434 GLN B N 1
ATOM 9918 C CA . GLN B 1 434 ? 5.207 35 11.391 1 91.88 434 GLN B CA 1
ATOM 9919 C C . GLN B 1 434 ? 5.727 35.406 10.016 1 91.88 434 GLN B C 1
ATOM 9921 O O . GLN B 1 434 ? 6.863 35.844 9.883 1 91.88 434 GLN B O 1
ATOM 9926 N N . ILE B 1 435 ? 4.938 35.094 9.031 1 88.38 435 ILE B N 1
ATOM 9927 C CA . ILE B 1 435 ? 5.336 35.531 7.699 1 88.38 435 ILE B CA 1
ATOM 9928 C C . ILE B 1 435 ? 4.094 35.875 6.883 1 88.38 435 ILE B C 1
ATOM 9930 O O . ILE B 1 435 ? 4.176 36.625 5.918 1 88.38 435 ILE B O 1
ATOM 9934 N N . GLU B 1 436 ? 3.088 35.406 7.453 1 82.31 436 GLU B N 1
ATOM 9935 C CA . GLU B 1 436 ? 1.872 35.625 6.676 1 82.31 436 GLU B CA 1
ATOM 9936 C C . GLU B 1 436 ? 1.157 36.906 7.129 1 82.31 436 GLU B C 1
ATOM 9938 O O . GLU B 1 436 ? 1.491 37.469 8.164 1 82.31 436 GLU B O 1
ATOM 9943 N N . LYS B 1 437 ? 0.365 37.438 6.395 1 83.62 437 LYS B N 1
ATOM 9944 C CA . LYS B 1 437 ? -0.357 38.688 6.664 1 83.62 437 LYS B CA 1
ATOM 9945 C C . LYS B 1 437 ? -1.653 38.406 7.422 1 83.62 437 LYS B C 1
ATOM 9947 O O . LYS B 1 437 ? -1.634 38.188 8.633 1 83.62 437 LYS B O 1
ATOM 9952 N N . HIS B 1 438 ? -2.561 38.031 6.789 1 82.69 438 HIS B N 1
ATOM 9953 C CA . HIS B 1 438 ? -3.879 37.875 7.395 1 82.69 438 HIS B CA 1
ATOM 9954 C C . HIS B 1 438 ? -3.955 36.594 8.234 1 82.69 438 HIS B C 1
ATOM 9956 O O . HIS B 1 438 ? -4.527 36.625 9.328 1 82.69 438 HIS B O 1
ATOM 9962 N N . ALA B 1 439 ? -3.344 35.562 7.879 1 85.19 439 ALA B N 1
ATOM 9963 C CA . ALA B 1 439 ? -3.424 34.281 8.57 1 85.19 439 ALA B CA 1
ATOM 9964 C C . ALA B 1 439 ? -2.738 34.344 9.938 1 85.19 439 ALA B C 1
ATOM 9966 O O . ALA B 1 439 ? -3.098 33.625 10.852 1 85.19 439 ALA B O 1
ATOM 9967 N N . ASP B 1 440 ? -1.875 35.281 10.109 1 90.94 440 ASP B N 1
ATOM 9968 C CA . ASP B 1 440 ? -1.097 35.375 11.336 1 90.94 440 ASP B CA 1
ATOM 9969 C C . ASP B 1 440 ? -1.926 35.969 12.477 1 90.94 440 ASP B C 1
ATOM 9971 O O . ASP B 1 440 ? -1.521 35.906 13.641 1 90.94 440 ASP B O 1
ATOM 9975 N N . ASN B 1 441 ? -3.043 36.531 12.141 1 91 441 ASN B N 1
ATOM 9976 C CA . ASN B 1 441 ? -3.93 36.969 13.219 1 91 441 ASN B CA 1
ATOM 9977 C C . ASN B 1 441 ? -4.266 35.812 14.164 1 91 441 ASN B C 1
ATOM 9979 O O . ASN B 1 441 ? -4.285 36 15.383 1 91 441 ASN B O 1
ATOM 9983 N N . ILE B 1 442 ? -4.434 34.656 13.586 1 89.75 442 ILE B N 1
ATOM 9984 C CA . ILE B 1 442 ? -4.809 33.5 14.398 1 89.75 442 ILE B CA 1
ATOM 9985 C C . ILE B 1 442 ? -3.582 32.969 15.125 1 89.75 442 ILE B C 1
ATOM 9987 O O . ILE B 1 442 ? -3.709 32.219 16.094 1 89.75 442 ILE B O 1
ATOM 9991 N N . ASN B 1 443 ? -2.459 33.406 14.695 1 93.31 443 ASN B N 1
ATOM 9992 C CA . ASN B 1 443 ? -1.205 32.906 15.273 1 93.31 443 ASN B CA 1
ATOM 9993 C C . ASN B 1 443 ? -0.775 33.75 16.469 1 93.31 443 ASN B C 1
ATOM 9995 O O . ASN B 1 443 ? 0.151 33.375 17.188 1 93.31 443 ASN B O 1
ATOM 9999 N N . ARG B 1 444 ? -1.421 34.844 16.672 1 95.12 444 ARG B N 1
ATOM 10000 C CA . ARG B 1 444 ? -1.108 35.719 17.797 1 95.12 444 ARG B CA 1
ATOM 10001 C C . ARG B 1 444 ? -1.592 35.125 19.109 1 95.12 444 ARG B C 1
ATOM 10003 O O . ARG B 1 444 ? -2.723 34.625 19.203 1 95.12 444 ARG B O 1
ATOM 10010 N N . ARG B 1 445 ? -0.723 35.188 20.125 1 96.56 445 ARG B N 1
ATOM 10011 C CA . ARG B 1 445 ? -1.103 34.594 21.422 1 96.56 445 ARG B CA 1
ATOM 10012 C C . ARG B 1 445 ? -0.221 35.156 22.531 1 96.56 445 ARG B C 1
ATOM 10014 O O . ARG B 1 445 ? 0.875 35.656 22.281 1 96.56 445 ARG B O 1
ATOM 10021 N N . LYS B 1 446 ? -0.705 35 23.734 1 96.44 446 LYS B N 1
ATOM 10022 C CA . LYS B 1 446 ? 0.109 35.344 24.891 1 96.44 446 LYS B CA 1
ATOM 10023 C C . LYS B 1 446 ? 1.168 34.281 25.156 1 96.44 446 LYS B C 1
ATOM 10025 O O . LYS B 1 446 ? 1.122 33.188 24.562 1 96.44 446 LYS B O 1
ATOM 10030 N N . SER B 1 447 ? 2.141 34.656 25.906 1 96.06 447 SER B N 1
ATOM 10031 C CA . SER B 1 447 ? 3.174 33.688 26.281 1 96.06 447 SER B CA 1
ATOM 10032 C C . SER B 1 447 ? 2.621 32.625 27.219 1 96.06 447 SER B C 1
ATOM 10034 O O . SER B 1 447 ? 2.375 32.906 28.406 1 96.06 447 SER B O 1
ATOM 10036 N N . ILE B 1 448 ? 2.465 31.5 26.734 1 96.62 448 ILE B N 1
ATOM 10037 C CA . ILE B 1 448 ? 1.918 30.391 27.5 1 96.62 448 ILE B CA 1
ATOM 10038 C C . ILE B 1 448 ? 3.051 29.484 27.984 1 96.62 448 ILE B C 1
ATOM 10040 O O . ILE B 1 448 ? 3.084 29.094 29.156 1 96.62 448 ILE B O 1
ATOM 10044 N N . TYR B 1 449 ? 3.967 29.188 27.172 1 97.25 449 TYR B N 1
ATOM 10045 C CA . TYR B 1 449 ? 5.156 28.422 27.531 1 97.25 449 TYR B CA 1
ATOM 10046 C C . TYR B 1 449 ? 6.262 29.344 28.047 1 97.25 449 TYR B C 1
ATOM 10048 O O . TYR B 1 449 ? 6.398 30.484 27.578 1 97.25 449 TYR B O 1
ATOM 10056 N N . ASP B 1 450 ? 7.121 28.828 28.828 1 95.38 450 ASP B N 1
ATOM 10057 C CA . ASP B 1 450 ? 8.195 29.641 29.406 1 95.38 450 ASP B CA 1
ATOM 10058 C C . ASP B 1 450 ? 9.32 29.859 28.391 1 95.38 450 ASP B C 1
ATOM 10060 O O . ASP B 1 450 ? 9.961 30.906 28.391 1 95.38 450 ASP B O 1
ATOM 10064 N N . TYR B 1 451 ? 9.578 28.891 27.656 1 96.88 451 TYR B N 1
ATOM 10065 C CA . TYR B 1 451 ? 10.672 28.969 26.688 1 96.88 451 TYR B CA 1
ATOM 10066 C C . TYR B 1 451 ? 10.133 29.25 25.281 1 96.88 451 TYR B C 1
ATOM 10068 O O . TYR B 1 451 ? 9.062 28.766 24.906 1 96.88 451 TYR B O 1
ATOM 10076 N N . GLU B 1 452 ? 10.852 30.094 24.547 1 97.5 452 GLU B N 1
ATOM 10077 C CA . GLU B 1 452 ? 10.43 30.516 23.203 1 97.5 452 GLU B CA 1
ATOM 10078 C C . GLU B 1 452 ? 11.602 30.516 22.234 1 97.5 452 GLU B C 1
ATOM 10080 O O . GLU B 1 452 ? 12.711 30.938 22.594 1 97.5 452 GLU B O 1
ATOM 10085 N N . LEU B 1 453 ? 11.398 29.953 21.078 1 97.56 453 LEU B N 1
ATOM 10086 C CA . LEU B 1 453 ? 12.328 30.109 19.969 1 97.56 453 LEU B CA 1
ATOM 10087 C C . LEU B 1 453 ? 11.797 31.125 18.969 1 97.56 453 LEU B C 1
ATOM 10089 O O . LEU B 1 453 ? 10.977 30.781 18.109 1 97.56 453 LEU B O 1
ATOM 10093 N N . PRO B 1 454 ? 12.25 32.344 19.031 1 96.75 454 PRO B N 1
ATOM 10094 C CA . PRO B 1 454 ? 11.797 33.312 18.062 1 96.75 454 PRO B CA 1
ATOM 10095 C C . PRO B 1 454 ? 12.523 33.219 16.719 1 96.75 454 PRO B C 1
ATOM 10097 O O . PRO B 1 454 ? 13.758 33.219 16.688 1 96.75 454 PRO B O 1
ATOM 10100 N N . ILE B 1 455 ? 11.828 33.156 15.703 1 95.94 455 ILE B N 1
ATOM 10101 C CA . ILE B 1 455 ? 12.391 33.219 14.359 1 95.94 455 ILE B CA 1
ATOM 10102 C C . ILE B 1 455 ? 12.023 34.531 13.703 1 95.94 455 ILE B C 1
ATOM 10104 O O . ILE B 1 455 ? 10.891 34.719 13.25 1 95.94 455 ILE B O 1
ATOM 10108 N N . LEU B 1 456 ? 12.984 35.406 13.68 1 93.75 456 LEU B N 1
ATOM 10109 C CA . LEU B 1 456 ? 12.797 36.781 13.195 1 93.75 456 LEU B CA 1
ATOM 10110 C C . LEU B 1 456 ? 11.578 37.438 13.836 1 93.75 456 LEU B C 1
ATOM 10112 O O . LEU B 1 456 ? 10.758 38.031 13.148 1 93.75 456 LEU B O 1
ATOM 10116 N N . SER B 1 457 ? 11.398 37.156 15.047 1 94.69 457 SER B N 1
ATOM 10117 C CA . SER B 1 457 ? 10.367 37.688 15.914 1 94.69 457 SER B CA 1
ATOM 10118 C C . SER B 1 457 ? 10.969 38.25 17.219 1 94.69 457 SER B C 1
ATOM 10120 O O . SER B 1 457 ? 11.945 37.688 17.719 1 94.69 457 SER B O 1
ATOM 10122 N N . TRP B 1 458 ? 10.438 39.375 17.609 1 95.19 458 TRP B N 1
ATOM 10123 C CA . TRP B 1 458 ? 10.883 39.875 18.891 1 95.19 458 TRP B CA 1
ATOM 10124 C C . TRP B 1 458 ? 10.32 39.031 20.031 1 95.19 458 TRP B C 1
ATOM 10126 O O . TRP B 1 458 ? 9.156 38.625 20 1 95.19 458 TRP B O 1
ATOM 10136 N N . SER B 1 459 ? 11.102 38.719 20.984 1 94.94 459 SER B N 1
ATOM 10137 C CA . SER B 1 459 ? 10.641 37.906 22.109 1 94.94 459 SER B CA 1
ATOM 10138 C C . SER B 1 459 ? 10.625 38.719 23.406 1 94.94 459 SER B C 1
ATOM 10140 O O . SER B 1 459 ? 11.586 39.438 23.719 1 94.94 459 SER B O 1
ATOM 10142 N N . GLU B 1 460 ? 9.617 38.562 24.078 1 90.5 460 GLU B N 1
ATOM 10143 C CA . GLU B 1 460 ? 9.508 39.156 25.406 1 90.5 460 GLU B CA 1
ATOM 10144 C C . GLU B 1 460 ? 9.758 38.125 26.516 1 90.5 460 GLU B C 1
ATOM 10146 O O . GLU B 1 460 ? 9.648 38.438 27.703 1 90.5 460 GLU B O 1
ATOM 10151 N N . SER B 1 461 ? 10.094 36.969 26.094 1 91.44 461 SER B N 1
ATOM 10152 C CA . SER B 1 461 ? 10.328 35.906 27.047 1 91.44 461 SER B CA 1
ATOM 10153 C C . SER B 1 461 ? 11.672 36.062 27.75 1 91.44 461 SER B C 1
ATOM 10155 O O . SER B 1 461 ? 12.625 36.594 27.156 1 91.44 461 SER B O 1
ATOM 10157 N N . LYS B 1 462 ? 11.719 35.562 28.953 1 88.38 462 LYS B N 1
ATOM 10158 C CA . LYS B 1 462 ? 12.984 35.562 29.688 1 88.38 462 LYS B CA 1
ATOM 10159 C C . LYS B 1 462 ? 13.875 34.406 29.266 1 88.38 462 LYS B C 1
ATOM 10161 O O . LYS B 1 462 ? 15.086 34.438 29.484 1 88.38 462 LYS B O 1
ATOM 10166 N N . HIS B 1 463 ? 13.273 33.438 28.719 1 93.31 463 HIS B N 1
ATOM 10167 C CA . HIS B 1 463 ? 14 32.219 28.328 1 93.31 463 HIS B CA 1
ATOM 10168 C C . HIS B 1 463 ? 13.93 32.031 26.812 1 93.31 463 HIS B C 1
ATOM 10170 O O . HIS B 1 463 ? 13.25 31.125 26.328 1 93.31 463 HIS B O 1
ATOM 10176 N N . MET B 1 464 ? 14.727 32.75 26.141 1 94.38 464 MET B N 1
ATOM 10177 C CA . MET B 1 464 ? 14.773 32.688 24.672 1 94.38 464 MET B CA 1
ATOM 10178 C C . MET B 1 464 ? 15.773 31.625 24.203 1 94.38 464 MET B C 1
ATOM 10180 O O . MET B 1 464 ? 16.891 31.547 24.734 1 94.38 464 MET B O 1
ATOM 10184 N N . LEU B 1 465 ? 15.352 30.828 23.297 1 95.75 465 LEU B N 1
ATOM 10185 C CA . LEU B 1 465 ? 16.219 29.859 22.656 1 95.75 465 LEU B CA 1
ATOM 10186 C C . LEU B 1 465 ? 16.75 30.375 21.328 1 95.75 465 LEU B C 1
ATOM 10188 O O . LEU B 1 465 ? 16.141 31.25 20.719 1 95.75 465 LEU B O 1
ATOM 10192 N N . ALA B 1 466 ? 17.922 29.859 20.938 1 95.06 466 ALA B N 1
ATOM 10193 C CA . ALA B 1 466 ? 18.484 30.109 19.625 1 95.06 466 ALA B CA 1
ATOM 10194 C C . ALA B 1 466 ? 18.734 28.812 18.875 1 95.06 466 ALA B C 1
ATOM 10196 O O . ALA B 1 466 ? 18.938 27.75 19.484 1 95.06 466 ALA B O 1
ATOM 10197 N N . LEU B 1 467 ? 18.719 28.906 17.641 1 94.69 467 LEU B N 1
ATOM 10198 C CA . LEU B 1 467 ? 18.859 27.703 16.828 1 94.69 467 LEU B CA 1
ATOM 10199 C C . LEU B 1 467 ? 20.219 27.062 17.031 1 94.69 467 LEU B C 1
ATOM 10201 O O . LEU B 1 467 ? 20.359 25.844 16.969 1 94.69 467 LEU B O 1
ATOM 10205 N N . ASP B 1 468 ? 21.219 27.844 17.188 1 89.56 468 ASP B N 1
ATOM 10206 C CA . ASP B 1 468 ? 22.578 27.297 17.328 1 89.56 468 ASP B CA 1
ATOM 10207 C C . ASP B 1 468 ? 22.766 26.656 18.703 1 89.56 468 ASP B C 1
ATOM 10209 O O . ASP B 1 468 ? 23.75 25.953 18.922 1 89.56 468 ASP B O 1
ATOM 10213 N N . ASP B 1 469 ? 21.781 26.859 19.562 1 92.81 469 ASP B N 1
ATOM 10214 C CA . ASP B 1 469 ? 21.766 26.188 20.859 1 92.81 469 ASP B CA 1
ATOM 10215 C C . ASP B 1 469 ? 21.188 24.781 20.75 1 92.81 469 ASP B C 1
ATOM 10217 O O . ASP B 1 469 ? 21.422 23.938 21.625 1 92.81 469 ASP B O 1
ATOM 10221 N N . ILE B 1 470 ? 20.5 24.5 19.75 1 96.69 470 ILE B N 1
ATOM 10222 C CA . ILE B 1 470 ? 19.75 23.25 19.609 1 96.69 470 ILE B CA 1
ATOM 10223 C C . ILE B 1 470 ? 20.578 22.234 18.844 1 96.69 470 ILE B C 1
ATOM 10225 O O . ILE B 1 470 ? 21 22.484 17.719 1 96.69 470 ILE B O 1
ATOM 10229 N N . MET B 1 471 ? 20.781 21.125 19.484 1 95.31 471 MET B N 1
ATOM 10230 C CA . MET B 1 471 ? 21.469 20 18.859 1 95.31 471 MET B CA 1
ATOM 10231 C C . MET B 1 471 ? 20.469 18.922 18.453 1 95.31 471 MET B C 1
ATOM 10233 O O . MET B 1 471 ? 19.422 18.766 19.094 1 95.31 471 MET B O 1
ATOM 10237 N N . VAL B 1 472 ? 20.766 18.203 17.391 1 95.44 472 VAL B N 1
ATOM 10238 C CA . VAL B 1 472 ? 19.906 17.109 16.922 1 95.44 472 VAL B CA 1
ATOM 10239 C C . VAL B 1 472 ? 20.719 15.82 16.812 1 95.44 472 VAL B C 1
ATOM 10241 O O . VAL B 1 472 ? 21.891 15.844 16.422 1 95.44 472 VAL B O 1
ATOM 10244 N N . SER B 1 473 ? 20.188 14.758 17.188 1 92 473 SER B N 1
ATOM 10245 C CA . SER B 1 473 ? 20.766 13.422 17.078 1 92 473 SER B CA 1
ATOM 10246 C C . SER B 1 473 ? 19.688 12.367 16.859 1 92 473 SER B C 1
ATOM 10248 O O . SER B 1 473 ? 18.484 12.648 17.016 1 92 473 SER B O 1
ATOM 10250 N N . VAL B 1 474 ? 20.047 11.25 16.359 1 88.75 474 VAL B N 1
ATOM 10251 C CA . VAL B 1 474 ? 19.125 10.133 16.188 1 88.75 474 VAL B CA 1
ATOM 10252 C C . VAL B 1 474 ? 19.484 9.016 17.156 1 88.75 474 VAL B C 1
ATOM 10254 O O . VAL B 1 474 ? 20.641 8.578 17.219 1 88.75 474 VAL B O 1
ATOM 10257 N N . ARG B 1 475 ? 18.594 8.688 17.922 1 81.19 475 ARG B N 1
ATOM 10258 C CA . ARG B 1 475 ? 18.719 7.566 18.844 1 81.19 475 ARG B CA 1
ATOM 10259 C C . ARG B 1 475 ? 17.625 6.535 18.609 1 81.19 475 ARG B C 1
ATOM 10261 O O . ARG B 1 475 ? 16.438 6.809 18.844 1 81.19 475 ARG B O 1
ATOM 10268 N N . GLY B 1 476 ? 18.062 5.406 18.172 1 73.69 476 GLY B N 1
ATOM 10269 C CA . GLY B 1 476 ? 17.047 4.477 17.734 1 73.69 476 GLY B CA 1
ATOM 10270 C C . GLY B 1 476 ? 16.25 4.984 16.547 1 73.69 476 GLY B C 1
ATOM 10271 O O . GLY B 1 476 ? 16.812 5.309 15.5 1 73.69 476 GLY B O 1
ATOM 10272 N N . GLU B 1 477 ? 14.938 5.035 16.75 1 77.38 477 GLU B N 1
ATOM 10273 C CA . GLU B 1 477 ? 14.086 5.527 15.68 1 77.38 477 GLU B CA 1
ATOM 10274 C C . GLU B 1 477 ? 13.555 6.922 15.984 1 77.38 477 GLU B C 1
ATOM 10276 O O . GLU B 1 477 ? 12.617 7.395 15.344 1 77.38 477 GLU B O 1
ATOM 10281 N N . GLU B 1 478 ? 14.289 7.562 16.938 1 87.81 478 GLU B N 1
ATOM 10282 C CA . GLU B 1 478 ? 13.766 8.859 17.359 1 87.81 478 GLU B CA 1
ATOM 10283 C C . GLU B 1 478 ? 14.789 9.969 17.125 1 87.81 478 GLU B C 1
ATOM 10285 O O . GLU B 1 478 ? 15.984 9.781 17.344 1 87.81 478 GLU B O 1
ATOM 10290 N N . LEU B 1 479 ? 14.352 11.023 16.578 1 93.88 479 LEU B N 1
ATOM 10291 C CA . LEU B 1 479 ? 15.133 12.258 16.516 1 93.88 479 LEU B CA 1
ATOM 10292 C C . LEU B 1 479 ? 15.094 13.008 17.844 1 93.88 479 LEU B C 1
ATOM 10294 O O . LEU B 1 479 ? 14.008 13.328 18.344 1 93.88 479 LEU B O 1
ATOM 10298 N N . LEU B 1 480 ? 16.219 13.281 18.375 1 94.25 480 LEU B N 1
ATOM 10299 C CA . LEU B 1 480 ? 16.312 13.922 19.688 1 94.25 480 LEU B CA 1
ATOM 10300 C C . LEU B 1 480 ? 16.891 15.328 19.562 1 94.25 480 LEU B C 1
ATOM 10302 O O . LEU B 1 480 ? 17.922 15.523 18.922 1 94.25 480 LEU B O 1
ATOM 10306 N N . LEU B 1 481 ? 16.172 16.297 20.109 1 96.69 481 LEU B N 1
ATOM 10307 C CA . LEU B 1 481 ? 16.688 17.656 20.234 1 96.69 481 LEU B CA 1
ATOM 10308 C C . LEU B 1 481 ? 17.109 17.953 21.672 1 96.69 481 LEU B C 1
ATOM 10310 O O . LEU B 1 481 ? 16.422 17.547 22.625 1 96.69 481 LEU B O 1
ATOM 10314 N N . HIS B 1 482 ? 18.188 18.578 21.891 1 94.81 482 HIS B N 1
ATOM 10315 C CA . HIS B 1 482 ? 18.547 19.016 23.219 1 94.81 482 HIS B CA 1
ATOM 10316 C C . HIS B 1 482 ? 19.25 20.375 23.188 1 94.81 482 HIS B C 1
ATOM 10318 O O . HIS B 1 482 ? 19.797 20.766 22.156 1 94.81 482 HIS B O 1
ATOM 10324 N N . SER B 1 483 ? 19.094 21.125 24.234 1 95.94 483 SER B N 1
ATOM 10325 C CA . SER B 1 483 ? 19.734 22.438 24.391 1 95.94 483 SER B CA 1
ATOM 10326 C C . SER B 1 483 ? 21.125 22.297 25 1 95.94 483 SER B C 1
ATOM 10328 O O . SER B 1 483 ? 21.297 21.594 26 1 95.94 483 SER B O 1
ATOM 10330 N N . VAL B 1 484 ? 22.047 22.953 24.359 1 91.38 484 VAL B N 1
ATOM 10331 C CA . VAL B 1 484 ? 23.391 22.984 24.906 1 91.38 484 VAL B CA 1
ATOM 10332 C C . VAL B 1 484 ? 23.406 23.812 26.188 1 91.38 484 VAL B C 1
ATOM 10334 O O . VAL B 1 484 ? 24 23.406 27.203 1 91.38 484 VAL B O 1
ATOM 10337 N N . LYS B 1 485 ? 22.734 24.875 26.172 1 91.25 485 LYS B N 1
ATOM 10338 C CA . LYS B 1 485 ? 22.688 25.844 27.266 1 91.25 485 LYS B CA 1
ATOM 10339 C C . LYS B 1 485 ? 22.078 25.234 28.516 1 91.25 485 LYS B C 1
ATOM 10341 O O . LYS B 1 485 ? 22.594 25.391 29.625 1 91.25 485 LYS B O 1
ATOM 10346 N N . TYR B 1 486 ? 21.016 24.484 28.359 1 93.25 486 TYR B N 1
ATOM 10347 C CA . TYR B 1 486 ? 20.25 24.016 29.5 1 93.25 486 TYR B CA 1
ATOM 10348 C C . TYR B 1 486 ? 20.547 22.547 29.797 1 93.25 486 TYR B C 1
ATOM 10350 O O . TYR B 1 486 ? 20.234 22.047 30.875 1 93.25 486 TYR B O 1
ATOM 10358 N N . GLY B 1 487 ? 21.094 21.859 28.828 1 91.38 487 GLY B N 1
ATOM 10359 C CA . GLY B 1 487 ? 21.422 20.453 29 1 91.38 487 GLY B CA 1
ATOM 10360 C C . GLY B 1 487 ? 20.203 19.562 29.125 1 91.38 487 GLY B C 1
ATOM 10361 O O . GLY B 1 487 ? 20.219 18.578 29.859 1 91.38 487 GLY B O 1
ATOM 10362 N N . LYS B 1 488 ? 19.141 19.922 28.531 1 94.88 488 LYS B N 1
ATOM 10363 C CA . LYS B 1 488 ? 17.891 19.172 28.625 1 94.88 488 LYS B CA 1
ATOM 10364 C C . LYS B 1 488 ? 17.312 18.906 27.234 1 94.88 488 LYS B C 1
ATOM 10366 O O . LYS B 1 488 ? 17.641 19.609 26.266 1 94.88 488 LYS B O 1
ATOM 10371 N N . ARG B 1 489 ? 16.469 17.859 27.156 1 96.12 489 ARG B N 1
ATOM 10372 C CA . ARG B 1 489 ? 15.75 17.562 25.922 1 96.12 489 ARG B CA 1
ATOM 10373 C C . ARG B 1 489 ? 14.75 18.656 25.594 1 96.12 489 ARG B C 1
ATOM 10375 O O . ARG B 1 489 ? 14.102 19.203 26.484 1 96.12 489 ARG B O 1
ATOM 10382 N N . LEU B 1 490 ? 14.703 18.984 24.375 1 97.56 490 LEU B N 1
ATOM 10383 C CA . LEU B 1 490 ? 13.781 20.016 23.891 1 97.56 490 LEU B CA 1
ATOM 10384 C C . LEU B 1 490 ? 12.641 19.391 23.109 1 97.56 490 LEU B C 1
ATOM 10386 O O . LEU B 1 490 ? 12.867 18.531 22.25 1 97.56 490 LEU B O 1
ATOM 10390 N N . ILE B 1 491 ? 11.422 19.781 23.391 1 98 491 ILE B N 1
ATOM 10391 C CA . ILE B 1 491 ? 10.242 19.375 22.625 1 98 491 ILE B CA 1
ATOM 10392 C C . ILE B 1 491 ? 9.461 20.609 22.188 1 98 491 ILE B C 1
ATOM 10394 O O . ILE B 1 491 ? 8.93 21.328 23.031 1 98 491 ILE B O 1
ATOM 10398 N N . PRO B 1 492 ? 9.367 20.828 20.938 1 97.81 492 PRO B N 1
ATOM 10399 C CA . PRO B 1 492 ? 8.562 21.953 20.484 1 97.81 492 PRO B CA 1
ATOM 10400 C C . PRO B 1 492 ? 7.066 21.734 20.672 1 97.81 492 PRO B C 1
ATOM 10402 O O . PRO B 1 492 ? 6.586 20.609 20.516 1 97.81 492 PRO B O 1
ATOM 10405 N N . LYS B 1 493 ? 6.355 22.734 20.984 1 97.44 493 LYS B N 1
ATOM 10406 C CA . LYS B 1 493 ? 4.898 22.75 21.094 1 97.44 493 LYS B CA 1
ATOM 10407 C C . LYS B 1 493 ? 4.328 24.062 20.562 1 97.44 493 LYS B C 1
ATOM 10409 O O . LYS B 1 493 ? 4.586 25.141 21.109 1 97.44 493 LYS B O 1
ATOM 10414 N N . LEU B 1 494 ? 3.516 23.953 19.578 1 96.38 494 LEU B N 1
ATOM 10415 C CA . LEU B 1 494 ? 2.875 25.141 19.047 1 96.38 494 LEU B CA 1
ATOM 10416 C C . LEU B 1 494 ? 1.551 25.422 19.75 1 96.38 494 LEU B C 1
ATOM 10418 O O . LEU B 1 494 ? 0.612 24.625 19.641 1 96.38 494 LEU B O 1
ATOM 10422 N N . ALA B 1 495 ? 1.49 26.5 20.406 1 96.38 495 ALA B N 1
ATOM 10423 C CA . ALA B 1 495 ? 0.229 26.906 21.031 1 96.38 495 ALA B CA 1
ATOM 10424 C C . ALA B 1 495 ? -0.659 27.641 20.031 1 96.38 495 ALA B C 1
ATOM 10426 O O . ALA B 1 495 ? -1.163 28.734 20.312 1 96.38 495 ALA B O 1
ATOM 10427 N N . SER B 1 496 ? -0.776 27.047 18.859 1 93 496 SER B N 1
ATOM 10428 C CA . SER B 1 496 ? -1.553 27.594 17.75 1 93 496 SER B CA 1
ATOM 10429 C C . SER B 1 496 ? -2.012 26.5 16.797 1 93 496 SER B C 1
ATOM 10431 O O . SER B 1 496 ? -1.315 25.5 16.594 1 93 496 SER B O 1
ATOM 10433 N N . ALA B 1 497 ? -3.193 26.703 16.25 1 87.12 497 ALA B N 1
ATOM 10434 C CA . ALA B 1 497 ? -3.703 25.781 15.25 1 87.12 497 ALA B CA 1
ATOM 10435 C C . ALA B 1 497 ? -3.223 26.156 13.852 1 87.12 497 ALA B C 1
ATOM 10437 O O . ALA B 1 497 ? -3.789 25.703 12.852 1 87.12 497 ALA B O 1
ATOM 10438 N N . TYR B 1 498 ? -2.254 26.922 13.828 1 86.12 498 TYR B N 1
ATOM 10439 C CA . TYR B 1 498 ? -1.67 27.375 12.57 1 86.12 498 TYR B CA 1
ATOM 10440 C C . TYR B 1 498 ? -1.24 26.188 11.711 1 86.12 498 TYR B C 1
ATOM 10442 O O . TYR B 1 498 ? -0.631 25.234 12.219 1 86.12 498 TYR B O 1
ATOM 10450 N N . ASN B 1 499 ? -1.625 26.234 10.414 1 86 499 ASN B N 1
ATOM 10451 C CA . ASN B 1 499 ? -1.226 25.172 9.5 1 86 499 ASN B CA 1
ATOM 10452 C C . ASN B 1 499 ? 0.225 25.328 9.055 1 86 499 ASN B C 1
ATOM 10454 O O . ASN B 1 499 ? 0.495 25.906 8.008 1 86 499 ASN B O 1
ATOM 10458 N N . TYR B 1 500 ? 1.029 24.688 9.719 1 88.56 500 TYR B N 1
ATOM 10459 C CA . TYR B 1 500 ? 2.459 24.891 9.508 1 88.56 500 TYR B CA 1
ATOM 10460 C C . TYR B 1 500 ? 2.924 24.219 8.219 1 88.56 500 TYR B C 1
ATOM 10462 O O . TYR B 1 500 ? 4.012 24.5 7.719 1 88.56 500 TYR B O 1
ATOM 10470 N N . ALA B 1 501 ? 2.143 23.312 7.711 1 83.38 501 ALA B N 1
ATOM 10471 C CA . ALA B 1 501 ? 2.535 22.594 6.504 1 83.38 501 ALA B CA 1
ATOM 10472 C C . ALA B 1 501 ? 2.631 23.547 5.309 1 83.38 501 ALA B C 1
ATOM 10474 O O . ALA B 1 501 ? 3.303 23.234 4.32 1 83.38 501 ALA B O 1
ATOM 10475 N N . ARG B 1 502 ? 2.041 24.688 5.395 1 79.75 502 ARG B N 1
ATOM 10476 C CA . ARG B 1 502 ? 2.025 25.672 4.316 1 79.75 502 ARG B CA 1
ATOM 10477 C C . ARG B 1 502 ? 3.312 26.484 4.301 1 79.75 502 ARG B C 1
ATOM 10479 O O . ARG B 1 502 ? 3.607 27.172 3.32 1 79.75 502 ARG B O 1
ATOM 10486 N N . SER B 1 503 ? 4.07 26.391 5.34 1 86.38 503 SER B N 1
ATOM 10487 C CA . SER B 1 503 ? 5.266 27.234 5.469 1 86.38 503 SER B CA 1
ATOM 10488 C C . SER B 1 503 ? 6.363 26.766 4.516 1 86.38 503 SER B C 1
ATOM 10490 O O . SER B 1 503 ? 6.52 25.578 4.27 1 86.38 503 SER B O 1
ATOM 10492 N N . ASP B 1 504 ? 7.059 27.75 4.039 1 83.12 504 ASP B N 1
ATOM 10493 C CA . ASP B 1 504 ? 8.195 27.438 3.176 1 83.12 504 ASP B CA 1
ATOM 10494 C C . ASP B 1 504 ? 9.484 27.344 3.986 1 83.12 504 ASP B C 1
ATOM 10496 O O . ASP B 1 504 ? 10.539 27 3.441 1 83.12 504 ASP B O 1
ATOM 10500 N N . LEU B 1 505 ? 9.398 27.641 5.227 1 90.94 505 LEU B N 1
ATOM 10501 C CA . LEU B 1 505 ? 10.586 27.578 6.07 1 90.94 505 LEU B CA 1
ATOM 10502 C C . LEU B 1 505 ? 10.797 26.172 6.617 1 90.94 505 LEU B C 1
ATOM 10504 O O . LEU B 1 505 ? 10.039 25.719 7.48 1 90.94 505 LEU B O 1
ATOM 10508 N N . ALA B 1 506 ? 11.875 25.547 6.242 1 90.94 506 ALA B N 1
ATOM 10509 C CA . ALA B 1 506 ? 12.148 24.141 6.523 1 90.94 506 ALA B CA 1
ATOM 10510 C C . ALA B 1 506 ? 12.273 23.891 8.023 1 90.94 506 ALA B C 1
ATOM 10512 O O . ALA B 1 506 ? 11.703 22.938 8.555 1 90.94 506 ALA B O 1
ATOM 10513 N N . VAL B 1 507 ? 13 24.781 8.672 1 93.5 507 VAL B N 1
ATOM 10514 C CA . VAL B 1 507 ? 13.266 24.547 10.094 1 93.5 507 VAL B CA 1
ATOM 10515 C C . VAL B 1 507 ? 11.953 24.641 10.875 1 93.5 507 VAL B C 1
ATOM 10517 O O . VAL B 1 507 ? 11.742 23.875 11.828 1 93.5 507 VAL B O 1
ATOM 10520 N N . TYR B 1 508 ? 11.117 25.562 10.523 1 94.31 508 TYR B N 1
ATOM 10521 C CA . TYR B 1 508 ? 9.828 25.703 11.18 1 94.31 508 TYR B CA 1
ATOM 10522 C C . TYR B 1 508 ? 8.969 24.453 10.961 1 94.31 508 TYR B C 1
ATOM 10524 O O . TYR B 1 508 ? 8.367 23.938 11.906 1 94.31 508 TYR B O 1
ATOM 10532 N N . ARG B 1 509 ? 8.898 23.953 9.781 1 94.38 509 ARG B N 1
ATOM 10533 C CA . ARG B 1 509 ? 8.148 22.734 9.477 1 94.38 509 ARG B CA 1
ATOM 10534 C C . ARG B 1 509 ? 8.711 21.531 10.234 1 94.38 509 ARG B C 1
ATOM 10536 O O . ARG B 1 509 ? 7.949 20.719 10.766 1 94.38 509 ARG B O 1
ATOM 10543 N N . PHE B 1 510 ? 10.062 21.484 10.258 1 95.56 510 PHE B N 1
ATOM 10544 C CA . PHE B 1 510 ? 10.742 20.391 10.945 1 95.56 510 PHE B CA 1
ATOM 10545 C C . PHE B 1 510 ? 10.359 20.359 12.422 1 95.56 510 PHE B C 1
ATOM 10547 O O . PHE B 1 510 ? 9.938 19.328 12.938 1 95.56 510 PHE B O 1
ATOM 10554 N N . LEU B 1 511 ? 10.469 21.453 13.008 1 96.5 511 LEU B N 1
ATOM 10555 C CA . LEU B 1 511 ? 10.172 21.547 14.43 1 96.5 511 LEU B CA 1
ATOM 10556 C C . LEU B 1 511 ? 8.688 21.281 14.688 1 96.5 511 LEU B C 1
ATOM 10558 O O . LEU B 1 511 ? 8.328 20.672 15.703 1 96.5 511 LEU B O 1
ATOM 10562 N N . SER B 1 512 ? 7.824 21.734 13.805 1 95.69 512 SER B N 1
ATOM 10563 C CA . SER B 1 512 ? 6.391 21.516 13.945 1 95.69 512 SER B CA 1
ATOM 10564 C C . SER B 1 512 ? 6.043 20.031 13.766 1 95.69 512 SER B C 1
ATOM 10566 O O . SER B 1 512 ? 5.121 19.531 14.406 1 95.69 512 SER B O 1
ATOM 10568 N N . ASP B 1 513 ? 6.762 19.359 12.922 1 94.69 513 ASP B N 1
ATOM 10569 C CA . ASP B 1 513 ? 6.562 17.922 12.727 1 94.69 513 ASP B CA 1
ATOM 10570 C C . ASP B 1 513 ? 7.043 17.141 13.945 1 94.69 513 ASP B C 1
ATOM 10572 O O . ASP B 1 513 ? 6.434 16.125 14.328 1 94.69 513 ASP B O 1
ATOM 10576 N N . ILE B 1 514 ? 8.086 17.562 14.516 1 95.88 514 ILE B N 1
ATOM 10577 C CA . ILE B 1 514 ? 8.711 16.875 15.633 1 95.88 514 ILE B CA 1
ATOM 10578 C C . ILE B 1 514 ? 7.742 16.797 16.812 1 95.88 514 ILE B C 1
ATOM 10580 O O . ILE B 1 514 ? 7.766 15.836 17.578 1 95.88 514 ILE B O 1
ATOM 10584 N N . GLN B 1 515 ? 6.848 17.734 16.891 1 95.25 515 GLN B N 1
ATOM 10585 C CA . GLN B 1 515 ? 5.902 17.75 18 1 95.25 515 GLN B CA 1
ATOM 10586 C C . GLN B 1 515 ? 5.062 16.469 18.031 1 95.25 515 GLN B C 1
ATOM 10588 O O . GLN B 1 515 ? 4.586 16.062 19.078 1 95.25 515 GLN B O 1
ATOM 10593 N N . HIS B 1 516 ? 4.926 15.891 16.922 1 94.88 516 HIS B N 1
ATOM 10594 C CA . HIS B 1 516 ? 4.031 14.742 16.812 1 94.88 516 HIS B CA 1
ATOM 10595 C C . HIS B 1 516 ? 4.812 13.43 16.844 1 94.88 516 HIS B C 1
ATOM 10597 O O . HIS B 1 516 ? 4.215 12.352 16.875 1 94.88 516 HIS B O 1
ATOM 10603 N N . GLN B 1 517 ? 6.121 13.492 16.797 1 93.94 517 GLN B N 1
ATOM 10604 C CA . GLN B 1 517 ? 6.953 12.297 16.734 1 93.94 517 GLN B CA 1
ATOM 10605 C C . GLN B 1 517 ? 6.695 11.391 17.938 1 93.94 517 GLN B C 1
ATOM 10607 O O . GLN B 1 517 ? 6.703 11.844 19.078 1 93.94 517 GLN B O 1
ATOM 10612 N N . GLY B 1 518 ? 6.465 10.133 17.625 1 91 518 GLY B N 1
ATOM 10613 C CA . GLY B 1 518 ? 6.328 9.141 18.688 1 91 518 GLY B CA 1
ATOM 10614 C C . GLY B 1 518 ? 4.977 9.188 19.375 1 91 518 GLY B C 1
ATOM 10615 O O . GLY B 1 518 ? 4.777 8.539 20.406 1 91 518 GLY B O 1
ATOM 10616 N N . LEU B 1 519 ? 4.082 9.992 18.859 1 94.19 519 LEU B N 1
ATOM 10617 C CA . LEU B 1 519 ? 2.768 10.141 19.469 1 94.19 519 LEU B CA 1
ATOM 10618 C C . LEU B 1 519 ? 1.669 9.703 18.5 1 94.19 519 LEU B C 1
ATOM 10620 O O . LEU B 1 519 ? 1.849 9.75 17.281 1 94.19 519 LEU B O 1
ATOM 10624 N N . HIS B 1 520 ? 0.61 9.188 19.109 1 93.69 520 HIS B N 1
ATOM 10625 C CA . HIS B 1 520 ? -0.628 9.039 18.344 1 93.69 520 HIS B CA 1
ATOM 10626 C C . HIS B 1 520 ? -1.474 10.305 18.422 1 93.69 520 HIS B C 1
ATOM 10628 O O . HIS B 1 520 ? -2.404 10.391 19.219 1 93.69 520 HIS B O 1
ATOM 10634 N N . SER B 1 521 ? -1.199 11.195 17.516 1 93.81 521 SER B N 1
ATOM 10635 C CA . SER B 1 521 ? -1.763 12.539 17.625 1 93.81 521 SER B CA 1
ATOM 10636 C C . SER B 1 521 ? -3.021 12.68 16.781 1 93.81 521 SER B C 1
ATOM 10638 O O . SER B 1 521 ? -3.779 13.641 16.953 1 93.81 521 SER B O 1
ATOM 10640 N N . GLY B 1 522 ? -3.246 11.836 15.844 1 91.94 522 GLY B N 1
ATOM 10641 C CA . GLY B 1 522 ? -4.43 11.875 15 1 91.94 522 GLY B CA 1
ATOM 10642 C C . GLY B 1 522 ? -5.434 10.789 15.328 1 91.94 522 GLY B C 1
ATOM 10643 O O . GLY B 1 522 ? -5.289 9.648 14.891 1 91.94 522 GLY B O 1
ATOM 10644 N N . LEU B 1 523 ? -6.543 11.18 15.977 1 91.88 523 LEU B N 1
ATOM 10645 C CA . LEU B 1 523 ? -7.531 10.188 16.391 1 91.88 523 LEU B CA 1
ATOM 10646 C C . LEU B 1 523 ? -8.859 10.414 15.68 1 91.88 523 LEU B C 1
ATOM 10648 O O . LEU B 1 523 ? -9.883 9.852 16.078 1 91.88 523 LEU B O 1
ATOM 10652 N N . ALA B 1 524 ? -8.836 11.219 14.727 1 84.38 524 ALA B N 1
ATOM 10653 C CA . ALA B 1 524 ? -10.062 11.461 13.969 1 84.38 524 ALA B CA 1
ATOM 10654 C C . ALA B 1 524 ? -10.453 10.219 13.164 1 84.38 524 ALA B C 1
ATOM 10656 O O . ALA B 1 524 ? -9.594 9.453 12.727 1 84.38 524 ALA B O 1
ATOM 10657 N N . PHE B 1 525 ? -11.719 10 13.094 1 90.88 525 PHE B N 1
ATOM 10658 C CA . PHE B 1 525 ? -12.25 8.828 12.406 1 90.88 525 PHE B CA 1
ATOM 10659 C C . PHE B 1 525 ? -13.242 9.234 11.328 1 90.88 525 PHE B C 1
ATOM 10661 O O . PHE B 1 525 ? -14.203 9.961 11.602 1 90.88 525 PHE B O 1
ATOM 10668 N N . SER B 1 526 ? -12.992 8.883 10.148 1 90.81 526 SER B N 1
ATOM 10669 C CA . SER B 1 526 ? -13.906 9.148 9.047 1 90.81 526 SER B CA 1
ATOM 10670 C C . SER B 1 526 ? -13.93 7.984 8.055 1 90.81 526 SER B C 1
ATOM 10672 O O . SER B 1 526 ? -12.875 7.535 7.598 1 90.81 526 SER B O 1
ATOM 10674 N N . LEU B 1 527 ? -15.133 7.574 7.73 1 94.44 527 LEU B N 1
ATOM 10675 C CA . LEU B 1 527 ? -15.266 6.453 6.809 1 94.44 527 LEU B CA 1
ATOM 10676 C C . LEU B 1 527 ? -14.789 6.836 5.41 1 94.44 527 LEU B C 1
ATOM 10678 O O . LEU B 1 527 ? -14.258 6 4.676 1 94.44 527 LEU B O 1
ATOM 10682 N N . SER B 1 528 ? -15 8.086 5.098 1 92.81 528 SER B N 1
ATOM 10683 C CA . SER B 1 528 ? -14.625 8.523 3.756 1 92.81 528 SER B CA 1
ATOM 10684 C C . SER B 1 528 ? -13.109 8.508 3.57 1 92.81 528 SER B C 1
ATOM 10686 O O . SER B 1 528 ? -12.625 8.406 2.445 1 92.81 528 SER B O 1
ATOM 10688 N N . THR B 1 529 ? -12.383 8.617 4.629 1 89.62 529 THR B N 1
ATOM 10689 C CA . THR B 1 529 ? -10.93 8.523 4.566 1 89.62 529 THR B CA 1
ATOM 10690 C C . THR B 1 529 ? -10.484 7.07 4.539 1 89.62 529 THR B C 1
ATOM 10692 O O . THR B 1 529 ? -9.492 6.73 3.893 1 89.62 529 THR B O 1
ATOM 10695 N N . ILE B 1 530 ? -11.234 6.258 5.188 1 91.69 530 ILE B N 1
ATOM 10696 C CA . ILE B 1 530 ? -10.914 4.836 5.281 1 91.69 530 ILE B CA 1
ATOM 10697 C C . ILE B 1 530 ? -11.234 4.148 3.959 1 91.69 530 ILE B C 1
ATOM 10699 O O . ILE B 1 530 ? -10.422 3.385 3.434 1 91.69 530 ILE B O 1
ATOM 10703 N N . PHE B 1 531 ? -12.445 4.445 3.465 1 93.75 531 PHE B N 1
ATOM 10704 C CA . PHE B 1 531 ? -12.891 3.934 2.174 1 93.75 531 PHE B CA 1
ATOM 10705 C C . PHE B 1 531 ? -13.367 5.07 1.276 1 93.75 531 PHE B C 1
ATOM 10707 O O . PHE B 1 531 ? -14.57 5.32 1.168 1 93.75 531 PHE B O 1
ATOM 10714 N N . PRO B 1 532 ? -12.477 5.664 0.546 1 93.38 532 PRO B N 1
ATOM 10715 C CA . PRO B 1 532 ? -12.859 6.844 -0.234 1 93.38 532 PRO B CA 1
ATOM 10716 C C . PRO B 1 532 ? -13.711 6.5 -1.448 1 93.38 532 PRO B C 1
ATOM 10718 O O . PRO B 1 532 ? -13.57 5.414 -2.023 1 93.38 532 PRO B O 1
ATOM 10721 N N . GLY B 1 533 ? -14.602 7.375 -1.771 1 92.88 533 GLY B N 1
ATOM 10722 C CA . GLY B 1 533 ? -15.281 7.316 -3.059 1 92.88 533 GLY B CA 1
ATOM 10723 C C . GLY B 1 533 ? -16.578 6.539 -3.02 1 92.88 533 GLY B C 1
ATOM 10724 O O . GLY B 1 533 ? -17.109 6.145 -4.062 1 92.88 533 GLY B O 1
ATOM 10725 N N . LEU B 1 534 ? -17.172 6.332 -1.891 1 95.44 534 LEU B N 1
ATOM 10726 C CA . LEU B 1 534 ? -18.438 5.598 -1.808 1 95.44 534 LEU B CA 1
ATOM 10727 C C . LEU B 1 534 ? -19.625 6.535 -2.012 1 95.44 534 LEU B C 1
ATOM 10729 O O . LEU B 1 534 ? -19.531 7.734 -1.755 1 95.44 534 LEU B O 1
ATOM 10733 N N . ILE B 1 535 ? -20.734 5.973 -2.406 1 95.75 535 ILE B N 1
ATOM 10734 C CA . ILE B 1 535 ? -21.938 6.742 -2.66 1 95.75 535 ILE B CA 1
ATOM 10735 C C . ILE B 1 535 ? -22.656 7.031 -1.343 1 95.75 535 ILE B C 1
ATOM 10737 O O . ILE B 1 535 ? -23.328 8.062 -1.202 1 95.75 535 ILE B O 1
ATOM 10741 N N . HIS B 1 536 ? -22.516 6.168 -0.448 1 96.31 536 HIS B N 1
ATOM 10742 C CA . HIS B 1 536 ? -23.172 6.27 0.849 1 96.31 536 HIS B CA 1
ATOM 10743 C C . HIS B 1 536 ? -22.266 5.777 1.971 1 96.31 536 HIS B C 1
ATOM 10745 O O . HIS B 1 536 ? -21.609 4.742 1.834 1 96.31 536 HIS B O 1
ATOM 10751 N N . TYR B 1 537 ? -22.141 6.555 3.016 1 96.88 537 TYR B N 1
ATOM 10752 C CA . TYR B 1 537 ? -21.453 6.172 4.242 1 96.88 537 TYR B CA 1
ATOM 10753 C C . TYR B 1 537 ? -22.422 6.094 5.414 1 96.88 537 TYR B C 1
ATOM 10755 O O . TYR B 1 537 ? -23.078 7.086 5.758 1 96.88 537 TYR B O 1
ATOM 10763 N N . PRO B 1 538 ? -22.562 4.934 6.027 1 96.75 538 PRO B N 1
ATOM 10764 C CA . PRO B 1 538 ? -23.422 4.855 7.219 1 96.75 538 PRO B CA 1
ATOM 10765 C C . PRO B 1 538 ? -22.812 5.586 8.422 1 96.75 538 PRO B C 1
ATOM 10767 O O . PRO B 1 538 ? -21.641 5.941 8.406 1 96.75 538 PRO B O 1
ATOM 10770 N N . ARG B 1 539 ? -23.625 5.832 9.406 1 96.69 539 ARG B N 1
ATOM 10771 C CA . ARG B 1 539 ? -23.172 6.426 10.656 1 96.69 539 ARG B CA 1
ATOM 10772 C C . ARG B 1 539 ? -22.25 5.469 11.422 1 96.69 539 ARG B C 1
ATOM 10774 O O . ARG B 1 539 ? -22.516 4.262 11.461 1 96.69 539 ARG B O 1
ATOM 10781 N N . VAL B 1 540 ? -21.234 5.969 11.977 1 97.44 540 VAL B N 1
ATOM 10782 C CA . VAL B 1 540 ? -20.359 5.188 12.828 1 97.44 540 VAL B CA 1
ATOM 10783 C C . VAL B 1 540 ? -20.438 5.699 14.266 1 97.44 540 VAL B C 1
ATOM 10785 O O . VAL B 1 540 ? -20.312 6.898 14.516 1 97.44 540 VAL B O 1
ATOM 10788 N N . GLN B 1 541 ? -20.578 4.805 15.18 1 97.69 541 GLN B N 1
ATOM 10789 C CA . GLN B 1 541 ? -20.734 5.18 16.578 1 97.69 541 GLN B CA 1
ATOM 10790 C C . GLN B 1 541 ? -19.891 4.289 17.484 1 97.69 541 GLN B C 1
ATOM 10792 O O . GLN B 1 541 ? -19.516 3.18 17.094 1 97.69 541 GLN B O 1
ATOM 10797 N N . TYR B 1 542 ? -19.5 4.723 18.516 1 97.62 542 TYR B N 1
ATOM 10798 C CA . TYR B 1 542 ? -19.047 4.004 19.703 1 97.62 542 TYR B CA 1
ATOM 10799 C C . TYR B 1 542 ? -19.984 4.227 20.875 1 97.62 542 TYR B C 1
ATOM 10801 O O . TYR B 1 542 ? -19.922 5.254 21.547 1 97.62 542 TYR B O 1
ATOM 10809 N N . LYS B 1 543 ? -20.859 3.295 21.031 1 97.31 543 LYS B N 1
ATOM 10810 C CA . LYS B 1 543 ? -21.969 3.475 21.969 1 97.31 543 LYS B CA 1
ATOM 10811 C C . LYS B 1 543 ? -22.812 4.691 21.594 1 97.31 543 LYS B C 1
ATOM 10813 O O . LYS B 1 543 ? -23.359 4.766 20.5 1 97.31 543 LYS B O 1
ATOM 10818 N N . ASN B 1 544 ? -22.844 5.754 22.406 1 97.12 544 ASN B N 1
ATOM 10819 C CA . ASN B 1 544 ? -23.672 6.906 22.094 1 97.12 544 ASN B CA 1
ATOM 10820 C C . ASN B 1 544 ? -22.859 8.047 21.484 1 97.12 544 ASN B C 1
ATOM 10822 O O . ASN B 1 544 ? -23.359 9.164 21.344 1 97.12 544 ASN B O 1
ATOM 10826 N N . VAL B 1 545 ? -21.656 7.805 21.156 1 98 545 VAL B N 1
ATOM 10827 C CA . VAL B 1 545 ? -20.797 8.82 20.547 1 98 545 VAL B CA 1
ATOM 10828 C C . VAL B 1 545 ? -20.766 8.625 19.031 1 98 545 VAL B C 1
ATOM 10830 O O . VAL B 1 545 ? -20.406 7.547 18.547 1 98 545 VAL B O 1
ATOM 10833 N N . ILE B 1 546 ? -21.141 9.57 18.281 1 97.56 546 ILE B N 1
ATOM 10834 C CA . ILE B 1 546 ? -21.094 9.531 16.828 1 97.56 546 ILE B CA 1
ATOM 10835 C C . ILE B 1 546 ? -19.734 9.992 16.328 1 97.56 546 ILE B C 1
ATOM 10837 O O . ILE B 1 546 ? -19.328 11.133 16.578 1 97.56 546 ILE B O 1
ATOM 10841 N N . LEU B 1 547 ? -19.031 9.188 15.633 1 96.88 547 LEU B N 1
ATOM 10842 C CA . LEU B 1 547 ? -17.688 9.5 15.156 1 96.88 547 LEU B CA 1
ATOM 10843 C C . LEU B 1 547 ? -17.719 9.945 13.703 1 96.88 547 LEU B C 1
ATOM 10845 O O . LEU B 1 547 ? -16.828 10.688 13.258 1 96.88 547 LEU B O 1
ATOM 10849 N N . SER B 1 548 ? -18.609 9.398 13 1 95.75 548 SER B N 1
ATOM 10850 C CA . SER B 1 548 ? -18.797 9.75 11.594 1 95.75 548 SER B CA 1
ATOM 10851 C C . SER B 1 548 ? -20.266 9.805 11.234 1 95.75 548 SER B C 1
ATOM 10853 O O . SER B 1 548 ? -20.953 8.781 11.258 1 95.75 548 SER B O 1
ATOM 10855 N N . PRO B 1 549 ? -20.703 10.969 10.883 1 96 549 PRO B N 1
ATOM 10856 C CA . PRO B 1 549 ? -22.109 11.062 10.484 1 96 549 PRO B CA 1
ATOM 10857 C C . PRO B 1 549 ? -22.391 10.336 9.164 1 96 549 PRO B C 1
ATOM 10859 O O . PRO B 1 549 ? -21.469 10.047 8.406 1 96 549 PRO B O 1
ATOM 10862 N N . GLU B 1 550 ? -23.688 10.008 9.008 1 96.88 550 GLU B N 1
ATOM 10863 C CA . GLU B 1 550 ? -24.109 9.43 7.742 1 96.88 550 GLU B CA 1
ATOM 10864 C C . GLU B 1 550 ? -23.938 10.422 6.594 1 96.88 550 GLU B C 1
ATOM 10866 O O . GLU B 1 550 ? -24.234 11.609 6.746 1 96.88 550 GLU B O 1
ATOM 10871 N N . LYS B 1 551 ? -23.469 10.016 5.461 1 96.69 551 LYS B N 1
ATOM 10872 C CA . LYS B 1 551 ? -23.188 10.875 4.312 1 96.69 551 LYS B CA 1
ATOM 10873 C C . LYS B 1 551 ? -23.703 10.258 3.021 1 96.69 551 LYS B C 1
ATOM 10875 O O . LYS B 1 551 ? -23.75 9.031 2.885 1 96.69 551 LYS B O 1
ATOM 10880 N N . TRP B 1 552 ? -24.078 11.086 2.109 1 97.12 552 TRP B N 1
ATOM 10881 C CA . TRP B 1 552 ? -24.531 10.664 0.792 1 97.12 552 TRP B CA 1
ATOM 10882 C C . TRP B 1 552 ? -23.875 11.484 -0.308 1 97.12 552 TRP B C 1
ATOM 10884 O O . TRP B 1 552 ? -23.766 12.711 -0.193 1 97.12 552 TRP B O 1
ATOM 10894 N N . LEU B 1 553 ? -23.406 10.844 -1.311 1 96.44 553 LEU B N 1
ATOM 10895 C CA . LEU B 1 553 ? -22.906 11.531 -2.49 1 96.44 553 LEU B CA 1
ATOM 10896 C C . LEU B 1 553 ? -24.047 12.109 -3.316 1 96.44 553 LEU B C 1
ATOM 10898 O O . LEU B 1 553 ? -24.984 11.391 -3.676 1 96.44 553 LEU B O 1
ATOM 10902 N N . VAL B 1 554 ? -24 13.391 -3.607 1 96.5 554 VAL B N 1
ATOM 10903 C CA . VAL B 1 554 ? -25.047 14.039 -4.387 1 96.5 554 VAL B CA 1
ATOM 10904 C C . VAL B 1 554 ? -24.969 13.578 -5.84 1 96.5 554 VAL B C 1
ATOM 10906 O O . VAL B 1 554 ? -23.906 13.641 -6.465 1 96.5 554 VAL B O 1
ATOM 10909 N N . PRO B 1 555 ? -26.047 13.102 -6.332 1 94.31 555 PRO B N 1
ATOM 10910 C CA . PRO B 1 555 ? -26.047 12.664 -7.73 1 94.31 555 PRO B CA 1
ATOM 10911 C C . PRO B 1 555 ? -25.656 13.781 -8.695 1 94.31 555 PRO B C 1
ATOM 10913 O O . PRO B 1 555 ? -26.047 14.93 -8.5 1 94.31 555 PRO B O 1
ATOM 10916 N N . GLU B 1 556 ? -25.047 13.438 -9.734 1 90.5 556 GLU B N 1
ATOM 10917 C CA . GLU B 1 556 ? -24.578 14.398 -10.727 1 90.5 556 GLU B CA 1
ATOM 10918 C C . GLU B 1 556 ? -25.734 15.117 -11.398 1 90.5 556 GLU B C 1
ATOM 10920 O O . GLU B 1 556 ? -25.625 16.297 -11.75 1 90.5 556 GLU B O 1
ATOM 10925 N N . ALA B 1 557 ? -26.828 14.43 -11.578 1 89.25 557 ALA B N 1
ATOM 10926 C CA . ALA B 1 557 ? -28 14.992 -12.234 1 89.25 557 ALA B CA 1
ATOM 10927 C C . ALA B 1 557 ? -28.531 16.203 -11.469 1 89.25 557 ALA B C 1
ATOM 10929 O O . ALA B 1 557 ? -29.016 17.172 -12.078 1 89.25 557 ALA B O 1
ATOM 10930 N N . ILE B 1 558 ? -28.375 16.172 -10.195 1 90.81 558 ILE B N 1
ATOM 10931 C CA . ILE B 1 558 ? -28.859 17.266 -9.352 1 90.81 558 ILE B CA 1
ATOM 10932 C C . ILE B 1 558 ? -27.938 18.484 -9.516 1 90.81 558 ILE B C 1
ATOM 10934 O O . ILE B 1 558 ? -28.406 19.625 -9.477 1 90.81 558 ILE B O 1
ATOM 10938 N N . CYS B 1 559 ? -26.734 18.266 -9.727 1 88.81 559 CYS B N 1
ATOM 10939 C CA . CYS B 1 559 ? -25.75 19.344 -9.852 1 88.81 559 CYS B CA 1
ATOM 10940 C C . CYS B 1 559 ? -25.797 19.953 -11.25 1 88.81 559 CYS B C 1
ATOM 10942 O O . CYS B 1 559 ? -25.328 21.078 -11.445 1 88.81 559 CYS B O 1
ATOM 10944 N N . GLN B 1 560 ? -26.312 19.25 -12.219 1 86.81 560 GLN B N 1
ATOM 10945 C CA . GLN B 1 560 ? -26.234 19.703 -13.609 1 86.81 560 GLN B CA 1
ATOM 10946 C C . GLN B 1 560 ? -27.562 20.281 -14.078 1 86.81 560 GLN B C 1
ATOM 10948 O O . GLN B 1 560 ? -27.594 21.172 -14.922 1 86.81 560 GLN B O 1
ATOM 10953 N N . GLU B 1 561 ? -28.656 19.875 -13.555 1 79.19 561 GLU B N 1
ATOM 10954 C CA . GLU B 1 561 ? -29.969 20.312 -14 1 79.19 561 GLU B CA 1
ATOM 10955 C C . GLU B 1 561 ? -30.359 21.641 -13.352 1 79.19 561 GLU B C 1
ATOM 10957 O O . GLU B 1 561 ? -29.797 22.031 -12.328 1 79.19 561 GLU B O 1
ATOM 10962 N N . THR B 1 562 ? -31.219 22.359 -14.125 1 82 562 THR B N 1
ATOM 10963 C CA . THR B 1 562 ? -31.688 23.625 -13.594 1 82 562 THR B CA 1
ATOM 10964 C C . THR B 1 562 ? -33.219 23.719 -13.664 1 82 562 THR B C 1
ATOM 10966 O O . THR B 1 562 ? -33.844 22.922 -14.344 1 82 562 THR B O 1
ATOM 10969 N N . GLY B 1 563 ? -33.812 24.547 -12.828 1 82.62 563 GLY B N 1
ATOM 10970 C CA . GLY B 1 563 ? -35.25 24.875 -12.906 1 82.62 563 GLY B CA 1
ATOM 10971 C C . GLY B 1 563 ? -36.094 23.906 -12.117 1 82.62 563 GLY B C 1
ATOM 10972 O O . GLY B 1 563 ? -35.688 23.391 -11.086 1 82.62 563 GLY B O 1
ATOM 10973 N N . ALA B 1 564 ? -37.312 23.797 -12.438 1 86.94 564 ALA B N 1
ATOM 10974 C CA . ALA B 1 564 ? -38.312 23.047 -11.711 1 86.94 564 ALA B CA 1
ATOM 10975 C C . ALA B 1 564 ? -38.031 21.547 -11.734 1 86.94 564 ALA B C 1
ATOM 10977 O O . ALA B 1 564 ? -38.281 20.844 -10.758 1 86.94 564 ALA B O 1
ATOM 10978 N N . ALA B 1 565 ? -37.5 21.125 -12.758 1 87.88 565 ALA B N 1
ATOM 10979 C CA . ALA B 1 565 ? -37.156 19.719 -12.883 1 87.88 565 ALA B CA 1
ATOM 10980 C C . ALA B 1 565 ? -36.062 19.328 -11.883 1 87.88 565 ALA B C 1
ATOM 10982 O O . ALA B 1 565 ? -36.094 18.234 -11.312 1 87.88 565 ALA B O 1
ATOM 10983 N N . ALA B 1 566 ? -35.219 20.234 -11.711 1 90.81 566 ALA B N 1
ATOM 10984 C CA . ALA B 1 566 ? -34.125 19.984 -10.766 1 90.81 566 ALA B CA 1
ATOM 10985 C C . ALA B 1 566 ? -34.656 19.906 -9.336 1 90.81 566 ALA B C 1
ATOM 10987 O O . ALA B 1 566 ? -34.219 19.047 -8.555 1 90.81 566 ALA B O 1
ATOM 10988 N N . LEU B 1 567 ? -35.594 20.75 -9.008 1 94.56 567 LEU B N 1
ATOM 10989 C CA . LEU B 1 567 ? -36.188 20.781 -7.676 1 94.56 567 LEU B CA 1
ATOM 10990 C C . LEU B 1 567 ? -36.938 19.484 -7.402 1 94.56 567 LEU B C 1
ATOM 10992 O O . LEU B 1 567 ? -36.844 18.922 -6.312 1 94.56 567 LEU B O 1
ATOM 10996 N N . ALA B 1 568 ? -37.656 19.031 -8.375 1 94.88 568 ALA B N 1
ATOM 10997 C CA . ALA B 1 568 ? -38.375 17.781 -8.25 1 94.88 568 ALA B CA 1
ATOM 10998 C C . ALA B 1 568 ? -37.438 16.594 -8.078 1 94.88 568 ALA B C 1
ATOM 11000 O O . ALA B 1 568 ? -37.688 15.688 -7.285 1 94.88 568 ALA B O 1
ATOM 11001 N N . GLY B 1 569 ? -36.469 16.641 -8.906 1 94.88 569 GLY B N 1
ATOM 11002 C CA . GLY B 1 569 ? -35.469 15.594 -8.789 1 94.88 569 GLY B CA 1
ATOM 11003 C C . GLY B 1 569 ? -34.781 15.555 -7.426 1 94.88 569 GLY B C 1
ATOM 11004 O O . GLY B 1 569 ? -34.531 14.477 -6.887 1 94.88 569 GLY B O 1
ATOM 11005 N N . LEU B 1 570 ? -34.531 16.688 -6.906 1 96.62 570 LEU B N 1
ATOM 11006 C CA . LEU B 1 570 ? -33.906 16.797 -5.586 1 96.62 570 LEU B CA 1
ATOM 11007 C C . LEU B 1 570 ? -34.844 16.219 -4.516 1 96.62 570 LEU B C 1
ATOM 11009 O O . LEU B 1 570 ? -34.406 15.398 -3.699 1 96.62 570 LEU B O 1
ATOM 11013 N N . TYR B 1 571 ? -36.062 16.594 -4.512 1 96.75 571 TYR B N 1
ATOM 11014 C CA . TYR B 1 571 ? -37 16.078 -3.535 1 96.75 571 TYR B CA 1
ATOM 11015 C C . TYR B 1 571 ? -37.156 14.578 -3.678 1 96.75 571 TYR B C 1
ATOM 11017 O O . TYR B 1 571 ? -37.25 13.859 -2.68 1 96.75 571 TYR B O 1
ATOM 11025 N N . GLY B 1 572 ? -37.281 14.141 -4.887 1 96.25 572 GLY B N 1
ATOM 11026 C CA . GLY B 1 572 ? -37.344 12.711 -5.129 1 96.25 572 GLY B CA 1
ATOM 11027 C C . GLY B 1 572 ? -36.156 11.938 -4.57 1 96.25 572 GLY B C 1
ATOM 11028 O O . GLY B 1 572 ? -36.344 10.883 -3.957 1 96.25 572 GLY B O 1
ATOM 11029 N N . TRP B 1 573 ? -35.031 12.453 -4.766 1 96.38 573 TRP B N 1
ATOM 11030 C CA . TRP B 1 573 ? -33.812 11.805 -4.277 1 96.38 573 TRP B CA 1
ATOM 11031 C C . TRP B 1 573 ? -33.781 11.805 -2.754 1 96.38 573 TRP B C 1
ATOM 11033 O O . TRP B 1 573 ? -33.438 10.789 -2.139 1 96.38 573 TRP B O 1
ATOM 11043 N N . LEU B 1 574 ? -34.062 12.93 -2.111 1 97.69 574 LEU B N 1
ATOM 11044 C CA . LEU B 1 574 ? -34.094 13.023 -0.655 1 97.69 574 LEU B CA 1
ATOM 11045 C C . LEU B 1 574 ? -35.062 12.031 -0.051 1 97.69 574 LEU B C 1
ATOM 11047 O O . LEU B 1 574 ? -34.812 11.43 0.99 1 97.69 574 LEU B O 1
ATOM 11051 N N . LYS B 1 575 ? -36.125 11.883 -0.692 1 97 575 LYS B N 1
ATOM 11052 C CA . LYS B 1 575 ? -37.125 10.898 -0.259 1 97 575 LYS B CA 1
ATOM 11053 C C . LYS B 1 575 ? -36.594 9.477 -0.405 1 97 575 LYS B C 1
ATOM 11055 O O . LYS B 1 575 ? -36.812 8.633 0.471 1 97 575 LYS B O 1
ATOM 11060 N N . HIS B 1 576 ? -35.969 9.305 -1.527 1 95.56 576 HIS B N 1
ATOM 11061 C CA . HIS B 1 576 ? -35.406 7.988 -1.812 1 95.56 576 HIS B CA 1
ATOM 11062 C C . HIS B 1 576 ? -34.438 7.566 -0.73 1 95.56 576 HIS B C 1
ATOM 11064 O O . HIS B 1 576 ? -34.406 6.402 -0.315 1 95.56 576 HIS B O 1
ATOM 11070 N N . ILE B 1 577 ? -33.625 8.461 -0.245 1 95.25 577 ILE B N 1
ATOM 11071 C CA . ILE B 1 577 ? -32.625 8.117 0.751 1 95.25 577 ILE B CA 1
ATOM 11072 C C . ILE B 1 577 ? -33.188 8.336 2.154 1 95.25 577 ILE B C 1
ATOM 11074 O O . ILE B 1 577 ? -32.438 8.219 3.145 1 95.25 577 ILE B O 1
ATOM 11078 N N . ASN B 1 578 ? -34.344 8.773 2.301 1 95.12 578 ASN B N 1
ATOM 11079 C CA . ASN B 1 578 ? -35.094 8.992 3.545 1 95.12 578 ASN B CA 1
ATOM 11080 C C . ASN B 1 578 ? -34.438 10.07 4.402 1 95.12 578 ASN B C 1
ATOM 11082 O O . ASN B 1 578 ? -34.219 9.875 5.602 1 95.12 578 ASN B O 1
ATOM 11086 N N . LEU B 1 579 ? -34 11.125 3.816 1 96.06 579 LEU B N 1
ATOM 11087 C CA . LEU B 1 579 ? -33.438 12.281 4.504 1 96.06 579 LEU B CA 1
ATOM 11088 C C . LEU B 1 579 ? -34.375 13.477 4.426 1 96.06 579 LEU B C 1
ATOM 11090 O O . LEU B 1 579 ? -34.219 14.344 3.564 1 96.06 579 LEU B O 1
ATOM 11094 N N . LEU B 1 580 ? -35.188 13.516 5.418 1 94.56 580 LEU B N 1
ATOM 11095 C CA . LEU B 1 580 ? -36.25 14.539 5.414 1 94.56 580 LEU B CA 1
ATOM 11096 C C . LEU B 1 580 ? -35.969 15.602 6.473 1 94.56 580 LEU B C 1
ATOM 11098 O O . LEU B 1 580 ? -36.656 16.625 6.539 1 94.56 580 LEU B O 1
ATOM 11102 N N . LYS B 1 581 ? -34.906 15.43 7.25 1 95.38 581 LYS B N 1
ATOM 11103 C CA . LYS B 1 581 ? -34.438 16.391 8.227 1 95.38 581 LYS B CA 1
ATOM 11104 C C . LYS B 1 581 ? -33.344 17.266 7.641 1 95.38 581 LYS B C 1
ATOM 11106 O O . LYS B 1 581 ? -32.812 16.969 6.57 1 95.38 581 LYS B O 1
ATOM 11111 N N . PRO B 1 582 ? -33.062 18.359 8.344 1 96.69 582 PRO B N 1
ATOM 11112 C CA . PRO B 1 582 ? -31.984 19.234 7.828 1 96.69 582 PRO B CA 1
ATOM 11113 C C . PRO B 1 582 ? -30.672 18.5 7.625 1 96.69 582 PRO B C 1
ATOM 11115 O O . PRO B 1 582 ? -30.344 17.594 8.391 1 96.69 582 PRO B O 1
ATOM 11118 N N . PHE B 1 583 ? -29.984 18.891 6.578 1 97.69 583 PHE B N 1
ATOM 11119 C CA . PHE B 1 583 ? -28.688 18.281 6.273 1 97.69 583 PHE B CA 1
ATOM 11120 C C . PHE B 1 583 ? -27.641 19.375 6.023 1 97.69 583 PHE B C 1
ATOM 11122 O O . PHE B 1 583 ? -27.984 20.531 5.812 1 97.69 583 PHE B O 1
ATOM 11129 N N . LYS B 1 584 ? -26.406 19.047 6.148 1 96.31 584 LYS B N 1
ATOM 11130 C CA . LYS B 1 584 ? -25.344 20.016 5.902 1 96.31 584 LYS B CA 1
ATOM 11131 C C . LYS B 1 584 ? -24.516 19.641 4.676 1 96.31 584 LYS B C 1
ATOM 11133 O O . LYS B 1 584 ? -24.469 18.469 4.297 1 96.31 584 LYS B O 1
ATOM 11138 N N . CYS B 1 585 ? -23.891 20.594 4.051 1 95.88 585 CYS B N 1
ATOM 11139 C CA . CYS B 1 585 ? -23.047 20.438 2.867 1 95.88 585 CYS B CA 1
ATOM 11140 C C . CYS B 1 585 ? -21.953 21.484 2.82 1 95.88 585 CYS B C 1
ATOM 11142 O O . CYS B 1 585 ? -22.203 22.656 3.139 1 95.88 585 CYS B O 1
ATOM 11144 N N . GLY B 1 586 ? -20.766 20.969 2.527 1 90.19 586 GLY B N 1
ATOM 11145 C CA . GLY B 1 586 ? -19.656 21.906 2.406 1 90.19 586 GLY B CA 1
ATOM 11146 C C . GLY B 1 586 ? -18.359 21.359 2.977 1 90.19 586 GLY B C 1
ATOM 11147 O O . GLY B 1 586 ? -18.328 20.234 3.498 1 90.19 586 GLY B O 1
ATOM 11148 N N . ASP B 1 587 ? -17.328 22.141 2.818 1 82.25 587 ASP B N 1
ATOM 11149 C CA . ASP B 1 587 ? -16 21.75 3.271 1 82.25 587 ASP B CA 1
ATOM 11150 C C . ASP B 1 587 ? -15.562 22.578 4.473 1 82.25 587 ASP B C 1
ATOM 11152 O O . ASP B 1 587 ? -15.484 23.812 4.387 1 82.25 587 ASP B O 1
ATOM 11156 N N . GLY B 1 588 ? -15.305 21.859 5.52 1 76.56 588 GLY B N 1
ATOM 11157 C CA . GLY B 1 588 ? -14.766 22.547 6.684 1 76.56 588 GLY B CA 1
ATOM 11158 C C . GLY B 1 588 ? -15.641 23.703 7.156 1 76.56 588 GLY B C 1
ATOM 11159 O O . GLY B 1 588 ? -16.844 23.516 7.379 1 76.56 588 GLY B O 1
ATOM 11160 N N . ASP B 1 589 ? -15.047 24.906 7.059 1 71.5 589 ASP B N 1
ATOM 11161 C CA . ASP B 1 589 ? -15.711 26.078 7.609 1 71.5 589 ASP B CA 1
ATOM 11162 C C . ASP B 1 589 ? -16.719 26.641 6.625 1 71.5 589 ASP B C 1
ATOM 11164 O O . ASP B 1 589 ? -17.5 27.547 6.969 1 71.5 589 ASP B O 1
ATOM 11168 N N . GLN B 1 590 ? -16.906 26.062 5.535 1 81.88 590 GLN B N 1
ATOM 11169 C CA . GLN B 1 590 ? -17.859 26.562 4.543 1 81.88 590 GLN B CA 1
ATOM 11170 C C . GLN B 1 590 ? -19.094 25.656 4.477 1 81.88 590 GLN B C 1
ATOM 11172 O O . GLN B 1 590 ? -19.812 25.656 3.473 1 81.88 590 GLN B O 1
ATOM 11177 N N . THR B 1 591 ? -19.25 25.094 5.508 1 91.44 591 THR B N 1
ATOM 11178 C CA . THR B 1 591 ? -20.391 24.188 5.578 1 91.44 591 THR B CA 1
ATOM 11179 C C . THR B 1 591 ? -21.688 24.953 5.82 1 91.44 591 THR B C 1
ATOM 11181 O O . THR B 1 591 ? -21.703 25.906 6.602 1 91.44 591 THR B O 1
ATOM 11184 N N . LEU B 1 592 ? -22.734 24.594 5.133 1 96.44 592 LEU B N 1
ATOM 11185 C CA . LEU B 1 592 ? -24.062 25.188 5.254 1 96.44 592 LEU B CA 1
ATOM 11186 C C . LEU B 1 592 ? -25.094 24.125 5.652 1 96.44 592 LEU B C 1
ATOM 11188 O O . LEU B 1 592 ? -24.859 22.938 5.457 1 96.44 592 LEU B O 1
ATOM 11192 N N . ILE B 1 593 ? -26.172 24.625 6.273 1 97.25 593 ILE B N 1
ATOM 11193 C CA . ILE B 1 593 ? -27.25 23.734 6.676 1 97.25 593 ILE B CA 1
ATOM 11194 C C . ILE B 1 593 ? -28.5 24.047 5.863 1 97.25 593 ILE B C 1
ATOM 11196 O O . ILE B 1 593 ? -28.891 25.203 5.715 1 97.25 593 ILE B O 1
ATOM 11200 N N . PHE B 1 594 ? -29.156 23.031 5.324 1 97.75 594 PHE B N 1
ATOM 11201 C CA . PHE B 1 594 ? -30.344 23.141 4.48 1 97.75 594 PHE B CA 1
ATOM 11202 C C . PHE B 1 594 ? -31.5 22.375 5.086 1 97.75 594 PHE B C 1
ATOM 11204 O O . PHE B 1 594 ? -31.344 21.25 5.547 1 97.75 594 PHE B O 1
ATOM 11211 N N . ASN B 1 595 ? -32.656 23.016 5.082 1 96.81 595 ASN B N 1
ATOM 11212 C CA . ASN B 1 595 ? -33.875 22.391 5.586 1 96.81 595 ASN B CA 1
ATOM 11213 C C . ASN B 1 595 ? -34.781 21.953 4.449 1 96.81 595 ASN B C 1
ATOM 11215 O O . ASN B 1 595 ? -35.375 22.797 3.77 1 96.81 595 ASN B O 1
ATOM 11219 N N . PRO B 1 596 ? -34.969 20.656 4.293 1 96.81 596 PRO B N 1
ATOM 11220 C CA . PRO B 1 596 ? -35.812 20.172 3.199 1 96.81 596 PRO B CA 1
ATOM 11221 C C . PRO B 1 596 ? -37.25 20.641 3.312 1 96.81 596 PRO B C 1
ATOM 11223 O O . PRO B 1 596 ? -38 20.609 2.326 1 96.81 596 PRO B O 1
ATOM 11226 N N . GLU B 1 597 ? -37.719 21.109 4.406 1 95.06 597 GLU B N 1
ATOM 11227 C CA . GLU B 1 597 ? -39.094 21.562 4.594 1 95.06 597 GLU B CA 1
ATOM 11228 C C . GLU B 1 597 ? -39.281 22.969 4.027 1 95.06 597 GLU B C 1
ATOM 11230 O O . GLU B 1 597 ? -40.406 23.406 3.842 1 95.06 597 GLU B O 1
ATOM 11235 N N . THR B 1 598 ? -38.188 23.656 3.787 1 94.62 598 THR B N 1
ATOM 11236 C CA . THR B 1 598 ? -38.25 25.016 3.258 1 94.62 598 THR B CA 1
ATOM 11237 C C . THR B 1 598 ? -37.812 25.031 1.793 1 94.62 598 THR B C 1
ATOM 11239 O O . THR B 1 598 ? -36.656 24.812 1.478 1 94.62 598 THR B O 1
ATOM 11242 N N . GLU B 1 599 ? -38.625 25.391 0.958 1 94.38 599 GLU B N 1
ATOM 11243 C CA . GLU B 1 599 ? -38.375 25.391 -0.476 1 94.38 599 GLU B CA 1
ATOM 11244 C C . GLU B 1 599 ? -37.188 26.312 -0.817 1 94.38 599 GLU B C 1
ATOM 11246 O O . GLU B 1 599 ? -36.406 26.031 -1.711 1 94.38 599 GLU B O 1
ATOM 11251 N N . GLU B 1 600 ? -37.188 27.438 -0.171 1 93 600 GLU B N 1
ATOM 11252 C CA . GLU B 1 600 ? -36.094 28.375 -0.408 1 93 600 GLU B CA 1
ATOM 11253 C C . GLU B 1 600 ? -34.75 27.734 -0.169 1 93 600 GLU B C 1
ATOM 11255 O O . GLU B 1 600 ? -33.812 27.938 -0.95 1 93 600 GLU B O 1
ATOM 11260 N N . ASP B 1 601 ? -34.625 27.016 0.912 1 96.38 601 ASP B N 1
ATOM 11261 C CA . ASP B 1 601 ? -33.406 26.297 1.221 1 96.38 601 ASP B CA 1
ATOM 11262 C C . ASP B 1 601 ? -33.031 25.328 0.105 1 96.38 601 ASP B C 1
ATOM 11264 O O . ASP B 1 601 ? -31.859 25.203 -0.257 1 96.38 601 ASP B O 1
ATOM 11268 N N . MET B 1 602 ? -33.969 24.656 -0.457 1 96.06 602 MET B N 1
ATOM 11269 C CA . MET B 1 602 ? -33.719 23.672 -1.505 1 96.06 602 MET B CA 1
ATOM 11270 C C . MET B 1 602 ? -33.281 24.344 -2.799 1 96.06 602 MET B C 1
ATOM 11272 O O . MET B 1 602 ? -32.438 23.828 -3.516 1 96.06 602 MET B O 1
ATOM 11276 N N . GLN B 1 603 ? -33.938 25.484 -3.047 1 93.62 603 GLN B N 1
ATOM 11277 C CA . GLN B 1 603 ? -33.5 26.25 -4.207 1 93.62 603 GLN B CA 1
ATOM 11278 C C . GLN B 1 603 ? -32.031 26.703 -4.062 1 93.62 603 GLN B C 1
ATOM 11280 O O . GLN B 1 603 ? -31.266 26.625 -5.012 1 93.62 603 GLN B O 1
ATOM 11285 N N . TYR B 1 604 ? -31.766 27.188 -2.898 1 95.25 604 TYR B N 1
ATOM 11286 C CA . TYR B 1 604 ? -30.406 27.609 -2.641 1 95.25 604 TYR B CA 1
ATOM 11287 C C . TYR B 1 604 ? -29.438 26.438 -2.682 1 95.25 604 TYR B C 1
ATOM 11289 O O . TYR B 1 604 ? -28.281 26.578 -3.1 1 95.25 604 TYR B O 1
ATOM 11297 N N . PHE B 1 605 ? -29.875 25.25 -2.285 1 96.19 605 PHE B N 1
ATOM 11298 C CA . PHE B 1 605 ? -29.031 24.062 -2.369 1 96.19 605 PHE B CA 1
ATOM 11299 C C . PHE B 1 605 ? -28.688 23.734 -3.818 1 96.19 605 PHE B C 1
ATOM 11301 O O . PHE B 1 605 ? -27.547 23.406 -4.137 1 96.19 605 PHE B O 1
ATOM 11308 N N . LEU B 1 606 ? -29.672 23.812 -4.617 1 95.06 606 LEU B N 1
ATOM 11309 C CA . LEU B 1 606 ? -29.438 23.594 -6.039 1 95.06 606 LEU B CA 1
ATOM 11310 C C . LEU B 1 606 ? -28.422 24.594 -6.59 1 95.06 606 LEU B C 1
ATOM 11312 O O . LEU B 1 606 ? -27.547 24.219 -7.379 1 95.06 606 LEU B O 1
ATOM 11316 N N . LEU B 1 607 ? -28.562 25.828 -6.121 1 91.88 607 LEU B N 1
ATOM 11317 C CA . LEU B 1 607 ? -27.594 26.844 -6.531 1 91.88 607 LEU B CA 1
ATOM 11318 C C . LEU B 1 607 ? -26.203 26.516 -5.996 1 91.88 607 LEU B C 1
ATOM 11320 O O . LEU B 1 607 ? -25.203 26.719 -6.691 1 91.88 607 LEU B O 1
ATOM 11324 N N . PHE B 1 608 ? -26.188 26.062 -4.812 1 93.31 608 PHE B N 1
ATOM 11325 C CA . PHE B 1 608 ? -24.938 25.703 -4.156 1 93.31 608 PHE B CA 1
ATOM 11326 C C . PHE B 1 608 ? -24.234 24.578 -4.895 1 93.31 608 PHE B C 1
ATOM 11328 O O . PHE B 1 608 ? -23.016 24.562 -5.012 1 93.31 608 PHE B O 1
ATOM 11335 N N . CYS B 1 609 ? -24.906 23.609 -5.398 1 92.94 609 CYS B N 1
ATOM 11336 C CA . CYS B 1 609 ? -24.391 22.406 -6.031 1 92.94 609 CYS B CA 1
ATOM 11337 C C . CYS B 1 609 ? -23.922 22.688 -7.453 1 92.94 609 CYS B C 1
ATOM 11339 O O . CYS B 1 609 ? -23.172 21.891 -8.031 1 92.94 609 CYS B O 1
ATOM 11341 N N . ARG B 1 610 ? -24.281 23.781 -7.922 1 89.19 610 ARG B N 1
ATOM 11342 C CA . ARG B 1 610 ? -24.062 24.047 -9.344 1 89.19 610 ARG B CA 1
ATOM 11343 C C . ARG B 1 610 ? -22.578 23.953 -9.703 1 89.19 610 ARG B C 1
ATOM 11345 O O . ARG B 1 610 ? -21.75 24.609 -9.062 1 89.19 610 ARG B O 1
ATOM 11352 N N . ASN B 1 611 ? -22.203 23.094 -10.617 1 83.44 611 ASN B N 1
ATOM 11353 C CA . ASN B 1 611 ? -20.891 22.891 -11.211 1 83.44 611 ASN B CA 1
ATOM 11354 C C . ASN B 1 611 ? -19.906 22.281 -10.211 1 83.44 611 ASN B C 1
ATOM 11356 O O . ASN B 1 611 ? -18.703 22.531 -10.297 1 83.44 611 ASN B O 1
ATOM 11360 N N . LYS B 1 612 ? -20.391 21.766 -9.156 1 87.44 612 LYS B N 1
ATOM 11361 C CA . LYS B 1 612 ? -19.531 21.062 -8.219 1 87.44 612 LYS B CA 1
ATOM 11362 C C . LYS B 1 612 ? -19.547 19.562 -8.477 1 87.44 612 LYS B C 1
ATOM 11364 O O . LYS B 1 612 ? -20.531 19.031 -9.008 1 87.44 612 LYS B O 1
ATOM 11369 N N . GLU B 1 613 ? -18.375 19.016 -8.219 1 87.62 613 GLU B N 1
ATOM 11370 C CA . GLU B 1 613 ? -18.25 17.562 -8.383 1 87.62 613 GLU B CA 1
ATOM 11371 C C . GLU B 1 613 ? -17.953 16.875 -7.051 1 87.62 613 GLU B C 1
ATOM 11373 O O . GLU B 1 613 ? -17.312 17.469 -6.18 1 87.62 613 GLU B O 1
ATOM 11378 N N . GLN B 1 614 ? -18.531 15.719 -6.941 1 89.69 614 GLN B N 1
ATOM 11379 C CA . GLN B 1 614 ? -18.234 14.852 -5.797 1 89.69 614 GLN B CA 1
ATOM 11380 C C . GLN B 1 614 ? -18.594 15.547 -4.484 1 89.69 614 GLN B C 1
ATOM 11382 O O . GLN B 1 614 ? -17.781 15.594 -3.562 1 89.69 614 GLN B O 1
ATOM 11387 N N . LEU B 1 615 ? -19.812 16.109 -4.398 1 93.75 615 LEU B N 1
ATOM 11388 C CA . LEU B 1 615 ? -20.344 16.766 -3.211 1 93.75 615 LEU B CA 1
ATOM 11389 C C . LEU B 1 615 ? -21.078 15.773 -2.314 1 93.75 615 LEU B C 1
ATOM 11391 O O . LEU B 1 615 ? -21.844 14.945 -2.803 1 93.75 615 LEU B O 1
ATOM 11395 N N . TYR B 1 616 ? -20.797 15.844 -1.068 1 96.12 616 TYR B N 1
ATOM 11396 C CA . TYR B 1 616 ? -21.5 15.008 -0.109 1 96.12 616 TYR B CA 1
ATOM 11397 C C . TYR B 1 616 ? -22.422 15.844 0.77 1 96.12 616 TYR B C 1
ATOM 11399 O O . TYR B 1 616 ? -22.094 16.969 1.129 1 96.12 616 TYR B O 1
ATOM 11407 N N . ILE B 1 617 ? -23.547 15.344 1.062 1 97.31 617 ILE B N 1
ATOM 11408 C CA . ILE B 1 617 ? -24.375 15.891 2.139 1 97.31 617 ILE B CA 1
ATOM 11409 C C . ILE B 1 617 ? -24.281 14.992 3.367 1 97.31 617 ILE B C 1
ATOM 11411 O O . ILE B 1 617 ? -24.016 13.797 3.246 1 97.31 617 ILE B O 1
ATOM 11415 N N . GLU B 1 618 ? -24.469 15.586 4.527 1 96.56 618 GLU B N 1
ATOM 11416 C CA . GLU B 1 618 ? -24.328 14.867 5.793 1 96.56 618 GLU B CA 1
ATOM 11417 C C . GLU B 1 618 ? -25.516 15.133 6.715 1 96.56 618 GLU B C 1
ATOM 11419 O O . GLU B 1 618 ? -26.109 16.203 6.676 1 96.56 618 GLU B O 1
ATOM 11424 N N . GLU B 1 619 ? -25.812 14.148 7.523 1 95.94 619 GLU B N 1
ATOM 11425 C CA . GLU B 1 619 ? -26.859 14.359 8.523 1 95.94 619 GLU B CA 1
ATOM 11426 C C . GLU B 1 619 ? -26.438 15.422 9.531 1 95.94 619 GLU B C 1
ATOM 11428 O O . GLU B 1 619 ? -25.25 15.594 9.812 1 95.94 619 GLU B O 1
ATOM 11433 N N . THR B 1 620 ? -27.375 16.172 9.93 1 94 620 THR B N 1
ATOM 11434 C CA . THR B 1 620 ? -27.156 17.203 10.945 1 94 620 THR B CA 1
ATOM 11435 C C . THR B 1 620 ? -27.906 16.859 12.227 1 94 620 THR B C 1
ATOM 11437 O O . THR B 1 620 ? -28.859 16.078 12.203 1 94 620 THR B O 1
ATOM 11440 N N . PHE B 1 621 ? -27.359 17.422 13.289 1 92.69 621 PHE B N 1
ATOM 11441 C CA . PHE B 1 621 ? -27.953 17.109 14.586 1 92.69 621 PHE B CA 1
ATOM 11442 C C . PHE B 1 621 ? -28.406 18.375 15.297 1 92.69 621 PHE B C 1
ATOM 11444 O O . PHE B 1 621 ? -27.594 19.219 15.656 1 92.69 621 PHE B O 1
ATOM 11451 N N . ILE B 1 622 ? -29.641 18.531 15.391 1 93.69 622 ILE B N 1
ATOM 11452 C CA . ILE B 1 622 ? -30.25 19.609 16.156 1 93.69 622 ILE B CA 1
ATOM 11453 C C . ILE B 1 622 ? -30.953 19.031 17.391 1 93.69 622 ILE B C 1
ATOM 11455 O O . ILE B 1 622 ? -31.859 18.203 17.266 1 93.69 622 ILE B O 1
ATOM 11459 N N . PRO B 1 623 ? -30.484 19.469 18.531 1 93.5 623 PRO B N 1
ATOM 11460 C CA . PRO B 1 623 ? -31.016 18.859 19.75 1 93.5 623 PRO B CA 1
ATOM 11461 C C . PRO B 1 623 ? -32.469 19.25 20.031 1 93.5 623 PRO B C 1
ATOM 11463 O O . PRO B 1 623 ? -32.875 20.375 19.734 1 93.5 623 PRO B O 1
ATOM 11466 N N . ALA B 1 624 ? -33.188 18.281 20.578 1 92.25 624 ALA B N 1
ATOM 11467 C CA . ALA B 1 624 ? -34.5 18.594 21.078 1 92.25 624 ALA B CA 1
ATOM 11468 C C . ALA B 1 624 ? -34.438 19.453 22.328 1 92.25 624 ALA B C 1
ATOM 11470 O O . ALA B 1 624 ? -35.25 20.375 22.5 1 92.25 624 ALA B O 1
ATOM 11471 N N . ARG B 1 625 ? -33.438 19.188 23.172 1 91.38 625 ARG B N 1
ATOM 11472 C CA . ARG B 1 625 ? -33.156 19.969 24.375 1 91.38 625 ARG B CA 1
ATOM 11473 C C . ARG B 1 625 ? -31.844 20.703 24.25 1 91.38 625 ARG B C 1
ATOM 11475 O O . ARG B 1 625 ? -30.781 20.094 24.312 1 91.38 625 ARG B O 1
ATOM 11482 N N . PRO B 1 626 ? -31.938 22.031 24.156 1 92.38 626 PRO B N 1
ATOM 11483 C CA . PRO B 1 626 ? -30.703 22.781 23.953 1 92.38 626 PRO B CA 1
ATOM 11484 C C . PRO B 1 626 ? -29.766 22.719 25.172 1 92.38 626 PRO B C 1
ATOM 11486 O O . PRO B 1 626 ? -30.234 22.75 26.312 1 92.38 626 PRO B O 1
ATOM 11489 N N . GLN B 1 627 ? -28.531 22.594 24.938 1 91.06 627 GLN B N 1
ATOM 11490 C CA . GLN B 1 627 ? -27.531 22.562 26 1 91.06 627 GLN B CA 1
ATOM 11491 C C . GLN B 1 627 ? -27.156 23.969 26.453 1 91.06 627 GLN B C 1
ATOM 11493 O O . GLN B 1 627 ? -26.75 24.172 27.594 1 91.06 627 GLN B O 1
ATOM 11498 N N . ILE B 1 628 ? -27.281 24.938 25.516 1 96.12 628 ILE B N 1
ATOM 11499 C CA . ILE B 1 628 ? -26.922 26.328 25.797 1 96.12 628 ILE B CA 1
ATOM 11500 C C . ILE B 1 628 ? -28.062 27.25 25.375 1 96.12 628 ILE B C 1
ATOM 11502 O O . ILE B 1 628 ? -28.594 27.109 24.266 1 96.12 628 ILE B O 1
ATOM 11506 N N . THR B 1 629 ? -28.438 28.078 26.219 1 96.88 629 THR B N 1
ATOM 11507 C CA . THR B 1 629 ? -29.391 29.156 25.938 1 96.88 629 THR B CA 1
ATOM 11508 C C . THR B 1 629 ? -28.859 30.484 26.438 1 96.88 629 THR B C 1
ATOM 11510 O O . THR B 1 629 ? -27.875 30.547 27.172 1 96.88 629 THR B O 1
ATOM 11513 N N . ASP B 1 630 ? -29.406 31.547 25.984 1 96.81 630 ASP B N 1
ATOM 11514 C CA . ASP B 1 630 ? -29.078 32.844 26.547 1 96.81 630 ASP B CA 1
ATOM 11515 C C . ASP B 1 630 ? -30.094 33.25 27.609 1 96.81 630 ASP B C 1
ATOM 11517 O O . ASP B 1 630 ? -30.891 32.438 28.062 1 96.81 630 ASP B O 1
ATOM 11521 N N . GLU B 1 631 ? -29.984 34.469 28.109 1 95.31 631 GLU B N 1
ATOM 11522 C CA . GLU B 1 631 ? -30.844 34.938 29.203 1 95.31 631 GLU B CA 1
ATOM 11523 C C . GLU B 1 631 ? -32.312 35 28.766 1 95.31 631 GLU B C 1
ATOM 11525 O O . GLU B 1 631 ? -33.188 35.031 29.609 1 95.31 631 GLU B O 1
ATOM 11530 N N . ASN B 1 632 ? -32.531 35.062 27.422 1 94.81 632 ASN B N 1
ATOM 11531 C CA . ASN B 1 632 ? -33.875 35.094 26.891 1 94.81 632 ASN B CA 1
ATOM 11532 C C . ASN B 1 632 ? -34.375 33.688 26.547 1 94.81 632 ASN B C 1
ATOM 11534 O O . ASN B 1 632 ? -35.375 33.531 25.844 1 94.81 632 ASN B O 1
ATOM 11538 N N . ASN B 1 633 ? -33.594 32.719 26.859 1 94.5 633 ASN B N 1
ATOM 11539 C CA . ASN B 1 633 ? -33.906 31.297 26.641 1 94.5 633 ASN B CA 1
ATOM 11540 C C . ASN B 1 633 ? -33.875 30.938 25.172 1 94.5 633 ASN B C 1
ATOM 11542 O O . ASN B 1 633 ? -34.562 30.031 24.734 1 94.5 633 ASN B O 1
ATOM 11546 N N . GLU B 1 634 ? -33.156 31.719 24.375 1 95.94 634 GLU B N 1
ATOM 11547 C CA . GLU B 1 634 ? -32.938 31.359 22.984 1 95.94 634 GLU B CA 1
ATOM 11548 C C . GLU B 1 634 ? -31.844 30.297 22.859 1 95.94 634 GLU B C 1
ATOM 11550 O O . GLU B 1 634 ? -30.766 30.422 23.438 1 95.94 634 GLU B O 1
ATOM 11555 N N . PRO B 1 635 ? -32.156 29.25 22.172 1 96.5 635 PRO B N 1
ATOM 11556 C CA . PRO B 1 635 ? -31.203 28.141 22.094 1 96.5 635 PRO B CA 1
ATOM 11557 C C . PRO B 1 635 ? -30.125 28.375 21.047 1 96.5 635 PRO B C 1
ATOM 11559 O O . PRO B 1 635 ? -30.391 28.938 19.984 1 96.5 635 PRO B O 1
ATOM 11562 N N . TYR B 1 636 ? -28.938 27.953 21.328 1 96.94 636 TYR B N 1
ATOM 11563 C CA . TYR B 1 636 ? -27.812 28 20.391 1 96.94 636 TYR B CA 1
ATOM 11564 C C . TYR B 1 636 ? -27.312 26.594 20.062 1 96.94 636 TYR B C 1
ATOM 11566 O O . TYR B 1 636 ? -27.656 25.625 20.766 1 96.94 636 TYR B O 1
ATOM 11574 N N . LEU B 1 637 ? -26.641 26.453 18.969 1 95.56 637 LEU B N 1
ATOM 11575 C CA . LEU B 1 637 ? -25.953 25.219 18.594 1 95.56 637 LEU B CA 1
ATOM 11576 C C . LEU B 1 637 ? -24.453 25.328 18.875 1 95.56 637 LEU B C 1
ATOM 11578 O O . LEU B 1 637 ? -23.688 25.734 18 1 95.56 637 LEU B O 1
ATOM 11582 N N . PRO B 1 638 ? -24.047 24.906 20.078 1 95.75 638 PRO B N 1
ATOM 11583 C CA . PRO B 1 638 ? -22.656 25.109 20.5 1 95.75 638 PRO B CA 1
ATOM 11584 C C . PRO B 1 638 ? -21.734 24 20.016 1 95.75 638 PRO B C 1
ATOM 11586 O O . PRO B 1 638 ? -22.188 22.906 19.703 1 95.75 638 PRO B O 1
ATOM 11589 N N . GLU B 1 639 ? -20.484 24.328 19.906 1 95.31 639 GLU B N 1
ATOM 11590 C CA . GLU B 1 639 ? -19.375 23.375 19.828 1 95.31 639 GLU B CA 1
ATOM 11591 C C . GLU B 1 639 ? -18.484 23.453 21.062 1 95.31 639 GLU B C 1
ATOM 11593 O O . GLU B 1 639 ? -18.203 24.531 21.562 1 95.31 639 GLU B O 1
ATOM 11598 N N . PHE B 1 640 ? -18.125 22.328 21.547 1 96.38 640 PHE B N 1
ATOM 11599 C CA . PHE B 1 640 ? -17.328 22.281 22.766 1 96.38 640 PHE B CA 1
ATOM 11600 C C . PHE B 1 640 ? -15.922 21.766 22.484 1 96.38 640 PHE B C 1
ATOM 11602 O O . PHE B 1 640 ? -15.734 20.891 21.641 1 96.38 640 PHE B O 1
ATOM 11609 N N . ILE B 1 641 ? -14.953 22.328 23.125 1 96.88 641 ILE B N 1
ATOM 11610 C CA . ILE B 1 641 ? -13.602 21.797 23.219 1 96.88 641 ILE B CA 1
ATOM 11611 C C . ILE B 1 641 ? -13.352 21.266 24.641 1 96.88 641 ILE B C 1
ATOM 11613 O O . ILE B 1 641 ? -13.211 22.047 25.578 1 96.88 641 ILE B O 1
ATOM 11617 N N . VAL B 1 642 ? -13.383 20.016 24.703 1 97.62 642 VAL B N 1
ATOM 11618 C CA . VAL B 1 642 ? -13.117 19.328 25.969 1 97.62 642 VAL B CA 1
ATOM 11619 C C . VAL B 1 642 ? -11.711 18.734 25.938 1 97.62 642 VAL B C 1
ATOM 11621 O O . VAL B 1 642 ? -11.305 18.125 24.953 1 97.62 642 VAL B O 1
ATOM 11624 N N . ASN B 1 643 ? -11.031 18.922 27.016 1 98 643 ASN B N 1
ATOM 11625 C CA . ASN B 1 643 ? -9.648 18.469 27.047 1 98 643 ASN B CA 1
ATOM 11626 C C . ASN B 1 643 ? -9.477 17.281 27.984 1 98 643 ASN B C 1
ATOM 11628 O O . ASN B 1 643 ? -10.102 17.219 29.047 1 98 643 ASN B O 1
ATOM 11632 N N . LEU B 1 644 ? -8.719 16.328 27.516 1 98 644 LEU B N 1
ATOM 11633 C CA . LEU B 1 644 ? -8.32 15.18 28.328 1 98 644 LEU B CA 1
ATOM 11634 C C . LEU B 1 644 ? -6.859 15.297 28.75 1 98 644 LEU B C 1
ATOM 11636 O O . LEU B 1 644 ? -6.039 15.859 28.016 1 98 644 LEU B O 1
ATOM 11640 N N . GLU B 1 645 ? -6.559 14.773 29.906 1 97.94 645 GLU B N 1
ATOM 11641 C CA . GLU B 1 645 ? -5.199 14.898 30.422 1 97.94 645 GLU B CA 1
ATOM 11642 C C . GLU B 1 645 ? -4.758 13.633 31.141 1 97.94 645 GLU B C 1
ATOM 11644 O O . GLU B 1 645 ? -5.594 12.859 31.609 1 97.94 645 GLU B O 1
ATOM 11649 N N . HIS B 1 646 ? -3.518 13.328 31.156 1 97.38 646 HIS B N 1
ATOM 11650 C CA . HIS B 1 646 ? -2.908 12.273 31.953 1 97.38 646 HIS B CA 1
ATOM 11651 C C . HIS B 1 646 ? -1.507 12.672 32.406 1 97.38 646 HIS B C 1
ATOM 11653 O O . HIS B 1 646 ? -0.927 13.625 31.891 1 97.38 646 HIS B O 1
ATOM 11659 N N . LYS B 1 647 ? -0.896 11.969 33.344 1 96.62 647 LYS B N 1
ATOM 11660 C CA . LYS B 1 647 ? 0.359 12.383 33.969 1 96.62 647 LYS B CA 1
ATOM 11661 C C . LYS B 1 647 ? 1.463 11.367 33.719 1 96.62 647 LYS B C 1
ATOM 11663 O O . LYS B 1 647 ? 2.502 11.383 34.375 1 96.62 647 LYS B O 1
ATOM 11668 N N . GLU B 1 648 ? 1.25 10.516 32.844 1 96.06 648 GLU B N 1
ATOM 11669 C CA . GLU B 1 648 ? 2.277 9.523 32.5 1 96.06 648 GLU B CA 1
ATOM 11670 C C . GLU B 1 648 ? 3.41 10.148 31.703 1 96.06 648 GLU B C 1
ATOM 11672 O O . GLU B 1 648 ? 3.176 11.023 30.859 1 96.06 648 GLU B O 1
ATOM 11677 N N . GLN B 1 649 ? 4.625 9.688 31.906 1 96.25 649 GLN B N 1
ATOM 11678 C CA . GLN B 1 649 ? 5.781 10.18 31.156 1 96.25 649 GLN B CA 1
ATOM 11679 C C . GLN B 1 649 ? 5.793 9.641 29.734 1 96.25 649 GLN B C 1
ATOM 11681 O O . GLN B 1 649 ? 5.676 8.438 29.516 1 96.25 649 GLN B O 1
ATOM 11686 N N . ILE B 1 650 ? 5.941 10.523 28.766 1 95.38 650 ILE B N 1
ATOM 11687 C CA . ILE B 1 650 ? 5.906 10.062 27.391 1 95.38 650 ILE B CA 1
ATOM 11688 C C . ILE B 1 650 ? 7.207 10.43 26.688 1 95.38 650 ILE B C 1
ATOM 11690 O O . ILE B 1 650 ? 7.496 9.938 25.594 1 95.38 650 ILE B O 1
ATOM 11694 N N . TYR B 1 651 ? 8.008 11.312 27.281 1 95.06 651 TYR B N 1
ATOM 11695 C CA . TYR B 1 651 ? 9.32 11.68 26.75 1 95.06 651 TYR B CA 1
ATOM 11696 C C . TYR B 1 651 ? 10.43 11.312 27.734 1 95.06 651 TYR B C 1
ATOM 11698 O O . TYR B 1 651 ? 10.359 11.648 28.906 1 95.06 651 TYR B O 1
ATOM 11706 N N . MET B 1 652 ? 11.445 10.719 27.219 1 90.31 652 MET B N 1
ATOM 11707 C CA . MET B 1 652 ? 12.617 10.422 28.031 1 90.31 652 MET B CA 1
ATOM 11708 C C . MET B 1 652 ? 13.531 11.641 28.125 1 90.31 652 MET B C 1
ATOM 11710 O O . MET B 1 652 ? 13.742 12.352 27.141 1 90.31 652 MET B O 1
ATOM 11714 N N . PRO B 1 653 ? 14.062 11.859 29.266 1 90.12 653 PRO B N 1
ATOM 11715 C CA . PRO B 1 653 ? 14.938 13.016 29.422 1 90.12 653 PRO B CA 1
ATOM 11716 C C . PRO B 1 653 ? 16.297 12.828 28.734 1 90.12 653 PRO B C 1
ATOM 11718 O O . PRO B 1 653 ? 16.656 11.711 28.375 1 90.12 653 PRO B O 1
ATOM 11721 N N . TYR B 1 654 ? 16.984 13.898 28.422 1 81.94 654 TYR B N 1
ATOM 11722 C CA . TYR B 1 654 ? 18.359 13.953 27.938 1 81.94 654 TYR B CA 1
ATOM 11723 C C . TYR B 1 654 ? 19.328 14.25 29.062 1 81.94 654 TYR B C 1
ATOM 11725 O O . TYR B 1 654 ? 19.047 15.094 29.922 1 81.94 654 TYR B O 1
ATOM 11733 N N . PRO B 1 655 ? 20.641 13.625 29.188 1 72.25 655 PRO B N 1
ATOM 11734 C CA . PRO B 1 655 ? 21.094 12.578 28.25 1 72.25 655 PRO B CA 1
ATOM 11735 C C . PRO B 1 655 ? 20.438 11.234 28.516 1 72.25 655 PRO B C 1
ATOM 11737 O O . PRO B 1 655 ? 20.062 10.93 29.656 1 72.25 655 PRO B O 1
ATOM 11740 N N . LEU B 1 656 ? 20 10.617 27.469 1 59.34 656 LEU B N 1
ATOM 11741 C CA . LEU B 1 656 ? 19.406 9.297 27.641 1 59.34 656 LEU B CA 1
ATOM 11742 C C . LEU B 1 656 ? 20.312 8.391 28.469 1 59.34 656 LEU B C 1
ATOM 11744 O O . LEU B 1 656 ? 21.531 8.375 28.266 1 59.34 656 LEU B O 1
ATOM 11748 N N . LYS B 1 657 ? 19.891 8.109 29.594 1 48.22 657 LYS B N 1
ATOM 11749 C CA . LYS B 1 657 ? 20.625 7.227 30.484 1 48.22 657 LYS B CA 1
ATOM 11750 C C . LYS B 1 657 ? 21.109 5.973 29.75 1 48.22 657 LYS B C 1
ATOM 11752 O O . LYS B 1 657 ? 20.344 5.359 29 1 48.22 657 LYS B O 1
ATOM 11757 N N . GLY B 1 658 ? 22.562 5.41 29.938 1 40.06 658 GLY B N 1
ATOM 11758 C CA . GLY B 1 658 ? 23.281 4.289 29.344 1 40.06 658 GLY B CA 1
ATOM 11759 C C . GLY B 1 658 ? 23.922 4.629 28.016 1 40.06 658 GLY B C 1
ATOM 11760 O O . GLY B 1 658 ? 24.516 3.76 27.375 1 40.06 658 GLY B O 1
ATOM 11761 N N . LEU B 1 659 ? 23.266 5.48 27.297 1 38.38 659 LEU B N 1
ATOM 11762 C CA . LEU B 1 659 ? 23.891 5.766 26.016 1 38.38 659 LEU B CA 1
ATOM 11763 C C . LEU B 1 659 ? 25.234 6.449 26.203 1 38.38 659 LEU B C 1
ATOM 11765 O O . LEU B 1 659 ? 25.469 7.113 27.219 1 38.38 659 LEU B O 1
ATOM 11769 N N . TRP B 1 660 ? 26.25 6.098 25.312 1 33.16 660 TRP B N 1
ATOM 11770 C CA . TRP B 1 660 ? 27.688 6.375 25.188 1 33.16 660 TRP B CA 1
ATOM 11771 C C . TRP B 1 660 ? 27.969 7.863 25.359 1 33.16 660 TRP B C 1
ATOM 11773 O O . TRP B 1 660 ? 27.094 8.703 25.109 1 33.16 660 TRP B O 1
ATOM 11783 N N . ASN B 1 661 ? 28.766 8.164 26.391 1 32.44 661 ASN B N 1
ATOM 11784 C CA . ASN B 1 661 ? 29.516 9.406 26.578 1 32.44 661 ASN B CA 1
ATOM 11785 C C . ASN B 1 661 ? 29.734 10.141 25.266 1 32.44 661 ASN B C 1
ATOM 11787 O O . ASN B 1 661 ? 30.141 9.531 24.266 1 32.44 661 ASN B O 1
ATOM 11791 N N . ASN B 1 662 ? 29.047 11.141 25.031 1 35.03 662 ASN B N 1
ATOM 11792 C CA . ASN B 1 662 ? 29.141 12.211 24.031 1 35.03 662 ASN B CA 1
ATOM 11793 C C . ASN B 1 662 ? 30.594 12.57 23.734 1 35.03 662 ASN B C 1
ATOM 11795 O O . ASN B 1 662 ? 31.062 13.664 24.078 1 35.03 662 ASN B O 1
ATOM 11799 N N . GLU B 1 663 ? 31.578 11.93 24.281 1 32.41 663 GLU B N 1
ATOM 11800 C CA . GLU B 1 663 ? 32.812 12.602 23.844 1 32.41 663 GLU B CA 1
ATOM 11801 C C . GLU B 1 663 ? 32.781 12.883 22.344 1 32.41 663 GLU B C 1
ATOM 11803 O O . GLU B 1 663 ? 32.188 12.109 21.562 1 32.41 663 GLU B O 1
ATOM 11808 N N . LYS B 1 664 ? 33.094 14.094 22.016 1 36.25 664 LYS B N 1
ATOM 11809 C CA . LYS B 1 664 ? 33.312 14.742 20.734 1 36.25 664 LYS B CA 1
ATOM 11810 C C . LYS B 1 664 ? 33.875 13.766 19.703 1 36.25 664 LYS B C 1
ATOM 11812 O O . LYS B 1 664 ? 34.906 13.164 19.922 1 36.25 664 LYS B O 1
ATOM 11817 N N . TYR B 1 665 ? 33.156 12.953 19.219 1 33.31 665 TYR B N 1
ATOM 11818 C CA . TYR B 1 665 ? 33.562 12.164 18.062 1 33.31 665 TYR B CA 1
ATOM 11819 C C . TYR B 1 665 ? 34.406 13.008 17.109 1 33.31 665 TYR B C 1
ATOM 11821 O O . TYR B 1 665 ? 33.875 13.703 16.25 1 33.31 665 TYR B O 1
ATOM 11829 N N . PHE B 1 666 ? 35.219 13.867 17.672 1 35.41 666 PHE B N 1
ATOM 11830 C CA . PHE B 1 666 ? 36.094 14.344 16.625 1 35.41 666 PHE B CA 1
ATOM 11831 C C . PHE B 1 666 ? 36.781 13.18 15.938 1 35.41 666 PHE B C 1
ATOM 11833 O O . PHE B 1 666 ? 37.344 12.305 16.594 1 35.41 666 PHE B O 1
ATOM 11840 N N . SER B 1 667 ? 36.188 12.523 15.109 1 43.97 667 SER B N 1
ATOM 11841 C CA . SER B 1 667 ? 36.781 11.477 14.273 1 43.97 667 SER B CA 1
ATOM 11842 C C . SER B 1 667 ? 38.031 11.992 13.547 1 43.97 667 SER B C 1
ATOM 11844 O O . SER B 1 667 ? 38.031 13.125 13.055 1 43.97 667 SER B O 1
ATOM 11846 N N . ASN B 1 668 ? 39.062 11.633 14.008 1 56.78 668 ASN B N 1
ATOM 11847 C CA . ASN B 1 668 ? 40.219 11.867 13.133 1 56.78 668 ASN B CA 1
ATOM 11848 C C . ASN B 1 668 ? 39.938 11.375 11.719 1 56.78 668 ASN B C 1
ATOM 11850 O O . ASN B 1 668 ? 39.438 10.266 11.523 1 56.78 668 ASN B O 1
ATOM 11854 N N . LEU B 1 669 ? 39.781 12.219 10.836 1 64.62 669 LEU B N 1
ATOM 11855 C CA . LEU B 1 669 ? 39.594 11.938 9.414 1 64.62 669 LEU B CA 1
ATOM 11856 C C . LEU B 1 669 ? 40.938 11.766 8.719 1 64.62 669 LEU B C 1
ATOM 11858 O O . LEU B 1 669 ? 41.844 12.586 8.898 1 64.62 669 LEU B O 1
ATOM 11862 N N . PHE B 1 670 ? 41.156 10.633 8.281 1 75.88 670 PHE B N 1
ATOM 11863 C CA . PHE B 1 670 ? 42.312 10.406 7.441 1 75.88 670 PHE B CA 1
ATOM 11864 C C . PHE B 1 670 ? 41.938 10.289 5.977 1 75.88 670 PHE B C 1
ATOM 11866 O O . PHE B 1 670 ? 41.25 9.352 5.59 1 75.88 670 PHE B O 1
ATOM 11873 N N . LEU B 1 671 ? 42.188 11.242 5.277 1 79.69 671 LEU B N 1
ATOM 11874 C CA . LEU B 1 671 ? 41.844 11.266 3.855 1 79.69 671 LEU B CA 1
ATOM 11875 C C . LEU B 1 671 ? 42.781 10.352 3.062 1 79.69 671 LEU B C 1
ATOM 11877 O O . LEU B 1 671 ? 43.906 10.047 3.514 1 79.69 671 LEU B O 1
ATOM 11881 N N . PRO B 1 672 ? 42.281 9.914 1.864 1 81.5 672 PRO B N 1
ATOM 11882 C CA . PRO B 1 672 ? 43.219 9.156 1.009 1 81.5 672 PRO B CA 1
ATOM 11883 C C . PRO B 1 672 ? 44.5 9.914 0.704 1 81.5 672 PRO B C 1
ATOM 11885 O O . PRO B 1 672 ? 44.469 11.094 0.354 1 81.5 672 PRO B O 1
ATOM 11888 N N . GLY B 1 673 ? 45.625 9.266 0.855 1 77.5 673 GLY B N 1
ATOM 11889 C CA . GLY B 1 673 ? 46.906 9.906 0.688 1 77.5 673 GLY B CA 1
ATOM 11890 C C . GLY B 1 673 ? 47.594 10.211 2.004 1 77.5 673 GLY B C 1
ATOM 11891 O O . GLY B 1 673 ? 48.781 10.562 2.025 1 77.5 673 GLY B O 1
ATOM 11892 N N . GLU B 1 674 ? 46.844 10.109 3.051 1 82.56 674 GLU B N 1
ATOM 11893 C CA . GLU B 1 674 ? 47.406 10.359 4.371 1 82.56 674 GLU B CA 1
ATOM 11894 C C . GLU B 1 674 ? 47.938 9.07 4.996 1 82.56 674 GLU B C 1
ATOM 11896 O O . GLU B 1 674 ? 48.25 8.117 4.285 1 82.56 674 GLU B O 1
ATOM 11901 N N . GLU B 1 675 ? 48.062 9.156 6.305 1 85.25 675 GLU B N 1
ATOM 11902 C CA . GLU B 1 675 ? 48.781 8.086 6.992 1 85.25 675 GLU B CA 1
ATOM 11903 C C . GLU B 1 675 ? 47.969 6.785 6.969 1 85.25 675 GLU B C 1
ATOM 11905 O O . GLU B 1 675 ? 48.531 5.703 7.164 1 85.25 675 GLU B O 1
ATOM 11910 N N . TRP B 1 676 ? 46.719 6.871 6.746 1 86.69 676 TRP B N 1
ATOM 11911 C CA . TRP B 1 676 ? 45.906 5.664 6.742 1 86.69 676 TRP B CA 1
ATOM 11912 C C . TRP B 1 676 ? 45.375 5.375 5.344 1 86.69 676 TRP B C 1
ATOM 11914 O O . TRP B 1 676 ? 44.938 6.289 4.641 1 86.69 676 TRP B O 1
ATOM 11924 N N . LEU B 1 677 ? 45.531 4.137 4.949 1 91 677 LEU B N 1
ATOM 11925 C CA . LEU B 1 677 ? 44.812 3.629 3.787 1 91 677 LEU B CA 1
ATOM 11926 C C . LEU B 1 677 ? 43.562 2.854 4.215 1 91 677 LEU B C 1
ATOM 11928 O O . LEU B 1 677 ? 43.688 1.852 4.926 1 91 677 LEU B O 1
ATOM 11932 N N . TYR B 1 678 ? 42.469 3.35 3.838 1 88.56 678 TYR B N 1
ATOM 11933 C CA . TYR B 1 678 ? 41.188 2.686 4.145 1 88.56 678 TYR B CA 1
ATOM 11934 C C . TYR B 1 678 ? 40.531 2.156 2.877 1 88.56 678 TYR B C 1
ATOM 11936 O O . TYR B 1 678 ? 40.062 2.934 2.045 1 88.56 678 TYR B O 1
ATOM 11944 N N . PHE B 1 679 ? 40.469 0.785 2.797 1 91.44 679 PHE B N 1
ATOM 11945 C CA . PHE B 1 679 ? 39.875 0.139 1.624 1 91.44 679 PHE B CA 1
ATOM 11946 C C . PHE B 1 679 ? 38.562 -0.54 1.976 1 91.44 679 PHE B C 1
ATOM 11948 O O . PHE B 1 679 ? 38.438 -1.154 3.037 1 91.44 679 PHE B O 1
ATOM 11955 N N . GLU B 1 680 ? 37.562 -0.37 1.161 1 87.94 680 GLU B N 1
ATOM 11956 C CA . GLU B 1 680 ? 36.406 -1.244 1.155 1 87.94 680 GLU B CA 1
ATOM 11957 C C . GLU B 1 680 ? 36.438 -2.232 -0.007 1 87.94 680 GLU B C 1
ATOM 11959 O O . GLU B 1 680 ? 36.5 -1.827 -1.17 1 87.94 680 GLU B O 1
ATOM 11964 N N . ILE B 1 681 ? 36.562 -3.457 0.363 1 88.44 681 ILE B N 1
ATOM 11965 C CA . ILE B 1 681 ? 36.625 -4.531 -0.621 1 88.44 681 ILE B CA 1
ATOM 11966 C C . ILE B 1 681 ? 35.281 -5.285 -0.649 1 88.44 681 ILE B C 1
ATOM 11968 O O . ILE B 1 681 ? 35 -6.105 0.23 1 88.44 681 ILE B O 1
ATOM 11972 N N . TYR B 1 682 ? 34.5 -5.012 -1.647 1 84.75 682 TYR B N 1
ATOM 11973 C CA . TYR B 1 682 ? 33.188 -5.625 -1.745 1 84.75 682 TYR B CA 1
ATOM 11974 C C . TYR B 1 682 ? 33.281 -7.035 -2.312 1 84.75 682 TYR B C 1
ATOM 11976 O O . TYR B 1 682 ? 33.688 -7.223 -3.465 1 84.75 682 TYR B O 1
ATOM 11984 N N . CYS B 1 683 ? 33.062 -8.008 -1.508 1 77.81 683 CYS B N 1
ATOM 11985 C CA . CYS B 1 683 ? 33.094 -9.414 -1.884 1 77.81 683 CYS B CA 1
ATOM 11986 C C . CYS B 1 683 ? 32.094 -10.227 -1.076 1 77.81 683 CYS B C 1
ATOM 11988 O O . CYS B 1 683 ? 31.609 -9.773 -0.039 1 77.81 683 CYS B O 1
ATOM 11990 N N . HIS B 1 684 ? 31.609 -11.328 -1.658 1 69.69 684 HIS B N 1
ATOM 11991 C CA . HIS B 1 684 ? 30.703 -12.211 -0.936 1 69.69 684 HIS B CA 1
ATOM 11992 C C . HIS B 1 684 ? 31.328 -12.711 0.359 1 69.69 684 HIS B C 1
ATOM 11994 O O . HIS B 1 684 ? 32.531 -12.953 0.413 1 69.69 684 HIS B O 1
ATOM 12000 N N . THR B 1 685 ? 30.547 -12.953 1.313 1 69.25 685 THR B N 1
ATOM 12001 C CA . THR B 1 685 ? 31 -13.32 2.65 1 69.25 685 THR B CA 1
ATOM 12002 C C . THR B 1 685 ? 31.781 -14.633 2.617 1 69.25 685 THR B C 1
ATOM 12004 O O . THR B 1 685 ? 32.75 -14.797 3.361 1 69.25 685 THR B O 1
ATOM 12007 N N . ALA B 1 686 ? 31.406 -15.516 1.681 1 67.25 686 ALA B N 1
ATOM 12008 C CA . ALA B 1 686 ? 32.031 -16.828 1.62 1 67.25 686 ALA B CA 1
ATOM 12009 C C . ALA B 1 686 ? 33.469 -16.719 1.182 1 67.25 686 ALA B C 1
ATOM 12011 O O . ALA B 1 686 ? 34.312 -17.578 1.532 1 67.25 686 ALA B O 1
ATOM 12012 N N . LYS B 1 687 ? 33.812 -15.695 0.488 1 75.06 687 LYS B N 1
ATOM 12013 C CA . LYS B 1 687 ? 35.156 -15.57 -0.056 1 75.06 687 LYS B CA 1
ATOM 12014 C C . LYS B 1 687 ? 36 -14.578 0.758 1 75.06 687 LYS B C 1
ATOM 12016 O O . LYS B 1 687 ? 37.188 -14.398 0.5 1 75.06 687 LYS B O 1
ATOM 12021 N N . SER B 1 688 ? 35.375 -13.984 1.738 1 80.81 688 SER B N 1
ATOM 12022 C CA . SER B 1 688 ? 36 -12.922 2.496 1 80.81 688 SER B CA 1
ATOM 12023 C C . SER B 1 688 ? 37.25 -13.43 3.213 1 80.81 688 SER B C 1
ATOM 12025 O O . SER B 1 688 ? 38.312 -12.773 3.205 1 80.81 688 SER B O 1
ATOM 12027 N N . ASN B 1 689 ? 37.094 -14.633 3.795 1 76.38 689 ASN B N 1
ATOM 12028 C CA . ASN B 1 689 ? 38.219 -15.18 4.531 1 76.38 689 ASN B CA 1
ATOM 12029 C C . ASN B 1 689 ? 39.406 -15.5 3.604 1 76.38 689 ASN B C 1
ATOM 12031 O O . ASN B 1 689 ? 40.562 -15.164 3.908 1 76.38 689 ASN B O 1
ATOM 12035 N N . SER B 1 690 ? 39 -16.156 2.527 1 81.44 690 SER B N 1
ATOM 12036 C CA . SER B 1 690 ? 40.031 -16.516 1.574 1 81.44 690 SER B CA 1
ATOM 12037 C C . SER B 1 690 ? 40.75 -15.273 1.035 1 81.44 690 SER B C 1
ATOM 12039 O O . SER B 1 690 ? 41.969 -15.266 0.865 1 81.44 690 SER B O 1
ATOM 12041 N N . LEU B 1 691 ? 40.062 -14.305 0.815 1 87.44 691 LEU B N 1
ATOM 12042 C CA . LEU B 1 691 ? 40.625 -13.062 0.29 1 87.44 691 LEU B CA 1
ATOM 12043 C C . LEU B 1 691 ? 41.531 -12.398 1.317 1 87.44 691 LEU B C 1
ATOM 12045 O O . LEU B 1 691 ? 42.625 -11.906 0.974 1 87.44 691 LEU B O 1
ATOM 12049 N N . LEU B 1 692 ? 41.125 -12.352 2.545 1 87.69 692 LEU B N 1
ATOM 12050 C CA . LEU B 1 692 ? 41.875 -11.727 3.613 1 87.69 692 LEU B CA 1
ATOM 12051 C C . LEU B 1 692 ? 43.219 -12.453 3.822 1 87.69 692 LEU B C 1
ATOM 12053 O O . LEU B 1 692 ? 44.25 -11.812 4.035 1 87.69 692 LEU B O 1
ATOM 12057 N N . LEU B 1 693 ? 43.062 -13.781 3.762 1 82.88 693 LEU B N 1
ATOM 12058 C CA . LEU B 1 693 ? 44.312 -14.562 3.893 1 82.88 693 LEU B CA 1
ATOM 12059 C C . LEU B 1 693 ? 45.25 -14.266 2.74 1 82.88 693 LEU B C 1
ATOM 12061 O O . LEU B 1 693 ? 46.469 -14.133 2.949 1 82.88 693 LEU B O 1
ATOM 12065 N N . HIS B 1 694 ? 44.656 -14.219 1.635 1 88.75 694 HIS B N 1
ATOM 12066 C CA . HIS B 1 694 ? 45.438 -13.898 0.451 1 88.75 694 HIS B CA 1
ATOM 12067 C C . HIS B 1 694 ? 46.094 -12.531 0.583 1 88.75 694 HIS B C 1
ATOM 12069 O O . HIS B 1 694 ? 47.281 -12.367 0.249 1 88.75 694 HIS B O 1
ATOM 12075 N N . ILE B 1 695 ? 45.469 -11.547 1.048 1 91.69 695 ILE B N 1
ATOM 12076 C CA . ILE B 1 695 ? 45.969 -10.188 1.23 1 91.69 695 ILE B CA 1
ATOM 12077 C C . ILE B 1 695 ? 47.031 -10.172 2.32 1 91.69 695 ILE B C 1
ATOM 12079 O O . ILE B 1 695 ? 48.094 -9.547 2.16 1 91.69 695 ILE B O 1
ATOM 12083 N N . SER B 1 696 ? 46.812 -10.852 3.4 1 87.06 696 SER B N 1
ATOM 12084 C CA . SER B 1 696 ? 47.75 -10.898 4.512 1 87.06 696 SER B CA 1
ATOM 12085 C C . SER B 1 696 ? 49.094 -11.523 4.09 1 87.06 696 SER B C 1
ATOM 12087 O O . SER B 1 696 ? 50.156 -10.977 4.367 1 87.06 696 SER B O 1
ATOM 12089 N N . ARG B 1 697 ? 48.969 -12.586 3.338 1 86.62 697 ARG B N 1
ATOM 12090 C CA . ARG B 1 697 ? 50.125 -13.359 2.961 1 86.62 697 ARG B CA 1
ATOM 12091 C C . ARG B 1 697 ? 50.938 -12.641 1.884 1 86.62 697 ARG B C 1
ATOM 12093 O O . ARG B 1 697 ? 52.188 -12.664 1.904 1 86.62 697 ARG B O 1
ATOM 12100 N N . ASN B 1 698 ? 50.281 -12.008 1.011 1 91.31 698 ASN B N 1
ATOM 12101 C CA . ASN B 1 698 ? 50.969 -11.555 -0.194 1 91.31 698 ASN B CA 1
ATOM 12102 C C . ASN B 1 698 ? 51.125 -10.039 -0.206 1 91.31 698 ASN B C 1
ATOM 12104 O O . ASN B 1 698 ? 51.844 -9.492 -1.062 1 91.31 698 ASN B O 1
ATOM 12108 N N . LEU B 1 699 ? 50.562 -9.352 0.636 1 92.69 699 LEU B N 1
ATOM 12109 C CA . LEU B 1 699 ? 50.688 -7.902 0.658 1 92.69 699 LEU B CA 1
ATOM 12110 C C . LEU B 1 699 ? 51.156 -7.422 2.033 1 92.69 699 LEU B C 1
ATOM 12112 O O . LEU B 1 699 ? 52.188 -6.754 2.156 1 92.69 699 LEU B O 1
ATOM 12116 N N . ILE B 1 700 ? 50.5 -7.805 3.115 1 89.44 700 ILE B N 1
ATOM 12117 C CA . ILE B 1 700 ? 50.75 -7.242 4.441 1 89.44 700 ILE B CA 1
ATOM 12118 C C . ILE B 1 700 ? 52.062 -7.777 4.992 1 89.44 700 ILE B C 1
ATOM 12120 O O . ILE B 1 700 ? 52.906 -7.008 5.457 1 89.44 700 ILE B O 1
ATOM 12124 N N . THR B 1 701 ? 52.219 -9.102 4.91 1 86.06 701 THR B N 1
ATOM 12125 C CA . THR B 1 701 ? 53.406 -9.719 5.473 1 86.06 701 THR B CA 1
ATOM 12126 C C . THR B 1 701 ? 54.656 -9.258 4.727 1 86.06 701 THR B C 1
ATOM 12128 O O . THR B 1 701 ? 55.625 -8.828 5.344 1 86.06 701 THR B O 1
ATOM 12131 N N . PRO B 1 702 ? 54.594 -9.328 3.432 1 90.06 702 PRO B N 1
ATOM 12132 C CA . PRO B 1 702 ? 55.812 -8.891 2.707 1 90.06 702 PRO B CA 1
ATOM 12133 C C . PRO B 1 702 ? 56.094 -7.406 2.922 1 90.06 702 PRO B C 1
ATOM 12135 O O . PRO B 1 702 ? 57.25 -6.988 2.803 1 90.06 702 PRO B O 1
ATOM 12138 N N . HIS B 1 703 ? 55.125 -6.625 3.152 1 91.5 703 HIS B N 1
ATOM 12139 C CA . HIS B 1 703 ? 55.344 -5.191 3.318 1 91.5 703 HIS B CA 1
ATOM 12140 C C . HIS B 1 703 ? 55.188 -4.777 4.781 1 91.5 703 HIS B C 1
ATOM 12142 O O . HIS B 1 703 ? 54.844 -3.639 5.078 1 91.5 703 HIS B O 1
ATOM 12148 N N . SER B 1 704 ? 55.469 -5.633 5.656 1 88.31 704 SER B N 1
ATOM 12149 C CA . SER B 1 704 ? 55.281 -5.395 7.086 1 88.31 704 SER B CA 1
ATOM 12150 C C . SER B 1 704 ? 56.156 -4.242 7.562 1 88.31 704 SER B C 1
ATOM 12152 O O . SER B 1 704 ? 55.812 -3.549 8.523 1 88.31 704 SER B O 1
ATOM 12154 N N . LYS B 1 705 ? 57.25 -4.023 6.867 1 88.06 705 LYS B N 1
ATOM 12155 C CA . LYS B 1 705 ? 58.156 -2.947 7.254 1 88.06 705 LYS B CA 1
ATOM 12156 C C . LYS B 1 705 ? 57.562 -1.581 6.914 1 88.06 705 LYS B C 1
ATOM 12158 O O . LYS B 1 705 ? 58 -0.562 7.461 1 88.06 705 LYS B O 1
ATOM 12163 N N . LYS B 1 706 ? 56.594 -1.599 6.047 1 91.94 706 LYS B N 1
ATOM 12164 C CA . LYS B 1 706 ? 56 -0.338 5.59 1 91.94 706 LYS B CA 1
ATOM 12165 C C . LYS B 1 706 ? 54.656 -0.066 6.273 1 91.94 706 LYS B C 1
ATOM 12167 O O . LYS B 1 706 ? 54.062 1 6.094 1 91.94 706 LYS B O 1
ATOM 12172 N N . ILE B 1 707 ? 54.219 -0.97 7.051 1 92.12 707 ILE B N 1
ATOM 12173 C CA . ILE B 1 707 ? 52.906 -0.869 7.676 1 92.12 707 ILE B CA 1
ATOM 12174 C C . ILE B 1 707 ? 53.031 -0.854 9.195 1 92.12 707 ILE B C 1
ATOM 12176 O O . ILE B 1 707 ? 53.688 -1.74 9.766 1 92.12 707 ILE B O 1
ATOM 12180 N N . LYS B 1 708 ? 52.562 0.185 9.805 1 88.56 708 LYS B N 1
ATOM 12181 C CA . LYS B 1 708 ? 52.625 0.308 11.258 1 88.56 708 LYS B CA 1
ATOM 12182 C C . LYS B 1 708 ? 51.594 -0.6 11.93 1 88.56 708 LYS B C 1
ATOM 12184 O O . LYS B 1 708 ? 51.938 -1.346 12.852 1 88.56 708 LYS B O 1
ATOM 12189 N N . LYS B 1 709 ? 50.406 -0.47 11.523 1 85.38 709 LYS B N 1
ATOM 12190 C CA . LYS B 1 709 ? 49.281 -1.233 12.039 1 85.38 709 LYS B CA 1
ATOM 12191 C C . LYS B 1 709 ? 48.219 -1.472 10.953 1 85.38 709 LYS B C 1
ATOM 12193 O O . LYS B 1 709 ? 48.125 -0.695 10 1 85.38 709 LYS B O 1
ATOM 12198 N N . TRP B 1 710 ? 47.656 -2.705 11.016 1 87.88 710 TRP B N 1
ATOM 12199 C CA . TRP B 1 710 ? 46.562 -2.939 10.094 1 87.88 710 TRP B CA 1
ATOM 12200 C C . TRP B 1 710 ? 45.438 -3.73 10.766 1 87.88 710 TRP B C 1
ATOM 12202 O O . TRP B 1 710 ? 45.688 -4.5 11.695 1 87.88 710 TRP B O 1
ATOM 12212 N N . PHE B 1 711 ? 44.25 -3.402 10.508 1 83.56 711 PHE B N 1
ATOM 12213 C CA . PHE B 1 711 ? 43.094 -4.195 10.969 1 83.56 711 PHE B CA 1
ATOM 12214 C C . PHE B 1 711 ? 42 -4.215 9.922 1 83.56 711 PHE B C 1
ATOM 12216 O O . PHE B 1 711 ? 42.031 -3.461 8.945 1 83.56 711 PHE B O 1
ATOM 12223 N N . PHE B 1 712 ? 41.156 -5.207 9.984 1 86.56 712 PHE B N 1
ATOM 12224 C CA . PHE B 1 712 ? 40.062 -5.32 9.047 1 86.56 712 PHE B CA 1
ATOM 12225 C C . PHE B 1 712 ? 38.75 -5.59 9.781 1 86.56 712 PHE B C 1
ATOM 12227 O O . PHE B 1 712 ? 38.75 -6.066 10.922 1 86.56 712 PHE B O 1
ATOM 12234 N N . ILE B 1 713 ? 37.625 -5.051 9.258 1 77.25 713 ILE B N 1
ATOM 12235 C CA . ILE B 1 713 ? 36.281 -5.328 9.75 1 77.25 713 ILE B CA 1
ATOM 12236 C C . ILE B 1 713 ? 35.406 -5.789 8.602 1 77.25 713 ILE B C 1
ATOM 12238 O O . ILE B 1 713 ? 35.5 -5.277 7.484 1 77.25 713 ILE B O 1
ATOM 12242 N N . ARG B 1 714 ? 34.688 -6.816 8.812 1 77 714 ARG B N 1
ATOM 12243 C CA . ARG B 1 714 ? 33.688 -7.246 7.824 1 77 714 ARG B CA 1
ATOM 12244 C C . ARG B 1 714 ? 32.375 -6.496 8 1 77 714 ARG B C 1
ATOM 12246 O O . ARG B 1 714 ? 31.938 -6.27 9.125 1 77 714 ARG B O 1
ATOM 12253 N N . TYR B 1 715 ? 31.906 -5.941 6.898 1 70.75 715 TYR B N 1
ATOM 12254 C CA . TYR B 1 715 ? 30.688 -5.148 6.938 1 70.75 715 TYR B CA 1
ATOM 12255 C C . TYR B 1 715 ? 29.703 -5.621 5.883 1 70.75 715 TYR B C 1
ATOM 12257 O O . TYR B 1 715 ? 30.078 -6.309 4.93 1 70.75 715 TYR B O 1
ATOM 12265 N N . ASN B 1 716 ? 28.453 -5.43 5.992 1 64.62 716 ASN B N 1
ATOM 12266 C CA . ASN B 1 716 ? 27.484 -5.977 5.051 1 64.62 716 ASN B CA 1
ATOM 12267 C C . ASN B 1 716 ? 26.578 -4.891 4.492 1 64.62 716 ASN B C 1
ATOM 12269 O O . ASN B 1 716 ? 25.625 -5.184 3.756 1 64.62 716 ASN B O 1
ATOM 12273 N N . ASP B 1 717 ? 26.719 -3.68 4.809 1 63.09 717 ASP B N 1
ATOM 12274 C CA . ASP B 1 717 ? 25.922 -2.568 4.281 1 63.09 717 ASP B CA 1
ATOM 12275 C C . ASP B 1 717 ? 26.812 -1.581 3.523 1 63.09 717 ASP B C 1
ATOM 12277 O O . ASP B 1 717 ? 27.781 -1.057 4.07 1 63.09 717 ASP B O 1
ATOM 12281 N N . PRO B 1 718 ? 26.453 -1.281 2.334 1 62.81 718 PRO B N 1
ATOM 12282 C CA . PRO B 1 718 ? 25.281 -1.652 1.533 1 62.81 718 PRO B CA 1
ATOM 12283 C C . PRO B 1 718 ? 25.375 -3.076 0.988 1 62.81 718 PRO B C 1
ATOM 12285 O O . PRO B 1 718 ? 24.344 -3.668 0.631 1 62.81 718 PRO B O 1
ATOM 12288 N N . ALA B 1 719 ? 26.547 -3.588 0.822 1 67.38 719 ALA B N 1
ATOM 12289 C CA . ALA B 1 719 ? 26.812 -4.961 0.412 1 67.38 719 ALA B CA 1
ATOM 12290 C C . ALA B 1 719 ? 27.984 -5.551 1.205 1 67.38 719 ALA B C 1
ATOM 12292 O O . ALA B 1 719 ? 28.703 -4.824 1.88 1 67.38 719 ALA B O 1
ATOM 12293 N N . ASP B 1 720 ? 27.938 -6.809 1.176 1 70.31 720 ASP B N 1
ATOM 12294 C CA . ASP B 1 720 ? 29.016 -7.453 1.913 1 70.31 720 ASP B CA 1
ATOM 12295 C C . ASP B 1 720 ? 30.375 -6.953 1.44 1 70.31 720 ASP B C 1
ATOM 12297 O O . ASP B 1 720 ? 30.641 -6.902 0.237 1 70.31 720 ASP B O 1
ATOM 12301 N N . HIS B 1 721 ? 31.156 -6.387 2.416 1 84.81 721 HIS B N 1
ATOM 12302 C CA . HIS B 1 721 ? 32.5 -5.926 2.066 1 84.81 721 HIS B CA 1
ATOM 12303 C C . HIS B 1 721 ? 33.438 -6.004 3.264 1 84.81 721 HIS B C 1
ATOM 12305 O O . HIS B 1 721 ? 33 -6.199 4.395 1 84.81 721 HIS B O 1
ATOM 12311 N N . ILE B 1 722 ? 34.75 -6.043 2.992 1 83.44 722 ILE B N 1
ATOM 12312 C CA . ILE B 1 722 ? 35.812 -5.973 3.979 1 83.44 722 ILE B CA 1
ATOM 12313 C C . ILE B 1 722 ? 36.344 -4.543 4.066 1 83.44 722 ILE B C 1
ATOM 12315 O O . ILE B 1 722 ? 36.656 -3.926 3.045 1 83.44 722 ILE B O 1
ATOM 12319 N N . ARG B 1 723 ? 36.25 -4.062 5.258 1 84.12 723 ARG B N 1
ATOM 12320 C CA . ARG B 1 723 ? 36.906 -2.793 5.504 1 84.12 723 ARG B CA 1
ATOM 12321 C C . ARG B 1 723 ? 38.344 -3.021 6 1 84.12 723 ARG B C 1
ATOM 12323 O O . ARG B 1 723 ? 38.562 -3.453 7.137 1 84.12 723 ARG B O 1
ATOM 12330 N N . LEU B 1 724 ? 39.281 -2.74 5.121 1 88.81 724 LEU B N 1
ATOM 12331 C CA . LEU B 1 724 ? 40.719 -2.939 5.43 1 88.81 724 LEU B CA 1
ATOM 12332 C C . LEU B 1 724 ? 41.406 -1.604 5.684 1 88.81 724 LEU B C 1
ATOM 12334 O O . LEU B 1 724 ? 41.312 -0.689 4.863 1 88.81 724 LEU B O 1
ATOM 12338 N N . ARG B 1 725 ? 41.969 -1.478 6.867 1 87.5 725 ARG B N 1
ATOM 12339 C CA . ARG B 1 725 ? 42.688 -0.265 7.242 1 87.5 725 ARG B CA 1
ATOM 12340 C C . ARG B 1 725 ? 44.156 -0.556 7.48 1 87.5 725 ARG B C 1
ATOM 12342 O O . ARG B 1 725 ? 44.5 -1.48 8.219 1 87.5 725 ARG B O 1
ATOM 12349 N N . LEU B 1 726 ? 45 0.214 6.773 1 91.56 726 LEU B N 1
ATOM 12350 C CA . LEU B 1 726 ? 46.438 0.096 6.91 1 91.56 726 LEU B CA 1
ATOM 12351 C C . LEU B 1 726 ? 47.062 1.428 7.328 1 91.56 726 LEU B C 1
ATOM 12353 O O . LEU B 1 726 ? 46.875 2.439 6.645 1 91.56 726 LEU B O 1
ATOM 12357 N N . GLN B 1 727 ? 47.656 1.447 8.453 1 87.75 727 GLN B N 1
ATOM 12358 C CA . GLN B 1 727 ? 48.406 2.633 8.836 1 87.75 727 GLN B CA 1
ATOM 12359 C C . GLN B 1 727 ? 49.844 2.568 8.297 1 87.75 727 GLN B C 1
ATOM 12361 O O . GLN B 1 727 ? 50.562 1.603 8.547 1 87.75 727 GLN B O 1
ATOM 12366 N N . LEU B 1 728 ? 50.25 3.582 7.598 1 90.56 728 LEU B N 1
ATOM 12367 C CA . LEU B 1 728 ? 51.531 3.598 6.922 1 90.56 728 LEU B CA 1
ATOM 12368 C C . LEU B 1 728 ? 52.625 4.094 7.855 1 90.56 728 LEU B C 1
ATOM 12370 O O . LEU B 1 728 ? 52.375 4.953 8.703 1 90.56 728 LEU B O 1
ATOM 12374 N N . LYS B 1 729 ? 53.844 3.574 7.742 1 88.19 729 LYS B N 1
ATOM 12375 C CA . LYS B 1 729 ? 55 4.129 8.422 1 88.19 729 LYS B CA 1
ATOM 12376 C C . LYS B 1 729 ? 55.5 5.395 7.723 1 88.19 729 LYS B C 1
ATOM 12378 O O . LYS B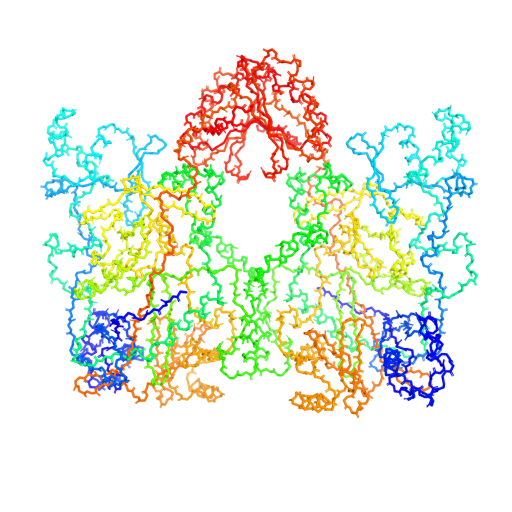 1 729 ? 55.844 6.383 8.375 1 88.19 729 LYS B O 1
ATOM 12383 N N . ASP B 1 730 ? 55.562 5.254 6.422 1 85.94 730 ASP B N 1
ATOM 12384 C CA . ASP B 1 730 ? 55.875 6.387 5.559 1 85.94 730 ASP B CA 1
ATOM 12385 C C . ASP B 1 730 ? 54.781 6.621 4.531 1 85.94 730 ASP B C 1
ATOM 12387 O O . ASP B 1 730 ? 54.469 5.734 3.734 1 85.94 730 ASP B O 1
ATOM 12391 N N . ILE B 1 731 ? 54.219 7.773 4.457 1 85.25 731 ILE B N 1
ATOM 12392 C CA . ILE B 1 731 ? 53.094 8.148 3.621 1 85.25 731 ILE B CA 1
ATOM 12393 C C . ILE B 1 731 ? 53.438 7.91 2.152 1 85.25 731 ILE B C 1
ATOM 12395 O O . ILE B 1 731 ? 52.562 7.613 1.344 1 85.25 731 ILE B O 1
ATOM 12399 N N . LYS B 1 732 ? 54.719 7.969 1.82 1 79.75 732 LYS B N 1
ATOM 12400 C CA . LYS B 1 732 ? 55.156 7.848 0.431 1 79.75 732 LYS B CA 1
ATOM 12401 C C . LYS B 1 732 ? 54.906 6.438 -0.097 1 79.75 732 LYS B C 1
ATOM 12403 O O . LYS B 1 732 ? 54.844 6.223 -1.311 1 79.75 732 LYS B O 1
ATOM 12408 N N . ASP B 1 733 ? 54.719 5.539 0.841 1 85.62 733 ASP B N 1
ATOM 12409 C CA . ASP B 1 733 ? 54.562 4.145 0.442 1 85.62 733 ASP B CA 1
ATOM 12410 C C . ASP B 1 733 ? 53.125 3.84 0.086 1 85.62 733 ASP B C 1
ATOM 12412 O O . ASP B 1 733 ? 52.781 2.715 -0.296 1 85.62 733 ASP B O 1
ATOM 12416 N N . GLY B 1 734 ? 52.281 4.773 0.254 1 87.94 734 GLY B N 1
ATOM 12417 C CA . GLY B 1 734 ? 50.844 4.566 0.095 1 87.94 734 GLY B CA 1
ATOM 12418 C C . GLY B 1 734 ? 50.469 4.074 -1.287 1 87.94 734 GLY B C 1
ATOM 12419 O O . GLY B 1 734 ? 49.656 3.158 -1.423 1 87.94 734 GLY B O 1
ATOM 12420 N N . HIS B 1 735 ? 51.062 4.754 -2.271 1 85.19 735 HIS B N 1
ATOM 12421 C CA . HIS B 1 735 ? 50.719 4.375 -3.639 1 85.19 735 HIS B CA 1
ATOM 12422 C C . HIS B 1 735 ? 51.188 2.955 -3.947 1 85.19 735 HIS B C 1
ATOM 12424 O O . HIS B 1 735 ? 50.5 2.199 -4.625 1 85.19 735 HIS B O 1
ATOM 12430 N N . GLU B 1 736 ? 52.344 2.65 -3.494 1 85.56 736 GLU B N 1
ATOM 12431 C CA . GLU B 1 736 ? 52.875 1.314 -3.719 1 85.56 736 GLU B CA 1
ATOM 12432 C C . GLU B 1 736 ? 52 0.245 -3.092 1 85.56 736 GLU B C 1
ATOM 12434 O O . GLU B 1 736 ? 51.719 -0.78 -3.717 1 85.56 736 GLU B O 1
ATOM 12439 N N . LEU B 1 737 ? 51.594 0.497 -1.92 1 89.94 737 LEU B N 1
ATOM 12440 C CA . LEU B 1 737 ? 50.75 -0.458 -1.223 1 89.94 737 LEU B CA 1
ATOM 12441 C C . LEU B 1 737 ? 49.375 -0.559 -1.897 1 89.94 737 LEU B C 1
ATOM 12443 O O . LEU B 1 737 ? 48.812 -1.648 -1.997 1 89.94 737 LEU B O 1
ATOM 12447 N N . THR B 1 738 ? 48.844 0.581 -2.338 1 91.31 738 THR B N 1
ATOM 12448 C CA . THR B 1 738 ? 47.562 0.586 -3.057 1 91.31 738 THR B CA 1
ATOM 12449 C C . THR B 1 738 ? 47.688 -0.197 -4.363 1 91.31 738 THR B C 1
ATOM 12451 O O . THR B 1 738 ? 46.812 -1.005 -4.684 1 91.31 738 THR B O 1
ATOM 12454 N N . ALA B 1 739 ? 48.781 0.059 -5.074 1 88.06 739 ALA B N 1
ATOM 12455 C CA . ALA B 1 739 ? 49.031 -0.688 -6.305 1 88.06 739 ALA B CA 1
ATOM 12456 C C . ALA B 1 739 ? 49.156 -2.18 -6.02 1 88.06 739 ALA B C 1
ATOM 12458 O O . ALA B 1 739 ? 48.656 -3.016 -6.773 1 88.06 739 ALA B O 1
ATOM 12459 N N . GLY B 1 740 ? 49.875 -2.49 -4.992 1 90.38 740 GLY B N 1
ATOM 12460 C CA . GLY B 1 740 ? 50.031 -3.881 -4.602 1 90.38 740 GLY B CA 1
ATOM 12461 C C . GLY B 1 740 ? 48.719 -4.59 -4.324 1 90.38 740 GLY B C 1
ATOM 12462 O O . GLY B 1 740 ? 48.531 -5.73 -4.75 1 90.38 740 GLY B O 1
ATOM 12463 N N . LEU B 1 741 ? 47.906 -3.906 -3.576 1 92.44 741 LEU B N 1
ATOM 12464 C CA . LEU B 1 741 ? 46.594 -4.48 -3.273 1 92.44 741 LEU B CA 1
ATOM 12465 C C . LEU B 1 741 ? 45.781 -4.664 -4.543 1 92.44 741 LEU B C 1
ATOM 12467 O O . LEU B 1 741 ? 45.125 -5.695 -4.727 1 92.44 741 LEU B O 1
ATOM 12471 N N . SER B 1 742 ? 45.781 -3.678 -5.352 1 90.19 742 SER B N 1
ATOM 12472 C CA . SER B 1 742 ? 45.062 -3.732 -6.613 1 90.19 742 SER B CA 1
ATOM 12473 C C . SER B 1 742 ? 45.562 -4.887 -7.484 1 90.19 742 SER B C 1
ATOM 12475 O O . SER B 1 742 ? 44.75 -5.613 -8.07 1 90.19 742 SER B O 1
ATOM 12477 N N . ASP B 1 743 ? 46.812 -5.031 -7.543 1 88.56 743 ASP B N 1
ATOM 12478 C CA . ASP B 1 743 ? 47.406 -6.121 -8.32 1 88.56 743 ASP B CA 1
ATOM 12479 C C . ASP B 1 743 ? 46.969 -7.48 -7.762 1 88.56 743 ASP B C 1
ATOM 12481 O O . ASP B 1 743 ? 46.688 -8.406 -8.523 1 88.56 743 ASP B O 1
ATOM 12485 N N . LEU B 1 744 ? 47.031 -7.5 -6.527 1 90.06 744 LEU B N 1
ATOM 12486 C CA . LEU B 1 744 ? 46.656 -8.742 -5.848 1 90.06 744 LEU B CA 1
ATOM 12487 C C . LEU B 1 744 ? 45.219 -9.094 -6.094 1 90.06 744 LEU B C 1
ATOM 12489 O O . LEU B 1 744 ? 44.875 -10.273 -6.219 1 90.06 744 LEU B O 1
ATOM 12493 N N . LEU B 1 745 ? 44.312 -8.117 -6.164 1 89.38 745 LEU B N 1
ATOM 12494 C CA . LEU B 1 745 ? 42.875 -8.344 -6.234 1 89.38 745 LEU B CA 1
ATOM 12495 C C . LEU B 1 745 ? 42.406 -8.344 -7.684 1 89.38 745 LEU B C 1
ATOM 12497 O O . LEU B 1 745 ? 41.25 -8.68 -7.961 1 89.38 745 LEU B O 1
ATOM 12501 N N . ALA B 1 746 ? 43.219 -7.961 -8.633 1 84.56 746 ALA B N 1
ATOM 12502 C CA . ALA B 1 746 ? 42.844 -7.816 -10.039 1 84.56 746 ALA B CA 1
ATOM 12503 C C . ALA B 1 746 ? 42.188 -9.086 -10.57 1 84.56 746 ALA B C 1
ATOM 12505 O O . ALA B 1 746 ? 41.125 -9.023 -11.172 1 84.56 746 ALA B O 1
ATOM 12506 N N . PRO B 1 747 ? 42.812 -10.234 -10.258 1 77.94 747 PRO B N 1
ATOM 12507 C CA . PRO B 1 747 ? 42.156 -11.453 -10.766 1 77.94 747 PRO B CA 1
ATOM 12508 C C . PRO B 1 747 ? 40.781 -11.703 -10.156 1 77.94 747 PRO B C 1
ATOM 12510 O O . PRO B 1 747 ? 39.906 -12.211 -10.828 1 77.94 747 PRO B O 1
ATOM 12513 N N . TYR B 1 748 ? 40.656 -11.367 -8.914 1 79.81 748 TYR B N 1
ATOM 12514 C CA . TYR B 1 748 ? 39.375 -11.562 -8.219 1 79.81 748 TYR B CA 1
ATOM 12515 C C . TYR B 1 748 ? 38.344 -10.578 -8.711 1 79.81 748 TYR B C 1
ATOM 12517 O O . TYR B 1 748 ? 37.125 -10.867 -8.688 1 79.81 748 TYR B O 1
ATOM 12525 N N . ILE B 1 749 ? 38.781 -9.383 -9.094 1 79.44 749 ILE B N 1
ATOM 12526 C CA . ILE B 1 749 ? 37.875 -8.359 -9.625 1 79.44 749 ILE B CA 1
ATOM 12527 C C . ILE B 1 749 ? 37.438 -8.75 -11.023 1 79.44 749 ILE B C 1
ATOM 12529 O O . ILE B 1 749 ? 36.25 -8.641 -11.359 1 79.44 749 ILE B O 1
ATOM 12533 N N . SER B 1 750 ? 38.312 -9.328 -11.812 1 68.56 750 SER B N 1
ATOM 12534 C CA . SER B 1 750 ? 38 -9.758 -13.172 1 68.56 750 SER B CA 1
ATOM 12535 C C . SER B 1 750 ? 37.031 -10.945 -13.172 1 68.56 750 SER B C 1
ATOM 12537 O O . SER B 1 750 ? 36.188 -11.055 -14.047 1 68.56 750 SER B O 1
ATOM 12539 N N . SER B 1 751 ? 37.312 -11.727 -12.141 1 63.62 751 SER B N 1
ATOM 12540 C CA . SER B 1 751 ? 36.469 -12.922 -12.062 1 63.62 751 SER B CA 1
ATOM 12541 C C . SER B 1 751 ? 35.125 -12.609 -11.422 1 63.62 751 SER B C 1
ATOM 12543 O O . SER B 1 751 ? 34.219 -13.453 -11.414 1 63.62 751 SER B O 1
ATOM 12545 N N . GLY B 1 752 ? 35.031 -11.359 -10.852 1 67.19 752 GLY B N 1
ATOM 12546 C CA . GLY B 1 752 ? 33.75 -10.938 -10.266 1 67.19 752 GLY B CA 1
ATOM 12547 C C . GLY B 1 752 ? 33.625 -11.312 -8.805 1 67.19 752 GLY B C 1
ATOM 12548 O O . GLY B 1 752 ? 32.625 -10.992 -8.164 1 67.19 752 GLY B O 1
ATOM 12549 N N . ILE B 1 753 ? 34.594 -12.047 -8.328 1 68.69 753 ILE B N 1
ATOM 12550 C CA . ILE B 1 753 ? 34.562 -12.422 -6.918 1 68.69 753 ILE B CA 1
ATOM 12551 C C . ILE B 1 753 ? 34.594 -11.164 -6.047 1 68.69 753 ILE B C 1
ATOM 12553 O O . ILE B 1 753 ? 33.906 -11.102 -5.023 1 68.69 753 ILE B O 1
ATOM 12557 N N . VAL B 1 754 ? 35.438 -10.227 -6.402 1 81.31 754 VAL B N 1
ATOM 12558 C CA . VAL B 1 754 ? 35.438 -8.906 -5.781 1 81.31 754 VAL B CA 1
ATOM 12559 C C . VAL B 1 754 ? 34.688 -7.918 -6.668 1 81.31 754 VAL B C 1
ATOM 12561 O O . VAL B 1 754 ? 35.062 -7.691 -7.82 1 81.31 754 VAL B O 1
ATOM 12564 N N . ALA B 1 755 ? 33.625 -7.496 -6.105 1 74.25 755 ALA B N 1
ATOM 12565 C CA . ALA B 1 755 ? 32.719 -6.641 -6.887 1 74.25 755 ALA B CA 1
ATOM 12566 C C . ALA B 1 755 ? 33.312 -5.238 -7.039 1 74.25 755 ALA B C 1
ATOM 12568 O O . ALA B 1 755 ? 33.094 -4.57 -8.047 1 74.25 755 ALA B O 1
ATOM 12569 N N . ASP B 1 756 ? 33.875 -4.777 -6.004 1 79.94 756 ASP B N 1
ATOM 12570 C CA . ASP B 1 756 ? 34.375 -3.406 -6.023 1 79.94 756 ASP B CA 1
ATOM 12571 C C . ASP B 1 756 ? 35.5 -3.213 -5.004 1 79.94 756 ASP B C 1
ATOM 12573 O O . ASP B 1 756 ? 35.594 -3.963 -4.031 1 79.94 756 ASP B O 1
ATOM 12577 N N . LEU B 1 757 ? 36.469 -2.385 -5.309 1 85.62 757 LEU B N 1
ATOM 12578 C CA . LEU B 1 757 ? 37.531 -1.94 -4.434 1 85.62 757 LEU B CA 1
ATOM 12579 C C . LEU B 1 757 ? 37.594 -0.418 -4.348 1 85.62 757 LEU B C 1
ATOM 12581 O O . LEU B 1 757 ? 37.719 0.263 -5.363 1 85.62 757 LEU B O 1
ATOM 12585 N N . GLN B 1 758 ? 37.344 0.015 -3.139 1 85.75 758 GLN B N 1
ATOM 12586 C CA . GLN B 1 758 ? 37.281 1.46 -2.945 1 85.75 758 GLN B CA 1
ATOM 12587 C C . GLN B 1 758 ? 38.25 1.917 -1.879 1 85.75 758 GLN B C 1
ATOM 12589 O O . GLN B 1 758 ? 38.406 1.274 -0.836 1 85.75 758 GLN B O 1
ATOM 12594 N N . LEU B 1 759 ? 39.125 2.926 -2.154 1 88.38 759 LEU B N 1
ATOM 12595 C CA . LEU B 1 759 ? 39.875 3.656 -1.149 1 88.38 759 LEU B CA 1
ATOM 12596 C C . LEU B 1 759 ? 39.125 4.875 -0.658 1 88.38 759 LEU B C 1
ATOM 12598 O O . LEU B 1 759 ? 38.781 5.758 -1.447 1 88.38 759 LEU B O 1
ATOM 12602 N N . LYS B 1 760 ? 38.75 4.828 0.58 1 83.81 760 LYS B N 1
ATOM 12603 C CA . LYS B 1 760 ? 37.812 5.824 1.121 1 83.81 760 LYS B CA 1
ATOM 12604 C C . LYS B 1 760 ? 38.438 6.574 2.293 1 83.81 760 LYS B C 1
ATOM 12606 O O . LYS B 1 760 ? 39.562 6.266 2.705 1 83.81 760 LYS B O 1
ATOM 12611 N N . ILE B 1 761 ? 37.781 7.652 2.736 1 77.44 761 ILE B N 1
ATOM 12612 C CA . ILE B 1 761 ? 38.156 8.398 3.93 1 77.44 761 ILE B CA 1
ATOM 12613 C C . ILE B 1 761 ? 37.969 7.523 5.168 1 77.44 761 ILE B C 1
ATOM 12615 O O . ILE B 1 761 ? 36.938 6.875 5.324 1 77.44 761 ILE B O 1
ATOM 12619 N N . TYR B 1 762 ? 39.062 7.453 5.863 1 78.06 762 TYR B N 1
ATOM 12620 C CA . TYR B 1 762 ? 38.969 6.719 7.121 1 78.06 762 TYR B CA 1
ATOM 12621 C C . TYR B 1 762 ? 38.5 7.629 8.258 1 78.06 762 TYR B C 1
ATOM 12623 O O . TYR B 1 762 ? 39.219 8.555 8.641 1 78.06 762 TYR B O 1
ATOM 12631 N N . ARG B 1 763 ? 37.375 7.395 8.594 1 64 763 ARG B N 1
ATOM 12632 C CA . ARG B 1 763 ? 36.844 8.117 9.742 1 64 763 ARG B CA 1
ATOM 12633 C C . ARG B 1 763 ? 36.969 7.293 11.016 1 64 763 ARG B C 1
ATOM 12635 O O . ARG B 1 763 ? 36.188 6.371 11.266 1 64 763 ARG B O 1
ATOM 12642 N N . GLN B 1 764 ? 38.125 7.523 11.711 1 57.16 764 GLN B N 1
ATOM 12643 C CA . GLN B 1 764 ? 38.438 6.758 12.914 1 57.16 764 GLN B CA 1
ATOM 12644 C C . GLN B 1 764 ? 37.406 7.031 14.023 1 57.16 764 GLN B C 1
ATOM 12646 O O . GLN B 1 764 ? 37.125 8.188 14.32 1 57.16 764 GLN B O 1
ATOM 12651 N N . GLU B 1 765 ? 36.688 6.008 14.172 1 47.31 765 GLU B N 1
ATOM 12652 C CA . GLU B 1 765 ? 35.781 6.145 15.297 1 47.31 765 GLU B CA 1
ATOM 12653 C C . GLU B 1 765 ? 36.531 6.039 16.625 1 47.31 765 GLU B C 1
ATOM 12655 O O . GLU B 1 765 ? 37.219 5.055 16.875 1 47.31 765 GLU B O 1
ATOM 12660 N N . LEU B 1 766 ? 37.25 7.012 17.016 1 39.66 766 LEU B N 1
ATOM 12661 C CA . LEU B 1 766 ? 37.875 6.918 18.328 1 39.66 766 LEU B CA 1
ATOM 12662 C C . LEU B 1 766 ? 36.875 6.523 19.391 1 39.66 766 LEU B C 1
ATOM 12664 O O . LEU B 1 766 ? 35.844 7.215 19.578 1 39.66 766 LEU B O 1
ATOM 12668 N N . ASN B 1 767 ? 36.562 5.383 19.219 1 36.19 767 ASN B N 1
ATOM 12669 C CA . ASN B 1 767 ? 35.906 5.016 20.469 1 36.19 767 ASN B CA 1
ATOM 12670 C C . ASN B 1 767 ? 36.844 5.203 21.672 1 36.19 767 ASN B C 1
ATOM 12672 O O . ASN B 1 767 ? 38.031 4.914 21.578 1 36.19 767 ASN B O 1
ATOM 12676 N N . VAL B 1 768 ? 36.656 6.078 22.5 1 33.41 768 VAL B N 1
ATOM 12677 C CA . VAL B 1 768 ? 37.281 6.035 23.828 1 33.41 768 VAL B CA 1
ATOM 12678 C C . VAL B 1 768 ? 37.219 4.609 24.359 1 33.41 768 VAL B C 1
ATOM 12680 O O . VAL B 1 768 ? 37.562 4.367 25.531 1 33.41 768 VAL B O 1
ATOM 12683 N N . MET B 1 769 ? 36.625 3.65 23.781 1 29.09 769 MET B N 1
ATOM 12684 C CA . MET B 1 769 ? 36.844 2.492 24.641 1 29.09 769 MET B CA 1
ATOM 12685 C C . MET B 1 769 ? 38.281 1.998 24.562 1 29.09 769 MET B C 1
ATOM 12687 O O . MET B 1 769 ? 38.875 2.053 23.484 1 29.09 769 MET B O 1
ATOM 12691 N N . ASP B 1 770 ? 38.969 1.938 25.672 1 29.64 770 ASP B N 1
ATOM 12692 C CA . ASP B 1 770 ? 40.125 1.218 26.203 1 29.64 770 ASP B CA 1
ATOM 12693 C C . ASP B 1 770 ? 40.188 -0.203 25.656 1 29.64 770 ASP B C 1
ATOM 12695 O O . ASP B 1 770 ? 40.844 -1.067 26.219 1 29.64 770 ASP B O 1
ATOM 12699 N N . TRP B 1 771 ? 39.438 -0.686 24.75 1 25.17 771 TRP B N 1
ATOM 12700 C CA . TRP B 1 771 ? 39.844 -2.078 24.562 1 25.17 771 TRP B CA 1
ATOM 12701 C C . TRP B 1 771 ? 41.188 -2.174 23.844 1 25.17 771 TRP B C 1
ATOM 12703 O O . TRP B 1 771 ? 41.312 -1.658 22.734 1 25.17 771 TRP B O 1
ATOM 12713 N N . LYS B 1 772 ? 42.25 -2.133 24.609 1 28.02 772 LYS B N 1
ATOM 12714 C CA . LYS B 1 772 ? 43.5 -2.848 24.469 1 28.02 772 LYS B CA 1
ATOM 12715 C C . LYS B 1 772 ? 43.281 -4.277 23.984 1 28.02 772 LYS B C 1
ATOM 12717 O O . LYS B 1 772 ? 44.188 -5.09 23.969 1 28.02 772 LYS B O 1
ATOM 12722 N N . GLU B 1 773 ? 42.375 -4.801 23.047 1 23.28 773 GLU B N 1
ATOM 12723 C CA . GLU B 1 773 ? 42.969 -6.008 22.469 1 23.28 773 GLU B CA 1
ATOM 12724 C C . GLU B 1 773 ? 43.969 -5.668 21.391 1 23.28 773 GLU B C 1
ATOM 12726 O O . GLU B 1 773 ? 43.781 -4.703 20.641 1 23.28 773 GLU B O 1
#

Organism: NCBI:txid1503925

Foldseek 3Di:
DDKAFDFKWKWFFFLAFLPDDCLVCVVVLLVQCCQQPVPLSVVPVPDHPVCLVVDDPVNNLVSVLSVQCSFAPRPDDFNRMAMEMFTADQDPDWDFWAWASDKDKDWAAFQQCVVVDDDALLNCLVPFFKKAFFLQWDDDPQWIWGWDDDPLAIDIDTDHDDPLLVVLNVVRNDIDGSVVSLVVCCVVPVDDPVRSSVVSSVCVVVPRMDGLLQAFQAAARNCVSVVHDDPDRSNIDMHIHIYIDDIHHYSVLVVVVSVLVVLLLFAPDFDADPQLLVLLVQCCVVVNFAKAQPSQQQDVVRHVRTDLPPQPPVVCVVVVVVVVVVPVVPPDDFDDDVQNVQQVVCVVPHQEAASQPDDDGGDPDGQAAAQKKKWKWFDFPSFIETDFIFALFLLAVQFLCQNVDVVSLVVLLVRVVLRPLLAPQEAEEEETDDRDRRLSNQQHGYDNGQEYEYRSHDDPHPHYHGSSQWIWGDDPSAIWIDGPVVQKTYQYDYSHNDPQSPGPDRSSVNNVSNSCPSHRGGSQDEVCVNPNDDQWDHWYDHVRYTRYFIKGWDDPCLQADDDPVSLVVVVVVCVVVVPQAWKWWDDDSSIGIAHNVDSVSSNSVSVVSHPDPRIMIGDDGDHPDASYAYPVRRGIGMMMMIMMRDSHHNDHMPPRPPDDDSPDLPFDKDFPLGQKWKKKWAADPVCVVVLVVLCCVQQCVVCVVFFDDKDWDFDQVVHTIIIIMTGTPDSVCRVVSVVSSCVSCVVVCVVCRTVDMDGGIDGDRPPPPPPPD/DDKAFDFKWKWFFFLAFLPDDCLVCVVVLLVQCCQQPVPLSVVPVPDHPVCLVVDDPVNNLVSVLSVQCSFAPRPDDFNRMAMEMFTADQDPDWDFWAWASDKDKDWAAFQLCCVVDDQALLNCLVPFFKKAFFQQWDDDPQWTWGWDDDPLAIDIDTDHDDPLLVVLNVVRNDIDGSVRSLVVCCVPPVDDSVRSSVVSSVCVVVPRMDGLLQAFQAAAHNCVSVVHDDPDRSNIDMHIHIYIDDIHHYSVLVVVVSVLVVLLLFAPDFDADPQLQVLLVQCCVVVNFAKAQPSQQQDVVRHVRTDLVPQPPVVCVVVVVVVVVVPVVPPDDFDDDVQNVQQVVCQVPHQEAASQPDDDGGDPPGFAAAQKKKWKWFDFPSFIETDFIFALFLLADQFLCQNVDVVSLVVLLVRVVLRPLLADLEAEEEETDDRDRRLSNQQHGYDNGQEYEYRSHDDPHPHYHHSSQWIWGDDPSAIWIDGPVVQKTYQYDYSHNRDQSPGPDRVSVNNVSNSCPRHRGGSQDEVCVNPNDDQWDHWYDHVRYTRYFIKGWDDPCLQADDDPVSLVVVVVVCVVVVPQAWKWWDDDSSIGIAHNVDSVSSNSVSVVSHPDPRIMIGDDGDHPDASYAYPVRRGTGMMMMIMMRDSHHNDHMPPRPPPDDSPDLPFPKDFPLGQKWKKKWAADPVCVVVLVVLCCVQQCVVCVVFFDDKDWDFDQVVHTIIIIMTGTPDSVCRVVSVVSSCVSCVVVCVVCRTVDMDGGIDGDRPPPPPPPD

Secondary structure (DSSP, 8-state):
---EE-SEEEEEEESS-TT--HHHHHHHHHHHHHHH-HHHHHHHTT--GGGGGGS-HHHHHHHHHHHHHHHH--S--EEEEEEEEEEEE--SSPPPEEE-SS-EEEEE--GGGGGG----HHHHHHH-S-EEE-TT-EEETTEEEEEEEETTEEEEEEEE--HHHHHHHHHTTS-B-HHHHHHHHHHHH---HHHHHHHHHHHHHTTSEEETTS--SBSS-HHHHTT---S--TT-EEEEE--EEE--EEHHHHTHHHHHHHHHHHHSPPPP-HHHHHHHHHHHHHHTT--EEHHHHH-TTTS------S--HHHHHHHHHHHHHS-----EEEEE-HHHHHHHHHHHH-SEEEGGG--SPPPSS-PPPPSEEEEEEEEETTEEEEEEEE-S-GGGTTGGGGGT-HHHHHHHHHHHHHHHHHSTTEEEEEEE----SGGGGTT-B---SSEEEESSS----SEE--GGGEEEEEETTEEEEEETTT-SEEEE--SS---GGG---HHHHHHHHHTTTTS--B----HHHHSTT-SEE-EEEETTEEEE--EEEPPHHHHH--SHHHHHHHHHHHHHTT--S-EEESSGGG-EEE-TT-HHHHHHHHHHHTT--S-EEEE----SS-SEEETT--EE--EEEEEEE-----SPPSS-TTS--------EEE-TTSSEEEEEEEE-HHHHHHHHHHHIIIIITTTGGGEEEEEEEEE-SSS-EEEEEEEESSGGGHHHHHHHHHHHHHHHHHTTSEEEEEEE-EEE---------/---EE-SEEEEEEESS-TT--HHHHHHHHHHHHHHH-HHHHHHHTT--GGGGGGS-HHHHHHHHHHHHHHHH--S--EEEEEEEEEEEE--SSPPPEEE-SS-EEEEE--GGGGGG----HHHHHHH-S-EEE-TT-EEETTEEEEEEEETTEEEEEEEE--HHHHHHHHHTTS-B-HHHHHHHHHHHH---HHHHHHHHHHHHHTTSEEETTS--SBSS-HHHHTT---S--TT-EEEEE--EEE--EEHHHHTHHHHHHHHHHHHSPPPP-HHHHHHHHHHHHHHTT--EEHHHHH-TTTS------S--HHHHHHHHHHHHHS-----EEEEE-HHHHHHHHHHHH-SEEEGGG--SPPPSSPPPPPSEEEEEEEEETTEEEEEEEE-S-GGGTTGGGGGT-HHHHHHHHHHHHHHHHHSTTEEEEEEE----SGGGGTT-B---SSEEEESSS----SEE--GGGEEEEEETTEEEEEETTT-SEEEE--SS---GGG---HHHHHHHHHTTTTS--B----HHHHSTT-SEE-EEEETTEEEE--EEEPPHHHHH--SHHHHHHHHHHHHHTT--S-EEESSGGG-EEE-TT-HHHHHHHHHHHTT--S-EEEE----SS-SEEETT--EE--EEEEEEE-----SPPSS-TTS--------EEE-TTSSEEEEEEEE-HHHHHHHHHHHIIIIITTTGGGEEEEEEEEE-SSS-EEEEEEEESSGGGHHHHHHHHHHHHHHHHHTTSEEEEEEE-EEE---------

pLDDT: mean 87.58, std 14.64, range [23.28, 98.31]

Sequence (1546 aa):
MKLTISPVSITRTPVFSHQQDLGIVWDELKAYIQESSPSFFEMIKDYEYEDLRSLEPKIRFTIWKYFNRAKFRATPYGNFAAFSVIPVSKESNPEPVTLSKSHIVHRFINWQEKENFNFDSKWLIRHAGFLTTNTTAYIGGGELRYINTDNGTFELSAIEAEETTQSTLNYCRTKRTVEEIQHFLRNEYSLSPAMTNYFLEQLVTFQLLITNFQPNIIGPDYYGRIGYSQADKKNDYIISERKRIKGQLSERRLQILAELTEFLSKHTLVHSSPALDDFRRRFVKKFEHKEVPLQIAMDPEIGIGYRSMTISKDEDQLISELKKNREQEQTYNLPYTTLHQFILNQMLQHKTVQLNDFKEPGIIPQHPIANTISVFLQCIDEHLVIGSAGGCTANSLLGRFSLGSEEITEIGRRFVRIEQEANPGVLFFDIGYQIEKHADNINRRKSIYDYELPILSWSESKHMLALDDIMVSVRGEELLLHSVKYGKRLIPKLASAYNYARSDLAVYRFLSDIQHQGLHSGLAFSLSTIFPGLIHYPRVQYKNVILSPEKWLVPEAICQETGAAALAGLYGWLKHINLLKPFKCGDGDQTLIFNPETEEDMQYFLLFCRNKEQLYIEETFIPARPQITDENNEPYLPEFIVNLEHKEQIYMPYPLKGLWNNEKYFSNLFLPGEEWLYFEIYCHTAKSNSLLLHISRNLITPHSKKIKKWFFIRYNDPADHIRLRLQLKDIKDGHELTAGLSDLLAPYISSGIVADLQLKIYRQELNVMDWKEMKLTISPVSITRTPVFSHQQDLGIVWDELKAYIQESSPSFFEMIKDYEYEDLRSLEPKIRFTIWKYFNRAKFRATPYGNFAAFSVIPVSKESNPEPVTLSKSHIVHRFINWQEKENFNFDSKWLIRHAGFLTTNTTAYIGGGELRYINTDNGTFELSAIEAEETTQSTLNYCRTKRTVEEIQHFLRNEYSLSPAMTNYFLEQLVTFQLLITNFQPNIIGPDYYGRIGYSQADKKNDYIISERKRIKGQLSERRLQILAELTEFLSKHTLVHSSPALDDFRRRFVKKFEHKEVPLQIAMDPEIGIGYRSMTISKDEDQLISELKKNREQEQTYNLPYTTLHQFILNQMLQHKTVQLNDFKEPGIIPQHPIANTISVFLQCIDEHLVIGSAGGCTANSLLGRFSLGSEEITEIGRRFVRIEQEANPGVLFFDIGYQIEKHADNINRRKSIYDYELPILSWSESKHMLALDDIMVSVRGEELLLHSVKYGKRLIPKLASAYNYARSDLAVYRFLSDIQHQGLHSGLAFSLSTIFPGLIHYPRVQYKNVILSPEKWLVPEAICQETGAAALAGLYGWLKHINLLKPFKCGDGDQTLIFNPETEEDMQYFLLFCRNKEQLYIEETFIPARPQITDENNEPYLPEFIVNLEHKEQIYMPYPLKGLWNNEKYFSNLFLPGEEWLYFEIYCHTAKSNSLLLHISRNLITPHSKKIKKWFFIRYNDPADHIRLRLQLKDIKDGHELTAGLSDLLAPYISSGIVADLQLKIYRQELNVMDWKE

Radius of gyration: 40.57 Å; Cα contacts (8 Å, |Δi|>4): 2963; chains: 2; bounding box: 97×114×76 Å

Solvent-accessible surface area (backbone atoms only — not comparable to full-atom values): 82475 Å² total; per-residue (Å²): 133,75,60,41,73,47,58,53,28,40,34,21,28,24,59,37,35,64,79,63,56,62,78,79,42,44,70,59,50,48,54,52,37,38,59,76,36,52,75,59,28,70,75,49,69,87,58,51,71,87,49,48,80,77,48,56,66,70,58,44,49,52,52,48,50,52,52,47,35,25,20,62,35,26,66,71,53,39,73,36,5,24,37,31,74,39,44,40,33,81,51,88,78,56,50,67,28,28,31,44,78,60,70,49,76,36,78,38,78,34,54,48,59,58,74,72,63,80,78,49,39,65,57,43,64,72,66,38,67,33,34,30,36,39,31,58,45,42,80,52,76,78,22,34,30,29,61,34,76,54,97,75,36,81,41,84,45,73,44,79,62,44,68,69,58,51,53,49,41,62,64,18,68,45,80,34,36,58,64,57,51,49,50,48,42,32,71,76,65,66,44,50,72,68,54,42,51,51,51,52,30,48,35,38,66,63,39,48,30,43,38,71,81,43,59,28,44,42,32,67,60,43,49,67,74,72,68,57,77,76,87,76,72,72,64,46,40,45,50,25,31,30,51,65,73,44,52,35,43,45,38,72,78,50,50,58,54,48,55,49,50,53,50,45,56,34,59,52,78,71,81,75,58,66,38,59,52,52,40,51,55,52,39,38,70,73,54,44,70,47,77,37,43,38,58,49,45,48,26,74,62,52,31,75,26,63,62,72,74,59,75,52,66,69,65,25,44,55,45,32,46,53,43,51,67,50,62,40,72,72,67,40,64,36,77,44,44,73,61,51,34,50,49,53,43,31,57,65,74,40,73,56,31,54,56,70,74,64,78,72,83,60,56,60,86,72,49,50,63,45,38,28,20,33,34,33,31,30,77,40,68,85,30,36,38,47,74,40,34,32,35,62,39,45,35,20,79,44,20,42,52,22,67,75,28,68,66,51,36,51,52,40,34,48,53,48,49,46,46,41,69,22,19,62,54,45,43,60,27,28,67,29,72,76,70,58,41,73,70,37,52,57,52,29,16,45,70,53,54,69,27,34,36,36,50,93,31,37,71,79,57,92,40,68,48,40,44,70,40,29,30,32,29,48,57,92,94,39,81,44,38,29,32,66,88,76,55,25,18,47,44,51,47,59,51,32,72,64,71,53,84,75,55,86,50,45,67,62,39,50,46,60,53,53,41,43,61,79,35,40,31,70,56,59,57,49,62,60,75,69,53,56,79,52,56,64,42,61,29,30,24,50,78,55,33,37,45,24,69,33,34,38,48,56,59,65,66,49,26,69,46,69,67,70,63,25,54,50,50,45,53,51,48,33,57,72,71,66,53,71,58,45,31,30,40,60,61,80,92,60,46,44,76,36,41,68,86,38,65,68,40,48,53,49,47,45,61,68,34,49,86,56,74,93,45,50,38,30,65,57,87,77,50,92,58,61,57,34,23,26,86,84,65,45,41,40,52,55,38,36,40,42,34,38,35,37,64,66,66,85,57,80,36,40,76,55,84,91,59,79,79,77,65,77,72,69,44,56,70,28,40,48,48,40,51,34,46,26,34,41,39,25,27,45,73,88,49,44,60,60,48,50,52,50,43,41,63,72,45,45,59,77,41,42,88,48,41,70,46,70,54,71,45,80,44,59,78,94,49,41,21,38,38,38,37,37,31,41,67,47,49,83,49,47,29,58,52,40,25,50,51,34,60,68,42,43,66,38,40,74,46,29,44,30,71,42,57,34,42,30,58,34,63,42,72,67,58,81,69,76,76,82,122,133,73,62,42,76,47,58,53,29,40,35,20,29,24,58,36,34,66,78,64,55,61,78,80,42,40,69,61,49,47,54,50,37,39,61,77,35,51,75,59,27,70,76,48,69,86,59,52,72,87,49,48,80,77,47,56,67,69,58,44,48,52,52,48,51,52,52,46,36,26,20,62,37,24,66,72,54,40,73,36,5,24,37,32,74,38,45,41,33,84,51,89,77,55,49,66,28,28,31,45,78,60,67,49,75,37,76,39,78,34,56,48,59,59,72,72,61,79,78,48,39,65,55,43,62,73,66,38,67,33,34,28,36,39,30,58,45,42,80,53,77,78,21,34,30,30,60,34,77,57,97,73,37,81,41,85,43,73,44,77,62,43,68,71,57,51,53,48,42,62,64,18,69,45,80,35,36,56,66,57,52,48,52,48,43,32,72,73,66,67,44,49,72,68,54,43,52,51,51,52,31,49,36,38,66,64,40,49,29,44,39,72,80,42,60,27,46,42,32,69,61,42,50,66,74,72,68,57,78,79,86,75,69,71,64,46,41,46,48,26,30,29,53,67,75,45,53,37,43,46,38,72,78,49,50,58,54,47,56,50,50,52,50,44,54,35,59,52,77,73,81,74,59,64,39,58,51,49,39,50,55,52,41,37,73,74,53,43,70,47,76,37,43,40,60,49,45,47,27,72,63,53,32,74,26,64,62,73,74,62,76,52,65,70,64,28,43,55,44,34,47,53,43,53,69,50,61,40,71,73,67,41,65,34,77,44,45,73,60,52,33,49,50,50,42,30,56,64,75,38,75,55,32,53,57,70,73,63,77,72,82,60,56,58,85,70,49,50,64,43,39,28,20,35,32,35,31,32,76,38,68,86,30,36,38,47,73,41,34,31,36,62,39,45,35,20,82,44,21,42,51,23,66,72,28,68,67,50,37,50,52,40,34,49,53,48,50,48,48,41,69,24,20,62,55,44,44,59,26,28,66,28,70,74,69,57,42,72,71,38,52,58,53,28,16,44,68,52,54,70,27,34,37,35,49,91,31,36,69,80,56,90,41,69,46,41,45,70,39,28,30,33,29,50,55,90,95,39,79,45,38,30,32,66,86,75,56,26,18,47,44,50,46,58,51,31,72,64,71,52,86,76,53,86,49,46,69,59,38,50,46,62,52,53,40,42,61,79,36,40,30,71,58,60,56,48,62,58,75,69,52,56,79,51,55,65,42,60,29,29,24,48,78,54,33,36,46,25,69,33,34,36,49,58,59,66,65,50,25,69,46,68,67,70,64,26,55,51,51,46,52,52,49,32,56,70,72,67,52,72,59,47,29,30,42,63,62,81,92,60,48,44,76,37,40,68,85,38,65,67,39,48,53,51,47,46,62,67,33,49,85,55,74,91,45,52,39,29,65,57,86,77,50,91,58,60,56,35,24,27,85,84,64,46,40,41,51,53,38,35,42,42,32,39,33,37,63,66,65,85,57,79,36,39,78,55,84,89,60,77,79,75,66,76,71,65,44,57,70,28,41,46,47,42,51,34,47,27,33,42,38,25,27,43,73,87,49,46,61,60,47,50,51,50,44,40,63,70,45,45,60,76,40,43,88,49,40,71,47,71,54,72,46,80,45,57,78,94,49,42,22,37,38,38,38,37,31,40,66,46,50,82,49,48,30,57,51,40,26,49,49,32,60,68,41,44,63,38,41,74,46,29,44,30,71,44,57,32,39,30,57,35,64,42,72,67,57,82,68,76,73,78,122

InterPro domains:
  IPR006827 Lantibiotic dehydratase, N-terminal [PF04738] (33-224)
  IPR006827 Lantibiotic dehydratase, N-terminal [PF04738] (271-599)
  IPR023809 Thiopeptide-type bacteriocin biosynthesis domain [PF14028] (676-767)
  IPR023809 Thiopeptide-type bacteriocin biosynthesis domain [TIGR03891] (676-767)

Nearest PDB structures (foldseek):
  6m7y-assembly1_A  TM=7.307E-01  e=6.377E-39  Lactococcus lactis subsp. lactis
  5ehk-assembly1_B  TM=7.609E-01  e=1.477E-37  Microbispora corallina
  4wd9-assembly1_A  TM=7.339E-01  e=8.877E-39  Lactococcus lactis subsp. lactis
  5wa4-assembly1_F  TM=7.861E-01  e=1.129E-02  Thermobispora bispora DSM 43833
  1xbw-assembly1_A  TM=5.432E-01  e=2.919E-01  Staphylococcus aureus subsp. aureus MW2